Protein AF-A0A7S0XVQ6-F1 (afdb_monomer_lite)

InterPro domains:
  IPR033290 Coiled-coil domain-containing protein 39 [PF24161] (3-798)
  IPR033290 Coiled-coil domain-containing protein 39 [PTHR18962] (2-832)

Organism: Hemiselmis andersenii (NCBI:txid464988)

Secondary structure (DSSP, 8-state):
-HHHHHHHHHHHHHHHHHHHHHHHHHHHHHHHHHHHHHHHHHHHHHHHHHHHHHHHHHHHHHHHHHHHHHHHHHHHHHHHHHHHHHHHHHHHHHHHHHHHHHHHHHHHHHHHHHHHHHHHHHHHHHHHHHHHHHHHHHHHHHHHHHHHHHHHHHHHHHHHHHHHHHHHHHHHHHHHHHHHHHHHHHHHHHHHHHHHHHHHHHHHHHHHHHHHHHHHHHHHHHHHHHHHHHHHHHHHHHHHHHHHHHHHHHHHHHHHHHHHHHHHHHHHHHHHHHHHHHHHHGGGTTTTGGGSSTTSSSS---S-------------------------TTSGGGTTHHHHHHHHHHHHHHHHHHHHHHHHHHHHHHHHHHHHHHHHHHHHHHHHHHHHHHHHHHHHHHHHHHHHHHHHHHHHHHHHHTT---HHHHHHHHHHHHHHHHHHHHHHHHHHHHHHHHHHHHHHHHHHHHHHHHHHHHHHHHHHHHHHHHHHHHHHHHHHHHHHHHHHHHHHHHHHHHHHHHHHHHHHHHHHHHHHHHHHHHHHHHHHHHHHHHHHHHHHHHHHHHHHHHHHHHHHHHHHHHHHHHHHHHHHHHHHHHHHHHHHHH--S-----HHHHHHHHHHHHHHHHHHHHHHHHHHHHHHHHHHHHHHHHTTTHHHHTTGGG---------THHHHHHHHHHHHHHHHHHHHHHHHHHHHHHHHHHHHHHHHHHHHHHHHHHHHHHHHHHHHHHHHHHHHHHHHHHHHHHHHHHHHHHHHHHHHHT-SSPPHHHHHHHHHHHHHHHHHHHHHHHHHHHH-HHHHHHHHHHHHHTT-PPPSS---------------

Radius of gyration: 123.2 Å; chains: 1; bounding box: 241×108×412 Å

Foldseek 3Di:
DVVVVVVVVVVVVVVVVVVVVVVVVVVVVVVVVVVVVVVVVVVVVVVVVVVVVVVVVVVVVVVVVVVVVVVVVVVVVVVVVVVVVVVVVVVVVVVVVVVVVVVVVVVVVVVVVVVVVVVVVVVVVVVVVVVVVVVVVVVVVVVVVVVVVVVVVVVVVVVVVVVVVVVVVVVVVVVVVVVVVVVVVVVVVVVVVVVVVVVVVVVVVVVVVVVVVVVVVVVVVVVVVVVVVVVVVVVVVVVVVVVVVVVVVVVVVVVVVVVVVVVVVVVVVVVVVVVVVVVVCVVPPVVPVVPPPCPVPDDPPPPDDDDDDDDDDDDDDDDDDYDDDDDPPDDPVVVVVVVVVVVVVVVVVVVVVVVVVVVVVVVVVVVVVVVVVVVVVVVVVVVVVVVVVVVVVVVVVVVVVVVVVVVVVVVVVVCVVVPDDDPVVVVVVVVVVVVVVVVVVVVVVVVVVVVVVVVVVVVVVVVVVVVVVVVVVVVVVVVVVVVVVVVVVVVVVVVVVVVVVVVVVVVVVVVVVVVVVVVVVVVVVVVVVVVVVVVVVVVVVVVVVVVVVVVVVVVVVVVVVVVVVVVVVVVVVVVVVVVVVVVVVVVVVVVVVVQVVVDVVPDDDDDRDDPVVVVVVVVVVVVVVVVVVVVVVVVVVVVVVVVVVVCVVVCVVVPPPVVVVPPDDDDDDDDPVVVVVVVVVVVVVVVVVVVVVVVVVVVVVVVVVVVVVVVVVVVVVVVVVVVVVVVVVVVVVVVVVVVVVVVVVVVVVVVVVVVVVQVVVCVVVVHPDRDPVNVVVVVVVVVVVVLVVLLVLCVVCVVPVVCVVVSVVVCVVVVHDRDPDHDPDPDPDDDDDDDD

Sequence (836 aa):
MAVMVEHLSNVQQELVNTQQLTDAKSKEVETEDHLKQLGDREKGRVLQEIGKLERNAFDLQDRLNIAQNNIFRGNEKMDAFKLQMNWNQEEIEQWALAAKQKEEDNLALAKYSRADNVKIKEMNLNLEKLTRLAAAKQAELDNEITETQTAQIELDKTAEDFKQLHAERQELVMQWEQAIEAMKRRDVTINETGEALVEKKQDIAELKRVLEEKKSFLEEQEQENDSVEKQTTNAERVVQRVRQEMVQEQQAKTDLQDELDIVRNTLAKVVSQLALKRTQVQNARDALDAKKERLELARRKLADMKKRLENEYLATNDLEKSAQQIEELNREQEKALRATEKELAQLKQDMFRQSQELFALRKEEANLIAEISGAQTADRNLRDKIKNLDAESQKQQEHIYNADFALQQMERKVARAQGEYRADEKEALNAKVDQLEKLLGVTDQEERMLKKQLKKVNDDYRAAKRQVDELNHEKAALEDKIHELQLENDVVSRSLRNSVKVKEESIVQHDLLRLEVKKLRDRLNERADEVHGLTNRKYQLQKTMEERSLQIKAQKELLRADLKMAQEEVHSVTMELRDREMKASTLNKKYDLLSDKMNQEMGEGGERKSPAYYVVLRAQEREELQKEGDELDVKIQKAEREIRALENTLSKLVAKNNKLRAGFHNADSGGADVGTKHELEAKLERLLERRRSKKSEADTLAADVQEMKARLANLRNEEDGMRRHIRLVQGKAQQFDKERSELEGKRERALRGVERASMQLRALKGVEVDTEEELDFRLQAMKEDNKQMLYLLVGIGEEHTSLADTIHDALTAAGIAPPSRPASARSEVSSIQSDL

pLDDT: mean 78.27, std 16.6, range [27.91, 97.25]

Structure (mmCIF, N/CA/C/O backbone):
data_AF-A0A7S0XVQ6-F1
#
_entry.id   AF-A0A7S0XVQ6-F1
#
loop_
_atom_site.group_PDB
_atom_site.id
_atom_site.type_symbol
_atom_site.label_atom_id
_atom_site.label_alt_id
_atom_site.label_comp_id
_atom_site.label_asym_id
_atom_site.label_entity_id
_atom_site.label_seq_id
_atom_site.pdbx_PDB_ins_code
_atom_site.Cartn_x
_atom_site.Cartn_y
_atom_site.Cartn_z
_atom_site.occupancy
_atom_site.B_iso_or_equiv
_atom_site.auth_seq_id
_atom_site.auth_comp_id
_atom_site.auth_asym_id
_atom_site.auth_atom_id
_atom_site.pdbx_PDB_model_num
ATOM 1 N N . MET A 1 1 ? 52.696 32.887 -177.045 1.00 56.12 1 MET A N 1
ATOM 2 C CA . MET A 1 1 ? 53.503 32.825 -175.804 1.00 56.12 1 MET A CA 1
ATOM 3 C C . MET A 1 1 ? 52.988 33.737 -174.685 1.00 56.12 1 MET A C 1
ATOM 5 O O . MET A 1 1 ? 53.102 33.322 -173.547 1.00 56.12 1 MET A O 1
ATOM 9 N N . ALA A 1 2 ? 52.358 34.892 -174.952 1.00 62.56 2 ALA A N 1
ATOM 10 C CA . ALA A 1 2 ? 51.840 35.781 -173.894 1.00 62.56 2 ALA A CA 1
ATOM 11 C C . ALA A 1 2 ? 50.730 35.164 -173.002 1.00 62.56 2 ALA A C 1
ATOM 13 O O . ALA A 1 2 ? 50.814 35.253 -171.784 1.00 62.56 2 ALA A O 1
ATOM 14 N N . VAL A 1 3 ? 49.760 34.446 -173.585 1.00 72.38 3 VAL A N 1
ATOM 15 C CA . VAL A 1 3 ? 48.605 33.874 -172.850 1.00 72.38 3 VAL A CA 1
ATOM 16 C C . VAL A 1 3 ? 49.004 32.826 -171.796 1.00 72.38 3 VAL A C 1
ATOM 18 O O . VAL A 1 3 ? 48.380 32.731 -170.746 1.00 72.38 3 VAL A O 1
ATOM 21 N N . MET A 1 4 ? 50.065 32.044 -172.033 1.00 74.25 4 MET A N 1
ATOM 22 C CA . MET A 1 4 ? 50.516 31.031 -171.063 1.00 74.25 4 MET A CA 1
ATOM 23 C C . MET A 1 4 ? 51.276 31.634 -169.876 1.00 74.25 4 MET A C 1
ATOM 25 O O . MET A 1 4 ? 51.223 31.073 -168.787 1.00 74.25 4 MET A O 1
ATOM 29 N N . VAL A 1 5 ? 51.950 32.773 -170.064 1.00 77.94 5 VAL A N 1
ATOM 30 C CA . VAL A 1 5 ? 52.620 33.496 -168.970 1.00 77.94 5 VAL A CA 1
ATOM 31 C C . VAL A 1 5 ? 51.581 34.151 -168.060 1.00 77.94 5 VAL A C 1
ATOM 33 O O . VAL A 1 5 ? 51.691 34.063 -166.842 1.00 77.94 5 VAL A O 1
ATOM 36 N N . GLU A 1 6 ? 50.531 34.728 -168.645 1.00 78.25 6 GLU A N 1
ATOM 37 C CA . GLU A 1 6 ? 49.400 35.294 -167.903 1.00 78.25 6 GLU A CA 1
ATOM 38 C C . GLU A 1 6 ? 48.619 34.209 -167.141 1.00 78.25 6 GLU A C 1
ATOM 40 O O . GLU A 1 6 ? 48.328 34.367 -165.958 1.00 78.25 6 GLU A O 1
ATOM 45 N N . HIS A 1 7 ? 48.378 33.045 -167.758 1.00 80.12 7 HIS A N 1
ATOM 46 C CA . HIS A 1 7 ? 47.766 31.907 -167.068 1.00 80.12 7 HIS A CA 1
ATOM 47 C C . HIS A 1 7 ? 48.644 31.360 -165.931 1.00 80.12 7 HIS A C 1
ATOM 49 O O . HIS A 1 7 ? 48.126 31.050 -164.864 1.00 80.12 7 HIS A O 1
ATOM 55 N N . LEU A 1 8 ? 49.967 31.256 -166.116 1.00 83.44 8 LEU A N 1
ATOM 56 C CA . LEU A 1 8 ? 50.884 30.856 -165.041 1.00 83.44 8 LEU A CA 1
ATOM 57 C C . LEU A 1 8 ? 50.848 31.858 -163.877 1.00 83.44 8 LEU A C 1
ATOM 59 O O . LEU A 1 8 ? 50.817 31.435 -162.726 1.00 83.44 8 LEU A O 1
ATOM 63 N N . SER A 1 9 ? 50.798 33.161 -164.173 1.00 84.12 9 SER A N 1
ATOM 64 C CA . SER A 1 9 ? 50.637 34.210 -163.159 1.00 84.12 9 SER A CA 1
ATOM 65 C C . SER A 1 9 ? 49.325 34.044 -162.389 1.00 84.12 9 SER A C 1
ATOM 67 O O . SER A 1 9 ? 49.330 34.104 -161.163 1.00 84.12 9 SER A O 1
ATOM 69 N N . ASN A 1 10 ? 48.216 33.758 -163.080 1.00 85.62 10 ASN A N 1
ATOM 70 C CA . ASN A 1 10 ? 46.927 33.502 -162.434 1.00 85.62 10 ASN A CA 1
ATOM 71 C C . ASN A 1 10 ? 46.958 32.225 -161.580 1.00 85.62 10 ASN A C 1
ATOM 73 O O . ASN A 1 10 ? 46.468 32.237 -160.460 1.00 85.62 10 ASN A O 1
ATOM 77 N N . VAL A 1 11 ? 47.582 31.139 -162.051 1.00 85.06 11 VAL A N 1
ATOM 78 C CA . VAL A 1 11 ? 47.742 29.903 -161.262 1.00 85.06 11 VAL A CA 1
ATOM 79 C C . VAL A 1 11 ? 48.626 30.133 -160.036 1.00 85.06 11 VAL A C 1
ATOM 81 O O . VAL A 1 11 ? 48.322 29.619 -158.965 1.00 85.06 11 VAL A O 1
ATOM 84 N N . GLN A 1 12 ? 49.702 30.914 -160.158 1.00 85.25 12 GLN A N 1
ATOM 85 C CA . GLN A 1 12 ? 50.533 31.297 -159.015 1.00 85.25 12 GLN A CA 1
ATOM 86 C C . GLN A 1 12 ? 49.749 32.157 -158.020 1.00 85.25 12 GLN A C 1
ATOM 88 O O . GLN A 1 12 ? 49.866 31.944 -156.817 1.00 85.25 12 GLN A O 1
ATOM 93 N N . GLN A 1 13 ? 48.916 33.079 -158.504 1.00 87.69 13 GLN A N 1
ATOM 94 C CA . GLN A 1 13 ? 48.051 33.888 -157.654 1.00 87.69 13 GLN A CA 1
ATOM 95 C C . GLN A 1 13 ? 46.984 33.039 -156.946 1.00 87.69 13 GLN A C 1
ATOM 97 O O . GLN A 1 13 ? 46.791 33.196 -155.744 1.00 87.69 13 GLN A O 1
ATOM 102 N N . GLU A 1 14 ? 46.360 32.081 -157.635 1.00 86.44 14 GLU A N 1
ATOM 103 C CA . GLU A 1 14 ? 45.427 31.120 -157.029 1.00 86.44 14 GLU A CA 1
ATOM 104 C C . GLU A 1 14 ? 46.117 30.181 -156.029 1.00 86.44 14 GLU A C 1
ATOM 106 O O . GLU A 1 14 ? 45.556 29.867 -154.978 1.00 86.44 14 GLU A O 1
ATOM 111 N N . LEU A 1 15 ? 47.360 29.768 -156.291 1.00 87.50 15 LEU A N 1
ATOM 112 C CA . LEU A 1 15 ? 48.151 28.987 -155.340 1.00 87.50 15 LEU A CA 1
ATOM 113 C C . LEU A 1 15 ? 48.448 29.797 -154.069 1.00 87.50 15 LEU A C 1
ATOM 115 O O . LEU A 1 15 ? 48.304 29.283 -152.966 1.00 87.50 15 LEU A O 1
ATOM 119 N N . VAL A 1 16 ? 48.787 31.082 -154.203 1.00 89.12 16 VAL A N 1
ATOM 120 C CA . VAL A 1 16 ? 48.970 31.976 -153.050 1.00 89.12 16 VAL A CA 1
ATOM 121 C C . VAL A 1 16 ? 47.652 32.186 -152.299 1.00 89.12 16 VAL A C 1
ATOM 123 O O . VAL A 1 16 ? 47.643 32.099 -151.074 1.00 89.12 16 VAL A O 1
ATOM 126 N N . ASN A 1 17 ? 46.533 32.401 -152.998 1.00 88.69 17 ASN A N 1
ATOM 127 C CA . ASN A 1 17 ? 45.214 32.565 -152.376 1.00 88.69 17 ASN A CA 1
ATOM 128 C C . ASN A 1 17 ? 44.779 31.300 -151.613 1.00 88.69 17 ASN A C 1
ATOM 130 O O . ASN A 1 17 ? 44.304 31.384 -150.481 1.00 88.69 17 ASN A O 1
ATOM 134 N N . THR A 1 18 ? 44.966 30.116 -152.204 1.00 87.06 18 THR A N 1
ATOM 135 C CA . THR A 1 18 ? 44.651 28.833 -151.553 1.00 87.06 18 THR A CA 1
ATOM 136 C C . THR A 1 18 ? 45.586 28.543 -150.386 1.00 87.06 18 THR A C 1
ATOM 138 O O . THR A 1 18 ? 45.125 28.065 -149.349 1.00 87.06 18 THR A O 1
ATOM 141 N N . GLN A 1 19 ? 46.869 28.892 -150.491 1.00 88.62 19 GLN A N 1
ATOM 142 C CA . GLN A 1 19 ? 47.810 28.775 -149.381 1.00 88.62 19 GLN A CA 1
ATOM 143 C C . GLN A 1 19 ? 47.433 29.713 -148.225 1.00 88.62 19 GLN A C 1
ATOM 145 O O . GLN A 1 19 ? 47.351 29.256 -147.090 1.00 88.62 19 GLN A O 1
ATOM 150 N N . GLN A 1 20 ? 47.063 30.968 -148.504 1.00 90.38 20 GLN A N 1
ATOM 151 C CA . GLN A 1 20 ? 46.544 31.896 -147.489 1.00 90.38 20 GLN A CA 1
ATOM 152 C C . GLN A 1 20 ? 45.264 31.379 -146.818 1.00 90.38 20 GLN A C 1
ATOM 154 O O . GLN A 1 20 ? 45.118 31.502 -145.602 1.00 90.38 20 GLN A O 1
ATOM 159 N N . LEU A 1 21 ? 44.344 30.778 -147.582 1.00 90.25 21 LEU A N 1
ATOM 160 C CA . LEU A 1 21 ? 43.128 30.174 -147.032 1.00 90.25 21 LEU A CA 1
ATOM 161 C C . LEU A 1 21 ? 43.448 28.961 -146.147 1.00 90.25 21 LEU A C 1
ATOM 163 O O . LEU A 1 21 ? 42.834 28.784 -145.096 1.00 90.25 21 LEU A O 1
ATOM 167 N N . THR A 1 22 ? 44.420 28.143 -146.553 1.00 91.25 22 THR A N 1
ATOM 168 C CA . THR A 1 22 ? 44.861 26.966 -145.793 1.00 91.25 22 THR A CA 1
ATOM 169 C C . THR A 1 22 ? 45.544 27.387 -144.493 1.00 91.25 22 THR A C 1
ATOM 171 O O . THR A 1 22 ? 45.225 26.845 -143.440 1.00 91.25 22 THR A O 1
ATOM 174 N N . ASP A 1 23 ? 46.398 28.412 -144.534 1.00 90.25 23 ASP A N 1
ATOM 175 C CA . ASP A 1 23 ? 47.035 28.989 -143.347 1.00 90.25 23 ASP A CA 1
ATOM 176 C C . ASP A 1 23 ? 46.000 29.613 -142.399 1.00 90.25 23 ASP A C 1
ATOM 178 O O . ASP A 1 23 ? 46.094 29.455 -141.181 1.00 90.25 23 ASP A O 1
ATOM 182 N N . ALA A 1 24 ? 44.980 30.295 -142.936 1.00 91.12 24 ALA A N 1
ATOM 183 C CA . ALA A 1 24 ? 43.868 30.815 -142.143 1.00 91.12 24 ALA A CA 1
ATOM 184 C C . ALA A 1 24 ? 43.072 29.680 -141.479 1.00 91.12 24 ALA A C 1
ATOM 186 O O . ALA A 1 24 ? 42.793 29.758 -140.285 1.00 91.12 24 ALA A O 1
ATOM 187 N N . LYS A 1 25 ? 42.779 28.593 -142.207 1.00 91.38 25 LYS A N 1
ATOM 188 C CA . LYS A 1 25 ? 42.123 27.407 -141.639 1.00 91.38 25 LYS A CA 1
ATOM 189 C C . LYS A 1 25 ? 42.979 26.678 -140.610 1.00 91.38 25 LYS A C 1
ATOM 191 O O . LYS A 1 25 ? 42.433 26.248 -139.601 1.00 91.38 25 LYS A O 1
ATOM 196 N N . SER A 1 26 ? 44.293 26.586 -140.804 1.00 91.25 26 SER A N 1
ATOM 197 C CA . SER A 1 26 ? 45.202 26.028 -139.796 1.00 91.25 26 SER A CA 1
ATOM 198 C C . SER A 1 26 ? 45.166 26.855 -138.511 1.00 91.25 26 SER A C 1
ATOM 200 O O . SER A 1 26 ? 45.021 26.297 -137.428 1.00 91.25 26 SER A O 1
ATOM 202 N N . LYS A 1 27 ? 45.205 28.190 -138.626 1.00 92.38 27 LYS A N 1
ATOM 203 C CA . LYS A 1 27 ? 45.067 29.090 -137.472 1.00 92.38 27 LYS A CA 1
ATOM 204 C C . LYS A 1 27 ? 43.704 28.956 -136.794 1.00 92.38 27 LYS A C 1
ATOM 206 O O . LYS A 1 27 ? 43.647 28.961 -135.571 1.00 92.38 27 LYS A O 1
ATOM 211 N N . GLU A 1 28 ? 42.616 28.813 -137.551 1.00 92.00 28 GLU A N 1
ATOM 212 C CA . GLU A 1 28 ? 41.287 28.556 -136.978 1.00 92.00 28 GLU A CA 1
ATOM 213 C C . GLU A 1 28 ? 41.262 27.240 -136.186 1.00 92.00 28 GLU A C 1
ATOM 215 O O . GLU A 1 28 ? 40.821 27.240 -135.038 1.00 92.00 28 GLU A O 1
ATOM 220 N N . VAL A 1 29 ? 41.813 26.150 -136.730 1.00 91.94 29 VAL A N 1
ATOM 221 C CA . VAL A 1 29 ? 41.911 24.860 -136.022 1.00 91.94 29 VAL A CA 1
ATOM 222 C C . VAL A 1 29 ? 42.736 24.991 -134.739 1.00 91.94 29 VAL A C 1
ATOM 224 O O . VAL A 1 29 ? 42.299 24.532 -133.688 1.00 91.94 29 VAL A O 1
ATOM 227 N N . GLU A 1 30 ? 43.877 25.682 -134.779 1.00 92.88 30 GLU A N 1
ATOM 228 C CA . GLU A 1 30 ? 44.680 25.957 -133.578 1.00 92.88 30 GLU A CA 1
ATOM 229 C C . GLU A 1 30 ? 43.891 26.759 -132.529 1.00 92.88 30 GLU A C 1
ATOM 231 O O . GLU A 1 30 ? 43.986 26.483 -131.329 1.00 92.88 30 GLU A O 1
ATOM 236 N N . THR A 1 31 ? 43.078 27.734 -132.957 1.00 91.75 31 THR A N 1
ATOM 237 C CA . THR A 1 31 ? 42.216 28.489 -132.036 1.00 91.75 31 THR A CA 1
ATOM 238 C C . THR A 1 31 ? 41.091 27.638 -131.452 1.00 91.75 31 THR A C 1
ATOM 240 O O . THR A 1 31 ? 40.810 27.760 -130.258 1.00 91.75 31 THR A O 1
ATOM 243 N N . GLU A 1 32 ? 40.477 26.751 -132.237 1.00 92.88 32 GLU A N 1
ATOM 244 C CA . GLU A 1 32 ? 39.455 25.814 -131.760 1.00 92.88 32 GLU A CA 1
ATOM 245 C C . GLU A 1 32 ? 40.044 24.798 -130.777 1.00 92.88 32 GLU A C 1
ATOM 247 O O . GLU A 1 32 ? 39.456 24.560 -129.720 1.00 92.88 32 GLU A O 1
ATOM 252 N N . ASP A 1 33 ? 41.234 24.263 -131.056 1.00 92.38 33 ASP A N 1
ATOM 253 C CA . ASP A 1 33 ? 41.946 23.364 -130.147 1.00 92.38 33 ASP A CA 1
ATOM 254 C C . ASP A 1 33 ? 42.315 24.069 -128.838 1.00 92.38 33 ASP A C 1
ATOM 256 O O . ASP A 1 33 ? 42.132 23.505 -127.754 1.00 92.38 33 ASP A O 1
ATOM 260 N N . HIS A 1 34 ? 42.762 25.326 -128.898 1.00 93.00 34 HIS A N 1
ATOM 261 C CA . HIS A 1 34 ? 43.006 26.128 -127.701 1.00 93.00 34 HIS A CA 1
ATOM 262 C C . HIS A 1 34 ? 41.716 26.377 -126.896 1.00 93.00 34 HIS A C 1
ATOM 264 O O . HIS A 1 34 ? 41.712 26.214 -125.671 1.00 93.00 34 HIS A O 1
ATOM 270 N N . LEU A 1 35 ? 40.602 26.715 -127.559 1.00 92.81 35 LEU A N 1
ATOM 271 C CA . LEU A 1 35 ? 39.293 26.889 -126.913 1.00 92.81 35 LEU A CA 1
ATOM 272 C C . LEU A 1 35 ? 38.787 25.586 -126.285 1.00 92.81 35 LEU A C 1
ATOM 274 O O . LEU A 1 35 ? 38.268 25.602 -125.167 1.00 92.81 35 LEU A O 1
ATOM 278 N N . LYS A 1 36 ? 38.986 24.450 -126.955 1.00 93.69 36 LYS A N 1
ATOM 279 C CA . LYS A 1 36 ? 38.649 23.127 -126.431 1.00 93.69 36 LYS A CA 1
ATOM 280 C C . LYS A 1 36 ? 39.480 22.788 -125.196 1.00 93.69 36 LYS A C 1
ATOM 282 O O . LYS A 1 36 ? 38.916 22.370 -124.190 1.00 93.69 36 LYS A O 1
ATOM 287 N N . GLN A 1 37 ? 40.792 23.030 -125.224 1.00 92.69 37 GLN A N 1
ATOM 288 C CA . GLN A 1 37 ? 41.663 22.823 -124.061 1.00 92.69 37 GLN A CA 1
ATOM 289 C C . GLN A 1 37 ? 41.266 23.711 -122.873 1.00 92.69 37 GLN A C 1
ATOM 291 O O . GLN A 1 37 ? 41.285 23.249 -121.731 1.00 92.69 37 GLN A O 1
ATOM 296 N N . LEU A 1 38 ? 40.887 24.970 -123.118 1.00 92.88 38 LEU A N 1
ATOM 297 C CA . LEU A 1 38 ? 40.313 25.848 -122.092 1.00 92.88 38 LEU A CA 1
ATOM 298 C C . LEU A 1 38 ? 39.005 25.274 -121.532 1.00 92.88 38 LEU A C 1
ATOM 300 O O . LEU A 1 38 ? 38.845 25.215 -120.314 1.00 92.88 38 LEU A O 1
ATOM 304 N N . GLY A 1 39 ? 38.114 24.789 -122.400 1.00 93.00 39 GLY A N 1
ATOM 305 C CA . GLY A 1 39 ? 36.868 24.133 -122.007 1.00 93.00 39 GLY A CA 1
ATOM 306 C C . GLY A 1 39 ? 37.088 22.885 -121.147 1.00 93.00 39 GLY A C 1
ATOM 307 O O . GLY A 1 39 ? 36.444 22.734 -120.110 1.00 93.00 39 GLY A O 1
ATOM 308 N N . ASP A 1 40 ? 38.038 22.023 -121.513 1.00 93.12 40 ASP A N 1
ATOM 309 C CA . ASP A 1 40 ? 38.381 20.819 -120.748 1.00 93.12 40 ASP A CA 1
ATOM 310 C C . ASP A 1 40 ? 39.018 21.160 -119.391 1.00 93.12 40 ASP A C 1
ATOM 312 O O . ASP A 1 40 ? 38.725 20.504 -118.386 1.00 93.12 40 ASP A O 1
ATOM 316 N N . ARG A 1 41 ? 39.837 22.219 -119.321 1.00 93.06 41 ARG A N 1
ATOM 317 C CA . ARG A 1 41 ? 40.393 22.725 -118.053 1.00 93.06 41 ARG A CA 1
ATOM 318 C C . ARG A 1 41 ? 39.309 23.286 -117.138 1.00 93.06 41 ARG A C 1
ATOM 320 O O . ARG A 1 41 ? 39.290 22.936 -115.959 1.00 93.06 41 ARG A O 1
ATOM 327 N N . GLU A 1 42 ? 38.400 24.109 -117.659 1.00 91.88 42 GLU A N 1
ATOM 328 C CA . GLU A 1 42 ? 37.267 24.639 -116.888 1.00 91.88 42 GLU A CA 1
ATOM 329 C C . GLU A 1 42 ? 36.343 23.509 -116.420 1.00 91.88 42 GLU A C 1
ATOM 331 O O . GLU A 1 42 ? 36.000 23.442 -115.242 1.00 91.88 42 GLU A O 1
ATOM 336 N N . LYS A 1 43 ? 36.033 22.536 -117.286 1.00 92.62 43 LYS A N 1
ATOM 337 C CA . LYS A 1 43 ? 35.288 21.328 -116.906 1.00 92.62 43 LYS A CA 1
ATOM 338 C C . LYS A 1 43 ? 35.993 20.555 -115.789 1.00 92.62 43 LYS A C 1
ATOM 340 O O . LYS A 1 43 ? 35.346 20.146 -114.827 1.00 92.62 43 LYS A O 1
ATOM 345 N N . GLY A 1 44 ? 37.309 20.371 -115.891 1.00 93.38 44 GLY A N 1
ATOM 346 C CA . GLY A 1 44 ? 38.121 19.741 -114.851 1.00 93.38 44 GLY A CA 1
ATOM 347 C C . GLY A 1 44 ? 38.067 20.500 -113.522 1.00 93.38 44 GLY A C 1
ATOM 348 O O . GLY A 1 44 ? 37.895 19.878 -112.472 1.00 93.38 44 GLY A O 1
ATOM 349 N N . ARG A 1 45 ? 38.142 21.839 -113.555 1.00 94.81 45 ARG A N 1
ATOM 350 C CA . ARG A 1 45 ? 38.013 22.690 -112.362 1.00 94.81 45 ARG A CA 1
ATOM 351 C C . ARG A 1 45 ? 36.632 22.553 -111.725 1.00 94.81 45 ARG A C 1
ATOM 353 O O . ARG A 1 45 ? 36.549 22.305 -110.525 1.00 94.81 45 ARG A O 1
ATOM 360 N N . VAL A 1 46 ? 35.569 22.634 -112.524 1.00 93.00 46 VAL A N 1
ATOM 361 C CA . VAL A 1 46 ? 34.184 22.487 -112.053 1.00 93.00 46 VAL A CA 1
ATOM 362 C C . VAL A 1 46 ? 33.956 21.105 -111.439 1.00 93.00 46 VAL A C 1
ATOM 364 O O . VAL A 1 46 ? 33.367 21.012 -110.369 1.00 93.00 46 VAL A O 1
ATOM 367 N N . LEU A 1 47 ? 34.477 20.027 -112.034 1.00 94.25 47 LEU A N 1
ATOM 368 C CA . LEU A 1 47 ? 34.375 18.682 -111.449 1.00 94.25 47 LEU A CA 1
ATOM 369 C C . LEU A 1 47 ? 35.108 18.567 -110.104 1.00 94.25 47 LEU A C 1
ATOM 371 O O . LEU A 1 47 ? 34.599 17.935 -109.179 1.00 94.25 47 LEU A O 1
ATOM 375 N N . GLN A 1 48 ? 36.278 19.197 -109.959 1.00 93.81 48 GLN A N 1
ATOM 376 C CA . GLN A 1 48 ? 36.973 19.249 -108.670 1.00 93.81 48 GLN A CA 1
ATOM 377 C C . GLN A 1 48 ? 36.203 20.070 -107.628 1.00 93.81 48 GLN A C 1
ATOM 379 O O . GLN A 1 48 ? 36.174 19.692 -106.457 1.00 93.81 48 GLN A O 1
ATOM 384 N N . GLU A 1 49 ? 35.587 21.183 -108.028 1.00 93.44 49 GLU A N 1
ATOM 385 C CA . GLU A 1 49 ? 34.731 21.993 -107.157 1.00 93.44 49 GLU A CA 1
ATOM 386 C C . GLU A 1 49 ? 33.479 21.221 -106.724 1.00 93.44 49 GLU A C 1
ATOM 388 O O . GLU A 1 49 ? 33.180 21.197 -105.531 1.00 93.44 49 GLU A O 1
ATOM 393 N N . ILE A 1 50 ? 32.817 20.507 -107.640 1.00 93.56 50 ILE A N 1
ATOM 394 C CA . ILE A 1 50 ? 31.693 19.612 -107.326 1.00 93.56 50 ILE A CA 1
ATOM 395 C C . ILE A 1 50 ? 32.131 18.558 -106.309 1.00 93.56 50 ILE A C 1
ATOM 397 O O . ILE A 1 50 ? 31.506 18.438 -105.260 1.00 93.56 50 ILE A O 1
ATOM 401 N N . GLY A 1 51 ? 33.255 17.873 -106.539 1.00 93.81 51 GLY A N 1
ATOM 402 C CA . GLY A 1 51 ? 33.759 16.874 -105.593 1.00 93.81 51 GLY A CA 1
ATOM 403 C C . GLY A 1 51 ? 34.093 17.453 -104.209 1.00 93.81 51 GLY A C 1
ATOM 404 O O . GLY A 1 51 ? 33.911 16.782 -103.194 1.00 93.81 51 GLY A O 1
ATOM 405 N N . LYS A 1 52 ? 34.552 18.711 -104.127 1.00 94.44 52 LYS A N 1
ATOM 406 C CA . LYS A 1 52 ? 34.732 19.414 -102.842 1.00 94.44 52 LYS A CA 1
ATOM 407 C C . LYS A 1 52 ? 33.391 19.729 -102.178 1.00 94.44 52 LYS A C 1
ATOM 409 O O . LYS A 1 52 ? 33.261 19.538 -100.971 1.00 94.44 52 LYS A O 1
ATOM 414 N N . LEU A 1 53 ? 32.405 20.198 -102.941 1.00 93.38 53 LEU A N 1
ATOM 415 C CA . LEU A 1 53 ? 31.069 20.507 -102.429 1.00 93.38 53 LEU A CA 1
ATOM 416 C C . LEU A 1 53 ? 30.330 19.253 -101.955 1.00 93.38 53 LEU A C 1
ATOM 418 O O . LEU A 1 53 ? 29.689 19.306 -100.911 1.00 93.38 53 LEU A O 1
ATOM 422 N N . GLU A 1 54 ? 30.471 18.121 -102.644 1.00 94.62 54 GLU A N 1
ATOM 423 C CA . GLU A 1 54 ? 29.907 16.833 -102.224 1.00 94.62 54 GLU A CA 1
ATOM 424 C C . GLU A 1 54 ? 30.507 16.351 -100.899 1.00 94.62 54 GLU A C 1
ATOM 426 O O . GLU A 1 54 ? 29.771 15.939 -100.004 1.00 94.62 54 GLU A O 1
ATOM 431 N N . ARG A 1 55 ? 31.833 16.467 -100.726 1.00 94.50 55 ARG A N 1
ATOM 432 C CA . ARG A 1 55 ? 32.486 16.162 -99.440 1.00 94.50 55 ARG A CA 1
ATOM 433 C C . ARG A 1 55 ? 31.989 17.079 -98.328 1.00 94.50 55 ARG A C 1
ATOM 435 O O . ARG A 1 55 ? 31.630 16.597 -97.262 1.00 94.50 55 ARG A O 1
ATOM 442 N N . ASN A 1 56 ? 31.894 18.381 -98.592 1.00 94.62 56 ASN A N 1
ATOM 443 C CA . ASN A 1 56 ? 31.356 19.331 -97.619 1.00 94.62 56 ASN A CA 1
ATOM 444 C C . ASN A 1 56 ? 29.890 19.026 -97.272 1.00 94.62 56 ASN A C 1
ATOM 446 O O . ASN A 1 56 ? 29.501 19.152 -96.114 1.00 94.62 56 ASN A O 1
ATOM 450 N N . ALA A 1 57 ? 29.075 18.620 -98.249 1.00 93.62 57 ALA A N 1
ATOM 451 C CA . ALA A 1 57 ? 27.690 18.221 -98.020 1.00 93.62 57 ALA A CA 1
ATOM 452 C C . ALA A 1 57 ? 27.609 16.962 -97.145 1.00 93.62 57 ALA A C 1
ATOM 454 O O . ALA A 1 57 ? 26.798 16.919 -96.222 1.00 93.62 57 ALA A O 1
ATOM 455 N N . PHE A 1 58 ? 28.482 15.978 -97.378 1.00 95.44 58 PHE A N 1
ATOM 456 C CA . PHE A 1 58 ? 28.589 14.790 -96.532 1.00 95.44 58 PHE A CA 1
ATOM 457 C C . PHE A 1 58 ? 29.002 15.144 -95.096 1.00 95.44 58 PHE A C 1
ATOM 459 O O . PHE A 1 58 ? 28.335 14.729 -94.150 1.00 95.44 58 PHE A O 1
ATOM 466 N N . ASP A 1 59 ? 30.029 15.979 -94.920 1.00 94.38 59 ASP A N 1
ATOM 467 C CA . ASP A 1 59 ? 30.485 16.424 -93.598 1.00 94.38 59 ASP A CA 1
ATOM 468 C C . ASP A 1 59 ? 29.399 17.216 -92.851 1.00 94.38 59 ASP A C 1
ATOM 470 O O . ASP A 1 59 ? 29.223 17.069 -91.639 1.00 94.38 59 ASP A O 1
ATOM 474 N N . LEU A 1 60 ? 28.646 18.063 -93.561 1.00 93.88 60 LEU A N 1
ATOM 475 C CA . LEU A 1 60 ? 27.507 18.783 -92.991 1.00 93.88 60 LEU A CA 1
ATOM 476 C C . LEU A 1 60 ? 26.375 17.832 -92.599 1.00 93.88 60 LEU A C 1
ATOM 478 O O . LEU A 1 60 ? 25.776 18.026 -91.541 1.00 93.88 60 LEU A O 1
ATOM 482 N N . GLN A 1 61 ? 26.108 16.801 -93.400 1.00 94.25 61 GLN A N 1
ATOM 483 C CA . GLN A 1 61 ? 25.110 15.787 -93.077 1.00 94.25 61 GLN A CA 1
ATOM 484 C C . GLN A 1 61 ? 25.512 14.977 -91.839 1.00 94.25 61 GLN A C 1
ATOM 486 O O . GLN A 1 61 ? 24.673 14.736 -90.972 1.00 94.25 61 GLN A O 1
ATOM 491 N N . ASP A 1 62 ? 26.786 14.602 -91.704 1.00 94.25 62 ASP A N 1
ATOM 492 C CA . ASP A 1 62 ? 27.274 13.891 -90.519 1.00 94.25 62 ASP A CA 1
ATOM 493 C C . ASP A 1 62 ? 27.184 14.772 -89.262 1.00 94.25 62 ASP A C 1
ATOM 495 O O . ASP A 1 62 ? 26.646 14.363 -88.230 1.00 94.25 62 ASP A O 1
ATOM 499 N N . ARG A 1 63 ? 27.578 16.049 -89.368 1.00 94.94 63 ARG A N 1
ATOM 500 C CA . ARG A 1 63 ? 27.396 17.030 -88.283 1.00 94.94 63 ARG A CA 1
ATOM 501 C C . ARG A 1 63 ? 25.928 17.221 -87.909 1.00 94.94 63 ARG A C 1
ATOM 503 O O . ARG A 1 63 ? 25.623 17.323 -86.720 1.00 94.94 63 ARG A O 1
ATOM 510 N N . LEU A 1 64 ? 25.025 17.257 -88.890 1.00 94.12 64 LEU A N 1
ATOM 511 C CA . LEU A 1 64 ? 23.586 17.349 -88.653 1.00 94.12 64 LEU A CA 1
ATOM 512 C C . LEU A 1 64 ? 23.080 16.116 -87.899 1.00 94.12 64 LEU A C 1
ATOM 514 O O . LEU A 1 64 ? 22.377 16.269 -86.903 1.00 94.12 64 LEU A O 1
ATOM 518 N N . ASN A 1 65 ? 23.482 14.914 -88.314 1.00 95.31 65 ASN A N 1
ATOM 519 C CA . ASN A 1 65 ? 23.104 13.667 -87.651 1.00 95.31 65 ASN A CA 1
ATOM 520 C C . ASN A 1 65 ? 23.611 13.629 -86.199 1.00 95.31 65 ASN A C 1
ATOM 522 O O . ASN A 1 65 ? 22.871 13.264 -85.285 1.00 95.31 65 ASN A O 1
ATOM 526 N N . ILE A 1 66 ? 24.853 14.060 -85.952 1.00 95.19 66 ILE A N 1
ATOM 527 C CA . ILE A 1 66 ? 25.410 14.171 -84.596 1.00 95.19 66 ILE A CA 1
ATOM 528 C C . ILE A 1 66 ? 24.605 15.173 -83.759 1.00 95.19 66 ILE A C 1
ATOM 530 O O . ILE A 1 66 ? 24.250 14.878 -82.616 1.00 95.19 66 ILE A O 1
ATOM 534 N N . ALA A 1 67 ? 24.284 16.344 -84.315 1.00 93.06 67 ALA A N 1
ATOM 535 C CA . ALA A 1 67 ? 23.482 17.352 -83.629 1.00 93.06 67 ALA A CA 1
ATOM 536 C C . ALA A 1 67 ? 22.069 16.836 -83.310 1.00 93.06 67 ALA A C 1
ATOM 538 O O . ALA A 1 67 ? 21.616 16.985 -82.177 1.00 93.06 67 ALA A O 1
ATOM 539 N N . GLN A 1 68 ? 21.404 16.165 -84.253 1.00 93.50 68 GLN A N 1
ATOM 540 C CA . GLN A 1 68 ? 20.091 15.547 -84.047 1.00 93.50 68 GLN A CA 1
ATOM 541 C C . GLN A 1 68 ? 20.132 14.468 -82.962 1.00 93.50 68 GLN A C 1
ATOM 543 O O . GLN A 1 68 ? 19.285 14.468 -82.072 1.00 93.50 68 GLN A O 1
ATOM 548 N N . ASN A 1 69 ? 21.151 13.606 -82.965 1.00 94.62 69 ASN A N 1
ATOM 549 C CA . ASN A 1 69 ? 21.338 12.595 -81.923 1.00 94.62 69 ASN A CA 1
ATOM 550 C C . ASN A 1 69 ? 21.569 13.224 -80.541 1.00 94.62 69 ASN A C 1
ATOM 552 O O . ASN A 1 69 ? 21.044 12.737 -79.538 1.00 94.62 69 ASN A O 1
ATOM 556 N N . ASN A 1 70 ? 22.327 14.320 -80.471 1.00 94.56 70 ASN A N 1
ATOM 557 C CA . ASN A 1 70 ? 22.537 15.055 -79.226 1.00 94.56 70 ASN A CA 1
ATOM 558 C C . ASN A 1 70 ? 21.256 15.742 -78.739 1.00 94.56 70 ASN A C 1
ATOM 560 O O . ASN A 1 70 ? 20.973 15.690 -77.545 1.00 94.56 70 ASN A O 1
ATOM 564 N N . ILE A 1 71 ? 20.465 16.332 -79.641 1.00 93.75 71 ILE A N 1
ATOM 565 C CA . ILE A 1 71 ? 19.154 16.913 -79.319 1.00 93.75 71 ILE A CA 1
ATOM 566 C C . ILE A 1 71 ? 18.205 15.825 -78.811 1.00 93.75 71 ILE A C 1
ATOM 568 O O . ILE A 1 71 ? 17.558 16.020 -77.787 1.00 93.75 71 ILE A O 1
ATOM 572 N N . PHE A 1 72 ? 18.166 14.660 -79.461 1.00 95.06 72 PHE A N 1
ATOM 573 C CA . PHE A 1 72 ? 17.329 13.538 -79.038 1.00 95.06 72 PHE A CA 1
ATOM 574 C C . PHE A 1 72 ? 17.703 13.047 -77.633 1.00 95.06 72 PHE A C 1
ATOM 576 O O . PHE A 1 72 ? 16.848 12.992 -76.753 1.00 95.06 72 PHE A O 1
ATOM 583 N N . ARG A 1 73 ? 18.995 12.795 -77.378 1.00 93.94 73 ARG A N 1
ATOM 584 C CA . ARG A 1 73 ? 19.490 12.439 -76.034 1.00 93.94 73 ARG A CA 1
ATOM 585 C C . ARG A 1 73 ? 19.233 13.541 -75.006 1.00 93.94 73 ARG A C 1
ATOM 587 O O . ARG A 1 73 ? 19.012 13.253 -73.834 1.00 93.94 73 ARG A O 1
ATOM 594 N N . GLY A 1 74 ? 19.310 14.802 -75.423 1.00 94.06 74 GLY A N 1
ATOM 595 C CA . GLY A 1 74 ? 18.980 15.956 -74.593 1.00 94.06 74 GLY A CA 1
ATOM 596 C C . GLY A 1 74 ? 17.506 15.970 -74.190 1.00 94.06 74 GLY A C 1
ATOM 597 O O . GLY A 1 74 ? 17.207 16.152 -73.014 1.00 94.06 74 GLY A O 1
ATOM 598 N N . ASN A 1 75 ? 16.602 15.707 -75.135 1.00 93.75 75 ASN A N 1
ATOM 599 C CA . ASN A 1 75 ? 15.165 15.609 -74.881 1.00 93.75 75 ASN A CA 1
ATOM 600 C C . ASN A 1 75 ? 14.820 14.419 -73.981 1.00 93.75 75 ASN A C 1
ATOM 602 O O . ASN A 1 75 ? 14.076 14.595 -73.025 1.00 93.75 75 ASN A O 1
ATOM 606 N N . GLU A 1 76 ? 15.419 13.248 -74.199 1.00 94.00 76 GLU A N 1
ATOM 607 C CA . GLU A 1 76 ? 15.208 12.083 -73.329 1.00 94.00 76 GLU A CA 1
ATOM 608 C C . GLU A 1 76 ? 15.624 12.379 -71.876 1.00 94.00 76 GLU A C 1
ATOM 610 O O . GLU A 1 76 ? 14.901 12.073 -70.929 1.00 94.00 76 GLU A O 1
ATOM 615 N N . LYS A 1 77 ? 16.760 13.066 -71.686 1.00 93.69 77 LYS A N 1
ATOM 616 C CA . LYS A 1 77 ? 17.184 13.539 -70.359 1.00 93.69 77 LYS A CA 1
ATOM 617 C C . LYS A 1 77 ? 16.244 14.595 -69.784 1.00 93.69 77 LYS A C 1
ATOM 619 O O . LYS A 1 77 ? 15.986 14.577 -68.584 1.00 93.69 77 LYS A O 1
ATOM 624 N N . MET A 1 78 ? 15.747 15.515 -70.610 1.00 93.25 78 MET A N 1
ATOM 625 C CA . MET A 1 78 ? 14.769 16.520 -70.191 1.00 93.25 78 MET A CA 1
ATOM 626 C C . MET A 1 78 ? 13.491 15.848 -69.680 1.00 93.25 78 MET A C 1
ATOM 628 O O . MET A 1 78 ? 12.979 16.229 -68.630 1.00 93.25 78 MET A O 1
ATOM 632 N N . ASP A 1 79 ? 12.995 14.832 -70.381 1.00 93.31 79 ASP A N 1
ATOM 633 C CA . ASP A 1 79 ? 11.786 14.112 -69.988 1.00 93.31 79 ASP A CA 1
ATOM 634 C C . ASP A 1 79 ? 12.008 13.276 -68.722 1.00 93.31 79 ASP A C 1
ATOM 636 O O . ASP A 1 79 ? 11.158 13.283 -67.830 1.00 93.31 79 ASP A O 1
ATOM 640 N N . ALA A 1 80 ? 13.187 12.665 -68.564 1.00 93.06 80 ALA A N 1
ATOM 641 C CA . ALA A 1 80 ? 13.578 12.025 -67.309 1.00 93.06 80 ALA A CA 1
ATOM 642 C C . ALA A 1 80 ? 13.595 13.021 -66.132 1.00 93.06 80 ALA A C 1
ATOM 644 O O . ALA A 1 80 ? 13.072 12.717 -65.059 1.00 93.06 80 ALA A O 1
ATOM 645 N N . PHE A 1 81 ? 14.131 14.232 -66.330 1.00 93.56 81 PHE A N 1
ATOM 646 C CA . PHE A 1 81 ? 14.112 15.270 -65.297 1.00 93.56 81 PHE A CA 1
ATOM 647 C C . PHE A 1 81 ? 12.709 15.785 -64.992 1.00 93.56 81 PHE A C 1
ATOM 649 O O . PHE A 1 81 ? 12.418 16.043 -63.829 1.00 93.56 81 PHE A O 1
ATOM 656 N N . LYS A 1 82 ? 11.821 15.902 -65.985 1.00 94.06 82 LYS A N 1
ATOM 657 C CA . LYS A 1 82 ? 10.416 16.264 -65.744 1.00 94.06 82 LYS A CA 1
ATOM 658 C C . LYS A 1 82 ? 9.699 15.207 -64.910 1.00 94.06 82 LYS A C 1
ATOM 660 O O . LYS A 1 82 ? 8.991 15.563 -63.975 1.00 94.06 82 LYS A O 1
ATOM 665 N N . LEU A 1 83 ? 9.905 13.923 -65.210 1.00 94.00 83 LEU A N 1
ATOM 666 C CA . LEU A 1 83 ? 9.318 12.840 -64.420 1.00 94.00 83 LEU A CA 1
ATOM 667 C C . LEU A 1 83 ? 9.841 12.865 -62.980 1.00 94.00 83 LEU A C 1
ATOM 669 O O . LEU A 1 83 ? 9.057 12.798 -62.039 1.00 94.00 83 LEU A O 1
ATOM 673 N N . GLN A 1 84 ? 11.154 13.035 -62.807 1.00 94.06 84 GLN A N 1
ATOM 674 C CA . GLN A 1 84 ? 11.759 13.159 -61.484 1.00 94.06 84 GLN A CA 1
ATOM 675 C C . GLN A 1 84 ? 11.257 14.401 -60.735 1.00 94.06 84 GLN A C 1
ATOM 677 O O . GLN A 1 84 ? 11.011 14.333 -59.536 1.00 94.06 84 GLN A O 1
ATOM 682 N N . MET A 1 85 ? 11.083 15.529 -61.423 1.00 91.56 85 MET A N 1
ATOM 683 C CA . MET A 1 85 ? 10.530 16.748 -60.836 1.00 91.56 85 MET A CA 1
ATOM 684 C C . MET A 1 85 ? 9.089 16.532 -60.367 1.00 91.56 85 MET A C 1
ATOM 686 O O . MET A 1 85 ? 8.764 16.945 -59.259 1.00 91.56 85 MET A O 1
ATOM 690 N N . ASN A 1 86 ? 8.256 15.847 -61.155 1.00 94.69 86 ASN A N 1
ATOM 691 C CA . ASN A 1 86 ? 6.891 15.508 -60.753 1.00 94.69 86 ASN A CA 1
ATOM 692 C C . ASN A 1 86 ? 6.874 14.579 -59.533 1.00 94.69 86 ASN A C 1
ATOM 694 O O . ASN A 1 86 ? 6.142 14.850 -58.590 1.00 94.69 86 ASN A O 1
ATOM 698 N N . TRP A 1 87 ? 7.717 13.542 -59.500 1.00 94.06 87 TRP A N 1
ATOM 699 C CA . TRP A 1 87 ? 7.829 12.680 -58.319 1.00 94.06 87 TRP A CA 1
ATOM 700 C C . TRP A 1 87 ? 8.301 13.433 -57.081 1.00 94.06 87 TRP A C 1
ATOM 702 O O . TRP A 1 87 ? 7.714 13.276 -56.017 1.00 94.06 87 TRP A O 1
ATOM 712 N N . ASN A 1 88 ? 9.318 14.285 -57.213 1.00 92.94 88 ASN A N 1
ATOM 713 C CA . ASN A 1 88 ? 9.785 15.102 -56.098 1.00 92.94 88 ASN A CA 1
ATOM 714 C C . ASN A 1 88 ? 8.690 16.069 -55.617 1.00 92.94 88 ASN A C 1
ATOM 716 O O . ASN A 1 88 ? 8.579 16.317 -54.421 1.00 92.94 88 ASN A O 1
ATOM 720 N N . GLN A 1 89 ? 7.884 16.616 -56.531 1.00 93.75 89 GLN A N 1
ATOM 721 C CA . GLN A 1 89 ? 6.760 17.485 -56.189 1.00 93.75 89 GLN A CA 1
ATOM 722 C C . GLN A 1 89 ? 5.674 16.715 -55.422 1.00 93.75 89 GLN A C 1
ATOM 724 O O . GLN A 1 89 ? 5.253 17.168 -54.361 1.00 93.75 89 GLN A O 1
ATOM 729 N N . GLU A 1 90 ? 5.274 15.537 -55.908 1.00 94.00 90 GLU A N 1
ATOM 730 C CA . GLU A 1 90 ? 4.324 14.654 -55.217 1.00 94.00 90 GLU A CA 1
ATOM 731 C C . GLU A 1 90 ? 4.846 14.238 -53.835 1.00 94.00 90 GLU A C 1
ATOM 733 O O . GLU A 1 90 ? 4.099 14.242 -52.857 1.00 94.00 90 GLU A O 1
ATOM 738 N N . GLU A 1 91 ? 6.137 13.925 -53.724 1.00 93.25 91 GLU A N 1
ATOM 739 C CA . GLU A 1 91 ? 6.776 13.582 -52.456 1.00 93.25 91 GLU A CA 1
ATOM 740 C C . GLU A 1 91 ? 6.738 14.766 -51.476 1.00 93.25 91 GLU A C 1
ATOM 742 O O . GLU A 1 91 ? 6.329 14.601 -50.325 1.00 93.25 91 GLU A O 1
ATOM 747 N N . ILE A 1 92 ? 7.091 15.978 -51.919 1.00 93.25 92 ILE A N 1
ATOM 748 C CA . ILE A 1 92 ? 7.019 17.190 -51.088 1.00 93.25 92 ILE A CA 1
ATOM 749 C C . ILE A 1 92 ? 5.584 17.453 -50.621 1.00 93.25 92 ILE A C 1
ATOM 751 O O . ILE A 1 92 ? 5.375 17.778 -49.452 1.00 93.25 92 ILE A O 1
ATOM 755 N N . GLU A 1 93 ? 4.591 17.296 -51.495 1.00 93.62 93 GLU A N 1
ATOM 756 C CA . GLU A 1 93 ? 3.180 17.476 -51.142 1.00 93.62 93 GLU A CA 1
ATOM 757 C C . GLU A 1 93 ? 2.713 16.445 -50.106 1.00 93.62 93 GLU A C 1
ATOM 759 O O . GLU A 1 93 ? 2.031 16.806 -49.142 1.00 93.62 93 GLU A O 1
ATOM 764 N N . GLN A 1 94 ? 3.136 15.184 -50.237 1.00 93.88 94 GLN A N 1
ATOM 765 C CA . GLN A 1 94 ? 2.853 14.142 -49.248 1.00 93.88 94 GLN A CA 1
ATOM 766 C C . GLN A 1 94 ? 3.497 14.448 -47.893 1.00 93.88 94 GLN A C 1
ATOM 768 O O . GLN A 1 94 ? 2.831 14.343 -46.859 1.00 93.88 94 GLN A O 1
ATOM 773 N N . TRP A 1 95 ? 4.762 14.877 -47.875 1.00 94.31 95 TRP A N 1
ATOM 774 C CA . TRP A 1 95 ? 5.441 15.267 -46.637 1.00 94.31 95 TRP A CA 1
ATOM 775 C C . TRP A 1 95 ? 4.812 16.502 -45.996 1.00 94.31 95 TRP A C 1
ATOM 777 O O . TRP A 1 95 ? 4.651 16.534 -44.776 1.00 94.31 95 TRP A O 1
ATOM 787 N N . ALA A 1 96 ? 4.405 17.493 -46.790 1.00 93.19 96 ALA A N 1
ATOM 788 C CA . ALA A 1 96 ? 3.717 18.680 -46.294 1.00 93.19 96 ALA A CA 1
ATOM 789 C C . ALA A 1 96 ? 2.358 18.325 -45.668 1.00 93.19 96 ALA A C 1
ATOM 791 O O . ALA A 1 96 ? 2.030 18.813 -44.584 1.00 93.19 96 ALA A O 1
ATOM 792 N N . LEU A 1 97 ? 1.588 17.433 -46.303 1.00 94.50 97 LEU A N 1
ATOM 793 C CA . LEU A 1 97 ? 0.321 16.943 -45.759 1.00 94.50 97 LEU A CA 1
ATOM 794 C C . LEU A 1 97 ? 0.535 16.167 -44.452 1.00 94.50 97 LEU A C 1
ATOM 796 O O . LEU A 1 97 ? -0.163 16.419 -43.470 1.00 94.50 97 LEU A O 1
ATOM 800 N N . ALA A 1 98 ? 1.516 15.261 -44.416 1.00 92.31 98 ALA A N 1
ATOM 801 C CA . ALA A 1 98 ? 1.844 14.482 -43.225 1.00 92.31 98 ALA A CA 1
ATOM 802 C C . ALA A 1 98 ? 2.323 15.373 -42.067 1.00 92.31 98 ALA A C 1
ATOM 804 O O . ALA A 1 98 ? 1.915 15.173 -40.922 1.00 92.31 98 ALA A O 1
ATOM 805 N N . ALA A 1 99 ? 3.145 16.386 -42.357 1.00 93.12 99 ALA A N 1
ATOM 806 C CA . ALA A 1 99 ? 3.589 17.366 -41.371 1.00 93.12 99 ALA A CA 1
ATOM 807 C C . ALA A 1 99 ? 2.405 18.153 -40.794 1.00 93.12 99 ALA A C 1
ATOM 809 O O . ALA A 1 99 ? 2.280 18.259 -39.574 1.00 93.12 99 ALA A O 1
ATOM 810 N N . LYS A 1 100 ? 1.492 18.625 -41.652 1.00 94.38 100 LYS A N 1
ATOM 811 C CA . LYS A 1 100 ? 0.284 19.341 -41.225 1.00 94.38 100 LYS A CA 1
ATOM 812 C C . LYS A 1 100 ? -0.635 18.467 -40.367 1.00 94.38 100 LYS A C 1
ATOM 814 O O . LYS A 1 100 ? -1.087 18.911 -39.318 1.00 94.38 100 LYS A O 1
ATOM 819 N N . GLN A 1 101 ? -0.865 17.213 -40.762 1.00 92.56 101 GLN A N 1
ATOM 820 C CA . GLN A 1 101 ? -1.637 16.259 -39.955 1.00 92.56 101 GLN A CA 1
ATOM 821 C C . GLN A 1 101 ? -0.996 16.039 -38.581 1.00 92.56 101 GLN A C 1
ATOM 823 O O . GLN A 1 101 ? -1.692 16.014 -37.571 1.00 92.56 101 GLN A O 1
ATOM 828 N N . LYS A 1 102 ? 0.337 15.932 -38.512 1.00 93.62 102 LYS A N 1
ATOM 829 C CA . LYS A 1 102 ? 1.041 15.784 -37.231 1.00 93.62 102 LYS A CA 1
ATOM 830 C C . LYS A 1 102 ? 0.970 17.030 -36.358 1.00 93.62 102 LYS A C 1
ATOM 832 O O . LYS A 1 102 ? 0.891 16.908 -35.138 1.00 93.62 102 LYS A O 1
ATOM 837 N N . GLU A 1 103 ? 0.987 18.213 -36.955 1.00 94.06 103 GLU A N 1
ATOM 838 C CA . GLU A 1 103 ? 0.773 19.464 -36.230 1.00 94.06 103 GLU A CA 1
ATOM 839 C C . GLU A 1 103 ? -0.650 19.535 -35.649 1.00 94.06 103 GLU A C 1
ATOM 841 O O . GLU A 1 103 ? -0.818 19.850 -34.470 1.00 94.06 103 GLU A O 1
ATOM 846 N N . GLU A 1 104 ? -1.665 19.156 -36.431 1.00 93.75 104 GLU A N 1
ATOM 847 C CA . GLU A 1 104 ? -3.060 19.068 -35.982 1.00 93.75 104 GLU A CA 1
ATOM 848 C C . GLU A 1 104 ? -3.244 18.031 -34.856 1.00 93.75 104 GLU A C 1
ATOM 850 O O . GLU A 1 104 ? -3.860 18.347 -33.832 1.00 93.75 104 GLU A O 1
ATOM 855 N N . ASP A 1 105 ? -2.644 16.840 -34.986 1.00 93.69 105 ASP A N 1
ATOM 856 C CA . ASP A 1 105 ? -2.612 15.803 -33.943 1.00 93.69 105 ASP A CA 1
ATOM 857 C C . ASP A 1 105 ? -1.996 16.350 -32.642 1.00 93.69 105 ASP A C 1
ATOM 859 O O . ASP A 1 105 ? -2.562 16.203 -31.555 1.00 93.69 105 ASP A O 1
ATOM 863 N N . ASN A 1 106 ? -0.845 17.023 -32.736 1.00 94.31 106 ASN A N 1
ATOM 864 C CA . ASN A 1 106 ? -0.155 17.595 -31.579 1.00 94.31 106 ASN A CA 1
ATOM 865 C C . ASN A 1 106 ? -0.985 18.690 -30.898 1.00 94.31 106 ASN A C 1
ATOM 867 O O . ASN A 1 106 ? -1.045 18.750 -29.667 1.00 94.31 106 ASN A O 1
ATOM 871 N N . LEU A 1 107 ? -1.664 19.537 -31.675 1.00 94.94 107 LEU A N 1
ATOM 872 C CA . LEU A 1 107 ? -2.582 20.542 -31.140 1.00 94.94 107 LEU A CA 1
ATOM 873 C C . LEU A 1 107 ? -3.781 19.897 -30.430 1.00 94.94 107 LEU A C 1
ATOM 875 O O . LEU A 1 107 ? -4.212 20.397 -29.387 1.00 94.94 107 LEU A O 1
ATOM 879 N N . ALA A 1 108 ? -4.315 18.790 -30.952 1.00 93.75 108 ALA A N 1
ATOM 880 C CA . ALA A 1 108 ? -5.379 18.035 -30.294 1.00 93.75 108 ALA A CA 1
ATOM 881 C C . ALA A 1 108 ? -4.898 17.415 -28.971 1.00 93.75 108 ALA A C 1
ATOM 883 O O . ALA A 1 108 ? -5.558 17.580 -27.943 1.00 93.75 108 ALA A O 1
ATOM 884 N N . LEU A 1 109 ? -3.713 16.796 -28.960 1.00 92.81 109 LEU A N 1
ATOM 885 C CA . LEU A 1 109 ? -3.095 16.260 -27.743 1.00 92.81 109 LEU A CA 1
ATOM 886 C C . LEU A 1 109 ? -2.854 17.348 -26.690 1.00 92.81 109 LEU A C 1
ATOM 888 O O . LEU A 1 109 ? -3.152 17.143 -25.514 1.00 92.81 109 LEU A O 1
ATOM 892 N N . ALA A 1 110 ? -2.387 18.530 -27.096 1.00 93.00 110 ALA A N 1
ATOM 893 C CA . ALA A 1 110 ? -2.205 19.659 -26.187 1.00 93.00 110 ALA A CA 1
ATOM 894 C C . ALA A 1 110 ? -3.539 20.144 -25.589 1.00 93.00 110 ALA A C 1
ATOM 896 O O . ALA A 1 110 ? -3.605 20.471 -24.400 1.00 93.00 110 ALA A O 1
ATOM 897 N N . LYS A 1 111 ? -4.622 20.158 -26.380 1.00 94.44 111 LYS A N 1
ATOM 898 C CA . LYS A 1 111 ? -5.973 20.478 -25.888 1.00 94.44 111 LYS A CA 1
ATOM 8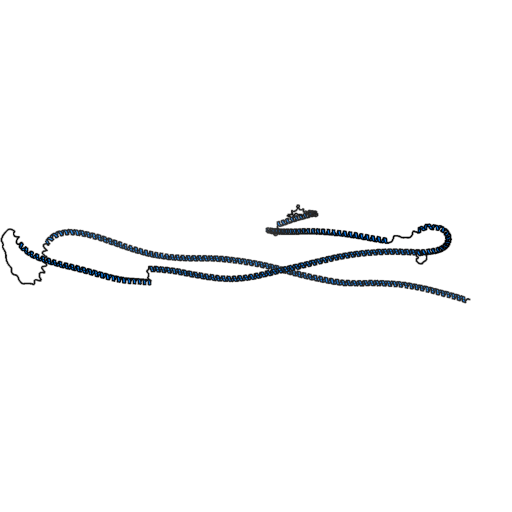99 C C . LYS A 1 111 ? -6.466 19.444 -24.876 1.00 94.44 111 LYS A C 1
ATOM 901 O O . LYS A 1 111 ? -6.949 19.851 -23.820 1.00 94.44 111 LYS A O 1
ATOM 906 N N . TYR A 1 112 ? -6.307 18.148 -25.157 1.00 94.25 112 TYR A N 1
ATOM 907 C CA . TYR A 1 112 ? -6.678 17.086 -24.216 1.00 94.25 112 TYR A CA 1
ATOM 908 C C . TYR A 1 112 ? -5.859 17.160 -22.930 1.00 94.25 112 TYR A C 1
ATOM 910 O O . TYR A 1 112 ? -6.437 17.224 -21.853 1.00 94.25 112 TYR A O 1
ATOM 918 N N . SER A 1 113 ? -4.539 17.322 -23.031 1.00 93.19 113 SER A N 1
ATOM 919 C CA . SER A 1 113 ? -3.675 17.509 -21.863 1.00 93.19 113 SER A CA 1
ATOM 920 C C . SER A 1 113 ? -4.106 18.708 -21.012 1.00 93.19 113 SER A C 1
ATOM 922 O O . SER A 1 113 ? -4.125 18.640 -19.782 1.00 93.19 113 SER A O 1
ATOM 924 N N . ARG A 1 114 ? -4.499 19.826 -21.636 1.00 94.19 114 ARG A N 1
ATOM 925 C CA . ARG A 1 114 ? -5.006 20.992 -20.902 1.00 94.19 114 ARG A CA 1
ATOM 926 C C . ARG A 1 114 ? -6.346 20.705 -20.219 1.00 94.19 114 ARG A C 1
ATOM 928 O O . ARG A 1 114 ? -6.522 21.128 -19.078 1.00 94.19 114 ARG A O 1
ATOM 935 N N . ALA A 1 115 ? -7.264 20.008 -20.886 1.00 94.44 115 ALA A N 1
ATOM 936 C CA . ALA A 1 115 ? -8.544 19.604 -20.305 1.00 94.44 115 ALA A CA 1
ATOM 937 C C . ALA A 1 115 ? -8.345 18.651 -19.113 1.00 94.44 115 ALA A C 1
ATOM 939 O O . ALA A 1 115 ? -8.918 18.878 -18.047 1.00 94.44 115 ALA A O 1
ATOM 940 N N . ASP A 1 116 ? -7.452 17.671 -19.250 1.00 94.19 116 ASP A N 1
ATOM 941 C CA . ASP A 1 116 ? -7.096 16.734 -18.184 1.00 94.19 116 ASP A CA 1
ATOM 942 C C . ASP A 1 116 ? -6.480 17.462 -16.989 1.00 94.19 116 ASP A C 1
ATOM 944 O O . ASP A 1 116 ? -6.884 17.244 -15.850 1.00 94.19 116 ASP A O 1
ATOM 948 N N . ASN A 1 117 ? -5.572 18.412 -17.226 1.00 94.31 117 ASN A N 1
ATOM 949 C CA . ASN A 1 117 ? -4.998 19.238 -16.162 1.00 94.31 117 ASN A CA 1
ATOM 950 C C . ASN A 1 117 ? -6.058 20.058 -15.409 1.00 94.31 117 ASN A C 1
ATOM 952 O O . ASN A 1 117 ? -5.957 20.231 -14.193 1.00 94.31 117 ASN A O 1
ATOM 956 N N . VAL A 1 118 ? -7.079 20.570 -16.104 1.00 95.50 118 VAL A N 1
ATOM 957 C CA . VAL A 1 118 ? -8.212 21.245 -15.452 1.00 95.50 118 VAL A CA 1
ATOM 958 C C . VAL A 1 118 ? -9.013 20.249 -14.613 1.00 95.50 118 VAL A C 1
ATOM 960 O O . VAL A 1 118 ? -9.322 20.553 -13.460 1.00 95.50 118 VAL A O 1
ATOM 963 N N . LYS A 1 119 ? -9.282 19.044 -15.132 1.00 94.94 119 LYS A N 1
ATOM 964 C CA . LYS A 1 119 ? -10.017 18.010 -14.394 1.00 94.94 119 LYS A CA 1
ATOM 965 C C . LYS A 1 119 ? -9.262 17.524 -13.158 1.00 94.94 119 LYS A C 1
ATOM 967 O O . LYS A 1 119 ? -9.869 17.378 -12.101 1.00 94.94 119 LYS A O 1
ATOM 972 N N . ILE A 1 120 ? -7.944 17.352 -13.254 1.00 94.12 120 ILE A N 1
ATOM 973 C CA . ILE A 1 120 ? -7.074 17.007 -12.121 1.00 94.12 120 ILE A CA 1
ATOM 974 C C . ILE A 1 120 ? -7.153 18.091 -11.042 1.00 94.12 120 ILE A C 1
ATOM 976 O O . ILE A 1 120 ? -7.318 17.773 -9.866 1.00 94.12 120 ILE A O 1
ATOM 980 N N . LYS A 1 121 ? -7.091 19.375 -11.419 1.00 95.00 121 LYS A N 1
ATOM 981 C CA . LYS A 1 121 ? -7.232 20.485 -10.460 1.00 95.00 121 LYS A CA 1
ATOM 982 C C . LYS A 1 121 ? -8.597 20.484 -9.770 1.00 95.00 121 LYS A C 1
ATOM 984 O O . LYS A 1 121 ? -8.659 20.679 -8.560 1.00 95.00 121 LYS A O 1
ATOM 989 N N . GLU A 1 122 ? -9.672 20.239 -10.515 1.00 95.50 122 GLU A N 1
ATOM 990 C CA . GLU A 1 122 ? -11.028 20.127 -9.966 1.00 95.50 122 GLU A CA 1
ATOM 991 C C . GLU A 1 122 ? -11.151 18.945 -8.989 1.00 95.50 122 GLU A C 1
ATOM 993 O O . GLU A 1 122 ? -11.670 19.103 -7.885 1.00 95.50 122 GLU A O 1
ATOM 998 N N . MET A 1 123 ? -10.627 17.772 -9.361 1.00 92.56 123 MET A N 1
ATOM 999 C CA . MET A 1 123 ? -10.618 16.585 -8.501 1.00 92.56 123 MET A CA 1
ATOM 1000 C C . MET A 1 123 ? -9.798 16.808 -7.230 1.00 92.56 123 MET A C 1
ATOM 1002 O O . MET A 1 123 ? -10.267 16.458 -6.152 1.00 92.56 123 MET A O 1
ATOM 1006 N N . ASN A 1 124 ? -8.629 17.442 -7.328 1.00 94.00 124 ASN A N 1
ATOM 1007 C CA . ASN A 1 124 ? -7.806 17.774 -6.164 1.00 94.00 124 ASN A CA 1
ATOM 1008 C C . ASN A 1 124 ? -8.518 18.749 -5.220 1.00 94.00 124 ASN A C 1
ATOM 1010 O O . ASN A 1 124 ? -8.500 18.541 -4.010 1.00 94.00 124 ASN A O 1
ATOM 1014 N N . LEU A 1 125 ? -9.202 19.766 -5.756 1.00 95.38 125 LEU A N 1
ATOM 1015 C CA . LEU A 1 125 ? -9.998 20.689 -4.944 1.00 95.38 125 LEU A CA 1
ATOM 1016 C C . LEU A 1 125 ? -11.157 19.967 -4.237 1.00 95.38 125 LEU A C 1
ATOM 1018 O O . LEU A 1 125 ? -11.451 20.247 -3.076 1.00 95.38 125 LEU A O 1
ATOM 1022 N N . ASN A 1 126 ? -11.820 19.033 -4.922 1.00 95.19 126 ASN A N 1
ATOM 1023 C CA . ASN A 1 126 ? -12.884 18.226 -4.323 1.00 95.19 126 ASN A CA 1
ATOM 1024 C C . ASN A 1 126 ? -12.345 17.274 -3.253 1.00 95.19 126 ASN A C 1
ATOM 1026 O O . ASN A 1 126 ? -12.972 17.129 -2.206 1.00 95.19 126 ASN A O 1
ATOM 1030 N N . LEU A 1 127 ? -11.175 16.676 -3.480 1.00 92.94 127 LEU A N 1
ATOM 1031 C CA . LEU A 1 127 ? -10.491 15.846 -2.494 1.00 92.94 127 LEU A CA 1
ATOM 1032 C C . LEU A 1 127 ? -10.157 16.675 -1.252 1.00 92.94 127 LEU A C 1
ATOM 1034 O O . LEU A 1 127 ? -10.503 16.271 -0.151 1.00 92.94 127 LEU A O 1
ATOM 1038 N N . GLU A 1 128 ? -9.587 17.869 -1.411 1.00 94.50 128 GLU A N 1
ATOM 1039 C CA . GLU A 1 128 ? -9.282 18.759 -0.286 1.00 94.50 128 GLU A CA 1
ATOM 1040 C C . GLU A 1 128 ? -10.542 19.148 0.507 1.00 94.50 128 GLU A C 1
ATOM 1042 O O . GLU A 1 128 ? -10.537 19.116 1.740 1.00 94.50 128 GLU A O 1
ATOM 1047 N N . LYS A 1 129 ? -11.651 19.454 -0.182 1.00 94.25 129 LYS A N 1
ATOM 1048 C CA . LYS A 1 129 ? -12.950 19.723 0.458 1.00 94.25 129 LYS A CA 1
ATOM 1049 C C . LYS A 1 129 ? -13.462 18.522 1.250 1.00 94.25 129 LYS A C 1
ATOM 1051 O O . LYS A 1 129 ? -13.870 18.691 2.396 1.00 94.25 129 LYS A O 1
ATOM 1056 N N . LEU A 1 130 ? -13.441 17.328 0.659 1.00 92.69 130 LEU A N 1
ATOM 1057 C CA . LEU A 1 130 ? -13.892 16.104 1.324 1.00 92.69 130 LEU A CA 1
ATOM 1058 C C . LEU A 1 130 ? -13.001 15.748 2.515 1.00 92.69 130 LEU A C 1
ATOM 1060 O O . LEU A 1 130 ? -13.522 15.389 3.564 1.00 92.69 130 LEU A O 1
ATOM 1064 N N . THR A 1 131 ? -11.686 15.926 2.401 1.00 93.50 131 THR A N 1
ATOM 1065 C CA . THR A 1 131 ? -10.746 15.720 3.509 1.00 93.50 131 THR A CA 1
ATOM 1066 C C . THR A 1 131 ? -11.015 16.690 4.657 1.00 93.50 131 THR A C 1
ATOM 1068 O O . THR A 1 131 ? -11.039 16.272 5.812 1.00 93.50 131 THR A O 1
ATOM 1071 N N . ARG A 1 132 ? -11.282 17.972 4.367 1.00 95.88 132 ARG A N 1
ATOM 1072 C CA . ARG A 1 132 ? -11.683 18.942 5.401 1.00 95.88 132 ARG A CA 1
ATOM 1073 C C . ARG A 1 132 ? -13.010 18.572 6.056 1.00 95.88 132 ARG A C 1
ATOM 1075 O O . ARG A 1 132 ? -13.115 18.665 7.273 1.00 95.88 132 ARG A O 1
ATOM 1082 N N . LEU A 1 133 ? -14.003 18.139 5.278 1.00 94.94 133 LEU A N 1
ATOM 1083 C CA . LEU A 1 133 ? -15.290 17.689 5.814 1.00 94.94 133 LEU A CA 1
ATOM 1084 C C . LEU A 1 133 ? -15.139 16.443 6.691 1.00 94.94 133 LEU A C 1
ATOM 1086 O O . LEU A 1 133 ? -15.741 16.384 7.756 1.00 94.94 133 LEU A O 1
ATOM 1090 N N . ALA A 1 134 ? -14.314 15.480 6.281 1.00 94.50 134 ALA A N 1
ATOM 1091 C CA . ALA A 1 134 ? -14.021 14.293 7.075 1.00 94.50 134 ALA A CA 1
ATOM 1092 C C . ALA A 1 134 ? -13.337 14.661 8.398 1.00 94.50 134 ALA A C 1
ATOM 1094 O O . ALA A 1 134 ? -13.753 14.183 9.447 1.00 94.50 134 ALA A O 1
ATOM 1095 N N . ALA A 1 135 ? -12.348 15.560 8.370 1.00 94.38 135 ALA A N 1
ATOM 1096 C CA . ALA A 1 135 ? -11.692 16.050 9.581 1.00 94.38 135 ALA A CA 1
ATOM 1097 C C . ALA A 1 135 ? -12.661 16.806 10.507 1.00 94.38 135 ALA A C 1
ATOM 1099 O O . ALA A 1 135 ? -12.638 16.595 11.715 1.00 94.38 135 ALA A O 1
ATOM 1100 N N . ALA A 1 136 ? -13.545 17.642 9.951 1.00 94.81 136 ALA A N 1
ATOM 1101 C CA . ALA A 1 136 ? -14.574 18.334 10.725 1.00 94.81 136 ALA A CA 1
ATOM 1102 C C . ALA A 1 136 ? -15.558 17.347 11.372 1.00 94.81 136 ALA A C 1
ATOM 1104 O O . ALA A 1 136 ? -15.865 17.478 12.551 1.00 94.81 136 ALA A O 1
ATOM 1105 N N . LYS A 1 137 ? -15.999 16.320 10.632 1.00 93.62 137 LYS A N 1
ATOM 1106 C CA . LYS A 1 137 ? -16.877 15.271 11.168 1.00 93.62 137 LYS A CA 1
ATOM 1107 C C . LYS A 1 137 ? -16.200 14.393 12.210 1.00 93.62 137 LYS A C 1
ATOM 1109 O O . LYS A 1 137 ? -16.861 13.993 13.159 1.00 93.62 137 LYS A O 1
ATOM 1114 N N . GLN A 1 138 ? -14.904 14.135 12.068 1.00 93.81 138 GLN A N 1
ATOM 1115 C CA . GLN A 1 138 ? -14.132 13.456 13.102 1.00 93.81 138 GLN A CA 1
ATOM 1116 C C . GLN A 1 138 ? -14.070 14.298 14.381 1.00 93.81 138 GLN A C 1
ATOM 1118 O O . GLN A 1 138 ? -14.321 13.770 15.453 1.00 93.81 138 GLN A O 1
ATOM 1123 N N . ALA A 1 139 ? -13.814 15.605 14.270 1.00 94.75 139 ALA A N 1
ATOM 1124 C CA . ALA A 1 139 ? -13.792 16.498 15.427 1.00 94.75 139 ALA A CA 1
ATOM 1125 C C . ALA A 1 139 ? -15.170 16.621 16.107 1.00 94.75 139 ALA A C 1
ATOM 1127 O O . ALA A 1 139 ? -15.245 16.611 17.330 1.00 94.75 139 ALA A O 1
ATOM 1128 N N . GLU A 1 140 ? -16.260 16.700 15.333 1.00 94.12 140 GLU A N 1
ATOM 1129 C CA . GLU A 1 140 ? -17.627 16.650 15.877 1.00 94.12 140 GLU A CA 1
ATOM 1130 C C . GLU A 1 140 ? -17.883 15.331 16.619 1.00 94.12 140 GLU A C 1
ATOM 1132 O O . GLU A 1 140 ? -18.397 15.352 17.731 1.00 94.12 140 GLU A O 1
ATOM 1137 N N . LEU A 1 141 ? -17.484 14.193 16.043 1.00 93.31 141 LEU A N 1
ATOM 1138 C CA . LEU A 1 141 ? -17.625 12.888 16.689 1.00 93.31 141 LEU A CA 1
ATOM 1139 C C . LEU A 1 141 ? -16.817 12.802 17.989 1.00 93.31 141 LEU A C 1
ATOM 1141 O O . LEU A 1 141 ? -17.334 12.316 18.989 1.00 93.31 141 LEU A O 1
ATOM 1145 N N . ASP A 1 142 ? -15.569 13.267 17.986 1.00 94.19 142 ASP A N 1
ATOM 1146 C CA . ASP A 1 142 ? -14.720 13.259 19.177 1.00 94.19 142 ASP A CA 1
ATOM 1147 C C . ASP A 1 142 ? -15.334 14.136 20.283 1.00 94.19 142 ASP A C 1
ATOM 1149 O O . ASP A 1 142 ? -15.370 13.719 21.441 1.00 94.19 142 ASP A O 1
ATOM 1153 N N . ASN A 1 143 ? -15.899 15.297 19.929 1.00 94.88 143 ASN A N 1
ATOM 1154 C CA . ASN A 1 143 ? -16.628 16.149 20.871 1.00 94.88 143 ASN A CA 1
ATOM 1155 C C . ASN A 1 143 ? -17.860 15.432 21.451 1.00 94.88 143 ASN A C 1
ATOM 1157 O O . ASN A 1 143 ? -17.995 15.361 22.669 1.00 94.88 143 ASN A O 1
ATOM 1161 N N . GLU A 1 144 ? -18.708 14.827 20.617 1.00 92.94 144 GLU A N 1
ATOM 1162 C CA . GLU A 1 144 ? -19.890 14.066 21.065 1.00 92.94 144 GLU A CA 1
ATOM 1163 C C . GLU A 1 144 ? -19.510 12.874 21.961 1.00 92.94 144 GLU A C 1
ATOM 1165 O O . GLU A 1 144 ? -20.185 12.583 22.951 1.00 92.94 144 GLU A O 1
ATOM 1170 N N . ILE A 1 145 ? -18.393 12.197 21.667 1.00 94.44 145 ILE A N 1
ATOM 1171 C CA . ILE A 1 145 ? -17.844 11.142 22.529 1.00 94.44 145 ILE A CA 1
ATOM 1172 C C . ILE A 1 145 ? -17.454 11.725 23.887 1.00 94.44 145 ILE A C 1
ATOM 1174 O O . ILE A 1 145 ? -17.807 11.142 24.912 1.00 94.44 145 ILE A O 1
ATOM 1178 N N . THR A 1 146 ? -16.748 12.860 23.915 1.00 93.38 146 THR A N 1
ATOM 1179 C CA . THR A 1 146 ? -16.372 13.497 25.184 1.00 93.38 146 THR A CA 1
ATOM 1180 C C . THR A 1 146 ? -17.591 13.955 25.979 1.00 93.38 146 THR A C 1
ATOM 1182 O O . THR A 1 146 ? -17.644 13.681 27.174 1.00 93.38 146 THR A O 1
ATOM 1185 N N . GLU A 1 147 ? -18.598 14.551 25.333 1.00 93.56 147 GLU A N 1
ATOM 1186 C CA . GLU A 1 147 ? -19.846 14.973 25.979 1.00 93.56 147 GLU A CA 1
ATOM 1187 C C . GLU A 1 147 ? -20.616 13.775 26.553 1.00 93.56 147 GLU A C 1
ATOM 1189 O O . GLU A 1 147 ? -21.035 13.790 27.714 1.00 93.56 147 GLU A O 1
ATOM 1194 N N . THR A 1 148 ? -20.720 12.686 25.786 1.00 92.94 148 THR A N 1
ATOM 1195 C CA . THR A 1 148 ? -21.362 11.444 26.239 1.00 92.94 148 THR A CA 1
ATOM 1196 C C . THR A 1 148 ? -20.615 10.832 27.424 1.00 92.94 148 THR A C 1
ATOM 1198 O O . THR A 1 148 ? -21.241 10.410 28.394 1.00 92.94 148 THR A O 1
ATOM 1201 N N . GLN A 1 149 ? -19.279 10.811 27.388 1.00 93.19 149 GLN A N 1
ATOM 1202 C CA . GLN A 1 149 ? -18.462 10.335 28.506 1.00 93.19 149 GLN A CA 1
ATOM 1203 C C . GLN A 1 149 ? -18.634 11.214 29.747 1.00 93.19 149 GLN A C 1
ATOM 1205 O O . GLN A 1 149 ? -18.769 10.679 30.846 1.00 93.19 149 GLN A O 1
ATOM 1210 N N . THR A 1 150 ? -18.677 12.542 29.599 1.00 93.44 150 THR A N 1
ATOM 1211 C CA . THR A 1 150 ? -18.938 13.441 30.731 1.00 93.44 150 THR A CA 1
ATOM 1212 C C . THR A 1 150 ? -20.327 13.221 31.321 1.00 93.44 150 THR A C 1
ATOM 1214 O O . THR A 1 150 ? -20.439 13.069 32.534 1.00 93.44 150 THR A O 1
ATOM 1217 N N . ALA A 1 151 ? -21.363 13.090 30.488 1.00 92.12 151 ALA A N 1
ATOM 1218 C CA . ALA A 1 151 ? -22.717 12.796 30.948 1.00 92.12 151 ALA A CA 1
ATOM 1219 C C . ALA A 1 151 ? -22.800 11.426 31.641 1.00 92.12 151 ALA A C 1
ATOM 1221 O O . ALA A 1 151 ? -23.493 11.280 32.644 1.00 92.12 151 ALA A O 1
ATOM 1222 N N . GLN A 1 152 ? -22.064 10.424 31.152 1.00 91.75 152 GLN A N 1
ATOM 1223 C CA . GLN A 1 152 ? -21.986 9.116 31.799 1.00 91.75 152 GLN A CA 1
ATOM 1224 C C . GLN A 1 152 ? -21.315 9.201 33.175 1.00 91.75 152 GLN A C 1
ATOM 1226 O O . GLN A 1 152 ? -21.837 8.639 34.131 1.00 91.75 152 GLN A O 1
ATOM 1231 N N . ILE A 1 153 ? -20.216 9.951 33.304 1.00 93.06 153 ILE A N 1
ATOM 1232 C CA . ILE A 1 153 ? -19.557 10.190 34.597 1.00 93.06 153 ILE A CA 1
ATOM 1233 C C . ILE A 1 153 ? -20.502 10.916 35.564 1.00 93.06 153 ILE A C 1
ATOM 1235 O O . ILE A 1 153 ? -20.569 10.559 36.739 1.00 93.06 153 ILE A O 1
ATOM 1239 N N . GLU A 1 154 ? -21.253 11.913 35.092 1.00 92.06 154 GLU A N 1
ATOM 1240 C CA . GLU A 1 154 ? -22.264 12.605 35.901 1.00 92.06 154 GLU A CA 1
ATOM 1241 C C . GLU A 1 154 ? -23.394 11.660 36.338 1.00 92.06 154 GLU A C 1
ATOM 1243 O O . GLU A 1 154 ? -23.813 11.684 37.497 1.00 92.06 154 GLU A O 1
ATOM 1248 N N . LEU A 1 155 ? -23.868 10.782 35.451 1.00 93.50 155 LEU A N 1
ATOM 1249 C CA . LEU A 1 155 ? -24.870 9.765 35.781 1.00 93.50 155 LEU A CA 1
ATOM 1250 C C . LEU A 1 155 ? -24.349 8.748 36.802 1.00 93.50 155 LEU A C 1
ATOM 1252 O O . LEU A 1 155 ? -25.045 8.442 37.769 1.00 93.50 155 LEU A O 1
ATOM 1256 N N . ASP A 1 156 ? -23.120 8.266 36.643 1.00 93.12 156 ASP A N 1
ATOM 1257 C CA . ASP A 1 156 ? -22.502 7.351 37.602 1.00 93.12 156 ASP A CA 1
ATOM 1258 C C . ASP A 1 156 ? -22.327 8.034 38.961 1.00 93.12 156 ASP A C 1
ATOM 1260 O O . ASP A 1 156 ? -22.671 7.462 40.000 1.00 93.12 156 ASP A O 1
ATOM 1264 N N . LYS A 1 157 ? -21.891 9.299 38.963 1.00 94.69 157 LYS A N 1
ATOM 1265 C CA . LYS A 1 157 ? -21.730 10.073 40.192 1.00 94.69 157 LYS A CA 1
ATOM 1266 C C . LYS A 1 157 ? -23.063 10.320 40.895 1.00 94.69 157 LYS A C 1
ATOM 1268 O O . LYS A 1 157 ? -23.165 10.129 42.103 1.00 94.69 157 LYS A O 1
ATOM 1273 N N . THR A 1 158 ? -24.104 10.687 40.151 1.00 93.25 158 THR A N 1
ATOM 1274 C CA . THR A 1 158 ? -25.453 10.856 40.714 1.00 93.25 158 THR A CA 1
ATOM 1275 C C . THR A 1 158 ? -26.041 9.533 41.205 1.00 93.25 158 THR A C 1
ATOM 1277 O O . THR A 1 158 ? -26.748 9.524 42.211 1.00 93.25 158 THR A O 1
ATOM 1280 N N . ALA A 1 159 ? -25.725 8.401 40.568 1.00 90.75 159 ALA A N 1
ATOM 1281 C CA . ALA A 1 159 ? -26.117 7.079 41.049 1.00 90.75 159 ALA A CA 1
ATOM 1282 C C . ALA A 1 159 ? -25.391 6.692 42.350 1.00 90.75 159 ALA A C 1
ATOM 1284 O O . ALA A 1 159 ? -26.011 6.111 43.245 1.00 90.75 159 ALA A O 1
ATOM 1285 N N . GLU A 1 160 ? -24.102 7.013 42.483 1.00 93.31 160 GLU A N 1
ATOM 1286 C CA . GLU A 1 160 ? -23.359 6.875 43.743 1.00 93.31 160 GLU A CA 1
ATOM 1287 C C . GLU A 1 160 ? -23.964 7.741 44.849 1.00 93.31 160 GLU A C 1
ATOM 1289 O O . GLU A 1 160 ? -24.266 7.230 45.929 1.00 93.31 160 GLU A O 1
ATOM 1294 N N . ASP A 1 161 ? -24.215 9.019 44.562 1.00 94.00 161 ASP A N 1
ATOM 1295 C CA . ASP A 1 161 ? -24.814 9.952 45.516 1.00 94.00 161 ASP A CA 1
ATOM 1296 C C . ASP A 1 161 ? -26.228 9.492 45.915 1.00 94.00 161 ASP A C 1
ATOM 1298 O O . ASP A 1 161 ? -26.595 9.546 47.088 1.00 94.00 161 ASP A O 1
ATOM 1302 N N . PHE A 1 162 ? -27.015 8.945 44.982 1.00 92.88 162 PHE A N 1
ATOM 1303 C CA . PHE A 1 162 ? -28.324 8.363 45.287 1.00 92.88 162 PHE A CA 1
ATOM 1304 C C . PHE A 1 162 ? -28.215 7.149 46.214 1.00 92.88 162 PHE A C 1
ATOM 1306 O O . PHE A 1 162 ? -28.997 7.030 47.157 1.00 92.88 162 PHE A O 1
ATOM 1313 N N . LYS A 1 163 ? -27.246 6.250 45.988 1.00 93.56 163 LYS A N 1
ATOM 1314 C CA . LYS A 1 163 ? -26.992 5.113 46.891 1.00 93.56 163 LYS A CA 1
ATOM 1315 C C . LYS A 1 163 ? -26.585 5.593 48.281 1.00 93.56 163 LYS A C 1
ATOM 1317 O O . LYS A 1 163 ? -27.076 5.044 49.266 1.00 93.56 163 LYS A O 1
ATOM 1322 N N . GLN A 1 164 ? -25.739 6.619 48.360 1.00 93.88 164 GLN A N 1
ATOM 1323 C CA . GLN A 1 164 ? -25.327 7.214 49.627 1.00 93.88 164 GLN A CA 1
ATOM 1324 C C . GLN A 1 164 ? -26.524 7.828 50.365 1.00 93.88 164 GLN A C 1
ATOM 1326 O O . GLN A 1 164 ? -26.791 7.456 51.504 1.00 93.88 164 GLN A O 1
ATOM 1331 N N . LEU A 1 165 ? -27.311 8.677 49.699 1.00 92.81 165 LEU A N 1
ATOM 1332 C CA . LEU A 1 165 ? -28.524 9.270 50.270 1.00 92.81 165 LEU A CA 1
ATOM 1333 C C . LEU A 1 165 ? -29.556 8.210 50.672 1.00 92.81 165 LEU A C 1
ATOM 1335 O O . LEU A 1 165 ? -30.267 8.376 51.662 1.00 92.81 165 LEU A O 1
ATOM 1339 N N . HIS A 1 166 ? -29.659 7.109 49.925 1.00 93.69 166 HIS A N 1
ATOM 1340 C CA . HIS A 1 166 ? -30.537 6.000 50.282 1.00 93.69 166 HIS A CA 1
ATOM 1341 C C . HIS A 1 166 ? -30.070 5.292 51.559 1.00 93.69 166 HIS A C 1
ATOM 1343 O O . HIS A 1 166 ? -30.896 5.012 52.428 1.00 93.69 166 HIS A O 1
ATOM 1349 N N . ALA A 1 167 ? -28.764 5.049 51.697 1.00 93.06 167 ALA A N 1
ATOM 1350 C CA . ALA A 1 167 ? -28.178 4.474 52.904 1.00 93.06 167 ALA A CA 1
ATOM 1351 C C . ALA A 1 167 ? -28.366 5.399 54.118 1.00 93.06 167 ALA A C 1
ATOM 1353 O O . ALA A 1 167 ? -28.852 4.948 55.153 1.00 93.06 167 ALA A O 1
ATOM 1354 N N . GLU A 1 168 ? -28.088 6.697 53.967 1.00 93.75 168 GLU A N 1
ATOM 1355 C CA . GLU A 1 168 ? -28.310 7.712 55.006 1.00 93.75 168 GLU A CA 1
ATOM 1356 C C . GLU A 1 168 ? -29.790 7.796 55.404 1.00 93.75 168 GLU A C 1
ATOM 1358 O O . GLU A 1 168 ? -30.129 7.832 56.587 1.00 93.75 168 GLU A O 1
ATOM 1363 N N . ARG A 1 169 ? -30.707 7.753 54.428 1.00 94.25 169 ARG A N 1
ATOM 1364 C CA . ARG A 1 169 ? -32.150 7.698 54.694 1.00 94.25 169 ARG A CA 1
ATOM 1365 C C . ARG A 1 169 ? -32.525 6.441 55.474 1.00 94.25 169 ARG A C 1
ATOM 1367 O O . ARG A 1 169 ? -33.337 6.529 56.390 1.00 94.25 169 ARG A O 1
ATOM 1374 N N . GLN A 1 170 ? -31.992 5.280 55.105 1.00 92.44 170 GLN A N 1
ATOM 1375 C CA . GLN A 1 170 ? -32.287 4.022 55.785 1.00 92.44 170 GLN A CA 1
ATOM 1376 C C . GLN A 1 170 ? -31.750 4.023 57.220 1.00 92.44 170 GLN A C 1
ATOM 1378 O O . GLN A 1 170 ? -32.448 3.577 58.131 1.00 92.44 170 GLN A O 1
ATOM 1383 N N . GLU A 1 171 ? -30.565 4.593 57.441 1.00 93.19 171 GLU A N 1
ATOM 1384 C CA . GLU A 1 171 ? -30.013 4.805 58.776 1.00 93.19 171 GLU A CA 1
ATOM 1385 C C . GLU A 1 171 ? -30.894 5.753 59.599 1.00 93.19 171 GLU A C 1
ATOM 1387 O O . GLU A 1 171 ? -31.242 5.431 60.734 1.00 93.19 171 GLU A O 1
ATOM 1392 N N . LEU A 1 172 ? -31.337 6.872 59.021 1.00 94.12 172 LEU A N 1
ATOM 1393 C CA . LEU A 1 172 ? -32.229 7.817 59.693 1.00 94.12 172 LEU A CA 1
ATOM 1394 C C . LEU A 1 172 ? -33.579 7.177 60.046 1.00 94.12 172 LEU A C 1
ATOM 1396 O O . LEU A 1 172 ? -34.099 7.399 61.138 1.00 94.12 172 LEU A O 1
ATOM 1400 N N . VAL A 1 173 ? -34.142 6.360 59.151 1.00 93.75 173 VAL A N 1
ATOM 1401 C CA . VAL A 1 173 ? -35.368 5.594 59.422 1.00 93.75 173 VAL A CA 1
ATOM 1402 C C . VAL A 1 173 ? -35.137 4.605 60.559 1.00 93.75 173 VAL A C 1
ATOM 1404 O O . VAL A 1 173 ? -35.950 4.562 61.475 1.00 93.75 173 VAL A O 1
ATOM 1407 N N . MET A 1 174 ? -34.021 3.874 60.562 1.00 92.88 174 MET A N 1
ATOM 1408 C CA . MET A 1 174 ? -33.681 2.956 61.650 1.00 92.88 174 MET A CA 1
ATOM 1409 C C . MET A 1 174 ? -33.527 3.701 62.984 1.00 92.88 174 MET A C 1
ATOM 1411 O O . MET A 1 174 ? -34.074 3.267 63.996 1.00 92.88 174 MET A O 1
ATOM 1415 N N . GLN A 1 175 ? -32.829 4.839 62.999 1.00 92.31 175 GLN A N 1
ATOM 1416 C CA . GLN A 1 175 ? -32.697 5.687 64.187 1.00 92.31 175 GLN A CA 1
ATOM 1417 C C . GLN A 1 175 ? -34.064 6.201 64.665 1.00 92.31 175 GLN A C 1
ATOM 1419 O O . GLN A 1 175 ? -34.341 6.215 65.865 1.00 92.31 175 GLN A O 1
ATOM 1424 N N . TRP A 1 176 ? -34.947 6.585 63.742 1.00 93.81 176 TRP A N 1
ATOM 1425 C CA . TRP A 1 176 ? -36.303 7.035 64.052 1.00 93.81 176 TRP A CA 1
ATOM 1426 C C . TRP A 1 176 ? -37.188 5.905 64.598 1.00 93.81 176 TRP A C 1
ATOM 1428 O O . TRP A 1 176 ? -37.878 6.098 65.599 1.00 93.81 176 TRP A O 1
ATOM 1438 N N . GLU A 1 177 ? -37.129 4.710 64.009 1.00 91.62 177 GLU A N 1
ATOM 1439 C CA . GLU A 1 177 ? -37.814 3.513 64.509 1.00 91.62 177 GLU A CA 1
ATOM 1440 C C . GLU A 1 177 ? -37.325 3.142 65.913 1.00 91.62 177 GLU A C 1
ATOM 1442 O O . GLU A 1 177 ? -38.142 2.928 66.809 1.00 91.62 177 GLU A O 1
ATOM 1447 N N . GLN A 1 178 ? -36.009 3.160 66.142 1.00 92.50 178 GLN A N 1
ATOM 1448 C CA . GLN A 1 178 ? -35.417 2.943 67.465 1.00 92.50 178 GLN A CA 1
ATOM 1449 C C . GLN A 1 178 ? -35.870 4.004 68.475 1.00 92.50 178 GLN A C 1
ATOM 1451 O O . GLN A 1 178 ? -36.184 3.668 69.618 1.00 92.50 178 GLN A O 1
ATOM 1456 N N . ALA A 1 179 ? -35.955 5.275 68.072 1.00 90.69 179 ALA A N 1
ATOM 1457 C CA . ALA A 1 179 ? -36.457 6.348 68.925 1.00 90.69 179 ALA A CA 1
ATOM 1458 C C . ALA A 1 179 ? -37.940 6.152 69.281 1.00 90.69 179 ALA A C 1
ATOM 1460 O O . ALA A 1 179 ? -38.321 6.344 70.436 1.00 90.69 179 ALA A O 1
ATOM 1461 N N . ILE A 1 180 ? -38.771 5.712 68.329 1.00 91.12 180 ILE A N 1
ATOM 1462 C CA . ILE A 1 180 ? -40.178 5.370 68.581 1.00 91.12 180 ILE A CA 1
ATOM 1463 C C . ILE A 1 180 ? -40.293 4.161 69.501 1.00 91.12 180 ILE A C 1
ATOM 1465 O O . ILE A 1 180 ? -41.123 4.169 70.405 1.00 91.12 180 ILE A O 1
ATOM 1469 N N . GLU A 1 181 ? -39.495 3.114 69.300 1.00 90.56 181 GLU A N 1
ATOM 1470 C CA . GLU A 1 181 ? -39.498 1.957 70.194 1.00 90.56 181 GLU A CA 1
ATOM 1471 C C . GLU A 1 181 ? -39.064 2.338 71.607 1.00 90.56 181 GLU A C 1
ATOM 1473 O O . GLU A 1 181 ? -39.701 1.922 72.574 1.00 90.56 181 GLU A O 1
ATOM 1478 N N . ALA A 1 182 ? -38.027 3.164 71.743 1.00 90.12 182 ALA A N 1
ATOM 1479 C CA . ALA A 1 182 ? -37.599 3.696 73.029 1.00 90.12 182 ALA A CA 1
ATOM 1480 C C . ALA A 1 182 ? -38.700 4.547 73.680 1.00 90.12 182 ALA A C 1
ATOM 1482 O O . ALA A 1 182 ? -38.926 4.426 74.884 1.00 90.12 182 ALA A O 1
ATOM 1483 N N . MET A 1 183 ? -39.416 5.362 72.898 1.00 84.94 183 MET A N 1
ATOM 1484 C CA . MET A 1 183 ? -40.554 6.152 73.373 1.00 84.94 183 MET A CA 1
ATOM 1485 C C . MET A 1 183 ? -41.711 5.253 73.817 1.00 84.94 183 MET A C 1
ATOM 1487 O O . MET A 1 183 ? -42.180 5.406 74.934 1.00 84.94 183 MET A O 1
ATOM 1491 N N . LYS A 1 184 ? -42.087 4.233 73.036 1.00 87.94 184 LYS A N 1
ATOM 1492 C CA . LYS A 1 184 ? -43.111 3.246 73.422 1.00 87.94 184 LYS A CA 1
ATOM 1493 C C . LYS A 1 184 ? -42.732 2.477 74.684 1.00 87.94 184 LYS A C 1
ATOM 1495 O O . LYS A 1 184 ? -43.579 2.278 75.545 1.00 87.94 184 LYS A O 1
ATOM 1500 N N . ARG A 1 185 ? -41.472 2.046 74.815 1.00 88.25 185 ARG A N 1
ATOM 1501 C CA . ARG A 1 185 ? -40.976 1.405 76.045 1.00 88.25 185 ARG A CA 1
ATOM 1502 C C . ARG A 1 185 ? -41.071 2.365 77.225 1.00 88.25 185 ARG A C 1
ATOM 1504 O O . ARG A 1 185 ? -41.514 1.953 78.289 1.00 88.25 185 ARG A O 1
ATOM 1511 N N . ARG A 1 186 ? -40.714 3.640 77.032 1.00 88.44 186 ARG A N 1
ATOM 1512 C CA . ARG A 1 186 ? -40.893 4.676 78.055 1.00 88.44 186 ARG A CA 1
ATOM 1513 C C . ARG A 1 186 ? -42.361 4.871 78.416 1.00 88.44 186 ARG A C 1
ATOM 1515 O O . ARG A 1 186 ? -42.656 4.881 79.600 1.00 88.44 186 ARG A O 1
ATOM 1522 N N . ASP A 1 187 ? -43.269 4.948 77.452 1.00 89.75 187 ASP A N 1
ATOM 1523 C CA . ASP A 1 187 ? -44.706 5.092 77.705 1.00 89.75 187 ASP A CA 1
ATOM 1524 C C . ASP A 1 187 ? -45.268 3.896 78.480 1.00 89.75 187 ASP A C 1
ATOM 1526 O O . ASP A 1 187 ? -46.028 4.085 79.424 1.00 89.75 187 ASP A O 1
ATOM 1530 N N . VAL A 1 188 ? -44.842 2.670 78.150 1.00 88.50 188 VAL A N 1
ATOM 1531 C CA . VAL A 1 188 ? -45.186 1.471 78.931 1.00 88.50 188 VAL A CA 1
ATOM 1532 C C . VAL A 1 188 ? -44.655 1.596 80.358 1.00 88.50 188 VAL A C 1
ATOM 1534 O O . VAL A 1 188 ? -45.432 1.450 81.291 1.00 88.50 188 VAL A O 1
ATOM 1537 N N . THR A 1 189 ? -43.385 1.970 80.554 1.00 87.50 189 THR A N 1
ATOM 1538 C CA . THR A 1 189 ? -42.841 2.166 81.911 1.00 87.50 189 THR A CA 1
ATOM 1539 C C . THR A 1 189 ? -43.505 3.323 82.665 1.00 87.50 189 THR A C 1
ATOM 1541 O O . THR A 1 189 ? -43.654 3.258 83.880 1.00 87.50 189 THR A O 1
ATOM 1544 N N . ILE A 1 190 ? -43.928 4.388 81.979 1.00 84.69 190 ILE A N 1
ATOM 1545 C CA . ILE A 1 190 ? -44.687 5.500 82.567 1.00 84.69 190 ILE A CA 1
ATOM 1546 C C . ILE A 1 190 ? -46.081 5.020 82.977 1.00 84.69 190 ILE A C 1
ATOM 1548 O O . ILE A 1 190 ? -46.549 5.391 84.047 1.00 84.69 190 ILE A O 1
ATOM 1552 N N . ASN A 1 191 ? -46.728 4.175 82.176 1.00 86.12 191 ASN A N 1
ATOM 1553 C CA . ASN A 1 191 ? -48.013 3.584 82.533 1.00 86.12 191 ASN A CA 1
ATOM 1554 C C . ASN A 1 191 ? -47.873 2.607 83.700 1.00 86.12 191 ASN A C 1
ATOM 1556 O O . ASN A 1 191 ? -48.614 2.743 84.660 1.00 86.12 191 ASN A O 1
ATOM 1560 N N . GLU A 1 192 ? -46.892 1.704 83.685 1.00 85.81 192 GLU A N 1
ATOM 1561 C CA . GLU A 1 192 ? -46.617 0.777 84.793 1.00 85.81 192 GLU A CA 1
ATOM 1562 C C . GLU A 1 192 ? -46.294 1.533 86.090 1.00 85.81 192 GLU A C 1
ATOM 1564 O O . GLU A 1 192 ? -46.834 1.234 87.154 1.00 85.81 192 GLU A O 1
ATOM 1569 N N . THR A 1 193 ? -45.449 2.567 86.022 1.00 82.12 193 THR A N 1
ATOM 1570 C CA . THR A 1 193 ? -45.170 3.420 87.190 1.00 82.12 193 THR A CA 1
ATOM 1571 C C . THR A 1 193 ? -46.374 4.273 87.585 1.00 82.12 193 THR A C 1
ATOM 1573 O O . THR A 1 193 ? -46.556 4.549 88.769 1.00 82.12 193 THR A O 1
ATOM 1576 N N . GLY A 1 194 ? -47.218 4.670 86.632 1.00 82.75 194 GLY A N 1
ATOM 1577 C CA . GLY A 1 194 ? -48.475 5.369 86.871 1.00 82.75 194 GLY A CA 1
ATOM 1578 C C . GLY A 1 194 ? -49.503 4.485 87.575 1.00 82.75 194 GLY A C 1
ATOM 1579 O O . GLY A 1 194 ? -50.110 4.928 88.546 1.00 82.75 194 GLY A O 1
ATOM 1580 N N . GLU A 1 195 ? -49.645 3.231 87.155 1.00 83.88 195 GLU A N 1
ATOM 1581 C CA . GLU A 1 195 ? -50.471 2.202 87.791 1.00 83.88 195 GLU A CA 1
ATOM 1582 C C . GLU A 1 195 ? -49.965 1.904 89.201 1.00 83.88 195 GLU A C 1
ATOM 1584 O O . GLU A 1 195 ? -50.741 1.992 90.149 1.00 83.88 195 GLU A O 1
ATOM 1589 N N . ALA A 1 196 ? -48.656 1.701 89.375 1.00 82.25 196 ALA A N 1
ATOM 1590 C CA . ALA A 1 196 ? -48.046 1.543 90.694 1.00 82.25 196 ALA A CA 1
ATOM 1591 C C . ALA A 1 196 ? -48.247 2.785 91.583 1.00 82.25 196 ALA A C 1
ATOM 1593 O O . ALA A 1 196 ? -48.452 2.665 92.787 1.00 82.25 196 ALA A O 1
ATOM 1594 N N . LEU A 1 197 ? -48.222 4.001 91.024 1.00 82.94 197 LEU A N 1
ATOM 1595 C CA . LEU A 1 197 ? -48.521 5.230 91.765 1.00 82.94 197 LEU A CA 1
ATOM 1596 C C . LEU A 1 197 ? -50.006 5.309 92.151 1.00 82.94 197 LEU A C 1
ATOM 1598 O O . LEU A 1 197 ? -50.322 5.803 93.232 1.00 82.94 197 LEU A O 1
ATOM 1602 N N . VAL A 1 198 ? -50.919 4.859 91.288 1.00 84.38 198 VAL A N 1
ATOM 1603 C CA . VAL A 1 198 ? -52.356 4.777 91.590 1.00 84.38 198 VAL A CA 1
ATOM 1604 C C . VAL A 1 198 ? -52.610 3.743 92.682 1.00 84.38 198 VAL A C 1
ATOM 1606 O O . VAL A 1 198 ? -53.294 4.074 93.645 1.00 84.38 198 VAL A O 1
ATOM 1609 N N . GLU A 1 199 ? -52.003 2.561 92.593 1.00 82.50 199 GLU A N 1
ATOM 1610 C CA . GLU A 1 199 ? -52.050 1.518 93.621 1.00 82.50 199 GLU A CA 1
ATOM 1611 C C . GLU A 1 199 ? -51.489 2.048 94.946 1.00 82.50 199 GLU A C 1
ATOM 1613 O O . GLU A 1 199 ? -52.167 2.022 95.964 1.00 82.50 199 GLU A O 1
ATOM 1618 N N . LYS A 1 200 ? -50.317 2.697 94.937 1.00 81.44 200 LYS A N 1
ATOM 1619 C CA . LYS A 1 200 ? -49.755 3.331 96.142 1.00 81.44 200 LYS A CA 1
ATOM 1620 C C . LYS A 1 200 ? -50.625 4.468 96.676 1.00 81.44 200 LYS A C 1
ATOM 1622 O O . LYS A 1 200 ? -50.668 4.687 97.884 1.00 81.44 200 LYS A O 1
ATOM 1627 N N . LYS A 1 201 ? -51.329 5.214 95.820 1.00 80.69 201 LYS A N 1
ATOM 1628 C CA . LYS A 1 201 ? -52.307 6.224 96.254 1.00 80.69 201 LYS A CA 1
ATOM 1629 C C . LYS A 1 201 ? -53.553 5.584 96.863 1.00 80.69 201 LYS A C 1
ATOM 1631 O O . LYS A 1 201 ? -54.078 6.157 97.815 1.00 80.69 201 LYS A O 1
ATOM 1636 N N . GLN A 1 202 ? -54.006 4.443 96.348 1.00 79.12 202 GLN A N 1
ATOM 1637 C CA . GLN A 1 202 ? -55.084 3.645 96.934 1.00 79.12 202 GLN A CA 1
ATOM 1638 C C . GLN A 1 202 ? -54.650 3.073 98.287 1.00 79.12 202 GLN A C 1
ATOM 1640 O O . GLN A 1 202 ? -55.349 3.316 99.264 1.00 79.12 202 GLN A O 1
ATOM 1645 N N . ASP A 1 203 ? -53.452 2.488 98.388 1.00 80.31 203 ASP A N 1
ATOM 1646 C CA . ASP A 1 203 ? -52.849 2.044 99.652 1.00 80.31 203 ASP A CA 1
ATOM 1647 C C . ASP A 1 203 ? -52.789 3.191 100.671 1.00 80.31 203 ASP A C 1
ATOM 1649 O O . ASP A 1 203 ? -53.151 3.028 101.831 1.00 80.31 203 ASP A O 1
ATOM 1653 N N . ILE A 1 204 ? -52.353 4.387 100.253 1.00 80.31 204 ILE A N 1
ATOM 1654 C CA . ILE A 1 204 ? -52.307 5.574 101.120 1.00 80.31 204 ILE A CA 1
ATOM 1655 C C . ILE A 1 204 ? -53.715 6.034 101.508 1.00 80.31 204 ILE A C 1
ATOM 1657 O O . ILE A 1 204 ? -53.910 6.483 102.636 1.00 80.31 204 ILE A O 1
ATOM 1661 N N . ALA A 1 205 ? -54.693 5.975 100.603 1.00 77.75 205 ALA A N 1
ATOM 1662 C CA . ALA A 1 205 ? -56.076 6.331 100.904 1.00 77.75 205 ALA A CA 1
ATOM 1663 C C . ALA A 1 205 ? -56.702 5.339 101.893 1.00 77.75 205 ALA A C 1
ATOM 1665 O O . ALA A 1 205 ? -57.385 5.759 102.823 1.00 77.75 205 ALA A O 1
ATOM 1666 N N . GLU A 1 206 ? -56.411 4.051 101.745 1.00 79.12 206 GLU A N 1
ATOM 1667 C CA . GLU A 1 206 ? -56.863 2.995 102.641 1.00 79.12 206 GLU A CA 1
ATOM 1668 C C . GLU A 1 206 ? -56.157 3.068 103.996 1.00 79.12 206 GLU A C 1
ATOM 1670 O O . GLU A 1 206 ? -56.822 3.047 105.026 1.00 79.12 206 GLU A O 1
ATOM 1675 N N . LEU A 1 207 ? -54.844 3.309 104.025 1.00 79.12 207 LEU A N 1
ATOM 1676 C CA . LEU A 1 207 ? -54.105 3.603 105.255 1.00 79.12 207 LEU A CA 1
ATOM 1677 C C . LEU A 1 207 ? -54.625 4.866 105.943 1.00 79.12 207 LEU A C 1
ATOM 1679 O O . LEU A 1 207 ? -54.733 4.877 107.162 1.00 79.12 207 LEU A O 1
ATOM 1683 N N . LYS A 1 208 ? -54.981 5.921 105.199 1.00 78.44 208 LYS A N 1
ATOM 1684 C CA . LYS A 1 208 ? -55.622 7.118 105.766 1.00 78.44 208 LYS A CA 1
ATOM 1685 C C . LYS A 1 208 ? -57.015 6.815 106.307 1.00 78.44 208 LYS A C 1
ATOM 1687 O O . LYS A 1 208 ? -57.337 7.312 107.376 1.00 78.44 208 LYS A O 1
ATOM 1692 N N . ARG A 1 209 ? -57.811 5.992 105.617 1.00 80.69 209 ARG A N 1
ATOM 1693 C CA . ARG A 1 209 ? -59.130 5.536 106.082 1.00 80.69 209 ARG A CA 1
ATOM 1694 C C . ARG A 1 209 ? -59.000 4.747 107.381 1.00 80.69 209 ARG A C 1
ATOM 1696 O O . ARG A 1 209 ? -59.665 5.080 108.349 1.00 80.69 209 ARG A O 1
ATOM 1703 N N . VAL A 1 210 ? -58.085 3.780 107.426 1.00 79.62 210 VAL A N 1
ATOM 1704 C CA . VAL A 1 210 ? -57.781 2.993 108.627 1.00 79.62 210 VAL A CA 1
ATOM 1705 C C . VAL A 1 210 ? -57.236 3.887 109.739 1.00 79.62 210 VAL A C 1
ATOM 1707 O O . VAL A 1 210 ? -57.600 3.714 110.892 1.00 79.62 210 VAL A O 1
ATOM 1710 N N . LEU A 1 211 ? -56.389 4.869 109.431 1.00 76.25 211 LEU A N 1
ATOM 1711 C CA . LEU A 1 211 ? -55.856 5.798 110.427 1.00 76.25 211 LEU A CA 1
ATOM 1712 C C . LEU A 1 211 ? -56.949 6.718 110.988 1.00 76.25 211 LEU A C 1
ATOM 1714 O O . LEU A 1 211 ? -56.937 6.992 112.182 1.00 76.25 211 LEU A O 1
ATOM 1718 N N . GLU A 1 212 ? -57.913 7.139 110.171 1.00 80.31 212 GLU A N 1
ATOM 1719 C CA . GLU A 1 212 ? -59.079 7.910 110.615 1.00 80.31 212 GLU A CA 1
ATOM 1720 C C . GLU A 1 212 ? -60.065 7.048 111.423 1.00 80.31 212 GLU A C 1
ATOM 1722 O O . GLU A 1 212 ? -60.559 7.480 112.462 1.00 80.31 212 GLU A O 1
ATOM 1727 N N . GLU A 1 213 ? -60.283 5.791 111.027 1.00 77.88 213 GLU A N 1
ATOM 1728 C CA . GLU A 1 213 ? -61.023 4.795 111.819 1.00 77.88 213 GLU A CA 1
ATOM 1729 C C . GLU A 1 213 ? -60.333 4.526 113.165 1.00 77.88 213 GLU A C 1
ATOM 1731 O O . GLU A 1 213 ? -60.987 4.420 114.196 1.00 77.88 213 GLU A O 1
ATOM 1736 N N . LYS A 1 214 ? -58.997 4.454 113.196 1.00 75.62 214 LYS A N 1
ATOM 1737 C CA . LYS A 1 214 ? -58.237 4.275 114.440 1.00 75.62 214 LYS A CA 1
ATOM 1738 C C . LYS A 1 214 ? -58.209 5.533 115.300 1.00 75.62 214 LYS A C 1
ATOM 1740 O O . LYS A 1 214 ? -58.206 5.393 116.516 1.00 75.62 214 LYS A O 1
ATOM 1745 N N . LYS A 1 215 ? -58.210 6.730 114.708 1.00 74.81 215 LYS A N 1
ATOM 1746 C CA . LYS A 1 215 ? -58.347 7.997 115.440 1.00 74.81 215 LYS A CA 1
ATOM 1747 C C . LYS A 1 215 ? -59.731 8.153 116.048 1.00 74.81 215 LYS A C 1
ATOM 1749 O O . LYS A 1 215 ? -59.813 8.427 117.232 1.00 74.81 215 LYS A O 1
ATOM 1754 N N . SER A 1 216 ? -60.789 7.926 115.274 1.00 76.50 216 SER A N 1
ATOM 1755 C CA . SER A 1 216 ? -62.164 7.959 115.788 1.00 76.50 216 SER A CA 1
ATOM 1756 C C . SER A 1 216 ? -62.383 6.905 116.871 1.00 76.50 216 SER A C 1
ATOM 1758 O O . SER A 1 216 ? -62.946 7.220 117.911 1.00 76.50 216 SER A O 1
ATOM 1760 N N . PHE A 1 217 ? -61.840 5.695 116.701 1.00 76.75 217 PHE A N 1
ATOM 1761 C CA . PHE A 1 217 ? -61.835 4.683 117.758 1.00 76.75 217 PHE A CA 1
ATOM 1762 C C . PHE A 1 217 ? -61.048 5.128 119.003 1.00 76.75 217 PHE A C 1
ATOM 1764 O O . PHE A 1 217 ? -61.487 4.879 120.119 1.00 76.75 217 PHE A O 1
ATOM 1771 N N . LEU A 1 218 ? -59.895 5.788 118.838 1.00 75.81 218 LEU A N 1
ATOM 1772 C CA . LEU A 1 218 ? -59.123 6.326 119.961 1.00 75.81 218 LEU A CA 1
ATOM 1773 C C . LEU A 1 218 ? -59.896 7.437 120.686 1.00 75.81 218 LEU A C 1
ATOM 1775 O O . LEU A 1 218 ? -59.957 7.408 121.905 1.00 75.81 218 LEU A O 1
ATOM 1779 N N . GLU A 1 219 ? -60.519 8.365 119.959 1.00 79.12 219 GLU A N 1
ATOM 1780 C CA . GLU A 1 219 ? -61.355 9.433 120.525 1.00 79.12 219 GLU A CA 1
ATOM 1781 C C . GLU A 1 219 ? -62.579 8.867 121.258 1.00 79.12 219 GLU A C 1
ATOM 1783 O O . GLU A 1 219 ? -62.936 9.348 122.331 1.00 79.12 219 GLU A O 1
ATOM 1788 N N . GLU A 1 220 ? -63.207 7.821 120.717 1.00 78.06 220 GLU A N 1
ATOM 1789 C CA . GLU A 1 220 ? -64.329 7.128 121.354 1.00 78.06 220 GLU A CA 1
ATOM 1790 C C . GLU A 1 220 ? -63.877 6.409 122.637 1.00 78.06 220 GLU A C 1
ATOM 1792 O O . GLU A 1 220 ? -64.536 6.521 123.669 1.00 78.06 220 GLU A O 1
ATOM 1797 N N . GLN A 1 221 ? -62.704 5.766 122.621 1.00 72.00 221 GLN A N 1
ATOM 1798 C CA . GLN A 1 221 ? -62.099 5.153 123.809 1.00 72.00 221 GLN A CA 1
ATOM 1799 C C . GLN A 1 221 ? -61.620 6.186 124.843 1.00 72.00 221 GLN A C 1
ATOM 1801 O O . GLN A 1 221 ? -61.738 5.942 126.042 1.00 72.00 221 GLN A O 1
ATOM 1806 N N . GLU A 1 222 ? -61.112 7.346 124.421 1.00 75.88 222 GLU A N 1
ATOM 1807 C CA . GLU A 1 222 ? -60.762 8.457 125.314 1.00 75.88 222 GLU A CA 1
ATOM 1808 C C . GLU A 1 222 ? -62.014 9.041 125.976 1.00 75.88 222 GLU A C 1
ATOM 1810 O O . GLU A 1 222 ? -62.013 9.250 127.186 1.00 75.88 222 GLU A O 1
ATOM 1815 N N . GLN A 1 223 ? -63.112 9.224 125.233 1.00 78.62 223 GLN A N 1
ATOM 1816 C CA . GLN A 1 223 ? -64.400 9.650 125.792 1.00 78.62 223 GLN A CA 1
ATOM 1817 C C . GLN A 1 223 ? -64.997 8.610 126.745 1.00 78.62 223 GLN A C 1
ATOM 1819 O O . GLN A 1 223 ? -65.563 8.972 127.782 1.00 78.62 223 GLN A O 1
ATOM 1824 N N . GLU A 1 224 ? -64.870 7.324 126.417 1.00 77.88 224 GLU A N 1
ATOM 1825 C CA . GLU A 1 224 ? -65.306 6.229 127.277 1.00 77.88 224 GLU A CA 1
ATOM 1826 C C . GLU A 1 224 ? -64.486 6.206 128.574 1.00 77.88 224 GLU A C 1
ATOM 1828 O O . GLU A 1 224 ? -65.079 6.199 129.655 1.00 77.88 224 GLU A O 1
ATOM 1833 N N . ASN A 1 225 ? -63.158 6.339 128.501 1.00 73.56 225 ASN A N 1
ATOM 1834 C CA . ASN A 1 225 ? -62.296 6.480 129.678 1.00 73.56 225 ASN A CA 1
ATOM 1835 C C . ASN A 1 225 ? -62.639 7.720 130.513 1.00 73.56 225 ASN A C 1
ATOM 1837 O O . ASN A 1 225 ? -62.787 7.602 131.725 1.00 73.56 225 ASN A O 1
ATOM 1841 N N . ASP A 1 226 ? -62.858 8.880 129.894 1.00 77.25 226 ASP A N 1
ATOM 1842 C CA . ASP A 1 226 ? -63.299 10.103 130.578 1.00 77.25 226 ASP A CA 1
ATOM 1843 C C . ASP A 1 226 ? -64.636 9.896 131.311 1.00 77.25 226 ASP A C 1
ATOM 1845 O O . ASP A 1 226 ? -64.876 10.426 132.403 1.00 77.25 226 ASP A O 1
ATOM 1849 N N . SER A 1 227 ? -65.546 9.128 130.706 1.00 77.19 227 SER A N 1
ATOM 1850 C CA . SER A 1 227 ? -66.830 8.781 131.312 1.00 77.19 227 SER A CA 1
ATOM 1851 C C . SER A 1 227 ? -66.652 7.838 132.506 1.00 77.19 227 SER A C 1
ATOM 1853 O O . SER A 1 227 ? -67.292 8.037 133.544 1.00 77.19 227 SER A O 1
ATOM 1855 N N . VAL A 1 228 ? -65.737 6.872 132.401 1.00 73.44 228 VAL A N 1
ATOM 1856 C CA . VAL A 1 228 ? -65.396 5.921 133.463 1.00 73.44 228 VAL A CA 1
ATOM 1857 C C . VAL A 1 228 ? -64.657 6.623 134.604 1.00 73.44 228 VAL A C 1
ATOM 1859 O O . VAL A 1 228 ? -64.974 6.375 135.766 1.00 73.44 228 VAL A O 1
ATOM 1862 N N . GLU A 1 229 ? -63.763 7.574 134.334 1.00 72.56 229 GLU A N 1
ATOM 1863 C CA . GLU A 1 229 ? -63.127 8.408 135.362 1.00 72.56 229 GLU A CA 1
ATOM 1864 C C . GLU A 1 229 ? -64.154 9.286 136.097 1.00 72.56 229 GLU A C 1
ATOM 1866 O O . GLU A 1 229 ? -64.144 9.375 137.330 1.00 72.56 229 GLU A O 1
ATOM 1871 N N . LYS A 1 230 ? -65.124 9.874 135.385 1.00 79.19 230 LYS A N 1
ATOM 1872 C CA . LYS A 1 230 ? -66.241 10.614 136.009 1.00 79.19 230 LYS A CA 1
ATOM 1873 C C . LYS A 1 230 ? -67.136 9.708 136.860 1.00 79.19 230 LYS A C 1
ATOM 1875 O O . LYS A 1 230 ? -67.612 10.125 137.918 1.00 79.19 230 LYS A O 1
ATOM 1880 N N . GLN A 1 231 ? -67.365 8.465 136.440 1.00 76.56 231 GLN A N 1
ATOM 1881 C CA . GLN A 1 231 ? -68.089 7.479 137.250 1.00 76.56 231 GLN A CA 1
ATOM 1882 C C . GLN A 1 231 ? -67.279 7.047 138.477 1.00 76.56 231 GLN A C 1
ATOM 1884 O O . GLN A 1 231 ? -67.839 6.957 139.570 1.00 76.56 231 GLN A O 1
ATOM 1889 N N . THR A 1 232 ? -65.968 6.864 138.329 1.00 69.88 232 THR A N 1
ATOM 1890 C CA . THR A 1 232 ? -65.056 6.466 139.410 1.00 69.88 232 THR A CA 1
ATOM 1891 C C . THR A 1 232 ? -64.952 7.563 140.467 1.00 69.88 232 THR A C 1
ATOM 1893 O O . THR A 1 232 ? -65.155 7.295 141.646 1.00 69.88 232 THR A O 1
ATOM 1896 N N . THR A 1 233 ? -64.784 8.824 140.064 1.00 75.44 233 THR A N 1
ATOM 1897 C CA . THR A 1 233 ? -64.779 9.973 140.990 1.00 75.44 233 THR A CA 1
ATOM 1898 C C . THR A 1 233 ? -66.124 10.168 141.702 1.00 75.44 233 THR A C 1
ATOM 1900 O O . THR A 1 233 ? -66.166 10.518 142.885 1.00 75.44 233 THR A O 1
ATOM 1903 N N . ASN A 1 234 ? -67.250 9.904 141.032 1.00 77.69 234 ASN A N 1
ATOM 1904 C CA . ASN A 1 234 ? -68.562 9.895 141.684 1.00 77.69 234 ASN A CA 1
ATOM 1905 C C . ASN A 1 234 ? -68.705 8.734 142.680 1.00 77.69 234 ASN A C 1
ATOM 1907 O O . ASN A 1 234 ? -69.215 8.945 143.782 1.00 77.69 234 ASN A O 1
ATOM 1911 N N . ALA A 1 235 ? -68.226 7.538 142.335 1.00 73.56 235 ALA A N 1
ATOM 1912 C CA . ALA A 1 235 ? -68.211 6.388 143.234 1.00 73.56 235 ALA A CA 1
ATOM 1913 C C . ALA A 1 235 ? -67.317 6.641 144.462 1.00 73.56 235 ALA A C 1
ATOM 1915 O O . ALA A 1 235 ? -67.732 6.357 145.585 1.00 73.56 235 ALA A O 1
ATOM 1916 N N . GLU A 1 236 ? -66.152 7.270 144.292 1.00 73.69 236 GLU A N 1
ATOM 1917 C CA . GLU A 1 236 ? -65.271 7.685 145.391 1.00 73.69 236 GLU A CA 1
ATOM 1918 C C . GLU A 1 236 ? -65.958 8.678 146.337 1.00 73.69 236 GLU A C 1
ATOM 1920 O O . GLU A 1 236 ? -65.906 8.506 147.557 1.00 73.69 236 GLU A O 1
ATOM 1925 N N . ARG A 1 237 ? -66.692 9.666 145.803 1.00 76.56 237 ARG A N 1
ATOM 1926 C CA . ARG A 1 237 ? -67.486 10.603 146.622 1.00 76.56 237 ARG A CA 1
ATOM 1927 C C . ARG A 1 237 ? -68.600 9.905 147.405 1.00 76.56 237 ARG A C 1
ATOM 1929 O O . ARG A 1 237 ? -68.882 10.301 148.537 1.00 76.56 237 ARG A O 1
ATOM 1936 N N . VAL A 1 238 ? -69.234 8.879 146.834 1.00 76.88 238 VAL A N 1
ATOM 1937 C CA . VAL A 1 238 ? -70.249 8.066 147.530 1.00 76.88 238 VAL A CA 1
ATOM 1938 C C . VAL A 1 238 ? -69.605 7.238 148.643 1.00 76.88 238 VAL A C 1
ATOM 1940 O O . VAL A 1 238 ? -70.092 7.258 149.771 1.00 76.88 238 VAL A O 1
ATOM 1943 N N . VAL A 1 239 ? -68.470 6.587 148.379 1.00 76.31 239 VAL A N 1
ATOM 1944 C CA . VAL A 1 239 ? -67.721 5.820 149.389 1.00 76.31 239 VAL A CA 1
ATOM 1945 C C . VAL A 1 239 ? -67.253 6.715 150.540 1.00 76.31 239 VAL A C 1
ATOM 1947 O O . VAL A 1 239 ? -67.314 6.314 151.703 1.00 76.31 239 VAL A O 1
ATOM 1950 N N . GLN A 1 240 ? -66.827 7.945 150.252 1.00 76.06 240 GLN A N 1
ATOM 1951 C CA . GLN A 1 240 ? -66.389 8.897 151.273 1.00 76.06 240 GLN A CA 1
ATOM 1952 C C . GLN A 1 240 ? -67.549 9.389 152.154 1.00 76.06 240 GLN A C 1
ATOM 1954 O O . GLN A 1 240 ? -67.366 9.551 153.361 1.00 76.06 240 GLN A O 1
ATOM 1959 N N . ARG A 1 241 ? -68.753 9.536 151.583 1.00 78.88 241 ARG A N 1
ATOM 1960 C CA . ARG A 1 241 ? -69.986 9.845 152.327 1.00 78.88 241 ARG A CA 1
ATOM 1961 C C . ARG A 1 241 ? -70.394 8.694 153.252 1.00 78.88 241 ARG A C 1
ATOM 1963 O O . ARG A 1 241 ? -70.583 8.915 154.442 1.00 78.88 241 ARG A O 1
ATOM 1970 N N . VAL A 1 242 ? -70.399 7.460 152.742 1.00 74.00 242 VAL A N 1
ATOM 1971 C CA . VAL A 1 242 ? -70.716 6.252 153.531 1.00 74.00 242 VAL A CA 1
ATOM 1972 C C . VAL A 1 242 ? -69.692 6.024 154.653 1.00 74.00 242 VAL A C 1
ATOM 1974 O O . VAL A 1 242 ? -70.050 5.591 155.745 1.00 74.00 242 VAL A O 1
ATOM 1977 N N . ARG A 1 243 ? -68.412 6.368 154.442 1.00 77.06 243 ARG A N 1
ATOM 1978 C CA . ARG A 1 243 ? -67.399 6.337 155.513 1.00 77.06 243 ARG A CA 1
ATOM 1979 C C . ARG A 1 243 ? -67.665 7.364 156.617 1.00 77.06 243 ARG A C 1
ATOM 1981 O O . ARG A 1 243 ? -67.430 7.045 157.777 1.00 77.06 243 ARG A O 1
ATOM 1988 N N . GLN A 1 244 ? -68.146 8.564 156.289 1.00 76.56 244 GLN A N 1
ATOM 1989 C CA . GLN A 1 244 ? -68.530 9.558 157.302 1.00 76.56 244 GLN A CA 1
ATOM 1990 C C . GLN A 1 244 ? -69.774 9.125 158.088 1.00 76.56 244 GLN A C 1
ATOM 1992 O O . GLN A 1 244 ? -69.785 9.259 159.310 1.00 76.56 244 GLN A O 1
ATOM 1997 N N . GLU A 1 245 ? -70.772 8.549 157.415 1.00 77.00 245 GLU A N 1
ATOM 1998 C CA . GLU A 1 245 ? -71.976 7.994 158.052 1.00 77.00 245 GLU A CA 1
ATOM 1999 C C . GLU A 1 245 ? -71.631 6.826 158.992 1.00 77.00 245 GLU A C 1
ATOM 2001 O O . GLU A 1 245 ? -72.109 6.780 160.123 1.00 77.00 245 GLU A O 1
ATOM 2006 N N . MET A 1 246 ? -70.712 5.936 158.592 1.00 75.25 246 MET A N 1
ATOM 2007 C CA . MET A 1 246 ? -70.255 4.835 159.450 1.00 75.25 246 MET A CA 1
ATOM 2008 C C . MET A 1 246 ? -69.557 5.332 160.727 1.00 75.25 246 MET A C 1
ATOM 2010 O O . MET A 1 246 ? -69.767 4.766 161.795 1.00 75.25 246 MET A O 1
ATOM 2014 N N . VAL A 1 247 ? -68.749 6.395 160.647 1.00 80.38 247 VAL A N 1
ATOM 2015 C CA . VAL A 1 247 ? -68.084 6.971 161.830 1.00 80.38 247 VAL A CA 1
ATOM 2016 C C . VAL A 1 247 ? -69.100 7.594 162.795 1.00 80.38 247 VAL A C 1
ATOM 2018 O O . VAL A 1 247 ? -68.965 7.418 164.003 1.00 80.38 247 VAL A O 1
ATOM 2021 N N . GLN A 1 248 ? -70.136 8.269 162.285 1.00 78.12 248 GLN A N 1
ATOM 2022 C CA . GLN A 1 248 ? -71.191 8.861 163.119 1.00 78.12 248 GLN A CA 1
ATOM 2023 C C . GLN A 1 248 ? -72.034 7.796 163.836 1.00 78.12 248 GLN A C 1
ATOM 2025 O O . GLN A 1 248 ? -72.253 7.903 165.042 1.00 78.12 248 GLN A O 1
ATOM 2030 N N . GLU A 1 249 ? -72.435 6.735 163.132 1.00 73.25 249 GLU A N 1
ATOM 2031 C CA . GLU A 1 249 ? -73.169 5.605 163.722 1.00 73.25 249 GLU A CA 1
ATOM 2032 C C . GLU A 1 249 ? -72.325 4.835 164.750 1.00 73.25 249 GLU A C 1
ATOM 2034 O O . GLU A 1 249 ? -72.828 4.389 165.784 1.00 73.25 249 GLU A O 1
ATOM 2039 N N . GLN A 1 250 ? -71.013 4.720 164.523 1.00 76.00 250 GLN A N 1
ATOM 2040 C CA . GLN A 1 250 ? -70.117 4.079 165.482 1.00 76.00 250 GLN A CA 1
ATOM 2041 C C . GLN A 1 250 ? -69.978 4.895 166.779 1.00 76.00 250 GLN A C 1
ATOM 2043 O O . GLN A 1 250 ? -69.905 4.300 167.854 1.00 76.00 250 GLN A O 1
ATOM 2048 N N . GLN A 1 251 ? -69.992 6.230 166.685 1.00 76.75 251 GLN A N 1
ATOM 2049 C CA . GLN A 1 251 ? -69.976 7.136 167.838 1.00 76.75 251 GLN A CA 1
ATOM 2050 C C . GLN A 1 251 ? -71.298 7.061 168.632 1.00 76.75 251 GLN A C 1
ATOM 2052 O O . GLN A 1 251 ? -71.284 6.940 169.856 1.00 76.75 251 GLN A O 1
ATOM 2057 N N . ALA A 1 252 ? -72.443 7.022 167.939 1.00 75.06 252 ALA A N 1
ATOM 2058 C CA . ALA A 1 252 ? -73.758 6.853 168.565 1.00 75.06 252 ALA A CA 1
ATOM 2059 C C . ALA A 1 252 ? -73.896 5.496 169.283 1.00 75.06 252 ALA A C 1
ATOM 2061 O O . ALA A 1 252 ? -74.517 5.390 170.342 1.00 75.06 252 ALA A O 1
ATOM 2062 N N . LYS A 1 253 ? -73.273 4.445 168.737 1.00 77.06 253 LYS A N 1
ATOM 2063 C CA . LYS A 1 253 ? -73.218 3.119 169.362 1.00 77.06 253 LYS A CA 1
ATOM 2064 C C . LYS A 1 253 ? -72.406 3.108 170.660 1.00 77.06 253 LYS A C 1
ATOM 2066 O O . LYS A 1 253 ? -72.804 2.415 171.595 1.00 77.06 253 LYS A O 1
ATOM 2071 N N . THR A 1 254 ? -71.287 3.831 170.726 1.00 75.44 254 THR A N 1
ATOM 2072 C CA . THR A 1 254 ? -70.494 3.935 171.963 1.00 75.44 254 THR A CA 1
ATOM 2073 C C . THR A 1 254 ? -71.241 4.697 173.053 1.00 75.44 254 THR A C 1
ATOM 2075 O O . THR A 1 254 ? -71.293 4.216 174.181 1.00 75.44 254 THR A O 1
ATOM 2078 N N . ASP A 1 255 ? -71.934 5.783 172.706 1.00 75.38 255 ASP A N 1
ATOM 2079 C CA . ASP A 1 255 ? -72.718 6.562 173.674 1.00 75.38 255 ASP A CA 1
ATOM 2080 C C . ASP A 1 255 ? -73.885 5.730 174.255 1.00 75.38 255 ASP A C 1
ATOM 2082 O O . ASP A 1 255 ? -74.130 5.730 175.462 1.00 75.38 255 ASP A O 1
ATOM 2086 N N . LEU A 1 256 ? -74.543 4.912 173.420 1.00 72.31 256 LEU A N 1
ATOM 2087 C CA . LEU A 1 256 ? -75.575 3.962 173.861 1.00 72.31 256 LEU A CA 1
ATOM 2088 C C . LEU A 1 256 ? -75.026 2.811 174.723 1.00 72.31 256 LEU A C 1
ATOM 2090 O O . LEU A 1 256 ? -75.757 2.270 175.555 1.00 72.31 256 LEU A O 1
ATOM 2094 N N . GLN A 1 257 ? -73.764 2.406 174.540 1.00 74.25 257 GLN A N 1
ATOM 2095 C CA . GLN A 1 257 ? -73.125 1.404 175.404 1.00 74.25 257 GLN A CA 1
ATOM 2096 C C . GLN A 1 257 ? -72.827 1.964 176.798 1.00 74.25 257 GLN A C 1
ATOM 2098 O O . GLN A 1 257 ? -73.060 1.262 177.784 1.00 74.25 257 GLN A O 1
ATOM 2103 N N . ASP A 1 258 ? -72.416 3.227 176.891 1.00 70.38 258 ASP A N 1
ATOM 2104 C CA . ASP A 1 258 ? -72.170 3.890 178.172 1.00 70.38 258 ASP A CA 1
ATOM 2105 C C . ASP A 1 258 ? -73.482 4.126 178.951 1.00 70.38 258 ASP A C 1
ATOM 2107 O O . ASP A 1 258 ? -73.538 3.923 180.170 1.00 70.38 258 ASP A O 1
ATOM 2111 N N . GLU A 1 259 ? -74.590 4.428 178.261 1.00 72.00 259 GLU A N 1
ATOM 2112 C CA . GLU A 1 259 ? -75.930 4.465 178.869 1.00 72.00 259 GLU A CA 1
ATOM 2113 C C . GLU A 1 259 ? -76.391 3.079 179.363 1.00 72.00 259 GLU A C 1
ATOM 2115 O O . GLU A 1 259 ? -76.993 2.955 180.439 1.00 72.00 259 GLU A O 1
ATOM 2120 N N . LEU A 1 260 ? -76.057 2.007 178.633 1.00 66.62 260 LEU A N 1
ATOM 2121 C CA . LEU A 1 260 ? -76.384 0.630 179.014 1.00 66.62 260 LEU A CA 1
ATOM 2122 C C . LEU A 1 260 ? -75.649 0.184 180.292 1.00 66.62 260 LEU A C 1
ATOM 2124 O O . LEU A 1 260 ? -76.214 -0.557 181.105 1.00 66.62 260 LEU A O 1
ATOM 2128 N N . ASP A 1 261 ? -74.417 0.648 180.507 1.00 67.81 261 ASP A N 1
ATOM 2129 C CA . ASP A 1 261 ? -73.618 0.297 181.685 1.00 67.81 261 ASP A CA 1
ATOM 2130 C C . ASP A 1 261 ? -74.048 1.069 182.954 1.00 67.81 261 ASP A C 1
ATOM 2132 O O . ASP A 1 261 ? -73.992 0.528 184.068 1.00 67.81 261 ASP A O 1
ATOM 2136 N N . ILE A 1 262 ? -74.638 2.262 182.808 1.00 68.31 262 ILE A N 1
ATOM 2137 C CA . ILE A 1 262 ? -75.328 2.978 183.901 1.00 68.31 262 ILE A CA 1
ATOM 2138 C C . ILE A 1 262 ? -76.642 2.260 184.282 1.00 68.31 262 ILE A C 1
ATOM 2140 O O . ILE A 1 262 ? -76.961 2.100 185.470 1.00 68.31 262 ILE A O 1
ATOM 2144 N N . VAL A 1 263 ? -77.382 1.739 183.295 1.00 61.66 263 VAL A N 1
ATOM 2145 C CA . VAL A 1 263 ? -78.598 0.933 183.521 1.00 61.66 263 VAL A CA 1
ATOM 2146 C C . VAL A 1 263 ? -78.263 -0.436 184.132 1.00 61.66 263 VAL A C 1
ATOM 2148 O O . VAL A 1 263 ? -78.976 -0.910 185.017 1.00 61.66 263 VAL A O 1
ATOM 2151 N N . ARG A 1 264 ? -77.129 -1.054 183.778 1.00 64.06 264 ARG A N 1
ATOM 2152 C CA . ARG A 1 264 ? -76.650 -2.292 184.425 1.00 64.06 264 ARG A CA 1
ATOM 2153 C C . ARG A 1 264 ? -76.322 -2.111 185.905 1.00 64.06 264 ARG A C 1
ATOM 2155 O O . ARG A 1 264 ? -76.692 -2.967 186.710 1.00 64.06 264 ARG A O 1
ATOM 2162 N N . ASN A 1 265 ? -75.691 -1.003 186.292 1.00 61.69 265 ASN A N 1
ATOM 2163 C CA . ASN A 1 265 ? -75.355 -0.742 187.696 1.00 61.69 265 ASN A CA 1
ATOM 2164 C C . ASN A 1 265 ? -76.580 -0.390 188.561 1.00 61.69 265 ASN A C 1
ATOM 2166 O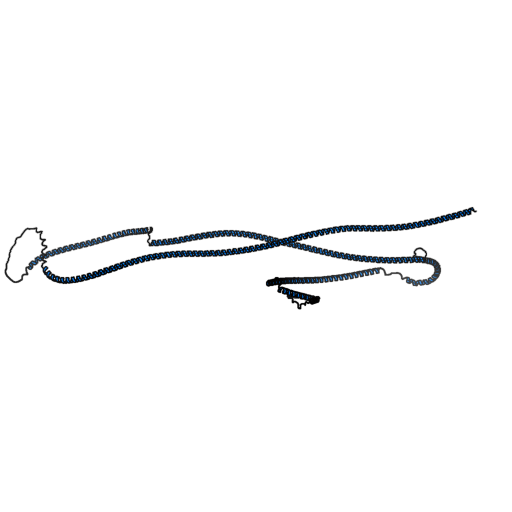 O . ASN A 1 265 ? -76.618 -0.719 189.750 1.00 61.69 265 ASN A O 1
ATOM 2170 N N . THR A 1 266 ? -77.629 0.193 187.977 1.00 64.25 266 THR A N 1
ATOM 2171 C CA . THR A 1 266 ? -78.916 0.389 188.671 1.00 64.25 266 THR A CA 1
ATOM 2172 C C . THR A 1 266 ? -79.734 -0.908 188.748 1.00 64.25 266 THR A C 1
ATOM 2174 O O . THR A 1 266 ? -80.341 -1.186 189.786 1.00 64.25 266 THR A O 1
ATOM 2177 N N . LEU A 1 267 ? -79.655 -1.775 187.732 1.00 55.09 267 LEU A N 1
ATOM 2178 C CA . LEU A 1 267 ? -80.280 -3.103 187.725 1.00 55.09 267 LEU A CA 1
ATOM 2179 C C . LEU A 1 267 ? -79.631 -4.066 188.741 1.00 55.09 267 LEU A C 1
ATOM 2181 O O . LEU A 1 267 ? -80.345 -4.811 189.411 1.00 55.09 267 LEU A O 1
ATOM 2185 N N . ALA A 1 268 ? -78.312 -3.997 188.959 1.00 59.56 268 ALA A N 1
ATOM 2186 C CA . ALA A 1 268 ? -77.613 -4.779 189.988 1.00 59.56 268 ALA A CA 1
ATOM 2187 C C . ALA A 1 268 ? -78.107 -4.473 191.423 1.00 59.56 268 ALA A C 1
ATOM 2189 O O . ALA A 1 268 ? -78.192 -5.371 192.266 1.00 59.56 268 ALA A O 1
ATOM 2190 N N . LYS A 1 269 ? -78.534 -3.229 191.691 1.00 60.16 269 LYS A N 1
ATOM 2191 C CA . LYS A 1 269 ? -79.124 -2.807 192.976 1.00 60.16 269 LYS A CA 1
ATOM 2192 C C . LYS A 1 269 ? -80.562 -3.323 193.163 1.00 60.16 269 LYS A C 1
ATOM 2194 O O . LYS A 1 269 ? -80.957 -3.654 194.280 1.00 60.16 269 LYS A O 1
ATOM 2199 N N . VAL A 1 270 ? -81.320 -3.467 192.070 1.00 59.72 270 VAL A N 1
ATOM 2200 C CA . VAL A 1 270 ? -82.687 -4.031 192.058 1.00 59.72 270 VAL A CA 1
ATOM 2201 C C . VAL A 1 270 ? -82.671 -5.563 192.157 1.00 59.72 270 VAL A C 1
ATOM 2203 O O . VAL A 1 270 ? -83.511 -6.143 192.845 1.00 59.72 270 VAL A O 1
ATOM 2206 N N . VAL A 1 271 ? -81.675 -6.235 191.569 1.00 60.47 271 VAL A N 1
ATOM 2207 C CA . VAL A 1 271 ? -81.485 -7.697 191.673 1.00 60.47 271 VAL A CA 1
ATOM 2208 C C . VAL A 1 271 ? -81.205 -8.135 193.120 1.00 60.47 271 VAL A C 1
ATOM 2210 O O . VAL A 1 271 ? -81.739 -9.151 193.568 1.00 60.47 271 VAL A O 1
ATOM 2213 N N . SER A 1 272 ? -80.465 -7.329 193.890 1.00 62.75 272 SER A N 1
ATOM 2214 C CA . SER A 1 272 ? -80.231 -7.555 195.326 1.00 62.75 272 SER A CA 1
ATOM 2215 C C . SER A 1 272 ? -81.514 -7.438 196.172 1.00 62.75 272 SER A C 1
ATOM 2217 O O . SER A 1 272 ? -81.736 -8.247 197.073 1.00 62.75 272 SER A O 1
ATOM 2219 N N . GLN A 1 273 ? -82.420 -6.508 195.843 1.00 56.75 273 GLN A N 1
ATOM 2220 C CA . GLN A 1 273 ? -83.710 -6.358 196.537 1.00 56.75 273 GLN A CA 1
ATOM 2221 C C . GLN A 1 273 ? -84.748 -7.419 196.118 1.00 56.75 273 GLN A C 1
ATOM 2223 O O . GLN A 1 273 ? -85.595 -7.813 196.924 1.00 56.75 273 GLN A O 1
ATOM 2228 N N . LEU A 1 274 ? -84.660 -7.946 194.890 1.00 56.38 274 LEU A N 1
ATOM 2229 C CA . LEU A 1 274 ? -85.546 -8.998 194.375 1.00 56.38 274 LEU A CA 1
ATOM 2230 C C . LEU A 1 274 ? -85.239 -10.386 194.978 1.00 56.38 274 LEU A C 1
ATOM 2232 O O . LEU A 1 274 ? -86.151 -11.195 195.165 1.00 56.38 274 LEU A O 1
ATOM 2236 N N . ALA A 1 275 ? -83.979 -10.658 195.337 1.00 60.41 275 ALA A N 1
ATOM 2237 C CA . ALA A 1 275 ? -83.579 -11.888 196.029 1.00 60.41 275 ALA A CA 1
ATOM 2238 C C . ALA A 1 275 ? -84.195 -11.997 197.441 1.00 60.41 275 ALA A C 1
ATOM 2240 O O . ALA A 1 275 ? -84.586 -13.087 197.854 1.00 60.41 275 ALA A O 1
ATOM 2241 N N . LEU A 1 276 ? -84.389 -10.866 198.133 1.00 59.03 276 LEU A N 1
ATOM 2242 C CA . LEU A 1 276 ? -85.024 -10.807 199.458 1.00 59.03 276 LEU A CA 1
ATOM 2243 C C . LEU A 1 276 ? -86.549 -11.056 199.416 1.00 59.03 276 LEU A C 1
ATOM 2245 O O . LEU A 1 276 ? -87.144 -11.462 200.412 1.00 59.03 276 LEU A O 1
ATOM 2249 N N . LYS A 1 277 ? -87.194 -10.819 198.263 1.00 55.94 277 LYS A N 1
ATOM 2250 C CA . LYS A 1 277 ? -88.642 -11.016 198.039 1.00 55.94 277 LYS A CA 1
ATOM 2251 C C . LYS A 1 277 ? -88.997 -12.399 197.474 1.00 55.94 277 LYS A C 1
ATOM 2253 O O . LYS A 1 277 ? -90.129 -12.844 197.652 1.00 55.94 277 LYS A O 1
ATOM 2258 N N . ARG A 1 278 ? -88.054 -13.110 196.839 1.00 54.88 278 ARG A N 1
ATOM 2259 C CA . ARG A 1 278 ? -88.272 -14.468 196.289 1.00 54.88 278 ARG A CA 1
ATOM 2260 C C . ARG A 1 278 ? -88.385 -15.555 197.364 1.00 54.88 278 ARG A C 1
ATOM 2262 O O . ARG A 1 278 ? -89.189 -16.468 197.206 1.00 54.88 278 ARG A O 1
ATOM 2269 N N . THR A 1 279 ? -87.695 -15.417 198.494 1.00 60.69 279 THR A N 1
ATOM 2270 C CA . THR A 1 279 ? -87.816 -16.335 199.644 1.00 60.69 279 THR A CA 1
ATOM 2271 C C . THR A 1 279 ? -89.157 -16.232 200.380 1.00 60.69 279 THR A C 1
ATOM 2273 O O . THR A 1 279 ? -89.566 -17.188 201.027 1.00 60.69 279 THR A O 1
ATOM 2276 N N . GLN A 1 280 ? -89.895 -15.123 200.243 1.00 56.25 280 GLN A N 1
ATOM 2277 C CA . GLN A 1 280 ? -91.216 -14.953 200.869 1.00 56.25 280 GLN A CA 1
ATOM 2278 C C . GLN A 1 280 ? -92.383 -15.502 200.025 1.00 56.25 280 GLN A C 1
ATOM 2280 O O . GLN A 1 280 ? -93.454 -15.747 200.571 1.00 56.25 280 GLN A O 1
ATOM 2285 N N . VAL A 1 281 ? -92.200 -15.719 198.714 1.00 54.72 281 VAL A N 1
ATOM 2286 C CA . VAL A 1 281 ? -93.285 -16.139 197.797 1.00 54.72 281 VAL A CA 1
ATOM 2287 C C . VAL A 1 281 ? -93.249 -17.642 197.469 1.00 54.72 281 VAL A C 1
ATOM 2289 O O . VAL A 1 281 ? -94.299 -18.211 197.171 1.00 54.72 281 VAL A O 1
ATOM 2292 N N . GLN A 1 282 ? -92.102 -18.321 197.622 1.00 58.50 282 GLN A N 1
ATOM 2293 C CA . GLN A 1 282 ? -92.003 -19.783 197.457 1.00 58.50 282 GLN A CA 1
ATOM 2294 C C . GLN A 1 282 ? -92.867 -20.556 198.476 1.00 58.50 282 GLN A C 1
ATOM 2296 O O . GLN A 1 282 ? -93.451 -21.579 198.137 1.00 58.50 282 GLN A O 1
ATOM 2301 N N . ASN A 1 283 ? -93.065 -20.024 199.686 1.00 55.62 283 ASN A N 1
ATOM 2302 C CA . ASN A 1 283 ? -93.880 -20.672 200.724 1.00 55.62 283 ASN A CA 1
ATOM 2303 C C . ASN A 1 283 ? -95.404 -20.595 200.476 1.00 55.62 283 ASN A C 1
ATOM 2305 O O . ASN A 1 283 ? -96.166 -21.203 201.223 1.00 55.62 283 ASN A O 1
ATOM 2309 N N . ALA A 1 284 ? -95.869 -19.859 199.455 1.00 55.59 284 ALA A N 1
ATOM 2310 C CA . ALA A 1 284 ? -97.296 -19.602 199.220 1.00 55.59 284 ALA A CA 1
ATOM 2311 C C . ALA A 1 284 ? -97.879 -20.225 197.932 1.00 55.59 284 ALA A C 1
ATOM 2313 O O . ALA A 1 284 ? -99.092 -20.136 197.738 1.00 55.59 284 ALA A O 1
ATOM 2314 N N . ARG A 1 285 ? -97.080 -20.844 197.042 1.00 49.59 285 ARG A N 1
ATOM 2315 C CA . ARG A 1 285 ? -97.569 -21.319 195.725 1.00 49.59 285 ARG A CA 1
ATOM 2316 C C . ARG A 1 285 ? -97.654 -22.834 195.511 1.00 49.59 285 ARG A C 1
ATOM 2318 O O . ARG A 1 285 ? -98.581 -23.237 194.817 1.00 49.59 285 ARG A O 1
ATOM 2325 N N . ASP A 1 286 ? -96.879 -23.672 196.197 1.00 54.78 286 ASP A N 1
ATOM 2326 C CA . ASP A 1 286 ? -97.018 -25.140 196.040 1.00 54.78 286 ASP A CA 1
ATOM 2327 C C . ASP A 1 286 ? -98.290 -25.700 196.726 1.00 54.78 286 ASP A C 1
ATOM 2329 O O . ASP A 1 286 ? -98.685 -26.845 196.529 1.00 54.78 286 ASP A O 1
ATOM 2333 N N . ALA A 1 287 ? -99.017 -24.851 197.464 1.00 51.78 287 ALA A N 1
ATOM 2334 C CA . ALA A 1 287 ? -100.360 -25.125 197.974 1.00 51.78 287 ALA A CA 1
ATOM 2335 C C . ALA A 1 287 ? -101.500 -24.884 196.951 1.00 51.78 287 ALA A C 1
ATOM 2337 O O . ALA A 1 287 ? -102.648 -25.222 197.248 1.00 51.78 287 ALA A O 1
ATOM 2338 N N . LEU A 1 288 ? -101.251 -24.304 195.764 1.00 47.88 288 LEU A N 1
ATOM 2339 C CA . LEU A 1 288 ? -102.330 -23.950 194.819 1.00 47.88 288 LEU A CA 1
ATOM 2340 C C . LEU A 1 288 ? -102.532 -24.963 193.674 1.00 47.88 288 LEU A C 1
ATOM 2342 O O . LEU A 1 288 ? -103.656 -25.084 193.177 1.00 47.88 288 LEU A O 1
ATOM 2346 N N . ASP A 1 289 ? -101.521 -25.767 193.333 1.00 54.19 289 ASP A N 1
ATOM 2347 C CA . ASP A 1 289 ? -101.650 -26.856 192.344 1.00 54.19 289 ASP A CA 1
ATOM 2348 C C . ASP A 1 289 ? -102.561 -28.003 192.837 1.00 54.19 289 ASP A C 1
ATOM 2350 O O . ASP A 1 289 ? -103.092 -28.787 192.054 1.00 54.19 289 ASP A O 1
ATOM 2354 N N . ALA A 1 290 ? -102.910 -28.001 194.127 1.00 47.84 290 ALA A N 1
ATOM 2355 C CA . ALA A 1 290 ? -103.922 -28.866 194.731 1.00 47.84 290 ALA A CA 1
ATOM 2356 C C . ALA A 1 290 ? -105.390 -28.536 194.358 1.00 47.84 290 ALA A C 1
ATOM 2358 O O . ALA A 1 290 ? -106.299 -29.238 194.815 1.00 47.84 290 ALA A O 1
ATOM 2359 N N . LYS A 1 291 ? -105.688 -27.475 193.585 1.00 48.09 291 LYS A N 1
ATOM 2360 C CA . LYS A 1 291 ? -107.082 -26.990 193.443 1.00 48.09 291 LYS A CA 1
ATOM 2361 C C . LYS A 1 291 ? -107.690 -26.890 192.041 1.00 48.09 291 LYS A C 1
ATOM 2363 O O . LYS A 1 291 ? -108.873 -26.556 191.984 1.00 48.09 291 LYS A O 1
ATOM 2368 N N . LYS A 1 292 ? -107.004 -27.220 190.937 1.00 48.00 292 LYS A N 1
ATOM 2369 C CA . LYS A 1 292 ? -107.606 -27.062 189.589 1.00 48.00 292 LYS A CA 1
ATOM 2370 C C . LYS A 1 292 ? -107.996 -28.316 188.797 1.00 48.00 292 LYS A C 1
ATOM 2372 O O . LYS A 1 292 ? -108.910 -28.181 187.997 1.00 48.00 292 LYS A O 1
ATOM 2377 N N . GLU A 1 293 ? -107.502 -29.524 189.071 1.00 42.31 293 GLU A N 1
ATOM 2378 C CA . GLU A 1 293 ? -108.025 -30.725 188.363 1.00 42.31 293 GLU A CA 1
ATOM 2379 C C . GLU A 1 293 ? -109.108 -31.504 189.132 1.00 42.31 293 GLU A C 1
ATOM 2381 O O . GLU A 1 293 ? -109.710 -32.452 188.636 1.00 42.31 293 GLU A O 1
ATOM 2386 N N . ARG A 1 294 ? -109.510 -30.992 190.301 1.00 45.28 294 ARG A N 1
ATOM 2387 C CA . ARG A 1 294 ? -110.664 -31.464 191.087 1.00 45.28 294 ARG A CA 1
ATOM 2388 C C . ARG A 1 294 ? -112.050 -31.033 190.548 1.00 45.28 294 ARG A C 1
ATOM 2390 O O . ARG A 1 294 ? -113.022 -31.167 191.284 1.00 45.28 294 ARG A O 1
ATOM 2397 N N . LEU A 1 295 ? -112.177 -30.555 189.300 1.00 42.06 295 LEU A N 1
ATOM 2398 C CA . LEU A 1 295 ? -113.471 -30.185 188.675 1.00 42.06 295 LEU A CA 1
ATOM 2399 C C . LEU A 1 295 ? -113.951 -31.166 187.575 1.00 42.06 295 LEU A C 1
ATOM 2401 O O . LEU A 1 295 ? -115.098 -31.076 187.148 1.00 42.06 295 LEU A O 1
ATOM 2405 N N . GLU A 1 296 ? -113.147 -32.162 187.178 1.00 42.75 296 GLU A N 1
ATOM 2406 C CA . GLU A 1 296 ? -113.645 -33.332 186.413 1.00 42.75 296 GLU A CA 1
ATOM 2407 C C . GLU A 1 296 ? -114.351 -34.367 187.314 1.00 42.75 296 GLU A C 1
ATOM 2409 O O . GLU A 1 296 ? -115.127 -35.215 186.864 1.00 42.75 296 GLU A O 1
ATOM 2414 N N . LEU A 1 297 ? -114.216 -34.220 188.633 1.00 48.75 297 LEU A N 1
ATOM 2415 C CA . LEU A 1 297 ? -115.184 -34.757 189.577 1.00 48.75 297 LEU A CA 1
ATOM 2416 C C . LEU A 1 297 ? -116.501 -33.973 189.420 1.00 48.75 297 LEU A C 1
ATOM 2418 O O . LEU A 1 297 ? -116.649 -32.967 190.097 1.00 48.75 297 LEU A O 1
ATOM 2422 N N . ALA A 1 298 ? -117.431 -34.401 188.543 1.00 33.91 298 ALA A N 1
ATOM 2423 C CA . ALA A 1 298 ? -118.903 -34.301 188.737 1.00 33.91 298 ALA A CA 1
ATOM 2424 C C . ALA A 1 298 ? -119.792 -34.411 187.468 1.00 33.91 298 ALA A C 1
ATOM 2426 O O . ALA A 1 298 ? -120.727 -33.625 187.308 1.00 33.91 298 ALA A O 1
ATOM 2427 N N . ARG A 1 299 ? -119.637 -35.439 186.616 1.00 34.88 299 ARG A N 1
ATOM 2428 C CA . ARG A 1 299 ? -120.766 -35.881 185.752 1.00 34.88 299 ARG A CA 1
ATOM 2429 C C . ARG A 1 299 ? -121.111 -37.377 185.755 1.00 34.88 299 ARG A C 1
ATOM 2431 O O . ARG A 1 299 ? -122.061 -37.760 185.085 1.00 34.88 299 ARG A O 1
ATOM 2438 N N . ARG A 1 300 ? -120.469 -38.224 186.575 1.00 43.44 300 ARG A N 1
ATOM 2439 C CA . ARG A 1 300 ? -120.938 -39.618 186.810 1.00 43.44 300 ARG A CA 1
ATOM 2440 C C . ARG A 1 300 ? -121.229 -39.997 188.266 1.00 43.44 300 ARG A C 1
ATOM 2442 O O . ARG A 1 300 ? -121.270 -41.167 188.626 1.00 43.44 300 ARG A O 1
ATOM 2449 N N . LYS A 1 301 ? -121.607 -39.002 189.067 1.00 37.50 301 LYS A N 1
ATOM 2450 C CA . LYS A 1 301 ? -122.590 -39.200 190.142 1.00 37.50 301 LYS A CA 1
ATOM 2451 C C . LYS A 1 301 ? -123.974 -39.527 189.537 1.00 37.50 301 LYS A C 1
ATOM 2453 O O . LYS A 1 301 ? -124.778 -38.615 189.404 1.00 37.50 301 LYS A O 1
ATOM 2458 N N . LEU A 1 302 ? -124.242 -40.776 189.138 1.00 27.91 302 LEU A N 1
ATOM 2459 C CA . LEU A 1 302 ? -125.625 -41.263 188.906 1.00 27.91 302 LEU A CA 1
ATOM 2460 C C . LEU A 1 302 ? -125.776 -42.802 188.926 1.00 27.91 302 LEU A C 1
ATOM 2462 O O . LEU A 1 302 ? -126.696 -43.372 188.352 1.00 27.91 302 LEU A O 1
ATOM 2466 N N . ALA A 1 303 ? -124.872 -43.464 189.644 1.00 36.56 303 ALA A N 1
ATOM 2467 C CA . ALA A 1 303 ? -125.173 -44.662 190.426 1.00 36.56 303 ALA A CA 1
ATOM 2468 C C . ALA A 1 303 ? -124.698 -44.319 191.849 1.00 36.56 303 ALA A C 1
ATOM 2470 O O . ALA A 1 303 ? -123.639 -44.724 192.309 1.00 36.56 303 ALA A O 1
ATOM 2471 N N . ASP A 1 304 ? -125.299 -43.324 192.492 1.00 38.84 304 ASP A N 1
ATOM 2472 C CA . ASP A 1 304 ? -126.664 -43.476 192.977 1.00 38.84 304 ASP A CA 1
ATOM 2473 C C . ASP A 1 304 ? -126.758 -44.797 193.733 1.00 38.84 304 ASP A C 1
ATOM 2475 O O . ASP A 1 304 ? -126.841 -45.901 193.201 1.00 38.84 304 ASP A O 1
ATOM 2479 N N . MET A 1 305 ? -126.640 -44.648 195.040 1.00 38.34 305 MET A N 1
ATOM 2480 C CA . MET A 1 305 ? -127.861 -44.765 195.819 1.00 38.34 305 MET A CA 1
ATOM 2481 C C . MET A 1 305 ? -128.307 -46.211 195.855 1.00 38.34 305 MET A C 1
ATOM 2483 O O . MET A 1 305 ? -129.302 -46.616 195.260 1.00 38.34 305 MET A O 1
ATOM 2487 N N . LYS A 1 306 ? -127.604 -46.965 196.691 1.00 28.62 306 LYS A N 1
ATOM 2488 C CA . LYS A 1 306 ? -128.291 -47.779 197.680 1.00 28.62 306 LYS A CA 1
ATOM 2489 C C . LYS A 1 306 ? -127.322 -48.150 198.784 1.00 28.62 306 LYS A C 1
ATOM 2491 O O . LYS A 1 306 ? -126.419 -48.944 198.583 1.00 28.62 306 LYS A O 1
ATOM 2496 N N . LYS A 1 307 ? -127.675 -47.656 199.967 1.00 39.16 307 LYS A N 1
ATOM 2497 C CA . LYS A 1 307 ? -127.352 -48.218 201.278 1.00 39.16 307 LYS A CA 1
ATOM 2498 C C . LYS A 1 307 ? -126.028 -47.724 201.855 1.00 39.16 307 LYS A C 1
ATOM 2500 O O . LYS A 1 307 ? -124.986 -48.307 201.619 1.00 39.16 307 LYS A O 1
ATOM 2505 N N . ARG A 1 308 ? -126.057 -46.526 202.442 1.00 33.03 308 ARG A N 1
ATOM 2506 C CA . ARG A 1 308 ? -126.548 -46.235 203.816 1.00 33.03 308 ARG A CA 1
ATOM 2507 C C . ARG A 1 308 ? -125.370 -46.402 204.781 1.00 33.03 308 ARG A C 1
ATOM 2509 O O . ARG A 1 308 ? -124.757 -47.458 204.778 1.00 33.03 308 ARG A O 1
ATOM 2516 N N . LEU A 1 309 ? -124.904 -45.327 205.422 1.00 36.78 309 LEU A N 1
ATOM 2517 C CA . LEU A 1 309 ? -125.599 -44.565 206.480 1.00 36.78 309 LEU A CA 1
ATOM 2518 C C . LEU A 1 309 ? -125.822 -45.463 207.702 1.00 36.78 309 LEU A C 1
ATOM 2520 O O . LEU A 1 309 ? -126.295 -46.580 207.522 1.00 36.78 309 LEU A O 1
ATOM 2524 N N . GLU A 1 310 ? -125.547 -44.902 208.884 1.00 36.34 310 GLU A N 1
ATOM 2525 C CA . GLU A 1 310 ? -125.806 -45.465 210.220 1.00 36.34 310 GLU A CA 1
ATOM 2526 C C . GLU A 1 310 ? -124.840 -46.609 210.583 1.00 36.34 310 GLU A C 1
ATOM 2528 O O . GLU A 1 310 ? -124.849 -47.671 209.980 1.00 36.34 310 GLU A O 1
ATOM 2533 N N . ASN A 1 311 ? -123.928 -46.488 211.542 1.00 29.97 311 ASN A N 1
ATOM 2534 C CA . ASN A 1 311 ? -123.903 -45.671 212.753 1.00 29.97 311 ASN A CA 1
ATOM 2535 C C . ASN A 1 311 ? -122.428 -45.437 213.126 1.00 29.97 311 ASN A C 1
ATOM 2537 O O . ASN A 1 311 ? -121.609 -46.337 212.969 1.00 29.97 311 ASN A O 1
ATOM 2541 N N . GLU A 1 312 ? -121.979 -44.217 213.409 1.00 35.06 312 GLU A N 1
ATOM 2542 C CA . GLU A 1 312 ? -122.278 -43.406 214.601 1.00 35.06 312 GLU A CA 1
ATOM 2543 C C . GLU A 1 312 ? -121.757 -43.993 215.925 1.00 35.06 312 GLU A C 1
ATOM 2545 O O . GLU A 1 312 ? -122.114 -45.098 216.326 1.00 35.06 312 GLU A O 1
ATOM 2550 N N . TYR A 1 313 ? -121.030 -43.100 216.611 1.00 30.06 313 TYR A N 1
ATOM 2551 C CA . TYR A 1 313 ? -121.082 -42.770 218.040 1.00 30.06 313 TYR A CA 1
ATOM 2552 C C . TYR A 1 313 ? -120.072 -43.331 219.063 1.00 30.06 313 TYR A C 1
ATOM 2554 O O . TYR A 1 313 ? -119.952 -44.533 219.268 1.00 30.06 313 TYR A O 1
ATOM 2562 N N . LEU A 1 314 ? -119.546 -42.346 219.826 1.00 35.06 314 LEU A N 1
ATOM 2563 C CA . LEU A 1 314 ? -119.079 -42.341 221.233 1.00 35.06 314 LEU A CA 1
ATOM 2564 C C . LEU A 1 314 ? -117.745 -43.069 221.498 1.00 35.06 314 LEU A C 1
ATOM 2566 O O . LEU A 1 314 ? -117.457 -44.082 220.887 1.00 35.06 314 LEU A O 1
ATOM 2570 N N . ALA A 1 315 ? -116.845 -42.645 222.389 1.00 32.47 315 ALA A N 1
ATOM 2571 C CA . ALA A 1 315 ? -116.870 -41.713 223.521 1.00 32.47 315 ALA A CA 1
ATOM 2572 C C . ALA A 1 315 ? -115.380 -41.401 223.872 1.00 32.47 315 ALA A C 1
ATOM 2574 O O . ALA A 1 315 ? -114.525 -42.258 223.672 1.00 32.47 315 ALA A O 1
ATOM 2575 N N . THR A 1 316 ? -114.969 -40.150 224.108 1.00 28.56 316 THR A N 1
ATOM 2576 C CA . THR A 1 316 ? -114.735 -39.502 225.428 1.00 28.56 316 THR A CA 1
ATOM 2577 C C . THR A 1 316 ? -113.775 -40.193 226.410 1.00 28.56 316 THR A C 1
ATOM 2579 O O . THR A 1 316 ? -114.072 -41.302 226.833 1.00 28.56 316 THR A O 1
ATOM 2582 N N . ASN A 1 317 ? -112.774 -39.402 226.855 1.00 30.31 317 ASN A N 1
ATOM 2583 C CA . ASN A 1 317 ? -112.195 -39.256 228.213 1.00 30.31 317 ASN A CA 1
ATOM 2584 C C . ASN A 1 317 ? -111.613 -40.506 228.934 1.00 30.31 317 ASN A C 1
ATOM 2586 O O . ASN A 1 317 ? -112.021 -41.625 228.688 1.00 30.31 317 ASN A O 1
ATOM 2590 N N . ASP A 1 318 ? -110.620 -40.425 229.828 1.00 29.97 318 ASP A N 1
ATOM 2591 C CA . ASP A 1 318 ? -110.347 -39.389 230.831 1.00 29.97 318 ASP A CA 1
ATOM 2592 C C . ASP A 1 318 ? -108.876 -39.355 231.313 1.00 29.97 318 ASP A C 1
ATOM 2594 O O . ASP A 1 318 ? -108.077 -40.255 231.051 1.00 29.97 318 ASP A O 1
ATOM 2598 N N . LEU A 1 319 ? -108.569 -38.281 232.049 1.00 39.28 319 LEU A N 1
ATOM 2599 C CA . LEU A 1 319 ? -107.350 -37.990 232.812 1.00 39.28 319 LEU A CA 1
ATOM 2600 C C . LEU A 1 319 ? -107.051 -39.011 233.935 1.00 39.28 319 LEU A C 1
ATOM 2602 O O . LEU A 1 319 ? -107.952 -39.355 234.686 1.00 39.28 319 LEU A O 1
ATOM 2606 N N . GLU A 1 320 ? -105.770 -39.310 234.204 1.00 28.77 320 GLU A N 1
ATOM 2607 C CA . GLU A 1 320 ? -105.035 -38.688 235.328 1.00 28.77 320 GLU A CA 1
ATOM 2608 C C . GLU A 1 320 ? -103.535 -39.057 235.386 1.00 28.77 320 GLU A C 1
ATOM 2610 O O . GLU A 1 320 ? -103.142 -40.213 235.325 1.00 28.77 320 GLU A O 1
ATOM 2615 N N . LYS A 1 321 ? -102.729 -38.000 235.564 1.00 37.59 321 LYS A N 1
ATOM 2616 C CA . LYS A 1 321 ? -101.416 -37.893 236.226 1.00 37.59 321 LYS A CA 1
ATOM 2617 C C . LYS A 1 321 ? -100.340 -38.961 235.992 1.00 37.59 321 LYS A C 1
ATOM 2619 O O . LYS A 1 321 ? -100.328 -39.988 236.651 1.00 37.59 321 LYS A O 1
ATOM 2624 N N . SER A 1 322 ? -99.262 -38.435 235.395 1.00 38.44 322 SER A N 1
ATOM 2625 C CA . SER A 1 322 ? -97.889 -38.558 235.909 1.00 38.44 322 SER A CA 1
ATOM 2626 C C . SER A 1 322 ? -97.274 -39.945 235.716 1.00 38.44 322 SER A C 1
ATOM 2628 O O . SER A 1 322 ? -97.897 -40.975 235.864 1.00 38.44 322 SER A O 1
ATOM 2630 N N . ALA A 1 323 ? -96.007 -40.094 235.430 1.00 43.50 323 ALA A N 1
ATOM 2631 C CA . ALA A 1 323 ? -94.923 -39.179 235.221 1.00 43.50 323 ALA A CA 1
ATOM 2632 C C . ALA A 1 323 ? -93.847 -40.058 234.603 1.00 43.50 323 ALA A C 1
ATOM 2634 O O . ALA A 1 323 ? -93.814 -41.263 234.830 1.00 43.50 323 ALA A O 1
ATOM 2635 N N . GLN A 1 324 ? -92.914 -39.374 233.961 1.00 35.66 324 GLN A N 1
ATOM 2636 C CA . GLN A 1 324 ? -91.538 -39.820 233.849 1.00 35.66 324 GLN A CA 1
ATOM 2637 C C . GLN A 1 324 ? -91.311 -40.983 232.888 1.00 35.66 324 GLN A C 1
ATOM 2639 O O . GLN A 1 324 ? -91.437 -42.151 233.220 1.00 35.66 324 GLN A O 1
ATOM 2644 N N . GLN A 1 325 ? -90.808 -40.541 231.730 1.00 45.91 325 GLN A N 1
ATOM 2645 C CA . GLN A 1 325 ? -89.722 -41.176 230.990 1.00 45.91 325 GLN A CA 1
ATOM 2646 C C . GLN A 1 325 ? -90.166 -42.434 230.240 1.00 45.91 325 GLN A C 1
ATOM 2648 O O . GLN A 1 325 ? -90.525 -43.453 230.804 1.00 45.91 325 GLN A O 1
ATOM 2653 N N . ILE A 1 326 ? -90.331 -42.304 228.918 1.00 55.47 326 ILE A N 1
ATOM 2654 C CA . ILE A 1 326 ? -89.311 -42.794 227.973 1.00 55.47 326 ILE A CA 1
ATOM 2655 C C . ILE A 1 326 ? -88.914 -44.208 228.385 1.00 55.47 326 ILE A C 1
ATOM 2657 O O . ILE A 1 326 ? -88.051 -44.313 229.239 1.00 55.47 326 ILE A O 1
ATOM 2661 N N . GLU A 1 327 ? -89.489 -45.250 227.773 1.00 40.50 327 GLU A N 1
ATOM 2662 C CA . GLU A 1 327 ? -88.677 -46.445 227.477 1.00 40.50 327 GLU A CA 1
ATOM 2663 C C . GLU A 1 327 ? -89.297 -47.522 226.588 1.00 40.50 327 GLU A C 1
ATOM 2665 O O . GLU A 1 327 ? -88.537 -48.322 226.059 1.00 40.50 327 GLU A O 1
ATOM 2670 N N . GLU A 1 328 ? -90.594 -47.525 226.265 1.00 45.19 328 GLU A N 1
ATOM 2671 C CA . GLU A 1 328 ? -91.107 -48.526 225.301 1.00 45.19 328 GLU A CA 1
ATOM 2672 C C . GLU A 1 328 ? -91.711 -47.937 224.030 1.00 45.19 328 GLU A C 1
ATOM 2674 O O . GLU A 1 328 ? -92.643 -48.448 223.419 1.00 45.19 328 GLU A O 1
ATOM 2679 N N . LEU A 1 329 ? -90.979 -46.946 223.530 1.00 55.50 329 LEU A N 1
ATOM 2680 C CA . LEU A 1 329 ? -90.869 -46.576 222.123 1.00 55.50 329 LEU A CA 1
ATOM 2681 C C . LEU A 1 329 ? -90.318 -47.720 221.222 1.00 55.50 329 LEU A C 1
ATOM 2683 O O . LEU A 1 329 ? -89.830 -47.424 220.141 1.00 55.50 329 LEU A O 1
ATOM 2687 N N . ASN A 1 330 ? -90.349 -49.008 221.609 1.00 52.72 330 ASN A N 1
ATOM 2688 C CA . ASN A 1 330 ? -89.527 -50.037 220.940 1.00 52.72 330 ASN A CA 1
ATOM 2689 C C . ASN A 1 330 ? -90.159 -51.407 220.631 1.00 52.72 330 ASN A C 1
ATOM 2691 O O . ASN A 1 330 ? -89.453 -52.262 220.106 1.00 52.72 330 ASN A O 1
ATOM 2695 N N . ARG A 1 331 ? -91.451 -51.661 220.892 1.00 51.00 331 ARG A N 1
ATOM 2696 C CA . ARG A 1 331 ? -92.008 -53.019 220.665 1.00 51.00 331 ARG A CA 1
ATOM 2697 C C . ARG A 1 331 ? -93.160 -53.150 219.684 1.00 51.00 331 ARG A C 1
ATOM 2699 O O . ARG A 1 331 ? -93.335 -54.217 219.107 1.00 51.00 331 ARG A O 1
ATOM 2706 N N . GLU A 1 332 ? -93.904 -52.086 219.405 1.00 50.94 332 GLU A N 1
ATOM 2707 C CA . GLU A 1 332 ? -95.023 -52.192 218.456 1.00 50.94 332 GLU A CA 1
ATOM 2708 C C . GLU A 1 332 ? -94.648 -51.830 217.010 1.00 50.94 332 GLU A C 1
ATOM 2710 O O . GLU A 1 332 ? -95.368 -52.209 216.082 1.00 50.94 332 GLU A O 1
ATOM 2715 N N . GLN A 1 333 ? -93.455 -51.256 216.784 1.00 53.28 333 GLN A N 1
ATOM 2716 C CA . GLN A 1 333 ? -92.880 -51.087 215.440 1.00 53.28 333 GLN A CA 1
ATOM 2717 C C . GLN A 1 333 ? -92.580 -52.420 214.709 1.00 53.28 333 GLN A C 1
ATOM 2719 O O . GLN A 1 333 ? -92.405 -52.412 213.494 1.00 53.28 333 GLN A O 1
ATOM 2724 N N . GLU A 1 334 ? -92.621 -53.585 215.372 1.00 50.31 334 GLU A N 1
ATOM 2725 C CA . GLU A 1 334 ? -92.345 -54.886 214.728 1.00 50.31 334 GLU A CA 1
ATOM 2726 C C . GLU A 1 334 ? -93.551 -55.535 214.019 1.00 50.31 334 GLU A C 1
ATOM 2728 O O . GLU A 1 334 ? -93.364 -56.347 213.110 1.00 50.31 334 GLU A O 1
ATOM 2733 N N . LYS A 1 335 ? -94.803 -55.179 214.350 1.00 54.50 335 LYS A N 1
ATOM 2734 C CA . LYS A 1 335 ? -95.985 -55.750 213.658 1.00 54.50 335 LYS A CA 1
ATOM 2735 C C . LYS A 1 335 ? -96.314 -55.037 212.343 1.00 54.50 335 LYS A C 1
ATOM 2737 O O . LYS A 1 335 ? -96.849 -55.667 211.432 1.00 54.50 335 LYS A O 1
ATOM 2742 N N . ALA A 1 336 ? -95.931 -53.765 212.215 1.00 55.56 336 ALA A N 1
ATOM 2743 C CA . ALA A 1 336 ? -96.075 -52.980 210.988 1.00 55.56 336 ALA A CA 1
ATOM 2744 C C . ALA A 1 336 ? -95.082 -53.400 209.878 1.00 55.56 336 ALA A C 1
ATOM 2746 O O . ALA A 1 336 ? -95.368 -53.195 208.700 1.00 55.56 336 ALA A O 1
ATOM 2747 N N . LEU A 1 337 ? -93.968 -54.062 210.235 1.00 52.69 337 LEU A N 1
ATOM 2748 C CA . LEU A 1 337 ? -92.914 -54.508 209.309 1.00 52.69 337 LEU A CA 1
ATOM 2749 C C . LEU A 1 337 ? -93.331 -55.690 208.400 1.00 52.69 337 LEU A C 1
ATOM 2751 O O . LEU A 1 337 ? -92.767 -55.864 207.329 1.00 52.69 337 LEU A O 1
ATOM 2755 N N . ARG A 1 338 ? -94.340 -56.495 208.777 1.00 56.53 338 ARG A N 1
ATOM 2756 C CA . ARG A 1 338 ? -94.751 -57.702 208.014 1.00 56.53 338 ARG A CA 1
ATOM 2757 C C . ARG A 1 338 ? -95.844 -57.469 206.962 1.00 56.53 338 ARG A C 1
ATOM 2759 O O . ARG A 1 338 ? -96.104 -58.353 206.149 1.00 56.53 338 ARG A O 1
ATOM 2766 N N . ALA A 1 339 ? -96.510 -56.315 206.969 1.00 59.41 339 ALA A N 1
ATOM 2767 C CA . ALA A 1 339 ? -97.540 -55.990 205.975 1.00 59.41 339 ALA A CA 1
ATOM 2768 C C . ALA A 1 339 ? -96.942 -55.309 204.729 1.00 59.41 339 ALA A C 1
ATOM 2770 O O . ALA A 1 339 ? -97.326 -55.645 203.610 1.00 59.41 339 ALA A O 1
ATOM 2771 N N . THR A 1 340 ? -95.941 -54.439 204.914 1.00 58.00 340 THR A N 1
ATOM 2772 C CA . THR A 1 340 ? -95.214 -53.746 203.833 1.00 58.00 340 THR A CA 1
ATOM 2773 C C . THR A 1 340 ? -94.354 -54.694 202.983 1.00 58.00 340 THR A C 1
ATOM 2775 O O . THR A 1 340 ? -94.172 -54.463 201.789 1.00 58.00 340 THR A O 1
ATOM 2778 N N . GLU A 1 341 ? -93.913 -55.831 203.534 1.00 57.41 341 GLU A N 1
ATOM 2779 C CA . GLU A 1 341 ? -93.249 -56.901 202.768 1.00 57.41 341 GLU A CA 1
ATOM 2780 C C . GLU A 1 341 ? -94.178 -57.588 201.743 1.00 57.41 341 GLU A C 1
ATOM 2782 O O . GLU A 1 341 ? -93.702 -58.117 200.737 1.00 57.41 341 GLU A O 1
ATOM 2787 N N . LYS A 1 342 ? -95.505 -57.544 201.941 1.00 59.62 342 LYS A N 1
ATOM 2788 C CA . LYS A 1 342 ? -96.491 -58.148 201.025 1.00 59.62 342 LYS A CA 1
ATOM 2789 C C . LYS A 1 342 ? -96.734 -57.299 199.771 1.00 59.62 342 LYS A C 1
ATOM 2791 O O . LYS A 1 342 ? -96.954 -57.851 198.696 1.00 59.62 342 LYS A O 1
ATOM 2796 N N . GLU A 1 343 ? -96.626 -55.978 199.890 1.00 60.88 343 GLU A N 1
ATOM 2797 C CA . GLU A 1 343 ? -96.763 -55.035 198.769 1.00 60.88 343 GLU A CA 1
ATOM 2798 C C . GLU A 1 343 ? -95.484 -54.979 197.904 1.00 60.88 343 GLU A C 1
ATOM 2800 O O . GLU A 1 343 ? -95.560 -54.845 196.681 1.00 60.88 343 GLU A O 1
ATOM 2805 N N . LEU A 1 344 ? -94.303 -55.215 198.497 1.00 59.75 344 LEU A N 1
ATOM 2806 C CA . LEU A 1 344 ? -93.014 -55.268 197.785 1.00 59.75 344 LEU A CA 1
ATOM 2807 C C . LEU A 1 344 ? -92.861 -56.513 196.878 1.00 59.75 344 LEU A C 1
ATOM 2809 O O . LEU A 1 344 ? -92.059 -56.511 195.940 1.00 59.75 344 LEU A O 1
ATOM 2813 N N . ALA A 1 345 ? -93.647 -57.569 197.121 1.00 67.19 345 ALA A N 1
ATOM 2814 C CA . ALA A 1 345 ? -93.685 -58.774 196.289 1.00 67.19 345 ALA A CA 1
ATOM 2815 C C . ALA A 1 345 ? -94.524 -58.603 195.004 1.00 67.19 345 ALA A C 1
ATOM 2817 O O . ALA A 1 345 ? -94.127 -59.120 193.959 1.00 67.19 345 ALA A O 1
ATOM 2818 N N . GLN A 1 346 ? -95.629 -57.844 195.040 1.00 69.50 346 GLN A N 1
ATOM 2819 C CA . GLN A 1 346 ? -96.451 -57.562 193.850 1.00 69.50 346 GLN A CA 1
ATOM 2820 C C . GLN A 1 346 ? -95.738 -56.623 192.865 1.00 69.50 346 GLN A C 1
ATOM 2822 O O . GLN A 1 346 ? -95.719 -56.902 191.667 1.00 69.50 346 GLN A O 1
ATOM 2827 N N . LEU A 1 347 ? -95.028 -55.597 193.355 1.00 62.00 347 LEU A N 1
ATOM 2828 C CA . LEU A 1 347 ? -94.260 -54.690 192.487 1.00 62.00 347 LEU A CA 1
ATOM 2829 C C . LEU A 1 347 ? -93.109 -55.386 191.729 1.00 62.00 347 LEU A C 1
ATOM 2831 O O . LEU A 1 347 ? -92.777 -55.001 190.608 1.00 62.00 347 LEU A O 1
ATOM 2835 N N . LYS A 1 348 ? -92.503 -56.440 192.301 1.00 67.00 348 LYS A N 1
ATOM 2836 C CA . LYS A 1 348 ? -91.484 -57.255 191.609 1.00 67.00 348 LYS A CA 1
ATOM 2837 C C . LYS A 1 348 ? -92.069 -58.096 190.467 1.00 67.00 348 LYS A C 1
ATOM 2839 O O . LYS A 1 348 ? -91.348 -58.395 189.516 1.00 67.00 348 LYS A O 1
ATOM 2844 N N . GLN A 1 349 ? -93.352 -58.455 190.534 1.00 70.50 349 GLN A N 1
ATOM 2845 C CA . GLN A 1 349 ? -94.039 -59.218 189.489 1.00 70.50 349 GLN A CA 1
ATOM 2846 C C . GLN A 1 349 ? -94.357 -58.340 188.265 1.00 70.50 349 GLN A C 1
ATOM 2848 O O . GLN A 1 349 ? -94.143 -58.768 187.129 1.00 70.50 349 GLN A O 1
ATOM 2853 N N . ASP A 1 350 ? -94.754 -57.084 188.489 1.00 68.00 350 ASP A N 1
ATOM 2854 C CA . ASP A 1 350 ? -95.012 -56.113 187.416 1.00 68.00 350 ASP A CA 1
ATOM 2855 C C . ASP A 1 350 ? -93.729 -55.720 186.655 1.00 68.00 350 ASP A C 1
ATOM 2857 O O . ASP A 1 350 ? -93.742 -55.595 185.427 1.00 68.00 350 ASP A O 1
ATOM 2861 N N . MET A 1 351 ? -92.588 -55.625 187.350 1.00 68.12 351 MET A N 1
ATOM 2862 C CA . MET A 1 351 ? -91.285 -55.298 186.744 1.00 68.12 351 MET A CA 1
ATOM 2863 C C . MET A 1 351 ? -90.741 -56.434 185.849 1.00 68.12 351 MET A C 1
ATOM 2865 O O . MET A 1 351 ? -90.127 -56.187 184.806 1.00 68.12 351 MET A O 1
ATOM 2869 N N . PHE A 1 352 ? -91.033 -57.694 186.197 1.00 71.75 352 PHE A N 1
ATOM 2870 C CA . PHE A 1 352 ? -90.717 -58.853 185.354 1.00 71.75 352 PHE A CA 1
ATOM 2871 C C . PHE A 1 352 ? -91.573 -58.892 184.074 1.00 71.75 352 PHE A C 1
ATOM 2873 O O . PHE A 1 352 ? -91.053 -59.204 183.002 1.00 71.75 352 PHE A O 1
ATOM 2880 N N . ARG A 1 353 ? -92.858 -58.504 184.150 1.00 74.62 353 ARG A N 1
ATOM 2881 C CA . ARG A 1 353 ? -93.758 -58.443 182.981 1.00 74.62 353 ARG A CA 1
ATOM 2882 C C . ARG A 1 353 ? -93.319 -57.380 181.969 1.00 74.62 353 ARG A C 1
ATOM 2884 O O . ARG A 1 353 ? -93.223 -57.677 180.781 1.00 74.62 353 ARG A O 1
ATOM 2891 N N . GLN A 1 354 ? -92.963 -56.183 182.444 1.00 71.12 354 GLN A N 1
ATOM 2892 C CA . GLN A 1 354 ? -92.438 -55.108 181.587 1.00 71.12 354 GLN A CA 1
ATOM 2893 C C . GLN A 1 354 ? -91.083 -55.471 180.945 1.00 71.12 354 GLN A C 1
ATOM 2895 O O . GLN A 1 354 ? -90.811 -55.100 179.805 1.00 71.12 354 GLN A O 1
ATOM 2900 N N . SER A 1 355 ? -90.250 -56.266 181.627 1.00 69.50 355 SER A N 1
ATOM 2901 C CA . SER A 1 355 ? -88.983 -56.769 181.069 1.00 69.50 355 SER A CA 1
ATOM 2902 C C . SER A 1 355 ? -89.186 -57.820 179.962 1.00 69.50 355 SER A C 1
ATOM 2904 O O . SER A 1 355 ? -88.385 -57.891 179.028 1.00 69.50 355 SER A O 1
ATOM 2906 N N . GLN A 1 356 ? -90.264 -58.613 180.025 1.00 72.19 356 GLN A N 1
ATOM 2907 C CA . GLN A 1 356 ? -90.644 -59.561 178.967 1.00 72.19 356 GLN A CA 1
ATOM 2908 C C . GLN A 1 356 ? -91.172 -58.849 177.709 1.00 72.19 356 GLN A C 1
ATOM 2910 O O . GLN A 1 356 ? -90.804 -59.235 176.598 1.00 72.19 356 GLN A O 1
ATOM 2915 N N . GLU A 1 357 ? -91.963 -57.782 177.870 1.00 72.06 357 GLU A N 1
ATOM 2916 C CA . GLU A 1 357 ? -92.442 -56.938 176.758 1.00 72.06 357 GLU A CA 1
ATOM 2917 C C . GLU A 1 357 ? -91.280 -56.240 176.025 1.00 72.06 357 GLU A C 1
ATOM 2919 O O . GLU A 1 357 ? -91.251 -56.208 174.794 1.00 72.06 357 GLU A O 1
ATOM 2924 N N . LEU A 1 358 ? -90.254 -55.782 176.754 1.00 74.62 358 LEU A N 1
ATOM 2925 C CA . LEU A 1 358 ? -89.045 -55.195 176.160 1.00 74.62 358 LEU A CA 1
ATOM 2926 C C . LEU A 1 358 ? -88.254 -56.206 175.301 1.00 74.62 358 LEU A C 1
ATOM 2928 O O . LEU A 1 358 ? -87.680 -55.850 174.270 1.00 74.62 358 LEU A O 1
ATOM 2932 N N . PHE A 1 359 ? -88.219 -57.478 175.710 1.00 77.88 359 PHE A N 1
ATOM 2933 C CA . PHE A 1 359 ? -87.536 -58.535 174.958 1.00 77.88 359 PHE A CA 1
ATOM 2934 C C . PHE A 1 359 ? -88.297 -58.918 173.677 1.00 77.88 359 PHE A C 1
ATOM 2936 O O . PHE A 1 359 ? -87.670 -59.218 172.661 1.00 77.88 359 PHE A O 1
ATOM 2943 N N . ALA A 1 360 ? -89.635 -58.862 173.697 1.00 75.81 360 ALA A N 1
ATOM 2944 C CA . ALA A 1 360 ? -90.464 -59.066 172.509 1.00 75.81 360 ALA A CA 1
ATOM 2945 C C . ALA A 1 360 ? -90.222 -57.972 171.452 1.00 75.81 360 ALA A C 1
ATOM 2947 O O . ALA A 1 360 ? -89.965 -58.298 170.293 1.00 75.81 360 ALA A O 1
ATOM 2948 N N . LEU A 1 361 ? -90.176 -56.701 171.871 1.00 74.06 361 LEU A N 1
ATOM 2949 C CA . LEU A 1 361 ? -89.899 -55.562 170.984 1.00 74.06 361 LEU A CA 1
ATOM 2950 C C . LEU A 1 361 ? -88.495 -55.626 170.345 1.00 74.06 361 LEU A C 1
ATOM 2952 O O . LEU A 1 361 ? -88.344 -55.338 169.161 1.00 74.06 361 LEU A O 1
ATOM 2956 N N . ARG A 1 362 ? -87.466 -56.095 171.071 1.00 75.00 362 ARG A N 1
ATOM 2957 C CA . ARG A 1 362 ? -86.120 -56.323 170.492 1.00 75.00 362 ARG A CA 1
ATOM 2958 C C . ARG A 1 362 ? -86.073 -57.454 169.464 1.00 75.00 362 ARG A C 1
ATOM 2960 O O . ARG A 1 362 ? -85.236 -57.441 168.563 1.00 75.00 362 ARG A O 1
ATOM 2967 N N . LYS A 1 363 ? -86.946 -58.456 169.594 1.00 78.94 363 LYS A N 1
ATOM 2968 C CA . LYS A 1 363 ? -87.046 -59.549 168.619 1.00 78.94 363 LYS A CA 1
ATOM 2969 C C . LYS A 1 363 ? -87.709 -59.075 167.320 1.00 78.94 363 LYS A C 1
ATOM 2971 O O . LYS A 1 363 ? -87.291 -59.501 166.247 1.00 78.94 363 LYS A O 1
ATOM 2976 N N . GLU A 1 364 ? -88.693 -58.180 167.408 1.00 77.50 364 GLU A N 1
ATOM 2977 C CA . GLU A 1 364 ? -89.297 -57.526 166.236 1.00 77.50 364 GLU A CA 1
ATOM 2978 C C . GLU A 1 364 ? -88.301 -56.618 165.504 1.00 77.50 364 GLU A C 1
ATOM 2980 O O . GLU A 1 364 ? -88.219 -56.669 164.278 1.00 77.50 364 GLU A O 1
ATOM 2985 N N . GLU A 1 365 ? -87.470 -55.873 166.236 1.00 77.00 365 GLU A N 1
ATOM 2986 C CA . GLU A 1 365 ? -86.390 -55.064 165.656 1.00 77.00 365 GLU A CA 1
ATOM 2987 C C . GLU A 1 365 ? -85.400 -55.919 164.840 1.00 77.00 365 GLU A C 1
ATOM 2989 O O . GLU A 1 365 ? -85.058 -55.578 163.707 1.00 77.00 365 GLU A O 1
ATOM 2994 N N . ALA A 1 366 ? -84.997 -57.083 165.362 1.00 79.69 366 ALA A N 1
ATOM 2995 C CA . ALA A 1 366 ? -84.108 -58.004 164.650 1.00 79.69 366 ALA A CA 1
ATOM 2996 C C . ALA A 1 366 ? -84.735 -58.575 163.361 1.00 79.69 366 ALA A C 1
ATOM 2998 O O . ALA A 1 366 ? -84.035 -58.738 162.358 1.00 79.69 366 ALA A O 1
ATOM 2999 N N . ASN A 1 367 ? -86.046 -58.846 163.359 1.00 79.62 367 ASN A N 1
ATOM 3000 C CA . ASN A 1 367 ? -86.760 -59.301 162.163 1.00 79.62 367 ASN A CA 1
ATOM 3001 C C . ASN A 1 367 ? -86.826 -58.204 161.086 1.00 79.62 367 ASN A C 1
ATOM 3003 O O . ASN A 1 367 ? -86.569 -58.485 159.916 1.00 79.62 367 ASN A O 1
ATOM 3007 N N . LEU A 1 368 ? -87.085 -56.950 161.474 1.00 76.50 368 LEU A N 1
ATOM 3008 C CA . LEU A 1 368 ? -87.104 -55.807 160.551 1.00 76.50 368 LEU A CA 1
ATOM 3009 C C . LEU A 1 368 ? -85.727 -55.553 159.917 1.00 76.50 368 LEU A C 1
ATOM 3011 O O . LEU A 1 368 ? -85.633 -55.252 158.729 1.00 76.50 368 LEU A O 1
ATOM 3015 N N . ILE A 1 369 ? -84.638 -55.740 160.670 1.00 79.38 369 ILE A N 1
ATOM 3016 C CA . ILE A 1 369 ? -83.269 -55.642 160.133 1.00 79.38 369 ILE A CA 1
ATOM 3017 C C . ILE A 1 369 ? -83.011 -56.727 159.072 1.00 79.38 369 ILE A C 1
ATOM 3019 O O . ILE A 1 369 ? -82.391 -56.449 158.039 1.00 79.38 369 ILE A O 1
ATOM 3023 N N . ALA A 1 370 ? -83.512 -57.949 159.283 1.00 78.38 370 ALA A N 1
ATOM 3024 C CA . ALA A 1 370 ? -83.391 -59.026 158.303 1.00 78.38 370 ALA A CA 1
ATOM 3025 C C . ALA A 1 370 ? -84.171 -58.713 157.009 1.00 78.38 370 ALA A C 1
ATOM 3027 O O . ALA A 1 370 ? -83.625 -58.893 155.916 1.00 78.38 370 ALA A O 1
ATOM 3028 N N . GLU A 1 371 ? -85.386 -58.162 157.108 1.00 77.69 371 GLU A N 1
ATOM 3029 C CA . GLU A 1 371 ? -86.181 -57.718 155.950 1.00 77.69 371 GLU A CA 1
ATOM 3030 C C . GLU A 1 371 ? -85.497 -56.591 155.162 1.00 77.69 371 GLU A C 1
ATOM 3032 O O . GLU A 1 371 ? -85.438 -56.643 153.931 1.00 77.69 371 GLU A O 1
ATOM 3037 N N . ILE A 1 372 ? -84.893 -55.619 155.855 1.00 74.81 372 ILE A N 1
ATOM 3038 C CA . ILE A 1 372 ? -84.120 -54.535 155.228 1.00 74.81 372 ILE A CA 1
ATOM 3039 C C . ILE A 1 372 ? -82.937 -55.100 154.426 1.00 74.81 372 ILE A C 1
ATOM 3041 O O . ILE A 1 372 ? -82.688 -54.660 153.302 1.00 74.81 372 ILE A O 1
ATOM 3045 N N . SER A 1 373 ? -82.237 -56.112 154.949 1.00 80.12 373 SER A N 1
ATOM 3046 C CA . SER A 1 373 ? -81.113 -56.743 154.239 1.00 80.12 373 SER A CA 1
ATOM 3047 C C . SER A 1 373 ? -81.557 -57.516 152.981 1.00 80.12 373 SER A C 1
ATOM 3049 O O . SER A 1 373 ? -80.889 -57.476 151.941 1.00 80.12 373 SER A O 1
ATOM 3051 N N . GLY A 1 374 ? -82.735 -58.152 153.029 1.00 80.00 374 GLY A N 1
ATOM 3052 C CA . GLY A 1 374 ? -83.359 -58.794 151.870 1.00 80.00 374 GLY A CA 1
ATOM 3053 C C . GLY A 1 374 ? -83.762 -57.781 150.793 1.00 80.00 374 GLY A C 1
ATOM 3054 O O . GLY A 1 374 ? -83.442 -57.970 149.616 1.00 80.00 374 GLY A O 1
ATOM 3055 N N . ALA A 1 375 ? -84.373 -56.661 151.194 1.00 74.38 375 ALA A N 1
ATOM 3056 C CA . ALA A 1 375 ? -84.756 -55.574 150.292 1.00 74.38 375 ALA A CA 1
ATOM 3057 C C . ALA A 1 375 ? -83.540 -54.905 149.623 1.00 74.38 375 ALA A C 1
ATOM 3059 O O . ALA A 1 375 ? -83.572 -54.627 148.425 1.00 74.38 375 ALA A O 1
ATOM 3060 N N . GLN A 1 376 ? -82.433 -54.722 150.350 1.00 78.56 376 GLN A N 1
ATOM 3061 C CA . GLN A 1 376 ? -81.180 -54.191 149.792 1.00 78.56 376 GLN A CA 1
ATOM 3062 C C . GLN A 1 376 ? -80.572 -55.103 148.718 1.00 78.56 376 GLN A C 1
ATOM 3064 O O . GLN A 1 376 ? -79.995 -54.625 147.740 1.00 78.56 376 GLN A O 1
ATOM 3069 N N . THR A 1 377 ? -80.714 -56.420 148.871 1.00 78.12 377 THR A N 1
ATOM 3070 C CA . THR A 1 377 ? -80.216 -57.384 147.880 1.00 78.12 377 THR A CA 1
ATOM 3071 C C . THR A 1 377 ? -81.080 -57.368 146.612 1.00 78.12 377 THR A C 1
ATOM 3073 O O . THR A 1 377 ? -80.550 -57.414 145.500 1.00 78.12 377 THR A O 1
ATOM 3076 N N . ALA A 1 378 ? -82.401 -57.213 146.757 1.00 77.00 378 ALA A N 1
ATOM 3077 C CA . ALA A 1 378 ? -83.320 -57.034 145.631 1.00 77.00 378 ALA A CA 1
ATOM 3078 C C . ALA A 1 378 ? -83.081 -55.709 144.877 1.00 77.00 378 ALA A C 1
ATOM 3080 O O . ALA A 1 378 ? -83.062 -55.703 143.646 1.00 77.00 378 ALA A O 1
ATOM 3081 N N . ASP A 1 379 ? -82.819 -54.612 145.597 1.00 77.62 379 ASP A N 1
ATOM 3082 C CA . ASP A 1 379 ? -82.453 -53.309 145.022 1.00 77.62 379 ASP A CA 1
ATOM 3083 C C . ASP A 1 379 ? -81.163 -53.395 144.188 1.00 77.62 379 ASP A C 1
ATOM 3085 O O . ASP A 1 379 ? -81.081 -52.849 143.089 1.00 77.62 379 ASP A O 1
ATOM 3089 N N . ARG A 1 380 ? -80.171 -54.168 144.647 1.00 81.81 380 ARG A N 1
ATOM 3090 C CA . ARG A 1 380 ? -78.935 -54.416 143.887 1.00 81.81 380 ARG A CA 1
ATOM 3091 C C . ARG A 1 380 ? -79.202 -55.130 142.559 1.00 81.81 380 ARG A C 1
ATOM 3093 O O . ARG A 1 380 ? -78.720 -54.681 141.522 1.00 81.81 380 ARG A O 1
ATOM 3100 N N . ASN A 1 381 ? -80.030 -56.175 142.576 1.00 81.12 381 ASN A N 1
ATOM 3101 C CA . ASN A 1 381 ? -80.395 -56.921 141.368 1.00 81.12 381 ASN A CA 1
ATOM 3102 C C . ASN A 1 381 ? -81.192 -56.060 140.369 1.00 81.12 381 ASN A C 1
ATOM 3104 O O . ASN A 1 381 ? -81.004 -56.178 139.157 1.00 81.12 381 ASN A O 1
ATOM 3108 N N . LEU A 1 382 ? -82.059 -55.167 140.860 1.00 77.69 382 LEU A N 1
ATOM 3109 C CA . LEU A 1 382 ? -82.783 -54.209 140.020 1.00 77.69 382 LEU A CA 1
ATOM 3110 C C . LEU A 1 382 ? -81.846 -53.150 139.421 1.00 77.69 382 LEU A C 1
ATOM 3112 O O . LEU A 1 382 ? -81.971 -52.840 138.238 1.00 77.69 382 LEU A O 1
ATOM 3116 N N . ARG A 1 383 ? -80.857 -52.656 140.177 1.00 80.44 383 ARG A N 1
ATOM 3117 C CA . ARG A 1 383 ? -79.822 -51.740 139.659 1.00 80.44 383 ARG A CA 1
ATOM 3118 C C . ARG A 1 383 ? -78.982 -52.369 138.549 1.00 80.44 383 ARG A C 1
ATOM 3120 O O . ARG A 1 383 ? -78.665 -51.689 137.578 1.00 80.44 383 ARG A O 1
ATOM 3127 N N . ASP A 1 384 ? -78.656 -53.654 138.650 1.00 81.19 384 ASP A N 1
ATOM 3128 C CA . ASP A 1 384 ? -77.923 -54.351 137.587 1.00 81.19 384 ASP A CA 1
ATOM 3129 C C . ASP A 1 384 ? -78.795 -54.571 136.336 1.00 81.19 384 ASP A C 1
ATOM 3131 O O . ASP A 1 384 ? -78.306 -54.475 135.209 1.00 81.19 384 ASP A O 1
ATOM 3135 N N . LYS A 1 385 ? -80.112 -54.767 136.501 1.00 81.06 385 LYS A N 1
ATOM 3136 C CA . LYS A 1 385 ? -81.061 -54.787 135.374 1.00 81.06 385 LYS A CA 1
ATOM 3137 C C . LYS A 1 385 ? -81.169 -53.416 134.691 1.00 81.06 385 LYS A C 1
ATOM 3139 O O . LYS A 1 385 ? -81.203 -53.369 133.464 1.00 81.06 385 LYS A O 1
ATOM 3144 N N . ILE A 1 386 ? -81.169 -52.326 135.464 1.00 76.38 386 ILE A N 1
ATOM 3145 C CA . ILE A 1 386 ? -81.147 -50.946 134.951 1.00 76.38 386 ILE A CA 1
ATOM 3146 C C . ILE A 1 386 ? -79.863 -50.691 134.161 1.00 76.38 386 ILE A C 1
ATOM 3148 O O . ILE A 1 386 ? -79.945 -50.235 133.030 1.00 76.38 386 ILE A O 1
ATOM 3152 N N . LYS A 1 387 ? -78.694 -51.096 134.673 1.00 80.62 387 LYS A N 1
ATOM 3153 C CA . LYS A 1 387 ? -77.426 -50.972 133.933 1.00 80.62 387 LYS A CA 1
ATOM 3154 C C . LYS A 1 387 ? -77.436 -51.693 132.585 1.00 80.62 387 LYS A C 1
ATOM 3156 O O . LYS A 1 387 ? -76.873 -51.183 131.622 1.00 80.62 387 LYS A O 1
ATOM 3161 N N . ASN A 1 388 ? -78.064 -52.866 132.503 1.00 81.44 388 ASN A N 1
ATOM 3162 C CA . ASN A 1 388 ? -78.178 -53.589 131.236 1.00 81.44 388 ASN A CA 1
ATOM 3163 C C . ASN A 1 388 ? -79.113 -52.878 130.244 1.00 81.44 388 ASN A C 1
ATOM 3165 O O . ASN A 1 388 ? -78.796 -52.820 129.059 1.00 81.44 388 ASN A O 1
ATOM 3169 N N . LEU A 1 389 ? -80.221 -52.300 130.719 1.00 76.88 389 LEU A N 1
ATOM 3170 C CA . LEU A 1 389 ? -81.117 -51.490 129.885 1.00 76.88 389 LEU A CA 1
ATOM 3171 C C . LEU A 1 389 ? -80.471 -50.158 129.464 1.00 76.88 389 LEU A C 1
ATOM 3173 O O . LEU A 1 389 ? -80.628 -49.746 128.319 1.00 76.88 389 LEU A O 1
ATOM 3177 N N . ASP A 1 390 ? -79.677 -49.529 130.332 1.00 77.38 390 ASP A N 1
ATOM 3178 C CA . ASP A 1 390 ? -78.887 -48.336 130.002 1.00 77.38 390 ASP A CA 1
ATOM 3179 C C . ASP A 1 390 ? -77.817 -48.642 128.946 1.00 77.38 390 ASP A C 1
ATOM 3181 O O . ASP A 1 390 ? -77.597 -47.841 128.039 1.00 77.38 390 ASP A O 1
ATOM 3185 N N . ALA A 1 391 ? -77.190 -49.822 129.001 1.00 78.88 391 ALA A N 1
ATOM 3186 C CA . ALA A 1 391 ? -76.241 -50.267 127.980 1.00 78.88 391 ALA A CA 1
ATOM 3187 C C . ALA A 1 391 ? -76.920 -50.526 126.619 1.00 78.88 391 ALA A C 1
ATOM 3189 O O . ALA A 1 391 ? -76.340 -50.240 125.570 1.00 78.88 391 ALA A O 1
ATOM 3190 N N . GLU A 1 392 ? -78.155 -51.037 126.606 1.00 77.62 392 GLU A N 1
ATOM 3191 C CA . GLU A 1 392 ? -78.957 -51.158 125.379 1.00 77.62 392 GLU A CA 1
ATOM 3192 C C . GLU A 1 392 ? -79.411 -49.790 124.848 1.00 77.62 392 GLU A C 1
ATOM 3194 O O . GLU A 1 392 ? -79.339 -49.552 123.640 1.00 77.62 392 GLU A O 1
ATOM 3199 N N . SER A 1 393 ? -79.785 -48.859 125.730 1.00 75.62 393 SER A N 1
ATOM 3200 C CA . SER A 1 393 ? -80.094 -47.468 125.373 1.00 75.62 393 SER A CA 1
ATOM 3201 C C . SER A 1 393 ? -78.874 -46.742 124.795 1.00 75.62 393 SER A C 1
ATOM 3203 O O . SER A 1 393 ? -78.995 -46.046 123.789 1.00 75.62 393 SER A O 1
ATOM 3205 N N . GLN A 1 394 ? -77.679 -46.940 125.363 1.00 74.62 394 GLN A N 1
ATOM 3206 C CA . GLN A 1 394 ? -76.431 -46.401 124.814 1.00 74.62 394 GLN A CA 1
ATOM 3207 C C . GLN A 1 394 ? -76.122 -46.969 123.427 1.00 74.62 394 GLN A C 1
ATOM 3209 O O . GLN A 1 394 ? -75.755 -46.208 122.540 1.00 74.62 394 GLN A O 1
ATOM 3214 N N . LYS A 1 395 ? -76.350 -48.265 123.185 1.00 77.88 395 LYS A N 1
ATOM 3215 C CA . LYS A 1 395 ? -76.213 -48.846 121.837 1.00 77.88 395 LYS A CA 1
ATOM 3216 C C . LYS A 1 395 ? -77.220 -48.268 120.843 1.00 77.88 395 LYS A C 1
ATOM 3218 O O . LYS A 1 395 ? -76.873 -48.020 119.692 1.00 77.88 395 LYS A O 1
ATOM 3223 N N . GLN A 1 396 ? -78.462 -48.025 121.262 1.00 70.38 396 GLN A N 1
ATOM 3224 C CA . GLN A 1 396 ? -79.445 -47.348 120.410 1.00 70.38 396 GLN A CA 1
ATOM 3225 C C . GLN A 1 396 ? -79.056 -45.886 120.140 1.00 70.38 396 GLN A C 1
ATOM 3227 O O . GLN A 1 396 ? -79.200 -45.428 119.008 1.00 70.38 396 GLN A O 1
ATOM 3232 N N . GLN A 1 397 ? -78.482 -45.179 121.118 1.00 71.38 397 GLN A N 1
ATOM 3233 C CA . GLN A 1 397 ? -77.893 -43.853 120.912 1.00 71.38 397 GLN A CA 1
ATOM 3234 C C . GLN A 1 397 ? -76.672 -43.894 119.988 1.00 71.38 397 GLN A C 1
ATOM 3236 O O . GLN A 1 397 ? -76.561 -43.020 119.142 1.00 71.38 397 GLN A O 1
ATOM 3241 N N . GLU A 1 398 ? -75.805 -44.908 120.058 1.00 75.25 398 GLU A N 1
ATOM 3242 C CA . GLU A 1 398 ? -74.710 -45.104 119.095 1.00 75.25 398 GLU A CA 1
ATOM 3243 C C . GLU A 1 398 ? -75.240 -45.359 117.681 1.00 75.25 398 GLU A C 1
ATOM 3245 O O . GLU A 1 398 ? -74.686 -44.840 116.716 1.00 75.25 398 GLU A O 1
ATOM 3250 N N . HIS A 1 399 ? -76.330 -46.116 117.522 1.00 77.88 399 HIS A N 1
ATOM 3251 C CA . HIS A 1 399 ? -76.966 -46.306 116.217 1.00 77.88 399 HIS A CA 1
ATOM 3252 C C . HIS A 1 399 ? -77.574 -45.011 115.666 1.00 77.88 399 HIS A C 1
ATOM 3254 O O . HIS A 1 399 ? -77.402 -44.737 114.479 1.00 77.88 399 HIS A O 1
ATOM 3260 N N . ILE A 1 400 ? -78.220 -44.198 116.508 1.00 76.81 400 ILE A N 1
ATOM 3261 C CA . ILE A 1 400 ? -78.732 -42.875 116.118 1.00 76.81 400 ILE A CA 1
ATOM 3262 C C . ILE A 1 400 ? -77.570 -41.934 115.791 1.00 76.81 400 ILE A C 1
ATOM 3264 O O . ILE A 1 400 ? -77.578 -41.311 114.740 1.00 76.81 400 ILE A O 1
ATOM 3268 N N . TYR A 1 401 ? -76.519 -41.907 116.608 1.00 77.75 401 TYR A N 1
ATOM 3269 C CA . TYR A 1 401 ? -75.339 -41.075 116.382 1.00 77.75 401 TYR A CA 1
ATOM 3270 C C . TYR A 1 401 ? -74.583 -41.484 115.112 1.00 77.75 401 TYR A C 1
ATOM 3272 O O . TYR A 1 401 ? -74.109 -40.631 114.371 1.00 77.75 401 TYR A O 1
ATOM 3280 N N . ASN A 1 402 ? -74.505 -42.782 114.809 1.00 79.44 402 ASN A N 1
ATOM 3281 C CA . ASN A 1 402 ? -73.936 -43.282 113.558 1.00 79.44 402 ASN A CA 1
ATOM 3282 C C . ASN A 1 402 ? -74.815 -42.931 112.349 1.00 79.44 402 ASN A C 1
ATOM 3284 O O . ASN A 1 402 ? -74.282 -42.604 111.288 1.00 79.44 402 ASN A O 1
ATOM 3288 N N . ALA A 1 403 ? -76.142 -42.973 112.500 1.00 71.75 403 ALA A N 1
ATOM 3289 C CA . ALA A 1 403 ? -77.073 -42.529 111.470 1.00 71.75 403 ALA A CA 1
ATOM 3290 C C . ALA A 1 403 ? -76.968 -41.012 111.235 1.00 71.75 403 ALA A C 1
ATOM 3292 O O . ALA A 1 403 ? -76.824 -40.606 110.087 1.00 71.75 403 ALA A O 1
ATOM 3293 N N . ASP A 1 404 ? -76.922 -40.194 112.289 1.00 75.56 404 ASP A N 1
ATOM 3294 C CA . ASP A 1 404 ? -76.739 -38.738 112.229 1.00 75.56 404 ASP A CA 1
ATOM 3295 C C . ASP A 1 404 ? -75.361 -38.357 111.680 1.00 75.56 404 ASP A C 1
ATOM 3297 O O . ASP A 1 404 ? -75.235 -37.427 110.889 1.00 75.56 404 ASP A O 1
ATOM 3301 N N . PHE A 1 405 ? -74.313 -39.107 112.022 1.00 77.50 405 PHE A N 1
ATOM 3302 C CA . PHE A 1 405 ? -72.979 -38.921 111.456 1.00 77.50 405 PHE A CA 1
ATOM 3303 C C . PHE A 1 405 ? -72.941 -39.260 109.960 1.00 77.50 405 PHE A C 1
ATOM 3305 O O . PHE A 1 405 ? -72.301 -38.552 109.176 1.00 77.50 405 PHE A O 1
ATOM 3312 N N . ALA A 1 406 ? -73.649 -40.310 109.534 1.00 74.12 406 ALA A N 1
ATOM 3313 C CA . ALA A 1 406 ? -73.810 -40.632 108.119 1.00 74.12 406 ALA A CA 1
ATOM 3314 C C . ALA A 1 406 ? -74.643 -39.564 107.386 1.00 74.12 406 ALA A C 1
ATOM 3316 O O . ALA A 1 406 ? -74.293 -39.189 106.265 1.00 74.12 406 ALA A O 1
ATOM 3317 N N . LEU A 1 407 ? -75.683 -39.028 108.030 1.00 71.56 407 LEU A N 1
ATOM 3318 C CA . LEU A 1 407 ? -76.516 -37.938 107.517 1.00 71.56 407 LEU A CA 1
ATOM 3319 C C . LEU A 1 407 ? -75.703 -36.645 107.370 1.00 71.56 407 LEU A C 1
ATOM 3321 O O . LEU A 1 407 ? -75.666 -36.091 106.279 1.00 71.56 407 LEU A O 1
ATOM 3325 N N . GLN A 1 408 ? -74.917 -36.254 108.375 1.00 71.50 408 GLN A N 1
ATOM 3326 C CA . GLN A 1 408 ? -73.997 -35.111 108.305 1.00 71.50 408 GLN A CA 1
ATOM 3327 C C . GLN A 1 408 ? -72.886 -35.298 107.264 1.00 71.50 408 GLN A C 1
ATOM 3329 O O . GLN A 1 408 ? -72.460 -34.334 106.626 1.00 71.50 408 GLN A O 1
ATOM 3334 N N . GLN A 1 409 ? -72.387 -36.522 107.056 1.00 72.81 409 GLN A N 1
ATOM 3335 C CA . GLN A 1 409 ? -71.459 -36.791 105.954 1.00 72.81 409 GLN A CA 1
ATOM 3336 C C . GLN A 1 409 ? -72.130 -36.631 104.590 1.00 72.81 409 GLN A C 1
ATOM 3338 O O . GLN A 1 409 ? -71.491 -36.128 103.665 1.00 72.81 409 GLN A O 1
ATOM 3343 N N . MET A 1 410 ? -73.387 -37.052 104.449 1.00 69.12 410 MET A N 1
ATOM 3344 C CA . MET A 1 410 ? -74.144 -36.872 103.212 1.00 69.12 410 MET A CA 1
ATOM 3345 C C . MET A 1 410 ? -74.521 -35.407 102.991 1.00 69.12 410 MET A C 1
ATOM 3347 O O . MET A 1 410 ? -74.322 -34.916 101.889 1.00 69.12 410 MET A O 1
ATOM 3351 N N . GLU A 1 411 ? -74.916 -34.668 104.024 1.00 66.06 411 GLU A N 1
ATOM 3352 C CA . GLU A 1 411 ? -75.146 -33.220 103.968 1.00 66.06 411 GLU A CA 1
ATOM 3353 C C . GLU A 1 411 ? -73.865 -32.458 103.612 1.00 66.06 411 GLU A C 1
ATOM 3355 O O . GLU A 1 411 ? -73.896 -31.582 102.756 1.00 66.06 411 GLU A O 1
ATOM 3360 N N . ARG A 1 412 ? -72.700 -32.844 104.152 1.00 63.31 412 ARG A N 1
ATOM 3361 C CA . ARG A 1 412 ? -71.402 -32.273 103.741 1.00 63.31 412 ARG A CA 1
ATOM 3362 C C . ARG A 1 412 ? -71.014 -32.632 102.308 1.00 63.31 412 ARG A C 1
ATOM 3364 O O . ARG A 1 412 ? -70.377 -31.823 101.637 1.00 63.31 412 ARG A O 1
ATOM 3371 N N . LYS A 1 413 ? -71.366 -33.827 101.823 1.00 67.94 413 LYS A N 1
ATOM 3372 C CA . LYS A 1 413 ? -71.155 -34.221 100.418 1.00 67.94 413 LYS A CA 1
ATOM 3373 C C . LYS A 1 413 ? -72.098 -33.468 99.478 1.00 67.94 413 LYS A C 1
ATOM 3375 O O . LYS A 1 413 ? -71.658 -33.069 98.406 1.00 67.94 413 LYS A O 1
ATOM 3380 N N . VAL A 1 414 ? -73.341 -33.226 99.892 1.00 66.94 414 VAL A N 1
ATOM 3381 C CA . VAL A 1 414 ? -74.330 -32.429 99.154 1.00 66.94 414 VAL A CA 1
ATOM 3382 C C . VAL A 1 414 ? -73.939 -30.949 99.147 1.00 66.94 414 VAL A C 1
ATOM 3384 O O . VAL A 1 414 ? -73.917 -30.365 98.073 1.00 66.94 414 VAL A O 1
ATOM 3387 N N . ALA A 1 415 ? -73.506 -30.370 100.270 1.00 58.94 415 ALA A N 1
ATOM 3388 C CA . ALA A 1 415 ? -72.985 -29.000 100.339 1.00 58.94 415 ALA A CA 1
ATOM 3389 C C . ALA A 1 415 ? -71.714 -28.810 99.484 1.00 58.94 415 ALA A C 1
ATOM 3391 O O . ALA A 1 415 ? -71.591 -27.819 98.765 1.00 58.94 415 ALA A O 1
ATOM 3392 N N . ARG A 1 416 ? -70.810 -29.807 99.452 1.00 61.97 416 ARG A N 1
ATOM 3393 C CA . ARG A 1 416 ? -69.675 -29.835 98.505 1.00 61.97 416 ARG A CA 1
ATOM 3394 C C . ARG A 1 416 ? -70.116 -29.937 97.047 1.00 61.97 416 ARG A C 1
ATOM 3396 O O . ARG A 1 416 ? -69.534 -29.272 96.199 1.00 61.97 416 ARG A O 1
ATOM 3403 N N . ALA A 1 417 ? -71.120 -30.756 96.743 1.00 61.12 417 ALA A N 1
ATOM 3404 C CA . ALA A 1 417 ? -71.655 -30.889 95.388 1.00 61.12 417 ALA A CA 1
ATOM 3405 C C . ALA A 1 417 ? -72.458 -29.650 94.938 1.00 61.12 417 ALA A C 1
ATOM 3407 O O . ALA A 1 417 ? -72.537 -29.386 93.743 1.00 61.12 417 ALA A O 1
ATOM 3408 N N . GLN A 1 418 ? -73.019 -28.885 95.882 1.00 53.78 418 GLN A N 1
ATOM 3409 C CA . GLN A 1 418 ? -73.753 -27.632 95.655 1.00 53.78 418 GLN A CA 1
ATOM 3410 C C . GLN A 1 418 ? -72.858 -26.377 95.666 1.00 53.78 418 GLN A C 1
ATOM 3412 O O . GLN A 1 418 ? -73.345 -25.293 95.359 1.00 53.78 418 GLN A O 1
ATOM 3417 N N . GLY A 1 419 ? -71.554 -26.510 95.940 1.00 59.62 419 GLY A N 1
ATOM 3418 C CA . GLY A 1 419 ? -70.569 -25.437 95.755 1.00 59.62 419 GLY A CA 1
ATOM 3419 C C . GLY A 1 419 ? -70.217 -24.607 96.995 1.00 59.62 419 GLY A C 1
ATOM 3420 O O . GLY A 1 419 ? -69.530 -23.593 96.860 1.00 59.62 419 GLY A O 1
ATOM 3421 N N . GLU A 1 420 ? -70.615 -25.019 98.201 1.00 56.12 420 GLU A N 1
ATOM 3422 C CA . GLU A 1 420 ? -70.188 -24.364 99.445 1.00 56.12 420 GLU A CA 1
ATOM 3423 C C . GLU A 1 420 ? -68.955 -25.060 100.041 1.00 56.12 420 GLU A C 1
ATOM 3425 O O . GLU A 1 420 ? -69.035 -26.040 100.785 1.00 56.12 420 GLU A O 1
ATOM 3430 N N . TYR A 1 421 ? -67.780 -24.540 99.681 1.00 58.47 421 TYR A N 1
ATOM 3431 C CA . TYR A 1 421 ? -66.492 -24.896 100.283 1.00 58.47 421 TYR A CA 1
ATOM 3432 C C . TYR A 1 421 ? -66.243 -24.077 101.560 1.00 58.47 421 TYR A C 1
ATOM 3434 O O . TYR A 1 421 ? -66.799 -22.989 101.728 1.00 58.47 421 TYR A O 1
ATOM 3442 N N . ARG A 1 422 ? -65.372 -24.561 102.460 1.00 58.34 422 ARG A N 1
ATOM 3443 C CA . ARG A 1 422 ? -64.878 -23.740 103.586 1.00 58.34 422 ARG A CA 1
ATOM 3444 C C . ARG A 1 422 ? -64.176 -22.489 103.040 1.00 58.34 422 ARG A C 1
ATOM 3446 O O . ARG A 1 422 ? -63.563 -22.577 101.980 1.00 58.34 422 ARG A O 1
ATOM 3453 N N . ALA A 1 423 ? -64.248 -21.361 103.756 1.00 63.84 423 ALA A N 1
ATOM 3454 C CA . ALA A 1 423 ? -63.700 -20.073 103.308 1.00 63.84 423 ALA A CA 1
ATOM 3455 C C . ALA A 1 423 ? -62.259 -20.199 102.777 1.00 63.84 423 ALA A C 1
ATOM 3457 O O . ALA A 1 423 ? -62.004 -19.791 101.651 1.00 63.84 423 ALA A O 1
ATOM 3458 N N . ASP A 1 424 ? -61.392 -20.913 103.497 1.00 65.56 424 ASP A N 1
ATOM 3459 C CA . ASP A 1 424 ? -59.996 -21.155 103.110 1.00 65.56 424 ASP A CA 1
ATOM 3460 C C . ASP A 1 424 ? -59.846 -21.994 101.819 1.00 65.56 424 ASP A C 1
ATOM 3462 O O . ASP A 1 424 ? -58.969 -21.734 100.997 1.00 65.56 424 ASP A O 1
ATOM 3466 N N . GLU A 1 425 ? -60.710 -22.996 101.595 1.00 60.66 425 GLU A N 1
ATOM 3467 C CA . GLU A 1 425 ? -60.714 -23.793 100.353 1.00 60.66 425 GLU A CA 1
ATOM 3468 C C . GLU A 1 425 ? -61.264 -22.978 99.173 1.00 60.66 425 GLU A C 1
ATOM 3470 O O . GLU A 1 425 ? -60.773 -23.119 98.055 1.00 60.66 425 GLU A O 1
ATOM 3475 N N . LYS A 1 426 ? -62.250 -22.102 99.412 1.00 66.50 426 LYS A N 1
ATOM 3476 C CA . LYS A 1 426 ? -62.811 -21.195 98.401 1.00 66.50 426 LYS A CA 1
ATOM 3477 C C . LYS A 1 426 ? -61.808 -20.113 98.006 1.00 66.50 426 LYS A C 1
ATOM 3479 O O . LYS A 1 426 ? -61.688 -19.812 96.827 1.00 66.50 426 LYS A O 1
ATOM 3484 N N . GLU A 1 427 ? -61.066 -19.572 98.965 1.00 72.12 427 GLU A N 1
ATOM 3485 C CA . GLU A 1 427 ? -60.014 -18.584 98.727 1.00 72.12 427 GLU A CA 1
ATOM 3486 C C . GLU A 1 427 ? -58.822 -19.213 97.992 1.00 72.12 427 GLU A C 1
ATOM 3488 O O . GLU A 1 427 ? -58.338 -18.650 97.017 1.00 72.12 427 GLU A O 1
ATOM 3493 N N . ALA A 1 428 ? -58.419 -20.437 98.358 1.00 75.69 428 ALA A N 1
ATOM 3494 C CA . ALA A 1 428 ? -57.376 -21.175 97.648 1.00 75.69 428 ALA A CA 1
ATOM 3495 C C . ALA A 1 428 ? -57.792 -21.592 96.225 1.00 75.69 428 ALA A C 1
ATOM 3497 O O . ALA A 1 428 ? -56.978 -21.509 95.304 1.00 75.69 428 ALA A O 1
ATOM 3498 N N . LEU A 1 429 ? -59.041 -22.032 96.020 1.00 72.31 429 LEU A N 1
ATOM 3499 C CA . LEU A 1 429 ? -59.572 -22.355 94.691 1.00 72.31 429 LEU A CA 1
ATOM 3500 C C . LEU A 1 429 ? -59.749 -21.099 93.837 1.00 72.31 429 LEU A C 1
ATOM 3502 O O . LEU A 1 429 ? -59.345 -21.130 92.682 1.00 72.31 429 LEU A O 1
ATOM 3506 N N . ASN A 1 430 ? -60.258 -19.996 94.390 1.00 77.44 430 ASN A N 1
ATOM 3507 C CA . ASN A 1 430 ? -60.351 -18.720 93.677 1.00 77.44 430 ASN A CA 1
ATOM 3508 C C . ASN A 1 430 ? -58.967 -18.161 93.344 1.00 77.44 430 ASN A C 1
ATOM 3510 O O . ASN A 1 430 ? -58.748 -17.763 92.213 1.00 77.44 430 ASN A O 1
ATOM 3514 N N . ALA A 1 431 ? -57.991 -18.237 94.252 1.00 79.31 431 ALA A N 1
ATOM 3515 C CA . ALA A 1 431 ? -56.611 -17.862 93.948 1.00 79.31 431 ALA A CA 1
ATOM 3516 C C . ALA A 1 431 ? -56.001 -18.752 92.851 1.00 79.31 431 ALA A C 1
ATOM 3518 O O . ALA A 1 431 ? -55.222 -18.279 92.023 1.00 79.31 431 ALA A O 1
ATOM 3519 N N . LYS A 1 432 ? -56.359 -20.044 92.813 1.00 80.69 432 LYS A N 1
ATOM 3520 C CA . LYS A 1 432 ? -55.946 -20.962 91.743 1.00 80.69 432 LYS A CA 1
ATOM 3521 C C . LYS A 1 432 ? -56.632 -20.633 90.417 1.00 80.69 432 LYS A C 1
ATOM 3523 O O . LYS A 1 432 ? -55.984 -20.723 89.381 1.00 80.69 432 LYS A O 1
ATOM 3528 N N . VAL A 1 433 ? -57.909 -20.256 90.446 1.00 79.44 433 VAL A N 1
ATOM 3529 C CA . VAL A 1 433 ? -58.671 -19.795 89.278 1.00 79.44 433 VAL A CA 1
ATOM 3530 C C . VAL A 1 433 ? -58.088 -18.484 88.766 1.00 79.44 433 VAL A C 1
ATOM 3532 O O . VAL A 1 433 ? -57.740 -18.436 87.600 1.00 79.44 433 VAL A O 1
ATOM 3535 N N . ASP A 1 434 ? -57.824 -17.500 89.622 1.00 82.62 434 ASP A N 1
ATOM 3536 C CA . ASP A 1 434 ? -57.177 -16.238 89.248 1.00 82.62 434 ASP A CA 1
ATOM 3537 C C . ASP A 1 434 ? -55.775 -16.463 88.666 1.00 82.62 434 ASP A C 1
ATOM 3539 O O . ASP A 1 434 ? -55.379 -15.815 87.698 1.00 82.62 434 ASP A O 1
ATOM 3543 N N . GLN A 1 435 ? -54.998 -17.397 89.226 1.00 82.62 435 GLN A N 1
ATOM 3544 C CA . GLN A 1 435 ? -53.708 -17.789 88.653 1.00 82.62 435 GLN A CA 1
ATOM 3545 C C . GLN A 1 435 ? -53.869 -18.439 87.279 1.00 82.62 435 GLN A C 1
ATOM 3547 O O . GLN A 1 435 ? -53.104 -18.124 86.368 1.00 82.62 435 GLN A O 1
ATOM 3552 N N . LEU A 1 436 ? -54.842 -19.336 87.117 1.00 80.94 436 LEU A N 1
ATOM 3553 C CA . LEU A 1 436 ? -55.119 -19.992 85.843 1.00 80.94 436 LEU A CA 1
ATOM 3554 C C . LEU A 1 436 ? -55.700 -19.021 84.812 1.00 80.94 436 LEU A C 1
ATOM 3556 O O . LEU A 1 436 ? -55.342 -19.129 83.650 1.00 80.94 436 LEU A O 1
ATOM 3560 N N . GLU A 1 437 ? -56.512 -18.044 85.209 1.00 83.56 437 GLU A N 1
ATOM 3561 C CA . GLU A 1 437 ? -57.039 -16.986 84.344 1.00 83.56 437 GLU A CA 1
ATOM 3562 C C . GLU A 1 437 ? -55.946 -15.996 83.942 1.00 83.56 437 GLU A C 1
ATOM 3564 O O . GLU A 1 437 ? -55.880 -15.601 82.779 1.00 83.56 437 GLU A O 1
ATOM 3569 N N . LYS A 1 438 ? -55.021 -15.654 84.849 1.00 84.94 438 LYS A N 1
ATOM 3570 C CA . LYS A 1 438 ? -53.818 -14.884 84.503 1.00 84.94 438 LYS A CA 1
ATOM 3571 C C . LYS A 1 438 ? -52.928 -15.653 83.531 1.00 84.94 438 LYS A C 1
ATOM 3573 O O . LYS A 1 438 ? -52.494 -15.081 82.537 1.00 84.94 438 LYS A O 1
ATOM 3578 N N . LEU A 1 439 ? -52.685 -16.943 83.773 1.00 83.69 439 LEU A N 1
ATOM 3579 C CA . LEU A 1 439 ? -51.916 -17.795 82.858 1.00 83.69 439 LEU A CA 1
ATOM 3580 C C . LEU A 1 439 ? -52.619 -17.956 81.506 1.00 83.69 439 LEU A C 1
ATOM 3582 O O . LEU A 1 439 ? -51.962 -17.886 80.471 1.00 83.69 439 LEU A O 1
ATOM 3586 N N . LEU A 1 440 ? -53.943 -18.114 81.495 1.00 86.44 440 LEU A N 1
ATOM 3587 C CA . LEU A 1 440 ? -54.743 -18.165 80.275 1.00 86.44 440 LEU A CA 1
ATOM 3588 C C . LEU A 1 440 ? -54.650 -16.837 79.520 1.00 86.44 440 LEU A C 1
ATOM 3590 O O . LEU A 1 440 ? -54.399 -16.840 78.328 1.00 86.44 440 LEU A O 1
ATOM 3594 N N . GLY A 1 441 ? -54.763 -15.699 80.207 1.00 86.44 441 GLY A N 1
ATOM 3595 C CA . GLY A 1 441 ? -54.627 -14.374 79.604 1.00 86.44 441 GLY A CA 1
ATOM 3596 C C . GLY A 1 441 ? -53.238 -14.122 79.013 1.00 86.44 441 GLY A C 1
ATOM 3597 O O . GLY A 1 441 ? -53.136 -13.595 77.906 1.00 86.44 441 GLY A O 1
ATOM 3598 N N . VAL A 1 442 ? -52.174 -14.531 79.712 1.00 87.44 442 VAL A N 1
ATOM 3599 C CA . VAL A 1 442 ? -50.791 -14.445 79.210 1.00 87.44 442 VAL A CA 1
ATOM 3600 C C . VAL A 1 442 ? -50.609 -15.346 77.990 1.00 87.44 442 VAL A C 1
ATOM 3602 O O . VAL A 1 442 ? -50.130 -14.880 76.960 1.00 87.44 442 VAL A O 1
ATOM 3605 N N . THR A 1 443 ? -51.060 -16.599 78.054 1.00 83.31 443 THR A N 1
ATOM 3606 C CA . THR A 1 443 ? -50.948 -17.540 76.926 1.00 83.31 443 THR A CA 1
ATOM 3607 C C . THR A 1 443 ? -51.800 -17.123 75.722 1.00 83.31 443 THR A C 1
ATOM 3609 O O . THR A 1 443 ? -51.334 -17.237 74.592 1.00 83.31 443 THR A O 1
ATOM 3612 N N . ASP A 1 444 ? -52.982 -16.533 75.920 1.00 88.06 444 ASP A N 1
ATOM 3613 C CA . ASP A 1 444 ? -53.803 -15.948 74.848 1.00 88.06 444 ASP A CA 1
ATOM 3614 C C . ASP A 1 444 ? -53.103 -14.750 74.187 1.00 88.06 444 ASP A C 1
ATOM 3616 O O . ASP A 1 444 ? -53.174 -14.554 72.968 1.00 88.06 444 ASP A O 1
ATOM 3620 N N . GLN A 1 445 ? -52.429 -13.911 74.980 1.00 88.56 445 GLN A N 1
ATOM 3621 C CA . GLN A 1 445 ? -51.646 -12.788 74.466 1.00 88.56 445 GLN A CA 1
ATOM 3622 C C . GLN A 1 445 ? -50.420 -13.274 73.687 1.00 88.56 445 GLN A C 1
ATOM 3624 O O . GLN A 1 445 ? -50.163 -12.761 72.593 1.00 88.56 445 GLN A O 1
ATOM 3629 N N . GLU A 1 446 ? -49.713 -14.285 74.195 1.00 86.62 446 GLU A N 1
ATOM 3630 C CA . GLU A 1 446 ? -48.609 -14.956 73.505 1.00 86.62 446 GLU A CA 1
ATOM 3631 C C . GLU A 1 446 ? -49.084 -15.601 72.196 1.00 86.62 446 GLU A C 1
ATOM 3633 O O . GLU A 1 446 ? -48.476 -15.383 71.149 1.00 86.62 446 GLU A O 1
ATOM 3638 N N . GLU A 1 447 ? -50.219 -16.305 72.192 1.00 89.56 447 GLU A N 1
ATOM 3639 C CA . GLU A 1 447 ? -50.793 -16.908 70.986 1.00 89.56 447 GLU A CA 1
ATOM 3640 C C . GLU A 1 447 ? -51.180 -15.837 69.955 1.00 89.56 447 GLU A C 1
ATOM 3642 O O . GLU A 1 447 ? -50.900 -15.976 68.760 1.00 89.56 447 GLU A O 1
ATOM 3647 N N . ARG A 1 448 ? -51.783 -14.723 70.389 1.00 91.00 448 ARG A N 1
ATOM 3648 C CA . ARG A 1 448 ? -52.102 -13.588 69.504 1.00 91.00 448 ARG A CA 1
ATOM 3649 C C . ARG A 1 448 ? -50.844 -12.927 68.950 1.00 91.00 448 ARG A C 1
ATOM 3651 O O . ARG A 1 448 ? -50.835 -12.541 67.776 1.00 91.00 448 ARG A O 1
ATOM 3658 N N . MET A 1 449 ? -49.797 -12.783 69.761 1.00 91.38 449 MET A N 1
ATOM 3659 C CA . MET A 1 449 ? -48.501 -12.258 69.332 1.00 91.38 449 MET A CA 1
ATOM 3660 C C . MET A 1 449 ? -47.868 -13.184 68.289 1.00 91.38 449 MET A C 1
ATOM 3662 O O . MET A 1 449 ? -47.520 -12.721 67.202 1.00 91.38 449 MET A O 1
ATOM 3666 N N . LEU A 1 450 ? -47.814 -14.488 68.566 1.00 88.25 450 LEU A N 1
ATOM 3667 C CA . LEU A 1 450 ? -47.284 -15.510 67.665 1.00 88.25 450 LEU A CA 1
ATOM 3668 C C . LEU A 1 450 ? -48.087 -15.589 66.365 1.00 88.25 450 LEU A C 1
ATOM 3670 O O . LEU A 1 450 ? -47.496 -15.649 65.293 1.00 88.25 450 LEU A O 1
ATOM 3674 N N . LYS A 1 451 ? -49.421 -15.492 66.406 1.00 92.06 451 LYS A N 1
ATOM 3675 C CA . LYS A 1 451 ? -50.263 -15.415 65.197 1.00 92.06 451 LYS A CA 1
ATOM 3676 C C . LYS A 1 451 ? -49.962 -14.171 64.360 1.00 92.06 451 LYS A C 1
ATOM 3678 O O . LYS A 1 451 ? -49.912 -14.263 63.133 1.00 92.06 451 LYS A O 1
ATOM 3683 N N . LYS A 1 452 ? -49.741 -13.009 64.990 1.00 92.25 452 LYS A N 1
ATOM 3684 C CA . LYS A 1 452 ? -49.326 -11.785 64.279 1.00 92.25 452 LYS A CA 1
ATOM 3685 C C . LYS A 1 452 ? -47.933 -11.932 63.668 1.00 92.25 452 LYS A C 1
ATOM 3687 O O . LYS A 1 452 ? -47.749 -11.552 62.515 1.00 92.25 452 LYS A O 1
ATOM 3692 N N . GLN A 1 453 ? -46.982 -12.500 64.406 1.00 88.88 453 GLN A N 1
ATOM 3693 C CA . GLN A 1 453 ? -45.631 -12.770 63.912 1.00 88.88 453 GLN A CA 1
ATOM 3694 C C . GLN A 1 453 ? -45.646 -13.777 62.761 1.00 88.88 453 GLN A C 1
ATOM 3696 O O . GLN A 1 453 ? -45.041 -13.517 61.730 1.00 88.88 453 GLN A O 1
ATOM 3701 N N . LEU A 1 454 ? -46.406 -14.866 62.877 1.00 91.38 454 LEU A N 1
ATOM 3702 C CA . LEU A 1 454 ? -46.583 -15.860 61.821 1.00 91.38 454 LEU A CA 1
ATOM 3703 C C . LEU A 1 454 ? -47.188 -15.230 60.566 1.00 91.38 454 LEU A C 1
ATOM 3705 O O . LEU A 1 454 ? -46.726 -15.502 59.463 1.00 91.38 454 LEU A O 1
ATOM 3709 N N . LYS A 1 455 ? -48.196 -14.361 60.718 1.00 94.25 455 LYS A N 1
ATOM 3710 C CA . LYS A 1 455 ? -48.774 -13.627 59.589 1.00 94.25 455 LYS A CA 1
ATOM 3711 C C . LYS A 1 455 ? -47.734 -12.724 58.924 1.00 94.25 455 LYS A C 1
ATOM 3713 O O . LYS A 1 455 ? -47.605 -12.781 57.708 1.00 94.25 455 LYS A O 1
ATOM 3718 N N . LYS A 1 456 ? -46.962 -11.966 59.712 1.00 93.69 456 LYS A N 1
ATOM 3719 C CA . LYS A 1 456 ? -45.884 -11.105 59.204 1.00 93.69 456 LYS A CA 1
ATOM 3720 C C . LYS A 1 456 ? -44.831 -11.918 58.444 1.00 93.69 456 LYS A C 1
ATOM 3722 O O . LYS A 1 456 ? -44.567 -11.619 57.293 1.00 93.69 456 LYS A O 1
ATOM 3727 N N . VAL A 1 457 ? -44.340 -13.010 59.028 1.00 92.31 457 VAL A N 1
ATOM 3728 C CA . VAL A 1 457 ? -43.372 -13.916 58.386 1.00 92.31 457 VAL A CA 1
ATOM 3729 C C . VAL A 1 457 ? -43.936 -14.540 57.108 1.00 92.31 457 VAL A C 1
ATOM 3731 O O . VAL A 1 457 ? -43.207 -14.715 56.139 1.00 92.31 457 VAL A O 1
ATOM 3734 N N . ASN A 1 458 ? -45.226 -14.873 57.067 1.00 94.19 458 ASN A N 1
ATOM 3735 C CA . ASN A 1 458 ? -45.851 -15.444 55.875 1.00 94.19 458 ASN A CA 1
ATOM 3736 C C . ASN A 1 458 ? -46.043 -14.393 54.764 1.00 94.19 458 ASN A C 1
ATOM 3738 O O . ASN A 1 458 ? -45.879 -14.700 53.584 1.00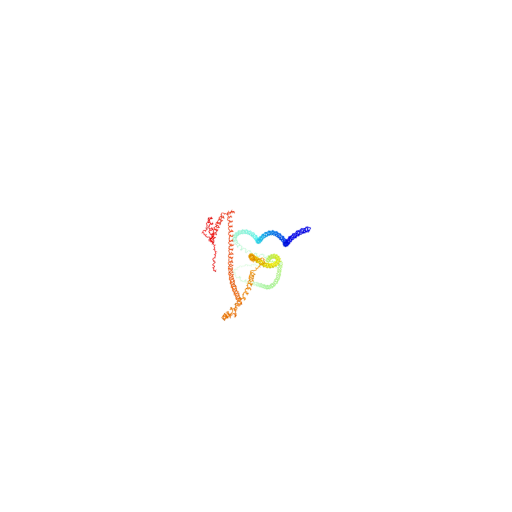 94.19 458 ASN A O 1
ATOM 3742 N N . ASP A 1 459 ? -46.358 -13.150 55.131 1.00 93.69 459 ASP A N 1
ATOM 3743 C CA . ASP A 1 459 ? -46.425 -12.027 54.194 1.00 93.69 459 ASP A CA 1
ATOM 3744 C C . ASP A 1 459 ? -45.021 -11.674 53.662 1.00 93.69 459 ASP A C 1
ATOM 3746 O O . ASP A 1 459 ? -44.855 -11.545 52.446 1.00 93.69 459 ASP A O 1
ATOM 3750 N N . ASP A 1 460 ? -44.002 -11.654 54.528 1.00 93.00 460 ASP A N 1
ATOM 3751 C CA . ASP A 1 460 ? -42.590 -11.475 54.165 1.00 93.00 460 ASP A CA 1
ATOM 3752 C C . ASP A 1 460 ? -42.103 -12.619 53.257 1.00 93.00 460 ASP A C 1
ATOM 3754 O O . ASP A 1 460 ? -41.480 -12.378 52.225 1.00 93.00 460 ASP A O 1
ATOM 3758 N N . TYR A 1 461 ? -42.463 -13.871 53.564 1.00 93.88 461 TYR A N 1
ATOM 3759 C CA . TYR A 1 461 ? -42.177 -15.033 52.718 1.00 93.88 461 TYR A CA 1
ATOM 3760 C C . TYR A 1 461 ? -42.817 -14.901 51.332 1.00 93.88 461 TYR A C 1
ATOM 3762 O O . TYR A 1 461 ? -42.182 -15.194 50.321 1.00 93.88 461 TYR A O 1
ATOM 3770 N N . ARG A 1 462 ? -44.070 -14.437 51.252 1.00 95.19 462 ARG A N 1
ATOM 3771 C CA . ARG A 1 462 ? -44.761 -14.212 49.972 1.00 95.19 462 ARG A CA 1
ATOM 3772 C C . ARG A 1 462 ? -44.162 -13.058 49.177 1.00 95.19 462 ARG A C 1
ATOM 3774 O O . ARG A 1 462 ? -44.197 -13.114 47.949 1.00 95.19 462 ARG A O 1
ATOM 3781 N N . ALA A 1 463 ? -43.675 -12.014 49.842 1.00 94.12 463 ALA A N 1
ATOM 3782 C CA . ALA A 1 463 ? -42.967 -10.914 49.197 1.00 94.12 463 ALA A CA 1
ATOM 3783 C C . ALA A 1 463 ? -41.618 -11.395 48.647 1.00 94.12 463 ALA A C 1
ATOM 3785 O O . ALA A 1 463 ? -41.368 -11.252 47.454 1.00 94.12 463 ALA A O 1
ATOM 3786 N N . ALA A 1 464 ? -40.820 -12.080 49.471 1.00 92.81 464 ALA A N 1
ATOM 3787 C CA . ALA A 1 464 ? -39.547 -12.668 49.062 1.00 92.81 464 ALA A CA 1
ATOM 3788 C C . ALA A 1 464 ? -39.721 -13.679 47.920 1.00 92.81 464 ALA A C 1
ATOM 3790 O O . ALA A 1 464 ? -38.942 -13.685 46.975 1.00 92.81 464 ALA A O 1
ATOM 3791 N N . LYS A 1 465 ? -40.774 -14.505 47.956 1.00 95.56 465 LYS A N 1
ATOM 3792 C CA . LYS A 1 465 ? -41.066 -15.456 46.880 1.00 95.56 465 LYS A CA 1
ATOM 3793 C C . LYS A 1 465 ? -41.406 -14.762 45.560 1.00 95.56 465 LYS A C 1
ATOM 3795 O O . LYS A 1 465 ? -40.858 -15.150 44.538 1.00 95.56 465 LYS A O 1
ATOM 3800 N N . ARG A 1 466 ? -42.235 -13.712 45.586 1.00 95.38 466 ARG A N 1
ATOM 3801 C CA . ARG A 1 466 ? -42.508 -12.895 44.391 1.00 95.38 466 ARG A CA 1
ATOM 3802 C C . ARG A 1 466 ? -41.234 -12.271 43.830 1.00 95.38 466 ARG A C 1
ATOM 3804 O O . ARG A 1 466 ? -41.015 -12.332 42.631 1.00 95.38 466 ARG A O 1
ATOM 3811 N N . GLN A 1 467 ? -40.375 -11.760 44.705 1.00 95.31 467 GLN A N 1
ATOM 3812 C CA . GLN A 1 467 ? -39.099 -11.170 44.315 1.00 95.31 467 GLN A CA 1
ATOM 3813 C C . GLN A 1 467 ? -38.148 -12.209 43.696 1.00 95.31 467 GLN A C 1
ATOM 3815 O O . GLN A 1 467 ? -37.465 -11.924 42.721 1.00 95.31 467 GLN A O 1
ATOM 3820 N N . VAL A 1 468 ? -38.133 -13.441 44.215 1.00 94.81 468 VAL A N 1
ATOM 3821 C CA . VAL A 1 468 ? -37.390 -14.562 43.615 1.00 94.81 468 VAL A CA 1
ATOM 3822 C C . VAL A 1 468 ? -37.950 -14.930 42.241 1.00 94.81 468 VAL A C 1
ATOM 3824 O O . VAL A 1 468 ? -37.174 -15.184 41.324 1.00 94.81 468 VAL A O 1
ATOM 3827 N N . ASP A 1 469 ? -39.272 -14.958 42.079 1.00 95.62 469 ASP A N 1
ATOM 3828 C CA . ASP A 1 469 ? -39.905 -15.254 40.791 1.00 95.62 469 ASP A CA 1
ATOM 3829 C C . ASP A 1 469 ? -39.608 -14.151 39.752 1.00 95.62 469 ASP A C 1
ATOM 3831 O O . ASP A 1 469 ? -39.281 -14.468 38.609 1.00 95.62 469 ASP A O 1
ATOM 3835 N N . GLU A 1 470 ? -39.623 -12.875 40.157 1.00 95.94 470 GLU A N 1
ATOM 3836 C CA . GLU A 1 470 ? -39.202 -11.731 39.331 1.00 95.94 470 GLU A CA 1
ATOM 3837 C C . GLU A 1 470 ? -37.727 -11.843 38.920 1.00 95.94 470 GLU A C 1
ATOM 3839 O O . GLU A 1 470 ? -37.421 -11.802 37.729 1.00 95.94 470 GLU A O 1
ATOM 3844 N N . LEU A 1 471 ? -36.822 -12.091 39.873 1.00 94.88 471 LEU A N 1
ATOM 3845 C CA . LEU A 1 471 ? -35.392 -12.274 39.594 1.00 94.88 471 LEU A CA 1
ATOM 3846 C C . LEU A 1 471 ? -35.122 -13.477 38.682 1.00 94.88 471 LEU A C 1
ATOM 3848 O O . LEU A 1 471 ? -34.227 -13.427 37.843 1.00 94.88 471 LEU A O 1
ATOM 3852 N N . ASN A 1 472 ? -35.884 -14.565 38.815 1.00 95.25 472 ASN A N 1
ATOM 3853 C CA . ASN A 1 472 ? -35.775 -15.709 37.909 1.00 95.25 472 ASN A CA 1
ATOM 3854 C C . ASN A 1 472 ? -36.246 -15.360 36.493 1.00 95.25 472 ASN A C 1
ATOM 3856 O O . ASN A 1 472 ? -35.669 -15.853 35.524 1.00 95.25 472 ASN A O 1
ATOM 3860 N N . HIS A 1 473 ? -37.269 -14.514 36.362 1.00 95.81 473 HIS A N 1
ATOM 3861 C CA . HIS A 1 473 ? -37.735 -14.047 35.062 1.00 95.81 473 HIS A CA 1
ATOM 3862 C C . HIS A 1 473 ? -36.717 -13.108 34.402 1.00 95.81 473 HIS A C 1
ATOM 3864 O O . HIS A 1 473 ? -36.385 -13.292 33.232 1.00 95.81 473 HIS A O 1
ATOM 3870 N N . GLU A 1 474 ? -36.148 -12.170 35.163 1.00 95.31 474 GLU A N 1
ATOM 3871 C CA . GLU A 1 474 ? -35.049 -11.313 34.704 1.00 95.31 474 GLU A CA 1
ATOM 3872 C C . GLU A 1 474 ? -33.819 -12.133 34.316 1.00 95.31 474 GLU A C 1
ATOM 3874 O O . GLU A 1 474 ? -33.223 -11.898 33.267 1.00 95.31 474 GLU A O 1
ATOM 3879 N N . LYS A 1 475 ? -33.466 -13.145 35.115 1.00 96.19 475 LYS A N 1
ATOM 3880 C CA . LYS A 1 475 ? -32.374 -14.065 34.802 1.00 96.19 475 LYS A CA 1
ATOM 3881 C C . LYS A 1 475 ? -32.614 -14.788 33.477 1.00 96.19 475 LYS A C 1
ATOM 3883 O O . LYS A 1 475 ? -31.698 -14.837 32.666 1.00 96.19 475 LYS A O 1
ATOM 3888 N N . ALA A 1 476 ? -33.815 -15.318 33.246 1.00 96.31 476 ALA A N 1
ATOM 3889 C CA . ALA A 1 476 ? -34.151 -15.981 31.986 1.00 96.31 476 ALA A CA 1
ATOM 3890 C C . ALA A 1 476 ? -34.057 -15.011 30.793 1.00 96.31 476 ALA A C 1
ATOM 3892 O O . ALA A 1 476 ? -33.451 -15.343 29.780 1.00 96.31 476 ALA A O 1
ATOM 3893 N N . ALA A 1 477 ? -34.561 -13.781 30.939 1.00 96.12 477 ALA A N 1
ATOM 3894 C CA . ALA A 1 477 ? -34.455 -12.756 29.900 1.00 96.12 477 ALA A CA 1
ATOM 3895 C C . ALA A 1 477 ? -32.995 -12.356 29.608 1.00 96.12 477 ALA A C 1
ATOM 3897 O O . ALA A 1 477 ? -32.614 -12.159 28.453 1.00 96.12 477 ALA A O 1
ATOM 3898 N N . LEU A 1 478 ? -32.158 -12.254 30.645 1.00 95.62 478 LEU A N 1
ATOM 3899 C CA . LEU A 1 478 ? -30.724 -12.005 30.497 1.00 95.62 478 LEU A CA 1
ATOM 3900 C C . LEU A 1 478 ? -30.004 -13.194 29.858 1.00 95.62 478 LEU A C 1
ATOM 3902 O O . LEU A 1 478 ? -29.130 -12.982 29.022 1.00 95.62 478 LEU A O 1
ATOM 3906 N N . GLU A 1 479 ? -30.363 -14.429 30.211 1.00 96.62 479 GLU A N 1
ATOM 3907 C CA . GLU A 1 479 ? -29.837 -15.635 29.567 1.00 96.62 479 GLU A CA 1
ATOM 3908 C C . GLU A 1 479 ? -30.184 -15.645 28.076 1.00 96.62 479 GLU A C 1
ATOM 3910 O O . GLU A 1 479 ? -29.281 -15.829 27.260 1.00 96.62 479 GLU A O 1
ATOM 3915 N N . ASP A 1 480 ? -31.429 -15.358 27.694 1.00 96.44 480 ASP A N 1
ATOM 3916 C CA . ASP A 1 480 ? -31.830 -15.238 26.287 1.00 96.44 480 ASP A CA 1
ATOM 3917 C C . ASP A 1 480 ? -31.024 -14.145 25.569 1.00 96.44 480 ASP A C 1
ATOM 3919 O O . ASP A 1 480 ? -30.489 -14.372 24.480 1.00 96.44 480 ASP A O 1
ATOM 3923 N N . LYS A 1 481 ? -30.828 -12.984 26.211 1.00 96.19 481 LYS A N 1
ATOM 3924 C CA . LYS A 1 481 ? -30.014 -11.900 25.645 1.00 96.19 481 LYS A CA 1
ATOM 3925 C C . LYS A 1 481 ? -28.546 -12.291 25.480 1.00 96.19 481 LYS A C 1
ATOM 3927 O O . LYS A 1 481 ? -27.921 -11.922 24.486 1.00 96.19 481 LYS A O 1
ATOM 3932 N N . ILE A 1 482 ? -27.987 -13.051 26.420 1.00 96.31 482 ILE A N 1
ATOM 3933 C CA . ILE A 1 482 ? -26.629 -13.593 26.311 1.00 96.31 482 ILE A CA 1
ATOM 3934 C C . ILE A 1 482 ? -26.538 -14.550 25.120 1.00 96.31 482 ILE A C 1
ATOM 3936 O O . ILE A 1 482 ? -25.578 -14.454 24.357 1.00 96.31 482 ILE A O 1
ATOM 3940 N N . HIS A 1 483 ? -27.523 -15.430 24.922 1.00 95.94 483 HIS A N 1
ATOM 3941 C CA . HIS A 1 483 ? -27.539 -16.343 23.777 1.00 95.94 483 HIS A CA 1
ATOM 3942 C C . HIS A 1 483 ? -27.639 -15.586 22.446 1.00 95.94 483 HIS A C 1
ATOM 3944 O O . HIS A 1 483 ? -26.906 -15.916 21.515 1.00 95.94 483 HIS A O 1
ATOM 3950 N N . GLU A 1 484 ? -28.475 -14.545 22.357 1.00 95.50 484 GLU A N 1
ATOM 3951 C CA . GLU A 1 484 ? -28.536 -13.664 21.180 1.00 95.50 484 GLU A CA 1
ATOM 3952 C C . GLU A 1 484 ? -27.177 -13.016 20.888 1.00 95.50 484 GLU A C 1
ATOM 3954 O O . GLU A 1 484 ? -26.670 -13.120 19.771 1.00 95.50 484 GLU A O 1
ATOM 3959 N N . LEU A 1 485 ? -26.551 -12.406 21.900 1.00 95.19 485 LEU A N 1
ATOM 3960 C CA . LEU A 1 485 ? -25.249 -11.750 21.757 1.00 95.19 485 LEU A CA 1
ATOM 3961 C C . LEU A 1 485 ? -24.139 -12.738 21.382 1.00 95.19 485 LEU A C 1
ATOM 3963 O O . LEU A 1 485 ? -23.248 -12.398 20.605 1.00 95.19 485 LEU A O 1
ATOM 3967 N N . GLN A 1 486 ? -24.175 -13.966 21.901 1.00 96.00 486 GLN A N 1
ATOM 3968 C CA . GLN A 1 486 ? -23.243 -15.025 21.506 1.00 96.00 486 GLN A CA 1
ATOM 3969 C C . GLN A 1 486 ? -23.422 -15.407 20.034 1.00 96.00 486 GLN A C 1
ATOM 3971 O O . GLN A 1 486 ? -22.433 -15.534 19.312 1.00 96.00 486 GLN A O 1
ATOM 3976 N N . LEU A 1 487 ? -24.667 -15.530 19.570 1.00 96.19 487 LEU A N 1
ATOM 3977 C CA . LEU A 1 487 ? -24.986 -15.811 18.171 1.00 96.19 487 LEU A CA 1
ATOM 3978 C C . LEU A 1 487 ? -24.518 -14.681 17.247 1.00 96.19 487 LEU A C 1
ATOM 3980 O O . LEU A 1 487 ? -23.895 -14.945 16.218 1.00 96.19 487 LEU A O 1
ATOM 3984 N N . GLU A 1 488 ? -24.757 -13.426 17.629 1.00 95.31 488 GLU A N 1
ATOM 3985 C CA . GLU A 1 488 ? -24.246 -12.257 16.910 1.00 95.31 488 GLU A CA 1
ATOM 3986 C C . GLU A 1 488 ? -22.715 -12.263 16.853 1.00 95.31 488 GLU A C 1
ATOM 3988 O O . GLU A 1 488 ? -22.134 -12.077 15.782 1.00 95.31 488 GLU A O 1
ATOM 3993 N N . ASN A 1 489 ? -22.047 -12.549 17.973 1.00 95.25 489 ASN A N 1
ATOM 3994 C CA . ASN A 1 489 ? -20.589 -12.611 18.037 1.00 95.25 489 ASN A CA 1
ATOM 3995 C C . ASN A 1 489 ? -20.025 -13.730 17.147 1.00 95.25 489 ASN A C 1
ATOM 3997 O O . ASN A 1 489 ? -19.051 -13.516 16.423 1.00 95.25 489 ASN A O 1
ATOM 4001 N N . ASP A 1 490 ? -20.672 -14.894 17.110 1.00 97.12 490 ASP A N 1
ATOM 4002 C CA . ASP A 1 490 ? -20.303 -15.997 16.222 1.00 97.12 490 ASP A CA 1
ATOM 4003 C C . ASP A 1 490 ? -20.472 -15.630 14.741 1.00 97.12 490 ASP A C 1
ATOM 4005 O O . ASP A 1 490 ? -19.609 -15.949 13.911 1.00 97.12 490 ASP A O 1
ATOM 4009 N N . VAL A 1 491 ? -21.556 -14.936 14.387 1.00 96.50 491 VAL A N 1
ATOM 4010 C CA . VAL A 1 491 ? -21.800 -14.452 13.020 1.00 96.50 491 VAL A CA 1
ATOM 4011 C C . VAL A 1 491 ? -20.750 -13.417 12.618 1.00 96.50 491 VAL A C 1
ATOM 4013 O O . VAL A 1 491 ? -20.146 -13.542 11.547 1.00 96.50 491 VAL A O 1
ATOM 4016 N N . VAL A 1 492 ? -20.470 -12.440 13.483 1.00 95.12 492 VAL A N 1
ATOM 4017 C CA . VAL A 1 492 ? -19.435 -11.421 13.259 1.00 95.12 492 VAL A CA 1
ATOM 4018 C C . VAL A 1 492 ? -18.058 -12.073 13.148 1.00 95.12 492 VAL A C 1
ATOM 4020 O O . VAL A 1 492 ? -17.317 -11.775 12.215 1.00 95.12 492 VAL A O 1
ATOM 4023 N N . SER A 1 493 ? -17.736 -13.034 14.012 1.00 96.25 493 SER A N 1
ATOM 4024 C CA . SER A 1 493 ? -16.477 -13.784 13.981 1.00 96.25 493 SER A CA 1
ATOM 4025 C C . SER A 1 493 ? -16.303 -14.578 12.683 1.00 96.25 493 SER A C 1
ATOM 4027 O O . SER A 1 493 ? -15.211 -14.605 12.106 1.00 96.25 493 SER A O 1
ATOM 4029 N N . ARG A 1 494 ? -17.369 -15.206 12.168 1.00 96.81 494 ARG A N 1
ATOM 4030 C CA . ARG A 1 494 ? -17.347 -15.880 10.856 1.00 96.81 494 ARG A CA 1
ATOM 4031 C C . ARG A 1 494 ? -17.177 -14.885 9.711 1.00 96.81 494 ARG A C 1
ATOM 4033 O O . ARG A 1 494 ? -16.366 -15.132 8.819 1.00 96.81 494 ARG A O 1
ATOM 4040 N N . SER A 1 495 ? -17.895 -13.764 9.747 1.00 95.56 495 SER A N 1
ATOM 4041 C CA . SER A 1 495 ? -17.775 -12.692 8.752 1.00 95.56 495 SER A CA 1
ATOM 4042 C C . SER A 1 495 ? -16.359 -12.105 8.721 1.00 95.56 495 SER A C 1
ATOM 4044 O O . SER A 1 495 ? -15.762 -11.951 7.652 1.00 95.56 495 SER A O 1
ATOM 4046 N N . LEU A 1 496 ? -15.765 -11.883 9.895 1.00 95.38 496 LEU A N 1
ATOM 4047 C CA . LEU A 1 496 ? -14.389 -11.425 10.045 1.00 95.38 496 LEU A CA 1
ATOM 4048 C C . LEU A 1 496 ? -13.402 -12.432 9.448 1.00 95.38 496 LEU A C 1
ATOM 4050 O O . LEU A 1 496 ? -12.559 -12.048 8.642 1.00 95.38 496 LEU A O 1
ATOM 4054 N N . ARG A 1 497 ? -13.530 -13.727 9.771 1.00 96.94 497 ARG A N 1
ATOM 4055 C CA . ARG A 1 497 ? -12.682 -14.779 9.179 1.00 96.94 497 ARG A CA 1
ATOM 4056 C C . ARG A 1 497 ? -12.797 -14.826 7.656 1.00 96.94 497 ARG A C 1
ATOM 4058 O O . ARG A 1 497 ? -11.783 -14.978 6.984 1.00 96.94 497 ARG A O 1
ATOM 4065 N N . ASN A 1 498 ? -14.000 -14.673 7.106 1.00 97.12 498 ASN A N 1
ATOM 4066 C CA . ASN A 1 498 ? -14.194 -14.613 5.657 1.00 97.12 498 ASN A CA 1
ATOM 4067 C C . ASN A 1 498 ? -13.539 -13.365 5.052 1.00 97.12 498 ASN A C 1
ATOM 4069 O O . ASN A 1 498 ? -12.867 -13.465 4.032 1.00 97.12 498 ASN A O 1
ATOM 4073 N N . SER A 1 499 ? -13.662 -12.214 5.710 1.00 94.44 499 SER A N 1
ATOM 4074 C CA . SER A 1 499 ? -13.037 -10.962 5.268 1.00 94.44 499 SER A CA 1
ATOM 4075 C C . SER A 1 499 ? -11.507 -11.050 5.290 1.00 94.44 499 SER A C 1
ATOM 4077 O O . SER A 1 499 ? -10.846 -10.567 4.374 1.00 94.44 499 SER A O 1
ATOM 4079 N N . VAL A 1 500 ? -10.936 -11.723 6.296 1.00 96.56 500 VAL A N 1
ATOM 4080 C CA . VAL A 1 500 ? -9.496 -12.018 6.369 1.00 96.56 500 VAL A CA 1
ATOM 4081 C C . VAL A 1 500 ? -9.063 -12.919 5.212 1.00 96.56 500 VAL A C 1
ATOM 4083 O O . VAL A 1 500 ? -8.096 -12.581 4.539 1.00 96.56 500 VAL A O 1
ATOM 4086 N N . LYS A 1 501 ? -9.805 -13.992 4.908 1.00 97.25 501 LYS A N 1
ATOM 4087 C CA . LYS A 1 501 ? -9.503 -14.856 3.752 1.00 97.25 501 LYS A CA 1
ATOM 4088 C C . LYS A 1 501 ? -9.535 -14.092 2.429 1.00 97.25 501 LYS A C 1
ATOM 4090 O O . LYS A 1 501 ? -8.597 -14.192 1.651 1.00 97.25 501 LYS A O 1
ATOM 4095 N N . VAL A 1 502 ? -10.566 -13.274 2.201 1.00 97.06 502 VAL A N 1
ATOM 4096 C CA . VAL A 1 502 ? -10.671 -12.444 0.986 1.00 97.06 502 VAL A CA 1
ATOM 4097 C C . VAL A 1 502 ? -9.506 -11.455 0.894 1.00 97.06 502 VAL A C 1
ATOM 4099 O O . VAL A 1 502 ? -8.950 -11.240 -0.183 1.00 97.06 502 VAL A O 1
ATOM 4102 N N . LYS A 1 503 ? -9.090 -10.867 2.022 1.00 96.12 503 LYS A N 1
ATOM 4103 C CA . LYS A 1 503 ? -7.906 -10.003 2.076 1.00 96.12 503 LYS A CA 1
ATOM 4104 C C . LYS A 1 503 ? -6.636 -10.775 1.709 1.00 96.12 503 LYS A C 1
ATOM 4106 O O . LYS A 1 503 ? -5.847 -10.273 0.916 1.00 96.12 503 LYS A O 1
ATOM 4111 N N . GLU A 1 504 ? -6.428 -11.963 2.270 1.00 94.00 504 GLU A N 1
ATOM 4112 C CA . GLU A 1 504 ? -5.271 -12.815 1.968 1.00 94.00 504 GLU A CA 1
ATOM 4113 C C . GLU A 1 504 ? -5.240 -13.224 0.489 1.00 94.00 504 GLU A C 1
ATOM 4115 O O . GLU A 1 504 ? -4.210 -13.075 -0.165 1.00 94.00 504 GLU A O 1
ATOM 4120 N N . GLU A 1 505 ? -6.376 -13.641 -0.074 1.00 96.19 505 GLU A N 1
ATOM 4121 C CA . GLU A 1 505 ? -6.517 -13.949 -1.502 1.00 96.19 505 GLU A CA 1
ATOM 4122 C C . GLU A 1 505 ? -6.195 -12.734 -2.383 1.00 96.19 505 GLU A C 1
ATOM 4124 O O . GLU A 1 505 ? -5.468 -12.858 -3.369 1.00 96.19 505 GLU A O 1
ATOM 4129 N N . SER A 1 506 ? -6.675 -11.546 -2.007 1.00 94.69 506 SER A N 1
ATOM 4130 C CA . SER A 1 506 ? -6.386 -10.294 -2.715 1.00 94.69 506 SER A CA 1
ATOM 4131 C C . SER A 1 506 ? -4.903 -9.911 -2.649 1.00 94.69 506 SER A C 1
ATOM 4133 O O . SER A 1 506 ? -4.332 -9.489 -3.654 1.00 94.69 506 SER A O 1
ATOM 4135 N N . ILE A 1 507 ? -4.235 -10.125 -1.509 1.00 94.94 507 ILE A N 1
ATOM 4136 C CA . ILE A 1 507 ? -2.782 -9.920 -1.378 1.00 94.94 507 ILE A CA 1
ATOM 4137 C C . ILE A 1 507 ? -2.024 -10.867 -2.314 1.00 94.94 507 ILE A C 1
ATOM 4139 O O . ILE A 1 507 ? -1.135 -10.425 -3.040 1.00 94.94 507 ILE A O 1
ATOM 4143 N N . VAL A 1 508 ? -2.410 -12.146 -2.365 1.00 97.00 508 VAL A N 1
ATOM 4144 C CA . VAL A 1 508 ? -1.798 -13.117 -3.285 1.00 97.00 508 VAL A CA 1
ATOM 4145 C C . VAL A 1 508 ? -2.017 -12.705 -4.743 1.00 97.00 508 VAL A C 1
ATOM 4147 O O . VAL A 1 508 ? -1.075 -12.732 -5.533 1.00 97.00 508 VAL A O 1
ATOM 4150 N N . GLN A 1 509 ? -3.226 -12.273 -5.112 1.00 95.00 509 GLN A N 1
ATOM 4151 C CA . GLN A 1 509 ? -3.511 -11.763 -6.459 1.00 95.00 509 GLN A CA 1
ATOM 4152 C C . GLN A 1 509 ? -2.682 -10.518 -6.791 1.00 95.00 509 GLN A C 1
ATOM 4154 O O . GLN A 1 509 ? -2.122 -10.423 -7.883 1.00 95.00 509 GLN A O 1
ATOM 4159 N N . HIS A 1 510 ? -2.552 -9.583 -5.850 1.00 95.38 510 HIS A N 1
ATOM 4160 C CA . HIS A 1 510 ? -1.709 -8.404 -6.005 1.00 95.38 510 HIS A CA 1
ATOM 4161 C C . HIS A 1 510 ? -0.241 -8.790 -6.233 1.00 95.38 510 HIS A C 1
ATOM 4163 O O . HIS A 1 510 ? 0.406 -8.250 -7.131 1.00 95.38 510 HIS A O 1
ATOM 4169 N N . ASP A 1 511 ? 0.290 -9.748 -5.474 1.00 95.25 511 ASP A N 1
ATOM 4170 C CA . ASP A 1 511 ? 1.672 -10.204 -5.629 1.00 95.25 511 ASP A CA 1
ATOM 4171 C C . ASP A 1 511 ? 1.895 -10.956 -6.949 1.00 95.25 511 ASP A C 1
ATOM 4173 O O . ASP A 1 511 ? 2.934 -10.773 -7.593 1.00 95.25 511 ASP A O 1
ATOM 4177 N N . LEU A 1 512 ? 0.906 -11.725 -7.416 1.00 94.88 512 LEU A N 1
ATOM 4178 C CA . LEU A 1 512 ? 0.915 -12.327 -8.753 1.00 94.88 512 LEU A CA 1
ATOM 4179 C C . LEU A 1 512 ? 0.955 -11.256 -9.851 1.00 94.88 512 LEU A C 1
ATOM 4181 O O . LEU A 1 512 ? 1.811 -11.327 -10.735 1.00 94.88 512 LEU A O 1
ATOM 4185 N N . LEU A 1 513 ? 0.108 -10.226 -9.766 1.00 95.31 513 LEU A N 1
ATOM 4186 C CA . LEU A 1 513 ? 0.123 -9.104 -10.710 1.00 95.31 513 LEU A CA 1
ATOM 4187 C C . LEU A 1 513 ? 1.448 -8.338 -10.650 1.00 95.31 513 LEU A C 1
ATOM 4189 O O . LEU A 1 513 ? 2.007 -7.969 -11.681 1.00 95.31 513 LEU A O 1
ATOM 4193 N N . ARG A 1 514 ? 2.011 -8.139 -9.456 1.00 95.31 514 ARG A N 1
ATOM 4194 C CA . ARG A 1 514 ? 3.320 -7.500 -9.283 1.00 95.31 514 ARG A CA 1
ATOM 4195 C C . ARG A 1 514 ? 4.436 -8.314 -9.942 1.00 95.31 514 ARG A C 1
ATOM 4197 O O . ARG A 1 514 ? 5.334 -7.732 -10.555 1.00 95.31 514 ARG A O 1
ATOM 4204 N N . LEU A 1 515 ? 4.377 -9.644 -9.855 1.00 95.38 515 LEU A N 1
ATOM 4205 C CA . LEU A 1 515 ? 5.287 -10.545 -10.564 1.00 95.38 515 LEU A CA 1
ATOM 4206 C C . LEU A 1 515 ? 5.098 -10.474 -12.083 1.00 95.38 515 LEU A C 1
ATOM 4208 O O . LEU A 1 515 ? 6.093 -10.456 -12.806 1.00 95.38 515 LEU A O 1
ATOM 4212 N N . GLU A 1 516 ? 3.865 -10.402 -12.583 1.00 93.94 516 GLU A N 1
ATOM 4213 C CA . GLU A 1 516 ? 3.597 -10.214 -14.014 1.00 93.94 516 GLU A CA 1
ATOM 4214 C C . GLU A 1 516 ? 4.125 -8.876 -14.527 1.00 93.94 516 GLU A C 1
ATOM 4216 O O . GLU A 1 516 ? 4.821 -8.845 -15.542 1.00 93.94 516 GLU A O 1
ATOM 4221 N N . VAL A 1 517 ? 3.893 -7.783 -13.796 1.00 95.25 517 VAL A N 1
ATOM 4222 C CA . VAL A 1 517 ? 4.445 -6.461 -14.121 1.00 95.25 517 VAL A CA 1
ATOM 4223 C C . VAL A 1 517 ? 5.968 -6.512 -14.163 1.00 95.25 517 VAL A C 1
ATOM 4225 O O . VAL A 1 517 ? 6.570 -5.959 -15.084 1.00 95.25 517 VAL A O 1
ATOM 4228 N N . LYS A 1 518 ? 6.607 -7.202 -13.210 1.00 96.12 518 LYS A N 1
ATOM 4229 C CA . LYS A 1 518 ? 8.061 -7.391 -13.226 1.00 96.12 518 LYS A CA 1
ATOM 4230 C C . LYS A 1 518 ? 8.507 -8.166 -14.470 1.00 96.12 518 LYS A C 1
ATOM 4232 O O . LYS A 1 518 ? 9.381 -7.687 -15.178 1.00 96.12 518 LYS A O 1
ATOM 4237 N N . LYS A 1 519 ? 7.862 -9.292 -14.797 1.00 95.94 519 LYS A N 1
ATOM 4238 C CA . LYS A 1 519 ? 8.171 -10.078 -16.009 1.00 95.94 519 LYS A CA 1
ATOM 4239 C C . LYS A 1 519 ? 8.006 -9.262 -17.293 1.00 95.94 519 LYS A C 1
ATOM 4241 O O . LYS A 1 519 ? 8.827 -9.376 -18.197 1.00 95.94 519 LYS A O 1
ATOM 4246 N N . LEU A 1 520 ? 6.949 -8.456 -17.393 1.00 95.62 520 LEU A N 1
ATOM 4247 C CA . LEU A 1 520 ? 6.717 -7.585 -18.547 1.00 95.62 520 LEU A CA 1
ATOM 4248 C C . LEU A 1 520 ? 7.765 -6.475 -18.635 1.00 95.62 520 LEU A C 1
ATOM 4250 O O . LEU A 1 520 ? 8.236 -6.177 -19.728 1.00 95.62 520 LEU A O 1
ATOM 4254 N N . ARG A 1 521 ? 8.163 -5.900 -17.496 1.00 95.94 521 ARG A N 1
ATOM 4255 C CA . ARG A 1 521 ? 9.235 -4.904 -17.429 1.00 95.94 521 ARG A CA 1
ATOM 4256 C C . ARG A 1 521 ? 10.582 -5.495 -17.837 1.00 95.94 521 ARG A C 1
ATOM 4258 O O . ARG A 1 521 ? 11.279 -4.872 -18.626 1.00 95.94 521 ARG A O 1
ATOM 4265 N N . ASP A 1 522 ? 10.915 -6.687 -17.357 1.00 96.50 522 ASP A N 1
ATOM 4266 C CA . ASP A 1 522 ? 12.160 -7.371 -17.713 1.00 96.50 522 ASP A CA 1
ATOM 4267 C C . ASP A 1 522 ? 12.190 -7.680 -19.220 1.00 96.50 522 ASP A C 1
ATOM 4269 O O . ASP A 1 522 ? 13.153 -7.330 -19.894 1.00 96.50 522 ASP A O 1
ATOM 4273 N N . ARG A 1 523 ? 11.086 -8.187 -19.793 1.00 95.94 523 ARG A N 1
ATOM 4274 C CA . ARG A 1 523 ? 10.952 -8.372 -21.253 1.00 95.94 523 ARG A CA 1
ATOM 4275 C C . ARG A 1 523 ? 11.063 -7.065 -22.036 1.00 95.94 523 ARG A C 1
ATOM 4277 O O . ARG A 1 523 ? 11.627 -7.051 -23.126 1.00 95.94 523 ARG A O 1
ATOM 4284 N N . LEU A 1 524 ? 10.490 -5.975 -21.526 1.00 95.69 524 LEU A N 1
ATOM 4285 C CA . LEU A 1 524 ? 10.596 -4.667 -22.168 1.00 95.69 524 LEU A CA 1
ATOM 4286 C C . LEU A 1 524 ? 12.046 -4.175 -22.162 1.00 95.69 524 LEU A C 1
ATOM 4288 O O . LEU A 1 524 ? 12.506 -3.670 -23.180 1.00 95.69 524 LEU A O 1
ATOM 4292 N N . ASN A 1 525 ? 12.760 -4.361 -21.051 1.00 95.31 525 ASN A N 1
ATOM 4293 C CA . ASN A 1 525 ? 14.175 -4.019 -20.938 1.00 95.31 525 ASN A CA 1
ATOM 4294 C C . ASN A 1 525 ? 15.030 -4.868 -21.887 1.00 95.31 525 ASN A C 1
ATOM 4296 O O . ASN A 1 525 ? 15.821 -4.304 -22.630 1.00 95.31 525 ASN A O 1
ATOM 4300 N N . GLU A 1 526 ? 14.802 -6.184 -21.960 1.00 96.69 526 GLU A N 1
ATOM 4301 C CA . GLU A 1 526 ? 15.473 -7.060 -22.934 1.00 96.69 526 GLU A CA 1
ATOM 4302 C C . GLU A 1 526 ? 15.259 -6.568 -24.374 1.00 96.69 526 GLU A C 1
ATOM 4304 O O . GLU A 1 526 ? 16.208 -6.450 -25.147 1.00 96.69 526 GLU A O 1
ATOM 4309 N N . ARG A 1 527 ? 14.020 -6.206 -24.739 1.00 94.75 527 ARG A N 1
ATOM 4310 C CA . ARG A 1 527 ? 13.725 -5.639 -26.065 1.00 94.75 527 ARG A CA 1
ATOM 4311 C C . ARG A 1 527 ? 14.364 -4.270 -26.278 1.00 94.75 527 ARG A C 1
ATOM 4313 O O . ARG A 1 527 ? 14.801 -3.983 -27.389 1.00 94.75 527 ARG A O 1
ATOM 4320 N N . ALA A 1 528 ? 14.423 -3.427 -25.251 1.00 93.81 528 ALA A N 1
ATOM 4321 C CA . ALA A 1 528 ? 15.091 -2.133 -25.326 1.00 93.81 528 ALA A CA 1
ATOM 4322 C C . ALA A 1 528 ? 16.602 -2.300 -25.551 1.00 93.81 528 ALA A C 1
ATOM 4324 O O . ALA A 1 528 ? 17.159 -1.619 -26.412 1.00 93.81 528 ALA A O 1
ATOM 4325 N N . ASP A 1 529 ? 17.236 -3.249 -24.861 1.00 95.19 529 ASP A N 1
ATOM 4326 C CA . ASP A 1 529 ? 18.650 -3.589 -25.027 1.00 95.19 529 ASP A CA 1
ATOM 4327 C C . ASP A 1 529 ? 18.929 -4.181 -26.415 1.00 95.19 529 ASP A C 1
ATOM 4329 O O . ASP A 1 529 ? 19.898 -3.790 -27.068 1.00 95.19 529 ASP A O 1
ATOM 4333 N N . GLU A 1 530 ? 18.060 -5.063 -26.922 1.00 95.44 530 GLU A N 1
ATOM 4334 C CA . GLU A 1 530 ? 18.143 -5.578 -28.295 1.00 95.44 530 GLU A CA 1
ATOM 4335 C C . GLU A 1 530 ? 18.053 -4.448 -29.326 1.00 95.44 530 GLU A C 1
ATOM 4337 O O . GLU A 1 530 ? 18.880 -4.368 -30.238 1.00 95.44 530 GLU A O 1
ATOM 4342 N N . VAL A 1 531 ? 17.073 -3.550 -29.183 1.00 95.62 531 VAL A N 1
ATOM 4343 C CA . VAL A 1 531 ? 16.912 -2.397 -30.075 1.00 95.62 531 VAL A CA 1
ATOM 4344 C C . VAL A 1 531 ? 18.135 -1.491 -29.991 1.00 95.62 531 VAL A C 1
ATOM 4346 O O . VAL A 1 531 ? 18.650 -1.095 -31.032 1.00 95.62 531 VAL A O 1
ATOM 4349 N N . HIS A 1 532 ? 18.645 -1.208 -28.792 1.00 93.69 532 HIS A N 1
ATOM 4350 C CA . HIS A 1 532 ? 19.855 -0.411 -28.608 1.00 93.69 532 HIS A CA 1
ATOM 4351 C C . HIS A 1 532 ? 21.091 -1.080 -29.236 1.00 93.69 532 HIS A C 1
ATOM 4353 O O . HIS A 1 532 ? 21.899 -0.430 -29.902 1.00 93.69 532 HIS A O 1
ATOM 4359 N N . GLY A 1 533 ? 21.224 -2.400 -29.102 1.00 94.75 533 GLY A N 1
ATOM 4360 C CA . GLY A 1 533 ? 22.269 -3.177 -29.763 1.00 94.75 533 GLY A CA 1
ATOM 4361 C C . GLY A 1 533 ? 22.169 -3.110 -31.289 1.00 94.75 533 GLY A C 1
ATOM 4362 O O . GLY A 1 533 ? 23.174 -2.902 -31.975 1.00 94.75 533 GLY A O 1
ATOM 4363 N N . LEU A 1 534 ? 20.957 -3.225 -31.838 1.00 95.00 534 LEU A N 1
ATOM 4364 C CA . LEU A 1 534 ? 20.702 -3.126 -33.276 1.00 95.00 534 LEU A CA 1
ATOM 4365 C C . LEU A 1 534 ? 20.930 -1.710 -33.815 1.00 95.00 534 LEU A C 1
ATOM 4367 O O . LEU A 1 534 ? 21.509 -1.568 -34.893 1.00 95.00 534 LEU A O 1
ATOM 4371 N N . THR A 1 535 ? 20.529 -0.663 -33.091 1.00 92.12 535 THR A N 1
ATOM 4372 C CA . THR A 1 535 ? 20.777 0.728 -33.500 1.00 92.12 535 THR A CA 1
ATOM 4373 C C . THR A 1 535 ? 22.264 1.054 -33.468 1.00 92.12 535 THR A C 1
ATOM 4375 O O . THR A 1 535 ? 22.768 1.624 -34.436 1.00 92.12 535 THR A O 1
ATOM 4378 N N . ASN A 1 536 ? 22.994 0.608 -32.443 1.00 94.62 536 ASN A N 1
ATOM 4379 C CA . ASN A 1 536 ? 24.450 0.738 -32.393 1.00 94.62 536 ASN A CA 1
ATOM 4380 C C . ASN A 1 536 ? 25.122 -0.007 -33.551 1.00 94.62 536 ASN A C 1
ATOM 4382 O O . ASN A 1 536 ? 25.996 0.549 -34.217 1.00 94.62 536 ASN A O 1
ATOM 4386 N N . ARG A 1 537 ? 24.689 -1.236 -33.858 1.00 93.88 537 ARG A N 1
ATOM 4387 C CA . ARG A 1 537 ? 25.234 -2.001 -34.989 1.00 93.88 537 ARG A CA 1
ATOM 4388 C C . ARG A 1 537 ? 24.922 -1.345 -36.332 1.00 93.88 537 ARG A C 1
ATOM 4390 O O . ARG A 1 537 ? 25.800 -1.276 -37.188 1.00 93.88 537 ARG A O 1
ATOM 4397 N N . LYS A 1 538 ? 23.707 -0.819 -36.518 1.00 94.69 538 LYS A N 1
ATOM 4398 C CA . LYS A 1 538 ? 23.332 -0.029 -37.699 1.00 94.69 538 LYS A CA 1
ATOM 4399 C C . LYS A 1 538 ? 24.223 1.205 -37.833 1.00 94.69 538 LYS A C 1
ATOM 4401 O O . LYS A 1 538 ? 24.729 1.458 -38.920 1.00 94.69 538 LYS A O 1
ATOM 4406 N N . TYR A 1 539 ? 24.447 1.935 -36.742 1.00 94.62 539 TYR A N 1
ATOM 4407 C CA . TYR A 1 539 ? 25.308 3.115 -36.729 1.00 94.62 539 TYR A CA 1
ATOM 4408 C C . TYR A 1 539 ? 26.763 2.771 -37.084 1.00 94.62 539 TYR A C 1
ATOM 4410 O O . TYR A 1 539 ? 27.355 3.421 -37.942 1.00 94.62 539 TYR A O 1
ATOM 4418 N N . GLN A 1 540 ? 27.322 1.703 -36.506 1.00 92.62 540 GLN A N 1
ATOM 4419 C CA . GLN A 1 540 ? 28.662 1.210 -36.848 1.00 92.62 540 GLN A CA 1
ATOM 4420 C C . GLN A 1 540 ? 28.767 0.796 -38.323 1.00 92.62 540 GLN A C 1
ATOM 4422 O O . GLN A 1 540 ? 29.731 1.149 -39.002 1.00 92.62 540 GLN A O 1
ATOM 4427 N N . LEU A 1 541 ? 27.768 0.079 -38.850 1.00 94.38 541 LEU A N 1
ATOM 4428 C CA . LEU A 1 541 ? 27.718 -0.290 -40.267 1.00 94.38 541 LEU A CA 1
ATOM 4429 C C . LEU A 1 541 ? 27.619 0.942 -41.170 1.00 94.38 541 LEU A C 1
ATOM 4431 O O . LEU A 1 541 ? 28.302 1.019 -42.185 1.00 94.38 541 LEU A O 1
ATOM 4435 N N . GLN A 1 542 ? 26.819 1.936 -40.792 1.00 95.06 542 GLN A N 1
ATOM 4436 C CA . GLN A 1 542 ? 26.716 3.180 -41.542 1.00 95.06 542 GLN A CA 1
ATOM 4437 C C . GLN A 1 542 ? 28.049 3.938 -41.552 1.00 95.06 542 GLN A C 1
ATOM 4439 O O . GLN A 1 542 ? 28.500 4.352 -42.617 1.00 95.06 542 GLN A O 1
ATOM 4444 N N . LYS A 1 543 ? 28.726 4.052 -40.403 1.00 93.38 543 LYS A N 1
ATOM 4445 C CA . LYS A 1 543 ? 30.039 4.705 -40.309 1.00 93.38 543 LYS A CA 1
ATOM 4446 C C . LYS A 1 543 ? 31.113 3.982 -41.114 1.00 93.38 543 LYS A C 1
ATOM 4448 O O . LYS A 1 543 ? 31.814 4.618 -41.892 1.00 93.38 543 LYS A O 1
ATOM 4453 N N . THR A 1 544 ? 31.186 2.658 -41.010 1.00 93.81 544 THR A N 1
ATOM 4454 C CA . THR A 1 544 ? 32.129 1.861 -41.814 1.00 93.81 544 THR A CA 1
ATOM 4455 C C . THR A 1 544 ? 31.836 1.959 -43.314 1.00 93.81 544 THR A C 1
ATOM 4457 O O . THR A 1 544 ? 32.768 2.015 -44.114 1.00 93.81 544 THR A O 1
ATOM 4460 N N . MET A 1 545 ? 30.566 2.048 -43.724 1.00 92.56 545 MET A N 1
ATOM 4461 C CA . MET A 1 545 ? 30.189 2.297 -45.121 1.00 92.56 545 MET A CA 1
ATOM 4462 C C . MET A 1 545 ? 30.561 3.709 -45.593 1.00 92.56 545 MET A C 1
ATOM 4464 O O . MET A 1 545 ? 31.052 3.861 -46.713 1.00 92.56 545 MET A O 1
ATOM 4468 N N . GLU A 1 546 ? 30.370 4.735 -44.760 1.00 92.81 546 GLU A N 1
ATOM 4469 C CA . GLU A 1 546 ? 30.806 6.112 -45.036 1.00 92.81 546 GLU A CA 1
ATOM 4470 C C . GLU A 1 546 ? 32.332 6.182 -45.204 1.00 92.81 546 GLU A C 1
ATOM 4472 O O . GLU A 1 546 ? 32.821 6.712 -46.204 1.00 92.81 546 GLU A O 1
ATOM 4477 N N . GLU A 1 547 ? 33.090 5.570 -44.291 1.00 91.81 547 GLU A N 1
ATOM 4478 C CA . GLU A 1 547 ? 34.550 5.465 -44.371 1.00 91.81 547 GLU A CA 1
ATOM 4479 C C . GLU A 1 547 ? 34.996 4.724 -45.632 1.00 91.81 547 GLU A C 1
ATOM 4481 O O . GLU A 1 547 ? 35.855 5.212 -46.368 1.00 91.81 547 GLU A O 1
ATOM 4486 N N . ARG A 1 548 ? 34.374 3.578 -45.945 1.00 92.88 548 ARG A N 1
ATOM 4487 C CA . ARG A 1 548 ? 34.655 2.821 -47.172 1.00 92.88 548 ARG A CA 1
ATOM 4488 C C . ARG A 1 548 ? 34.354 3.658 -48.415 1.00 92.88 548 ARG A C 1
ATOM 4490 O O . ARG A 1 548 ? 35.130 3.637 -49.367 1.00 92.88 548 ARG A O 1
ATOM 4497 N N . SER A 1 549 ? 33.258 4.419 -48.419 1.00 93.81 549 SER A N 1
ATOM 4498 C CA . SER A 1 549 ? 32.918 5.311 -49.529 1.00 93.81 549 SER A CA 1
ATOM 4499 C C . SER A 1 549 ? 33.945 6.428 -49.697 1.00 93.81 549 SER A C 1
ATOM 4501 O O . SER A 1 549 ? 34.284 6.744 -50.838 1.00 93.81 549 SER A O 1
ATOM 4503 N N . LEU A 1 550 ? 34.434 7.022 -48.607 1.00 93.31 550 LEU A N 1
ATOM 4504 C CA . LEU A 1 550 ? 35.482 8.043 -48.650 1.00 93.31 550 LEU A CA 1
ATOM 4505 C C . LEU A 1 550 ? 36.811 7.456 -49.133 1.00 93.31 550 LEU A C 1
ATOM 4507 O O . LEU A 1 550 ? 37.446 8.047 -50.002 1.00 93.31 550 LEU A O 1
ATOM 4511 N N . GLN A 1 551 ? 37.182 6.261 -48.666 1.00 92.38 551 GLN A N 1
ATOM 4512 C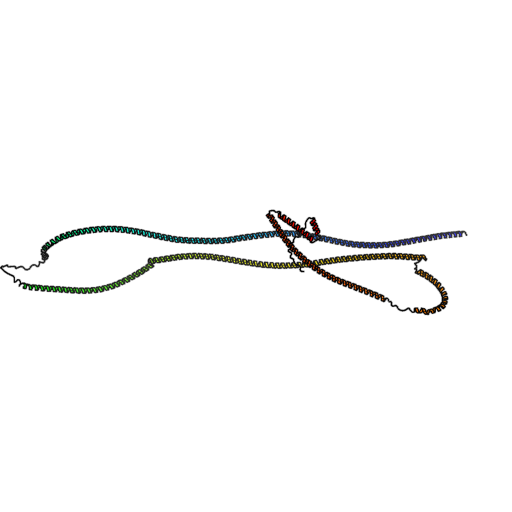 CA . GLN A 1 551 ? 38.360 5.537 -49.154 1.00 92.38 551 GLN A CA 1
ATOM 4513 C C . GLN A 1 551 ? 38.271 5.261 -50.660 1.00 92.38 551 GLN A C 1
ATOM 4515 O O . GLN A 1 551 ? 39.219 5.537 -51.390 1.00 92.38 551 GLN A O 1
ATOM 4520 N N . ILE A 1 552 ? 37.123 4.778 -51.151 1.00 93.25 552 ILE A N 1
ATOM 4521 C CA . ILE A 1 552 ? 36.903 4.539 -52.586 1.00 93.25 552 ILE A CA 1
ATOM 4522 C C . ILE A 1 552 ? 36.961 5.853 -53.376 1.00 93.25 552 ILE A C 1
ATOM 4524 O O . ILE A 1 552 ? 37.530 5.882 -54.466 1.00 93.25 552 ILE A O 1
ATOM 4528 N N . LYS A 1 553 ? 36.398 6.950 -52.850 1.00 94.94 553 LYS A N 1
ATOM 4529 C CA . LYS A 1 553 ? 36.490 8.275 -53.485 1.00 94.94 553 LYS A CA 1
ATOM 4530 C C . LYS A 1 553 ? 37.942 8.741 -53.590 1.00 94.94 553 LYS A C 1
ATOM 4532 O O . LYS A 1 553 ? 38.358 9.091 -54.688 1.00 94.94 553 LYS A O 1
ATOM 4537 N N . ALA A 1 554 ? 38.714 8.653 -52.508 1.00 94.12 554 ALA A N 1
ATOM 4538 C CA . ALA A 1 554 ? 40.130 9.012 -52.498 1.00 94.12 554 ALA A CA 1
ATOM 4539 C C . ALA A 1 554 ? 40.949 8.149 -53.475 1.00 94.12 554 ALA A C 1
ATOM 4541 O O . ALA A 1 554 ? 41.726 8.677 -54.265 1.00 94.12 554 ALA A O 1
ATOM 4542 N N . GLN A 1 555 ? 40.719 6.829 -53.505 1.00 93.25 555 GLN A N 1
ATOM 4543 C CA . GLN A 1 555 ? 41.351 5.935 -54.485 1.00 93.25 555 GLN A CA 1
ATOM 4544 C C . GLN A 1 555 ? 40.978 6.306 -55.925 1.00 93.25 555 GLN A C 1
ATOM 4546 O O . GLN A 1 555 ? 41.830 6.305 -56.808 1.00 93.25 555 GLN A O 1
ATOM 4551 N N . LYS A 1 556 ? 39.714 6.656 -56.180 1.00 94.44 556 LYS A N 1
ATOM 4552 C CA . LYS A 1 556 ? 39.253 7.084 -57.505 1.00 94.44 556 LYS A CA 1
ATOM 4553 C C . LYS A 1 556 ? 39.864 8.421 -57.927 1.00 94.44 556 LYS A C 1
ATOM 4555 O O . LYS A 1 556 ? 40.125 8.609 -59.111 1.00 94.44 556 LYS A O 1
ATOM 4560 N N . GLU A 1 557 ? 40.066 9.349 -56.998 1.00 93.38 557 GLU A N 1
ATOM 4561 C CA . GLU A 1 557 ? 40.758 10.616 -57.256 1.00 93.38 557 GLU A CA 1
ATOM 4562 C C . GLU A 1 557 ? 42.238 10.399 -57.555 1.00 93.38 557 GLU A C 1
ATOM 4564 O O . GLU A 1 557 ? 42.733 10.962 -58.528 1.00 93.38 557 GLU A O 1
ATOM 4569 N N . LEU A 1 558 ? 42.903 9.513 -56.811 1.00 93.81 558 LEU A N 1
ATOM 4570 C CA . LEU A 1 558 ? 44.283 9.118 -57.084 1.00 93.81 558 LEU A CA 1
ATOM 4571 C C . LEU A 1 558 ? 44.409 8.480 -58.475 1.00 93.81 558 LEU A C 1
ATOM 4573 O O . LEU A 1 558 ? 45.204 8.940 -59.283 1.00 93.81 558 LEU A O 1
ATOM 4577 N N . LEU A 1 559 ? 43.534 7.530 -58.821 1.00 93.94 559 LEU A N 1
ATOM 4578 C CA . LEU A 1 559 ? 43.511 6.930 -60.162 1.00 93.94 559 LEU A CA 1
ATOM 4579 C C . LEU A 1 559 ? 43.215 7.948 -61.274 1.00 93.94 559 LEU A C 1
ATOM 4581 O O . LEU A 1 559 ? 43.708 7.808 -62.390 1.00 93.94 559 LEU A O 1
ATOM 4585 N N . ARG A 1 560 ? 42.401 8.976 -61.004 1.00 94.81 560 ARG A N 1
ATOM 4586 C CA . ARG A 1 560 ? 42.172 10.075 -61.956 1.00 94.81 560 ARG A CA 1
ATOM 4587 C C . ARG A 1 560 ? 43.410 10.952 -62.116 1.00 94.81 560 ARG A C 1
ATOM 4589 O O . ARG A 1 560 ? 43.670 11.393 -63.232 1.00 94.81 560 ARG A O 1
ATOM 4596 N N . ALA A 1 561 ? 44.140 11.211 -61.034 1.00 93.19 561 ALA A N 1
ATOM 4597 C CA . ALA A 1 561 ? 45.403 11.935 -61.083 1.00 93.19 561 ALA A CA 1
ATOM 4598 C C . ALA A 1 561 ? 46.453 11.140 -61.873 1.00 93.19 561 ALA A C 1
ATOM 4600 O O . ALA A 1 561 ? 47.045 11.697 -62.793 1.00 93.19 561 ALA A O 1
ATOM 4601 N N . ASP A 1 562 ? 46.586 9.837 -61.615 1.00 91.69 562 ASP A N 1
ATOM 4602 C CA . ASP A 1 562 ? 47.470 8.939 -62.368 1.00 91.69 562 ASP A CA 1
ATOM 4603 C C . ASP A 1 562 ? 47.102 8.897 -63.854 1.00 91.69 562 ASP A C 1
ATOM 4605 O O . ASP A 1 562 ? 47.970 9.024 -64.715 1.00 91.69 562 ASP A O 1
ATOM 4609 N N . LEU A 1 563 ? 45.807 8.793 -64.177 1.00 93.44 563 LEU A N 1
ATOM 4610 C CA . LEU A 1 563 ? 45.337 8.842 -65.562 1.00 93.44 563 LEU A CA 1
ATOM 4611 C C . LEU A 1 563 ? 45.697 10.173 -66.232 1.00 93.44 563 LEU A C 1
ATOM 4613 O O . LEU A 1 563 ? 46.091 10.176 -67.396 1.00 93.44 563 LEU A O 1
ATOM 4617 N N . LYS A 1 564 ? 45.569 11.295 -65.517 1.00 94.94 564 LYS A N 1
ATOM 4618 C CA . LYS A 1 564 ? 45.930 12.616 -66.036 1.00 94.94 564 LYS A CA 1
ATOM 4619 C C . LYS A 1 564 ? 47.438 12.727 -66.275 1.00 94.94 564 LYS A C 1
ATOM 4621 O O . LYS A 1 564 ? 47.827 13.170 -67.348 1.00 94.94 564 LYS A O 1
ATOM 4626 N N . MET A 1 565 ? 48.266 12.275 -65.331 1.00 93.19 565 MET A N 1
ATOM 4627 C CA . MET A 1 565 ? 49.724 12.239 -65.498 1.00 93.19 565 MET A CA 1
ATOM 4628 C C . MET A 1 565 ? 50.118 11.372 -66.698 1.00 93.19 565 MET A C 1
ATOM 4630 O O . MET A 1 565 ? 50.869 11.822 -67.555 1.00 93.19 565 MET A O 1
ATOM 4634 N N . ALA A 1 566 ? 49.531 10.180 -66.840 1.00 92.19 566 ALA A N 1
ATOM 4635 C CA . ALA A 1 566 ? 49.771 9.318 -67.996 1.00 92.19 566 ALA A CA 1
ATOM 4636 C C . ALA A 1 566 ? 49.318 9.967 -69.318 1.00 92.19 566 ALA A C 1
ATOM 4638 O O . ALA A 1 566 ? 49.981 9.827 -70.342 1.00 92.19 566 ALA A O 1
ATOM 4639 N N . GLN A 1 567 ? 48.200 10.701 -69.325 1.00 93.62 567 GLN A N 1
ATOM 4640 C CA . GLN A 1 567 ? 47.757 11.462 -70.499 1.00 93.62 567 GLN A CA 1
ATOM 4641 C C . GLN A 1 567 ? 48.717 12.608 -70.844 1.00 93.62 567 GLN A C 1
ATOM 4643 O O . GLN A 1 567 ? 48.979 12.838 -72.025 1.00 93.62 567 GLN A O 1
ATOM 4648 N N . GLU A 1 568 ? 49.252 13.308 -69.842 1.00 93.50 568 GLU A N 1
ATOM 4649 C CA . GLU A 1 568 ? 50.272 14.348 -70.014 1.00 93.50 568 GLU A CA 1
ATOM 4650 C C . GLU A 1 568 ? 51.586 13.754 -70.553 1.00 93.50 568 GLU A C 1
ATOM 4652 O O . GLU A 1 568 ? 52.156 14.303 -71.495 1.00 93.50 568 GLU A O 1
ATOM 4657 N N . GLU A 1 569 ? 52.018 12.590 -70.057 1.00 92.25 569 GLU A N 1
ATOM 4658 C CA . GLU A 1 569 ? 53.171 11.847 -70.586 1.00 92.25 569 GLU A CA 1
ATOM 4659 C C . GLU A 1 569 ? 52.953 11.411 -72.038 1.00 92.25 569 GLU A C 1
ATOM 4661 O O . GLU A 1 569 ? 53.805 11.661 -72.891 1.00 92.25 569 GLU A O 1
ATOM 4666 N N . VAL A 1 570 ? 51.795 10.821 -72.359 1.00 93.75 570 VAL A N 1
ATOM 4667 C CA . VAL A 1 570 ? 51.440 10.450 -73.739 1.00 93.75 570 VAL A CA 1
ATOM 4668 C C . VAL A 1 570 ? 51.450 11.679 -74.640 1.00 93.75 570 VAL A C 1
ATOM 4670 O O . VAL A 1 570 ? 51.973 11.619 -75.754 1.00 93.75 570 VAL A O 1
ATOM 4673 N N . HIS A 1 571 ? 50.908 12.807 -74.179 1.00 92.81 571 HIS A N 1
ATOM 4674 C CA . HIS A 1 571 ? 50.938 14.055 -74.933 1.00 92.81 571 HIS A CA 1
ATOM 4675 C C . HIS A 1 571 ? 52.371 14.552 -75.159 1.00 92.81 571 HIS A C 1
ATOM 4677 O O . HIS A 1 571 ? 52.712 14.900 -76.289 1.00 92.81 571 HIS A O 1
ATOM 4683 N N . SER A 1 572 ? 53.215 14.521 -74.124 1.00 94.94 572 SER A N 1
ATOM 4684 C CA . SER A 1 572 ? 54.633 14.883 -74.203 1.00 94.94 572 SER A CA 1
ATOM 4685 C C . SER A 1 572 ? 55.374 14.020 -75.227 1.00 94.94 572 SER A C 1
ATOM 4687 O O . SER A 1 572 ? 55.965 14.547 -76.166 1.00 94.94 572 SER A O 1
ATOM 4689 N N . VAL A 1 573 ? 55.240 12.692 -75.139 1.00 92.56 573 VAL A N 1
ATOM 4690 C CA . VAL A 1 573 ? 55.838 11.746 -76.096 1.00 92.56 573 VAL A CA 1
ATOM 4691 C C . VAL A 1 573 ? 55.298 11.966 -77.509 1.00 92.56 573 VAL A C 1
ATOM 4693 O O . VAL A 1 573 ? 56.046 11.883 -78.478 1.00 92.56 573 VAL A O 1
ATOM 4696 N N . THR A 1 574 ? 54.014 12.295 -77.656 1.00 93.25 574 THR A N 1
ATOM 4697 C CA . THR A 1 574 ? 53.424 12.615 -78.965 1.00 93.25 574 THR A CA 1
ATOM 4698 C C . THR A 1 574 ? 54.016 13.902 -79.548 1.00 93.25 574 THR A C 1
ATOM 4700 O O . THR A 1 574 ? 54.236 13.981 -80.757 1.00 93.25 574 THR A O 1
ATOM 4703 N N . MET A 1 575 ? 54.295 14.912 -78.719 1.00 93.12 575 MET A N 1
ATOM 4704 C CA . MET A 1 575 ? 54.973 16.136 -79.155 1.00 93.12 575 MET A CA 1
ATOM 4705 C C . MET A 1 575 ? 56.431 15.870 -79.522 1.00 93.12 575 MET A C 1
ATOM 4707 O O . MET A 1 575 ? 56.867 16.298 -80.589 1.00 93.12 575 MET A O 1
ATOM 4711 N N . GLU A 1 576 ? 57.154 15.083 -78.723 1.00 92.94 576 GLU A N 1
ATOM 4712 C CA . GLU A 1 576 ? 58.504 14.638 -79.074 1.00 92.94 576 GLU A CA 1
ATOM 4713 C C . GLU A 1 576 ? 58.517 13.850 -80.390 1.00 92.94 576 GLU A C 1
ATOM 4715 O O . GLU A 1 576 ? 59.388 14.075 -81.232 1.00 92.94 576 GLU A O 1
ATOM 4720 N N . LEU A 1 577 ? 57.540 12.963 -80.609 1.00 91.69 577 LEU A N 1
ATOM 4721 C CA . LEU A 1 577 ? 57.384 12.225 -81.861 1.00 91.69 577 LEU A CA 1
ATOM 4722 C C . LEU A 1 577 ? 57.171 13.182 -83.037 1.00 91.69 577 LEU A C 1
ATOM 4724 O O . LEU A 1 577 ? 57.881 13.066 -84.031 1.00 91.69 577 LEU A O 1
ATOM 4728 N N . ARG A 1 578 ? 56.270 14.165 -82.915 1.00 91.94 578 ARG A N 1
ATOM 4729 C CA . ARG A 1 578 ? 56.050 15.183 -83.958 1.00 91.94 578 ARG A CA 1
ATOM 4730 C C . ARG A 1 578 ? 57.301 16.002 -84.244 1.00 91.94 578 ARG A C 1
ATOM 4732 O O . ARG A 1 578 ? 57.615 16.244 -85.406 1.00 91.94 578 ARG A O 1
ATOM 4739 N N . ASP A 1 579 ? 58.054 16.389 -83.220 1.00 91.94 579 ASP A N 1
ATOM 4740 C CA . ASP A 1 579 ? 59.329 17.085 -83.396 1.00 91.94 579 ASP A CA 1
ATOM 4741 C C . ASP A 1 579 ? 60.355 16.211 -84.128 1.00 91.94 579 ASP A C 1
ATOM 4743 O O . ASP A 1 579 ? 61.106 16.698 -84.980 1.00 91.94 579 ASP A O 1
ATOM 4747 N N . ARG A 1 580 ? 60.393 14.906 -83.831 1.00 90.81 580 ARG A N 1
ATOM 4748 C CA . ARG A 1 580 ? 61.241 13.935 -84.537 1.00 90.81 580 ARG A CA 1
ATOM 4749 C C . ARG A 1 580 ? 60.783 13.725 -85.975 1.00 90.81 580 ARG A C 1
ATOM 4751 O O . ARG A 1 580 ? 61.639 13.703 -86.852 1.00 90.81 580 ARG A O 1
ATOM 4758 N N . GLU A 1 581 ? 59.483 13.641 -86.236 1.00 91.19 581 GLU A N 1
ATOM 4759 C CA . GLU A 1 581 ? 58.904 13.565 -87.581 1.00 91.19 581 GLU A CA 1
ATOM 4760 C C . GLU A 1 581 ? 59.210 14.829 -88.392 1.00 91.19 581 GLU A C 1
ATOM 4762 O O . GLU A 1 581 ? 59.628 14.730 -89.544 1.00 91.19 581 GLU A O 1
ATOM 4767 N N . MET A 1 582 ? 59.099 16.023 -87.799 1.00 90.75 582 MET A N 1
ATOM 4768 C CA . MET A 1 582 ? 59.495 17.279 -88.444 1.00 90.75 582 MET A CA 1
ATOM 4769 C C . MET A 1 582 ? 61.002 17.323 -88.729 1.00 90.75 582 MET A C 1
ATOM 4771 O O . MET A 1 582 ? 61.417 17.722 -89.821 1.00 90.75 582 MET A O 1
ATOM 4775 N N . LYS A 1 583 ? 61.846 16.873 -87.792 1.00 92.31 583 LYS A N 1
ATOM 4776 C CA . LYS A 1 583 ? 63.299 16.740 -88.011 1.00 92.31 583 LYS A CA 1
ATOM 4777 C C . LYS A 1 583 ? 63.621 15.719 -89.105 1.00 92.31 583 LYS A C 1
ATOM 4779 O O . LYS A 1 583 ? 64.476 15.978 -89.946 1.00 92.31 583 LYS A O 1
ATOM 4784 N N . ALA A 1 584 ? 62.922 14.589 -89.141 1.00 88.56 584 ALA A N 1
ATOM 4785 C CA . ALA A 1 584 ? 63.071 13.584 -90.187 1.00 88.56 584 ALA A CA 1
ATOM 4786 C C . ALA A 1 584 ? 62.610 14.129 -91.544 1.00 88.56 584 ALA A C 1
ATOM 4788 O O . ALA A 1 584 ? 63.317 13.969 -92.528 1.00 88.56 584 ALA A O 1
ATOM 4789 N N . SER A 1 585 ? 61.486 14.849 -91.597 1.00 91.00 585 SER A N 1
ATOM 4790 C CA . SER A 1 585 ? 60.982 15.513 -92.804 1.00 91.00 585 SER A CA 1
ATOM 4791 C C . SER A 1 585 ? 61.955 16.573 -93.320 1.00 91.00 585 SER A C 1
ATOM 4793 O O . SER A 1 585 ? 62.220 16.631 -94.517 1.00 91.00 585 SER A O 1
ATOM 4795 N N . THR A 1 586 ? 62.543 17.390 -92.441 1.00 89.88 586 THR A N 1
ATOM 4796 C CA . THR A 1 586 ? 63.561 18.377 -92.841 1.00 89.88 586 THR A CA 1
ATOM 4797 C C . THR A 1 586 ? 64.850 17.711 -93.319 1.00 89.88 586 THR A C 1
ATOM 4799 O O . THR A 1 586 ? 65.401 18.140 -94.331 1.00 89.88 586 THR A O 1
ATOM 4802 N N . LEU A 1 587 ? 65.304 16.633 -92.669 1.00 88.75 587 LEU A N 1
ATOM 4803 C CA . LEU A 1 587 ? 66.415 15.805 -93.152 1.00 88.75 587 LEU A CA 1
ATOM 4804 C C . LEU A 1 587 ? 66.104 15.154 -94.501 1.00 88.75 587 LEU A C 1
ATOM 4806 O O . LEU A 1 587 ? 66.968 15.161 -95.370 1.00 88.75 587 LEU A O 1
ATOM 4810 N N . ASN A 1 588 ? 64.885 14.653 -94.699 1.00 87.06 588 ASN A N 1
ATOM 4811 C CA . ASN A 1 588 ? 64.462 14.040 -95.952 1.00 87.06 588 ASN A CA 1
ATOM 4812 C C . ASN A 1 588 ? 64.411 15.082 -97.075 1.00 87.06 588 ASN A C 1
ATOM 4814 O O . ASN A 1 588 ? 65.000 14.865 -98.120 1.00 87.06 588 ASN A O 1
ATOM 4818 N N . LYS A 1 589 ? 63.854 16.275 -96.820 1.00 87.31 589 LYS A N 1
ATOM 4819 C CA . LYS A 1 589 ? 63.919 17.415 -97.752 1.00 87.31 589 LYS A CA 1
ATOM 4820 C C . LYS A 1 589 ? 65.358 17.841 -98.049 1.00 87.31 589 LYS A C 1
ATOM 4822 O O . LYS A 1 589 ? 65.664 18.213 -99.174 1.00 87.31 589 LYS A O 1
ATOM 4827 N N . LYS A 1 590 ? 66.256 17.800 -97.058 1.00 85.12 590 LYS A N 1
ATOM 4828 C CA . LYS A 1 590 ? 67.685 18.093 -97.252 1.00 85.12 590 LYS A CA 1
ATOM 4829 C C . LYS A 1 590 ? 68.372 17.014 -98.092 1.00 85.12 590 LYS A C 1
ATOM 4831 O O . LYS A 1 590 ? 69.207 17.353 -98.923 1.00 85.12 590 LYS A O 1
ATOM 4836 N N . TYR A 1 591 ? 68.032 15.744 -97.880 1.00 81.19 591 TYR A N 1
ATOM 4837 C CA . TYR A 1 591 ? 68.486 14.624 -98.699 1.00 81.19 591 TYR A CA 1
ATOM 4838 C C . TYR A 1 591 ? 67.960 14.742 -100.131 1.00 81.19 591 TYR A C 1
ATOM 4840 O O . TYR A 1 591 ? 68.751 14.627 -101.057 1.00 81.19 591 TYR A O 1
ATOM 4848 N N . ASP A 1 592 ? 66.676 15.055 -100.310 1.00 80.94 592 ASP A N 1
ATOM 4849 C CA . ASP A 1 592 ? 66.063 15.318 -101.611 1.00 80.94 592 ASP A CA 1
ATOM 4850 C C . ASP A 1 592 ? 66.780 16.473 -102.321 1.00 80.94 592 ASP A C 1
ATOM 4852 O O . ASP A 1 592 ? 67.229 16.296 -103.442 1.00 80.94 592 ASP A O 1
ATOM 4856 N N . LEU A 1 593 ? 67.012 17.607 -101.646 1.00 80.25 593 LEU A N 1
ATOM 4857 C CA . LEU A 1 593 ? 67.780 18.733 -102.197 1.00 80.25 593 LEU A CA 1
ATOM 4858 C C . LEU A 1 593 ? 69.227 18.360 -102.551 1.00 80.25 593 LEU A C 1
ATOM 4860 O O . LEU A 1 593 ? 69.743 18.822 -103.564 1.00 80.25 593 LEU A O 1
ATOM 4864 N N . LEU A 1 594 ? 69.904 17.551 -101.730 1.00 76.38 594 LEU A N 1
ATOM 4865 C CA . LEU A 1 594 ? 71.252 17.050 -102.031 1.00 76.38 594 LEU A CA 1
ATOM 4866 C C . LEU A 1 594 ? 71.242 16.090 -103.226 1.00 76.38 594 LEU A C 1
ATOM 4868 O O . LEU A 1 594 ? 72.124 16.181 -104.074 1.00 76.38 594 LEU A O 1
ATOM 4872 N N . SER A 1 595 ? 70.250 15.205 -103.307 1.00 70.31 595 SER A N 1
ATOM 4873 C CA . SER A 1 595 ? 70.050 14.291 -104.431 1.00 70.31 595 SER A CA 1
ATOM 4874 C C . SER A 1 595 ? 69.728 15.058 -105.712 1.00 70.31 595 SER A C 1
ATOM 4876 O O . SER A 1 595 ? 70.272 14.737 -106.763 1.00 70.31 595 SER A O 1
ATOM 4878 N N . ASP A 1 596 ? 68.885 16.086 -105.634 1.00 71.25 596 ASP A N 1
ATOM 4879 C CA . ASP A 1 596 ? 68.521 16.940 -106.761 1.00 71.25 596 ASP A CA 1
ATOM 4880 C C . ASP A 1 596 ? 69.717 17.792 -107.208 1.00 71.25 596 ASP A C 1
ATOM 4882 O O . ASP A 1 596 ? 69.952 17.930 -108.406 1.00 71.25 596 ASP A O 1
ATOM 4886 N N . LYS A 1 597 ? 70.536 18.290 -106.269 1.00 70.81 597 LYS A N 1
ATOM 4887 C CA . LYS A 1 597 ? 71.797 18.981 -106.577 1.00 70.81 597 LYS A CA 1
ATOM 4888 C C . LYS A 1 597 ? 72.810 18.048 -107.251 1.00 70.81 597 LYS A C 1
ATOM 4890 O O . LYS A 1 597 ? 73.423 18.435 -108.240 1.00 70.81 597 LYS A O 1
ATOM 4895 N N . MET A 1 598 ? 72.953 16.815 -106.759 1.00 60.34 598 MET A N 1
ATOM 4896 C CA . MET A 1 598 ? 73.821 15.798 -107.365 1.00 60.34 598 MET A CA 1
ATOM 4897 C C . MET A 1 598 ? 73.343 15.408 -108.774 1.00 60.34 598 MET A C 1
ATOM 4899 O O . MET A 1 598 ? 74.167 15.203 -109.661 1.00 60.34 598 MET A O 1
ATOM 4903 N N . ASN A 1 599 ? 72.026 15.382 -109.004 1.00 60.56 599 ASN A N 1
ATOM 4904 C CA . ASN A 1 599 ? 71.443 15.196 -110.335 1.00 60.56 599 ASN A CA 1
ATOM 4905 C C . ASN A 1 599 ? 71.658 16.421 -111.250 1.00 60.56 599 ASN A C 1
ATOM 4907 O O . ASN A 1 599 ? 71.904 16.247 -112.441 1.00 60.56 599 ASN A O 1
ATOM 4911 N N . GLN A 1 600 ? 71.599 17.652 -110.723 1.00 64.19 600 GLN A N 1
ATOM 4912 C CA . GLN A 1 600 ? 71.851 18.883 -111.491 1.00 64.19 600 GLN A CA 1
ATOM 4913 C C . GLN A 1 600 ? 73.313 19.039 -111.932 1.00 64.19 600 GLN A C 1
ATOM 4915 O O . GLN A 1 600 ? 73.555 19.513 -113.038 1.00 64.19 600 GLN A O 1
ATOM 4920 N N . GLU A 1 601 ? 74.284 18.655 -111.097 1.00 58.34 601 GLU A N 1
ATOM 4921 C CA . GLU A 1 601 ? 75.715 18.802 -111.410 1.00 58.34 601 GLU A CA 1
ATOM 4922 C C . GLU A 1 601 ? 76.223 17.793 -112.464 1.00 58.34 601 GLU A C 1
ATOM 4924 O O . GLU A 1 601 ? 77.252 18.051 -113.083 1.00 58.34 601 GLU A O 1
ATOM 4929 N N . MET A 1 602 ? 75.527 16.667 -112.696 1.00 55.34 602 MET A N 1
ATOM 4930 C CA . MET A 1 602 ? 76.087 15.508 -113.424 1.00 55.34 602 MET A CA 1
ATOM 4931 C C . MET A 1 602 ? 75.249 14.963 -114.601 1.00 55.34 602 MET A C 1
ATOM 4933 O O . MET A 1 602 ? 75.629 13.942 -115.173 1.00 55.34 602 MET A O 1
ATOM 4937 N N . GLY A 1 603 ? 74.173 15.641 -115.023 1.00 48.47 603 GLY A N 1
ATOM 4938 C CA . GLY A 1 603 ? 73.627 15.491 -116.383 1.00 48.47 603 GLY A CA 1
ATOM 4939 C C . GLY A 1 603 ? 72.160 15.057 -116.521 1.00 48.47 603 GLY A C 1
ATOM 4940 O O . GLY A 1 603 ? 71.696 14.125 -115.872 1.00 48.47 603 GLY A O 1
ATOM 4941 N N . GLU A 1 604 ? 71.484 15.784 -117.421 1.00 47.66 604 GLU A N 1
ATOM 4942 C CA . GLU A 1 604 ? 70.201 15.573 -118.117 1.00 47.66 604 GLU A CA 1
ATOM 4943 C C . GLU A 1 604 ? 69.126 14.684 -117.464 1.00 47.66 604 GLU A C 1
ATOM 4945 O O . GLU A 1 604 ? 69.058 13.474 -117.647 1.00 47.66 604 GLU A O 1
ATOM 4950 N N . GLY A 1 605 ? 68.189 15.363 -116.793 1.00 56.00 605 GLY A N 1
ATOM 4951 C CA . GLY A 1 605 ? 66.746 15.169 -116.970 1.00 56.00 605 GLY A CA 1
ATOM 4952 C C . GLY A 1 605 ? 66.217 13.738 -117.088 1.00 56.00 605 GLY A C 1
ATOM 4953 O O . GLY A 1 605 ? 65.698 13.374 -118.137 1.00 56.00 605 GLY A O 1
ATOM 4954 N N . GLY A 1 606 ? 66.223 12.973 -115.993 1.00 49.34 606 GLY A N 1
ATOM 4955 C CA . GLY A 1 606 ? 65.358 11.795 -115.870 1.00 49.34 606 GLY A CA 1
ATOM 4956 C C . GLY A 1 606 ? 65.798 10.769 -114.824 1.00 49.34 606 GLY A C 1
ATOM 4957 O O . GLY A 1 606 ? 66.790 10.076 -115.015 1.00 49.34 606 GLY A O 1
ATOM 4958 N N . GLU A 1 607 ? 64.977 10.638 -113.774 1.00 58.53 607 GLU A N 1
ATOM 4959 C CA . GLU A 1 607 ? 65.000 9.646 -112.679 1.00 58.53 607 GLU A CA 1
ATOM 4960 C C . GLU A 1 607 ? 66.153 9.704 -111.657 1.00 58.53 607 GLU A C 1
ATOM 4962 O O . GLU A 1 607 ? 67.329 9.842 -111.975 1.00 58.53 607 GLU A O 1
ATOM 4967 N N . ARG A 1 608 ? 65.788 9.569 -110.370 1.00 54.00 608 ARG A N 1
ATOM 4968 C CA . ARG A 1 608 ? 66.716 9.525 -109.228 1.00 54.00 608 ARG A CA 1
ATOM 4969 C C . ARG A 1 608 ? 67.573 8.261 -109.310 1.00 54.00 608 ARG A C 1
ATOM 4971 O O . ARG A 1 608 ? 67.103 7.176 -108.973 1.00 54.00 608 ARG A O 1
ATOM 4978 N N . LYS A 1 609 ? 68.837 8.390 -109.715 1.00 61.94 609 LYS A N 1
ATOM 4979 C CA . LYS A 1 609 ? 69.768 7.256 -109.769 1.00 61.94 609 LYS A CA 1
ATOM 4980 C C . LYS A 1 609 ? 70.576 7.172 -108.470 1.00 61.94 609 LYS A C 1
ATOM 4982 O O . LYS A 1 609 ? 71.177 8.143 -108.025 1.00 61.94 609 LYS A O 1
ATOM 4987 N N . SER A 1 610 ? 70.558 6.001 -107.829 1.00 57.28 610 SER A N 1
ATOM 4988 C CA . SER A 1 610 ? 71.299 5.727 -106.585 1.00 57.28 610 SER A CA 1
ATOM 4989 C C . SER A 1 610 ? 72.814 5.924 -106.788 1.00 57.28 610 SER A C 1
ATOM 4991 O O . SER A 1 610 ? 73.305 5.612 -107.872 1.00 57.28 610 SER A O 1
ATOM 4993 N N . PRO A 1 611 ? 73.603 6.345 -105.777 1.00 58.84 611 PRO A N 1
ATOM 4994 C CA . PRO A 1 611 ? 75.070 6.374 -105.863 1.00 58.84 611 PRO A CA 1
ATOM 4995 C C . PRO A 1 611 ? 75.680 5.055 -106.369 1.00 58.84 611 PRO A C 1
ATOM 4997 O O . PRO A 1 611 ? 76.686 5.065 -107.073 1.00 58.84 611 PRO A O 1
ATOM 5000 N N . ALA A 1 612 ? 75.025 3.921 -106.091 1.00 58.59 612 ALA A N 1
ATOM 5001 C CA . ALA A 1 612 ? 75.402 2.613 -106.620 1.00 58.59 612 ALA A CA 1
ATOM 5002 C C . ALA A 1 612 ? 75.268 2.510 -108.151 1.00 58.59 612 ALA A C 1
ATOM 5004 O O . ALA A 1 612 ? 76.087 1.849 -108.769 1.00 58.59 612 ALA A O 1
ATOM 5005 N N . TYR A 1 613 ? 74.302 3.186 -108.781 1.00 68.25 613 TYR A N 1
ATOM 5006 C CA . TYR A 1 613 ? 74.189 3.246 -110.243 1.00 68.25 613 TYR A CA 1
ATOM 5007 C C . TYR A 1 613 ? 75.382 3.974 -110.861 1.00 68.25 613 TYR A C 1
ATOM 5009 O O . TYR A 1 613 ? 75.933 3.495 -111.839 1.00 68.25 613 TYR A O 1
ATOM 5017 N N . TYR A 1 614 ? 75.831 5.088 -110.274 1.00 64.88 614 TYR A N 1
ATOM 5018 C CA . TYR A 1 614 ? 77.020 5.792 -110.763 1.00 64.88 614 TYR A CA 1
ATOM 5019 C C . TYR A 1 614 ? 78.301 4.989 -110.523 1.00 64.88 614 TYR A C 1
ATOM 5021 O O . TYR A 1 614 ? 79.194 5.014 -111.362 1.00 64.88 614 TYR A O 1
ATOM 5029 N N . VAL A 1 615 ? 78.378 4.225 -109.427 1.00 67.75 615 VAL A N 1
ATOM 5030 C CA . VAL A 1 615 ? 79.460 3.251 -109.207 1.00 67.75 615 VAL A CA 1
ATOM 5031 C C . VAL A 1 615 ? 79.395 2.114 -110.228 1.00 67.75 615 VAL A C 1
ATOM 5033 O O . VAL A 1 615 ? 80.440 1.709 -110.715 1.00 67.75 615 VAL A O 1
ATOM 5036 N N . VAL A 1 616 ? 78.206 1.627 -110.589 1.00 65.88 616 VAL A N 1
ATOM 5037 C CA . VAL A 1 616 ? 78.015 0.571 -111.597 1.00 65.88 616 VAL A CA 1
ATOM 5038 C C . VAL A 1 616 ? 78.283 1.085 -113.007 1.00 65.88 616 VAL A C 1
ATOM 5040 O O . VAL A 1 616 ? 78.912 0.369 -113.765 1.00 65.88 616 VAL A O 1
ATOM 5043 N N . LEU A 1 617 ? 77.897 2.313 -113.357 1.00 71.12 617 LEU A N 1
ATOM 5044 C CA . LEU A 1 617 ? 78.224 2.930 -114.644 1.00 71.12 617 LEU A CA 1
ATOM 5045 C C . LEU A 1 617 ? 79.731 3.176 -114.748 1.00 71.12 617 LEU A C 1
ATOM 5047 O O . LEU A 1 617 ? 80.349 2.774 -115.722 1.00 71.12 617 LEU A O 1
ATOM 5051 N N . ARG A 1 618 ? 80.351 3.719 -113.692 1.00 67.88 618 ARG A N 1
ATOM 5052 C CA . ARG A 1 618 ? 81.815 3.809 -113.590 1.00 67.88 618 ARG A CA 1
ATOM 5053 C C . ARG A 1 618 ? 82.474 2.431 -113.622 1.00 67.88 618 ARG A C 1
ATOM 5055 O O . ARG A 1 618 ? 83.572 2.321 -114.142 1.00 67.88 618 ARG A O 1
ATOM 5062 N N . ALA A 1 619 ? 81.848 1.390 -113.068 1.00 70.31 619 ALA A N 1
ATOM 5063 C CA . ALA A 1 619 ? 82.341 0.017 -113.137 1.00 70.31 619 ALA A CA 1
ATOM 5064 C C . ALA A 1 619 ? 82.124 -0.613 -114.519 1.00 70.31 619 ALA A C 1
ATOM 5066 O O . ALA A 1 619 ? 82.962 -1.401 -114.917 1.00 70.31 619 ALA A O 1
ATOM 5067 N N . GLN A 1 620 ? 81.074 -0.247 -115.260 1.00 72.44 620 GLN A N 1
ATOM 5068 C CA . GLN A 1 620 ? 80.837 -0.646 -116.650 1.00 72.44 620 GLN A CA 1
ATOM 5069 C C . GLN A 1 620 ? 81.841 0.029 -117.581 1.00 72.44 620 GLN A C 1
ATOM 5071 O O . GLN A 1 620 ? 82.482 -0.669 -118.350 1.00 72.44 620 GLN A O 1
ATOM 5076 N N . GLU A 1 621 ? 82.074 1.337 -117.432 1.00 72.06 621 GLU A N 1
ATOM 5077 C CA . GLU A 1 621 ? 83.180 2.045 -118.093 1.00 72.06 621 GLU A CA 1
ATOM 5078 C C . GLU A 1 621 ? 84.530 1.412 -117.716 1.00 72.06 621 GLU A C 1
ATOM 5080 O O . GLU A 1 621 ? 85.403 1.238 -118.562 1.00 72.06 621 GLU A O 1
ATOM 5085 N N . ARG A 1 622 ? 84.703 1.004 -116.447 1.00 72.00 622 ARG A N 1
ATOM 5086 C CA . ARG A 1 622 ? 85.897 0.273 -116.000 1.00 72.00 622 ARG A CA 1
ATOM 5087 C C . ARG A 1 622 ? 85.984 -1.127 -116.606 1.00 72.00 622 ARG A C 1
ATOM 5089 O O . ARG A 1 622 ? 87.092 -1.556 -116.872 1.00 72.00 622 ARG A O 1
ATOM 5096 N N . GLU A 1 623 ? 84.874 -1.828 -116.818 1.00 74.06 623 GLU A N 1
ATOM 5097 C CA . GLU A 1 623 ? 84.818 -3.164 -117.425 1.00 74.06 623 GLU A CA 1
ATOM 5098 C C . GLU A 1 623 ? 85.030 -3.104 -118.944 1.00 74.06 623 GLU A C 1
ATOM 5100 O O . GLU A 1 623 ? 85.665 -3.982 -119.511 1.00 74.06 623 GLU A O 1
ATOM 5105 N N . GLU A 1 624 ? 84.562 -2.049 -119.612 1.00 75.56 624 GLU A N 1
ATOM 5106 C CA . GLU A 1 624 ? 84.879 -1.756 -121.013 1.00 75.56 624 GLU A CA 1
ATOM 5107 C C . GLU A 1 624 ? 86.375 -1.458 -121.177 1.00 75.56 624 GLU A C 1
ATOM 5109 O O . GLU A 1 624 ? 87.038 -2.102 -121.989 1.00 75.56 624 GLU A O 1
ATOM 5114 N N . LEU A 1 625 ? 86.942 -0.607 -120.312 1.00 72.50 625 LEU A N 1
ATOM 5115 C CA . LEU A 1 625 ? 88.392 -0.392 -120.220 1.00 72.50 625 LEU A CA 1
ATOM 5116 C C . LEU A 1 625 ? 89.154 -1.656 -119.793 1.00 72.50 625 LEU A C 1
ATOM 5118 O O . LEU A 1 625 ? 90.311 -1.829 -120.165 1.00 72.50 625 LEU A O 1
ATOM 5122 N N . GLN A 1 626 ? 88.535 -2.553 -119.023 1.00 70.12 626 GLN A N 1
ATOM 5123 C CA . GLN A 1 626 ? 89.127 -3.828 -118.621 1.00 70.12 626 GLN A CA 1
ATOM 5124 C C . GLN A 1 626 ? 89.040 -4.877 -119.730 1.00 70.12 626 GLN A C 1
ATOM 5126 O O . GLN A 1 626 ? 89.940 -5.691 -119.805 1.00 70.12 626 GLN A O 1
ATOM 5131 N N . LYS A 1 627 ? 88.067 -4.829 -120.647 1.00 74.94 627 LYS A N 1
ATOM 5132 C CA . LYS A 1 627 ? 88.068 -5.638 -121.881 1.00 74.94 627 LYS A CA 1
ATOM 5133 C C . LYS A 1 627 ? 89.142 -5.168 -122.860 1.00 74.94 627 LYS A C 1
ATOM 5135 O O . LYS A 1 627 ? 89.842 -5.995 -123.437 1.00 74.94 627 LYS A O 1
ATOM 5140 N N . GLU A 1 628 ? 89.319 -3.853 -123.000 1.00 75.19 628 GLU A N 1
ATOM 5141 C CA . GLU A 1 628 ? 90.479 -3.282 -123.704 1.00 75.19 628 GLU A CA 1
ATOM 5142 C C . GLU A 1 628 ? 91.797 -3.656 -122.993 1.00 75.19 628 GLU A C 1
ATOM 5144 O O . GLU A 1 628 ? 92.802 -3.964 -123.638 1.00 75.19 628 GLU A O 1
ATOM 5149 N N . GLY A 1 629 ? 91.770 -3.711 -121.657 1.00 71.69 629 GLY A N 1
ATOM 5150 C CA . GLY A 1 629 ? 92.829 -4.244 -120.803 1.00 71.69 629 GLY A CA 1
ATOM 5151 C C . GLY A 1 629 ? 93.095 -5.736 -121.014 1.00 71.69 629 GLY A C 1
ATOM 5152 O O . GLY A 1 629 ? 94.250 -6.109 -121.139 1.00 71.69 629 GLY A O 1
ATOM 5153 N N . ASP A 1 630 ? 92.072 -6.577 -121.155 1.00 74.56 630 ASP A N 1
ATOM 5154 C CA . ASP A 1 630 ? 92.175 -8.026 -121.352 1.00 74.56 630 ASP A CA 1
ATOM 5155 C C . ASP A 1 630 ? 92.795 -8.355 -122.723 1.00 74.56 630 ASP A C 1
ATOM 5157 O O . ASP A 1 630 ? 93.585 -9.290 -122.858 1.00 74.56 630 ASP A O 1
ATOM 5161 N N . GLU A 1 631 ? 92.507 -7.559 -123.758 1.00 76.25 631 GLU A N 1
ATOM 5162 C CA . GLU A 1 631 ? 93.175 -7.666 -125.064 1.00 76.25 631 GLU A CA 1
ATOM 5163 C C . GLU A 1 631 ? 94.666 -7.290 -125.000 1.00 76.25 631 GLU A C 1
ATOM 5165 O O . GLU A 1 631 ? 95.502 -7.877 -125.703 1.00 76.25 631 GLU A O 1
ATOM 5170 N N . LEU A 1 632 ? 95.020 -6.325 -124.146 1.00 72.25 632 LEU A N 1
ATOM 5171 C CA . LEU A 1 632 ? 96.407 -6.004 -123.813 1.00 72.25 632 LEU A CA 1
ATOM 5172 C C . LEU A 1 632 ? 97.025 -7.084 -122.908 1.00 72.25 632 LEU A C 1
ATOM 5174 O O . LEU A 1 632 ? 98.183 -7.446 -123.120 1.00 72.25 632 LEU A O 1
ATOM 5178 N N . ASP A 1 633 ? 96.254 -7.699 -122.013 1.00 68.31 633 ASP A N 1
ATOM 5179 C CA . ASP A 1 633 ? 96.684 -8.796 -121.151 1.00 68.31 633 ASP A CA 1
ATOM 5180 C C . ASP A 1 633 ? 96.900 -10.089 -121.933 1.00 68.31 633 ASP A C 1
ATOM 5182 O O . ASP A 1 633 ? 97.805 -10.840 -121.608 1.00 68.31 633 ASP A O 1
ATOM 5186 N N . VAL A 1 634 ? 96.193 -10.355 -123.033 1.00 79.00 634 VAL A N 1
ATOM 5187 C CA . VAL A 1 634 ? 96.539 -11.468 -123.941 1.00 79.00 634 VAL A CA 1
ATOM 5188 C C . VAL A 1 634 ? 97.916 -11.243 -124.584 1.00 79.00 634 VAL A C 1
ATOM 5190 O O . VAL A 1 634 ? 98.685 -12.195 -124.776 1.00 79.00 634 VAL A O 1
ATOM 5193 N N . LYS A 1 635 ? 98.270 -9.986 -124.887 1.00 71.88 635 LYS A N 1
ATOM 5194 C CA . LYS A 1 635 ? 99.617 -9.621 -125.359 1.00 71.88 635 LYS A CA 1
ATOM 5195 C C . LYS A 1 635 ? 100.650 -9.743 -124.229 1.00 71.88 635 LYS A C 1
ATOM 5197 O O . LYS A 1 635 ? 101.750 -10.229 -124.492 1.00 71.88 635 LYS A O 1
ATOM 5202 N N . ILE A 1 636 ? 100.284 -9.416 -122.986 1.00 66.25 636 ILE A N 1
ATOM 5203 C CA . ILE A 1 636 ? 101.118 -9.606 -121.786 1.00 66.25 636 ILE A CA 1
ATOM 5204 C C . ILE A 1 636 ? 101.280 -11.090 -121.441 1.00 66.25 636 ILE A C 1
ATOM 5206 O O . ILE A 1 636 ? 102.398 -11.519 -121.223 1.00 66.25 636 ILE A O 1
ATOM 5210 N N . GLN A 1 637 ? 100.253 -11.933 -121.527 1.00 67.62 637 GLN A N 1
ATOM 5211 C CA . GLN A 1 637 ? 100.304 -13.378 -121.262 1.00 67.62 637 GLN A CA 1
ATOM 5212 C C . GLN A 1 637 ? 101.275 -14.120 -122.187 1.00 67.62 637 GLN A C 1
ATOM 5214 O O . GLN A 1 637 ? 101.797 -15.184 -121.844 1.00 67.62 637 GLN A O 1
ATOM 5219 N N . LYS A 1 638 ? 101.530 -13.578 -123.382 1.00 71.62 638 LYS A N 1
ATOM 5220 C CA . LYS A 1 638 ? 102.571 -14.083 -124.281 1.00 71.62 638 LYS A CA 1
ATOM 5221 C C . LYS A 1 638 ? 103.971 -13.784 -123.727 1.00 71.62 638 LYS A C 1
ATOM 5223 O O . LYS A 1 638 ? 104.806 -14.683 -123.738 1.00 71.62 638 LYS A O 1
ATOM 5228 N N . ALA A 1 639 ? 104.176 -12.592 -123.163 1.00 64.75 639 ALA A N 1
ATOM 5229 C CA . ALA A 1 639 ? 105.377 -12.217 -122.414 1.00 64.75 639 ALA A CA 1
ATOM 5230 C C . ALA A 1 639 ? 105.462 -12.918 -121.036 1.00 64.75 639 ALA A C 1
ATOM 5232 O O . ALA A 1 639 ? 106.538 -13.294 -120.584 1.00 64.75 639 ALA A O 1
ATOM 5233 N N . GLU A 1 640 ? 104.337 -13.219 -120.384 1.00 62.09 640 GLU A N 1
ATOM 5234 C CA . GLU A 1 640 ? 104.299 -13.958 -119.120 1.00 62.09 640 GLU A CA 1
ATOM 5235 C C . GLU A 1 640 ? 104.633 -15.438 -119.288 1.00 62.09 640 GLU A C 1
ATOM 5237 O O . GLU A 1 640 ? 105.118 -16.052 -118.349 1.00 62.09 640 GLU A O 1
ATOM 5242 N N . ARG A 1 641 ? 104.427 -16.054 -120.459 1.00 70.69 641 ARG A N 1
ATOM 5243 C CA . ARG A 1 641 ? 104.941 -17.417 -120.705 1.00 70.69 641 ARG A CA 1
ATOM 5244 C C . ARG A 1 641 ? 106.470 -17.457 -120.672 1.00 70.69 641 ARG A C 1
ATOM 5246 O O . ARG A 1 641 ? 107.032 -18.450 -120.214 1.00 70.69 641 ARG A O 1
ATOM 5253 N N . GLU A 1 642 ? 107.124 -16.378 -121.091 1.00 62.19 642 GLU A N 1
ATOM 5254 C CA . GLU A 1 642 ? 108.576 -16.200 -120.985 1.00 62.19 642 GLU A CA 1
ATOM 5255 C C . GLU A 1 642 ? 108.991 -15.950 -119.520 1.00 62.19 642 GLU A C 1
ATOM 5257 O O . GLU A 1 642 ? 110.001 -16.485 -119.063 1.00 62.19 642 GLU A O 1
ATOM 5262 N N . ILE A 1 643 ? 108.149 -15.268 -118.731 1.00 59.09 643 ILE A N 1
ATOM 5263 C CA . ILE A 1 643 ? 108.309 -15.107 -117.272 1.00 59.09 643 ILE A CA 1
ATOM 5264 C C . ILE A 1 643 ? 107.996 -16.407 -116.496 1.00 59.09 643 ILE A C 1
ATOM 5266 O O . ILE A 1 643 ? 108.651 -16.692 -115.500 1.00 59.09 643 ILE A O 1
ATOM 5270 N N . ARG A 1 644 ? 107.093 -17.278 -116.962 1.00 61.47 644 ARG A N 1
ATOM 5271 C CA . ARG A 1 644 ? 106.758 -18.575 -116.330 1.00 61.47 644 ARG A CA 1
ATOM 5272 C C . ARG A 1 644 ? 107.901 -19.589 -116.395 1.00 61.47 644 ARG A C 1
ATOM 5274 O O . ARG A 1 644 ? 108.021 -20.450 -115.522 1.00 61.47 644 ARG A O 1
ATOM 5281 N N . ALA A 1 645 ? 108.791 -19.471 -117.380 1.00 61.50 645 ALA A N 1
ATOM 5282 C CA . ALA A 1 645 ? 110.058 -20.201 -117.370 1.00 61.50 645 ALA A CA 1
ATOM 5283 C C . ALA A 1 645 ? 110.968 -19.747 -116.207 1.00 61.50 645 ALA A C 1
ATOM 5285 O O . ALA A 1 645 ? 111.655 -20.577 -115.608 1.00 61.50 645 ALA A O 1
ATOM 5286 N N . LEU A 1 646 ? 110.912 -18.462 -115.830 1.00 58.28 646 LEU A N 1
ATOM 5287 C CA . LEU A 1 646 ? 111.599 -17.899 -114.663 1.00 58.28 646 LEU A CA 1
ATOM 5288 C C . LEU A 1 646 ? 110.858 -18.243 -113.350 1.00 58.28 646 LEU A C 1
ATOM 5290 O O . LEU A 1 646 ? 111.495 -18.639 -112.376 1.00 58.28 646 LEU A O 1
ATOM 5294 N N . GLU A 1 647 ? 109.524 -18.239 -113.309 1.00 57.47 647 GLU A N 1
ATOM 5295 C CA . GLU A 1 647 ? 108.739 -18.663 -112.130 1.00 57.47 647 GLU A CA 1
ATOM 5296 C C . GLU A 1 647 ? 108.889 -20.148 -111.779 1.00 57.47 647 GLU A C 1
ATOM 5298 O O . GLU A 1 647 ? 108.782 -20.506 -110.608 1.00 57.47 647 GLU A O 1
ATOM 5303 N N . ASN A 1 648 ? 109.225 -21.031 -112.723 1.00 61.34 648 ASN A N 1
ATOM 5304 C CA . ASN A 1 648 ? 109.549 -22.426 -112.394 1.00 61.34 648 ASN A CA 1
ATOM 5305 C C . ASN A 1 648 ? 110.779 -22.561 -111.472 1.00 61.34 648 ASN A C 1
ATOM 5307 O O . ASN A 1 648 ? 110.915 -23.565 -110.768 1.00 61.34 648 ASN A O 1
ATOM 5311 N N . THR A 1 649 ? 111.641 -21.539 -111.393 1.00 58.91 649 THR A N 1
ATOM 5312 C CA . THR A 1 649 ? 112.699 -21.468 -110.370 1.00 58.91 649 THR A CA 1
ATOM 5313 C C . THR A 1 649 ? 112.169 -20.984 -109.011 1.00 58.91 649 THR A C 1
ATOM 5315 O O . THR A 1 649 ? 112.564 -21.520 -107.973 1.00 58.91 649 THR A O 1
ATOM 5318 N N . LEU A 1 650 ? 111.192 -20.069 -109.001 1.00 57.22 650 LEU A N 1
ATOM 5319 C CA . LEU A 1 650 ? 110.456 -19.613 -107.813 1.00 57.22 650 LEU A CA 1
ATOM 5320 C C . LEU A 1 650 ? 109.520 -20.707 -107.254 1.00 57.22 650 LEU A C 1
ATOM 5322 O O . LEU A 1 650 ? 109.271 -20.780 -106.056 1.00 57.22 650 LEU A O 1
ATOM 5326 N N . SER A 1 651 ? 109.077 -21.643 -108.090 1.00 60.22 651 SER A N 1
ATOM 5327 C CA . SER A 1 651 ? 108.241 -22.785 -107.714 1.00 60.22 651 SER A CA 1
ATOM 5328 C C . SER A 1 651 ? 108.990 -23.856 -106.902 1.00 60.22 651 SER A C 1
ATOM 5330 O O . SER A 1 651 ? 108.382 -24.778 -106.385 1.00 60.22 651 SER A O 1
ATOM 5332 N N . LYS A 1 652 ? 110.305 -23.740 -106.658 1.00 58.38 652 LYS A N 1
ATOM 5333 C CA . LYS A 1 652 ? 110.972 -24.517 -105.584 1.00 58.38 652 LYS A CA 1
ATOM 5334 C C . LYS A 1 652 ? 110.716 -23.931 -104.189 1.00 58.38 652 LYS A C 1
ATOM 5336 O O . LYS A 1 652 ? 110.760 -24.654 -103.193 1.00 58.38 652 LYS A O 1
ATOM 5341 N N . LEU A 1 653 ? 110.353 -22.650 -104.106 1.00 54.84 653 LEU A N 1
ATOM 5342 C CA . LEU A 1 653 ? 109.899 -21.987 -102.878 1.00 54.84 653 LEU A CA 1
ATOM 5343 C C . LEU A 1 653 ? 108.494 -22.470 -102.439 1.00 54.84 653 LEU A C 1
ATOM 5345 O O . LEU A 1 653 ? 108.136 -22.307 -101.269 1.00 54.84 653 LEU A O 1
ATOM 5349 N N . VAL A 1 654 ? 107.780 -23.202 -103.318 1.00 54.91 654 VAL A N 1
ATOM 5350 C CA . VAL A 1 654 ? 106.633 -24.087 -103.006 1.00 54.91 654 VAL A CA 1
ATOM 5351 C C . VAL A 1 654 ? 106.847 -24.919 -101.756 1.00 54.91 654 VAL A C 1
ATOM 5353 O O . VAL A 1 654 ? 105.910 -25.121 -100.991 1.00 54.91 654 VAL A O 1
ATOM 5356 N N . ALA A 1 655 ? 108.031 -25.455 -101.507 1.00 53.75 655 ALA A N 1
ATOM 5357 C CA . ALA A 1 655 ? 108.090 -26.517 -100.511 1.00 53.75 655 ALA A CA 1
ATOM 5358 C C . ALA A 1 655 ? 107.975 -26.002 -99.060 1.00 53.75 655 ALA A C 1
ATOM 5360 O O . ALA A 1 655 ? 107.522 -26.739 -98.186 1.00 53.75 655 ALA A O 1
ATOM 5361 N N . LYS A 1 656 ? 108.352 -24.742 -98.783 1.00 53.62 656 LYS A N 1
ATOM 5362 C CA . LYS A 1 656 ? 108.485 -24.232 -97.403 1.00 53.62 656 LYS A CA 1
ATOM 5363 C C . LYS A 1 656 ? 107.210 -23.602 -96.840 1.00 53.62 656 LYS A C 1
ATOM 5365 O O . LYS A 1 656 ? 106.871 -23.856 -95.688 1.00 53.62 656 LYS A O 1
ATOM 5370 N N . ASN A 1 657 ? 106.482 -22.820 -97.635 1.00 49.44 657 ASN A N 1
ATOM 5371 C CA . ASN A 1 657 ? 105.291 -22.112 -97.145 1.00 49.44 657 ASN A CA 1
ATOM 5372 C C . ASN A 1 657 ? 104.035 -22.997 -97.087 1.00 49.44 657 ASN A C 1
ATOM 5374 O O . ASN A 1 657 ? 103.106 -22.716 -96.334 1.00 49.44 657 ASN A O 1
ATOM 5378 N N . ASN A 1 658 ? 104.037 -24.132 -97.791 1.00 55.97 658 ASN A N 1
ATOM 5379 C CA . ASN A 1 658 ? 102.927 -25.085 -97.779 1.00 55.97 658 ASN A CA 1
ATOM 5380 C C . ASN A 1 658 ? 102.780 -25.905 -96.478 1.00 55.97 658 ASN A C 1
ATOM 5382 O O . ASN A 1 658 ? 101.785 -26.609 -96.342 1.00 55.97 658 ASN A O 1
ATOM 5386 N N . LYS A 1 659 ? 103.672 -25.789 -95.479 1.00 51.44 659 LYS A N 1
ATOM 5387 C CA . LYS A 1 659 ? 103.451 -26.412 -94.152 1.00 51.44 659 LYS A CA 1
ATOM 5388 C C . LYS A 1 659 ? 102.584 -25.568 -93.204 1.00 51.44 659 LYS A C 1
ATOM 5390 O O . LYS A 1 659 ? 101.966 -26.124 -92.304 1.00 51.44 659 LYS A O 1
ATOM 5395 N N . LEU A 1 660 ? 102.471 -24.258 -93.441 1.00 47.91 660 LEU A N 1
ATOM 5396 C CA . LEU A 1 660 ? 101.606 -23.349 -92.668 1.00 47.91 660 LEU A CA 1
ATOM 5397 C C . LEU A 1 660 ? 100.109 -23.518 -92.994 1.00 47.91 660 LEU A C 1
ATOM 5399 O O . LEU A 1 660 ? 99.257 -23.070 -92.236 1.00 47.91 660 LEU A O 1
ATOM 5403 N N . ARG A 1 661 ? 99.779 -24.229 -94.081 1.00 48.50 661 ARG A N 1
ATOM 5404 C CA . ARG A 1 661 ? 98.402 -24.568 -94.481 1.00 48.50 661 ARG A CA 1
ATOM 5405 C C . ARG A 1 661 ? 97.824 -25.821 -93.806 1.00 48.50 661 ARG A C 1
ATOM 5407 O O . ARG A 1 661 ? 96.669 -26.139 -94.053 1.00 48.50 661 ARG A O 1
ATOM 5414 N N . ALA A 1 662 ? 98.567 -26.509 -92.938 1.00 48.28 662 ALA A N 1
ATOM 5415 C CA . ALA A 1 662 ? 98.074 -27.706 -92.242 1.00 48.28 662 ALA A CA 1
ATOM 5416 C C . ALA A 1 662 ? 97.337 -27.418 -90.909 1.00 48.28 662 ALA A C 1
ATOM 5418 O O . ALA A 1 662 ? 96.987 -28.355 -90.202 1.00 48.28 662 ALA A O 1
ATOM 5419 N N . GLY A 1 663 ? 97.120 -26.145 -90.545 1.00 47.06 663 GLY A N 1
ATOM 5420 C CA . GLY A 1 663 ? 96.575 -25.737 -89.239 1.00 47.06 663 GLY A CA 1
ATOM 5421 C C . GLY A 1 663 ? 95.066 -25.468 -89.164 1.00 47.06 663 GLY A C 1
ATOM 5422 O O . GLY A 1 663 ? 94.603 -25.016 -88.123 1.00 47.06 663 GLY A O 1
ATOM 5423 N N . PHE A 1 664 ? 94.288 -25.710 -90.225 1.00 44.38 664 PHE A N 1
ATOM 5424 C CA . PHE A 1 664 ? 92.835 -25.495 -90.202 1.00 44.38 664 PHE A CA 1
ATOM 5425 C C . PHE A 1 664 ? 92.053 -26.820 -90.227 1.00 44.38 664 PHE A C 1
ATOM 5427 O O . PHE A 1 664 ? 92.140 -27.541 -91.216 1.00 44.38 664 PHE A O 1
ATOM 5434 N N . HIS A 1 665 ? 91.221 -27.010 -89.184 1.00 38.28 665 HIS A N 1
ATOM 5435 C CA . HIS A 1 665 ? 90.230 -28.069 -88.843 1.00 38.28 665 HIS A CA 1
ATOM 5436 C C . HIS A 1 665 ? 90.735 -29.090 -87.803 1.00 38.28 665 HIS A C 1
ATOM 5438 O O . HIS A 1 665 ? 91.691 -29.802 -88.080 1.00 38.28 665 HIS A O 1
ATOM 5444 N N . ASN A 1 666 ? 90.176 -29.263 -86.591 1.00 39.06 666 ASN A N 1
ATOM 5445 C CA . ASN A 1 666 ? 88.866 -28.975 -85.945 1.00 39.06 666 ASN A CA 1
ATOM 5446 C C . ASN A 1 666 ? 89.054 -29.073 -84.394 1.00 39.06 666 ASN A C 1
ATOM 5448 O O . ASN A 1 666 ? 90.039 -29.683 -83.989 1.00 39.06 666 ASN A O 1
ATOM 5452 N N . ALA A 1 667 ? 88.225 -28.608 -83.437 1.00 38.28 667 ALA A N 1
ATOM 5453 C CA . ALA A 1 667 ? 86.902 -27.963 -83.348 1.00 38.28 667 ALA A CA 1
ATOM 5454 C C . ALA A 1 667 ? 86.821 -27.140 -82.026 1.00 38.28 667 ALA A C 1
ATOM 5456 O O . ALA A 1 667 ? 87.479 -27.495 -81.049 1.00 38.28 667 ALA A O 1
ATOM 5457 N N . ASP A 1 668 ? 86.020 -26.067 -82.000 1.00 42.38 668 ASP A N 1
ATOM 5458 C CA . ASP A 1 668 ? 85.918 -25.075 -80.912 1.00 42.38 668 ASP A CA 1
ATOM 5459 C C . ASP A 1 668 ? 84.869 -25.444 -79.836 1.00 42.38 668 ASP A C 1
ATOM 5461 O O . ASP A 1 668 ? 83.799 -25.979 -80.136 1.00 42.38 668 ASP A O 1
ATOM 5465 N N . SER A 1 669 ? 85.177 -25.137 -78.575 1.00 51.44 669 SER A N 1
ATOM 5466 C CA . SER A 1 669 ? 84.447 -25.502 -77.350 1.00 51.44 669 SER A CA 1
ATOM 5467 C C . SER A 1 669 ? 83.685 -24.309 -76.749 1.00 51.44 669 SER A C 1
ATOM 5469 O O . SER A 1 669 ? 83.879 -23.963 -75.584 1.00 51.44 669 SER A O 1
ATOM 5471 N N . GLY A 1 670 ? 82.830 -23.660 -77.547 1.00 63.59 670 GLY A N 1
ATOM 5472 C CA . GLY A 1 670 ? 82.163 -22.396 -77.191 1.00 63.59 670 GLY A CA 1
ATOM 5473 C C . GLY A 1 670 ? 80.699 -22.296 -77.633 1.00 63.59 670 GLY A C 1
ATOM 5474 O O . GLY A 1 670 ? 80.302 -21.303 -78.234 1.00 63.59 670 GLY A O 1
ATOM 5475 N N . GLY A 1 671 ? 79.894 -23.331 -77.381 1.00 58.75 671 GLY A N 1
ATOM 5476 C CA . GLY A 1 671 ? 78.461 -23.332 -77.704 1.00 58.75 671 GLY A CA 1
ATOM 5477 C C . GLY A 1 671 ? 77.608 -22.453 -76.774 1.00 58.75 671 GLY A C 1
ATOM 5478 O O . GLY A 1 671 ? 77.891 -22.321 -75.583 1.00 58.75 671 GLY A O 1
ATOM 5479 N N . ALA A 1 672 ? 76.519 -21.906 -77.324 1.00 59.91 672 ALA A N 1
ATOM 5480 C CA . ALA A 1 672 ? 75.570 -20.971 -76.703 1.00 59.91 672 ALA A CA 1
ATOM 5481 C C . ALA A 1 672 ? 74.836 -21.478 -75.433 1.00 59.91 672 ALA A C 1
ATOM 5483 O O . ALA A 1 672 ? 74.171 -20.694 -74.756 1.00 59.91 672 ALA A O 1
ATOM 5484 N N . ASP A 1 673 ? 74.992 -22.749 -75.060 1.00 56.97 673 ASP A N 1
ATOM 5485 C CA . ASP A 1 673 ? 74.288 -23.378 -73.932 1.00 56.97 673 ASP A CA 1
ATOM 5486 C C . ASP A 1 673 ? 74.885 -23.059 -72.545 1.00 56.97 673 ASP A C 1
ATOM 5488 O O . ASP A 1 673 ? 74.262 -23.331 -71.519 1.00 56.97 673 ASP A O 1
ATOM 5492 N N . VAL A 1 674 ? 76.072 -22.442 -72.467 1.00 60.19 674 VAL A N 1
ATOM 5493 C CA . VAL A 1 674 ? 76.679 -22.038 -71.178 1.00 60.19 674 VAL A CA 1
ATOM 5494 C C . VAL A 1 674 ? 76.089 -20.718 -70.651 1.00 60.19 674 VAL A C 1
ATOM 5496 O O . VAL A 1 674 ? 75.967 -20.537 -69.438 1.00 60.19 674 VAL A O 1
ATOM 5499 N N . GLY A 1 675 ? 75.647 -19.819 -71.539 1.00 63.47 675 GLY A N 1
ATOM 5500 C CA . GLY A 1 675 ? 75.062 -18.524 -71.158 1.00 63.47 675 GLY A CA 1
ATOM 5501 C C . GLY A 1 675 ? 73.675 -18.644 -70.518 1.00 63.47 675 GLY A C 1
ATOM 5502 O O . GLY A 1 675 ? 73.378 -17.966 -69.534 1.00 63.47 675 GLY A O 1
ATOM 5503 N N . THR A 1 676 ? 72.848 -19.574 -71.001 1.00 64.12 676 THR A N 1
ATOM 5504 C CA . THR A 1 676 ? 71.487 -19.800 -70.483 1.00 64.12 676 THR A CA 1
ATOM 5505 C C . THR A 1 676 ? 71.485 -20.405 -69.074 1.00 64.12 676 THR A C 1
ATOM 5507 O O . THR A 1 676 ? 70.582 -20.128 -68.281 1.00 64.12 676 THR A O 1
ATOM 5510 N N . LYS A 1 677 ? 72.528 -21.166 -68.709 1.00 67.50 677 LYS A N 1
ATOM 5511 C CA . LYS A 1 677 ? 72.711 -21.715 -67.356 1.00 67.50 677 LYS A CA 1
ATOM 5512 C C . LYS A 1 677 ? 73.012 -20.625 -66.315 1.00 67.50 677 LYS A C 1
ATOM 5514 O O . LYS A 1 677 ? 72.400 -20.626 -65.249 1.00 67.50 677 LYS A O 1
ATOM 5519 N N . HIS A 1 678 ? 73.889 -19.669 -66.633 1.00 70.00 678 HIS A N 1
ATOM 5520 C CA . HIS A 1 678 ? 74.237 -18.570 -65.718 1.00 70.00 678 HIS A CA 1
ATOM 5521 C C . HIS A 1 678 ? 73.058 -17.616 -65.448 1.00 70.00 678 HIS A C 1
ATOM 5523 O O . HIS A 1 678 ? 72.887 -17.145 -64.323 1.00 70.00 678 HIS A O 1
ATOM 5529 N N . GLU A 1 679 ? 72.191 -17.366 -66.434 1.00 72.31 679 GLU A N 1
ATOM 5530 C CA . GLU A 1 679 ? 71.000 -16.527 -66.229 1.00 72.31 679 GLU A CA 1
ATOM 5531 C C . GLU A 1 679 ? 69.950 -17.170 -65.308 1.00 72.31 679 GLU A C 1
ATOM 5533 O O . GLU A 1 679 ? 69.250 -16.467 -64.569 1.00 72.31 679 GLU A O 1
ATOM 5538 N N . LEU A 1 680 ? 69.823 -18.501 -65.336 1.00 70.50 680 LEU A N 1
ATOM 5539 C CA . LEU A 1 680 ? 68.889 -19.238 -64.481 1.00 70.50 680 LEU A CA 1
ATOM 5540 C C . LEU A 1 680 ? 69.396 -19.352 -63.036 1.00 70.50 680 LEU A C 1
ATOM 5542 O O . LEU A 1 680 ? 68.601 -19.193 -62.106 1.00 70.50 680 LEU A O 1
ATOM 5546 N N . GLU A 1 681 ? 70.704 -19.533 -62.835 1.00 72.38 681 GLU A N 1
ATOM 5547 C CA . GLU A 1 681 ? 71.333 -19.533 -61.505 1.00 72.38 681 GLU A CA 1
ATOM 5548 C C . GLU A 1 681 ? 71.215 -18.149 -60.831 1.00 72.38 681 GLU A C 1
ATOM 5550 O O . GLU A 1 681 ? 70.777 -18.059 -59.681 1.00 72.38 681 GLU A O 1
ATOM 5555 N N . ALA A 1 682 ? 71.420 -17.053 -61.575 1.00 75.19 682 ALA A N 1
ATOM 5556 C CA . ALA A 1 682 ? 71.238 -15.689 -61.064 1.00 75.19 682 ALA A CA 1
ATOM 5557 C C . ALA A 1 682 ? 69.772 -15.347 -60.704 1.00 75.19 682 ALA A C 1
ATOM 5559 O O . ALA A 1 682 ? 69.509 -14.569 -59.781 1.00 75.19 682 ALA A O 1
ATOM 5560 N N . LYS A 1 683 ? 68.785 -15.924 -61.409 1.00 75.25 683 LYS A N 1
ATOM 5561 C CA . LYS A 1 683 ? 67.355 -15.767 -61.071 1.00 75.25 683 LYS A CA 1
ATOM 5562 C C . LYS A 1 683 ? 66.976 -16.531 -59.799 1.00 75.25 683 LYS A C 1
ATOM 5564 O O . LYS A 1 683 ? 66.185 -16.016 -59.006 1.00 75.25 683 LYS A O 1
ATOM 5569 N N . LEU A 1 684 ? 67.542 -17.720 -59.582 1.00 72.75 684 LEU A N 1
ATOM 5570 C CA . LEU A 1 684 ? 67.312 -18.520 -58.375 1.00 72.75 684 LEU A CA 1
ATOM 5571 C C . LEU A 1 684 ? 67.846 -17.807 -57.122 1.00 72.75 684 LEU A C 1
ATOM 5573 O O . LEU A 1 684 ? 67.165 -17.762 -56.095 1.00 72.75 684 LEU A O 1
ATOM 5577 N N . GLU A 1 685 ? 69.025 -17.196 -57.220 1.00 77.38 685 GLU A N 1
ATOM 5578 C CA . GLU A 1 685 ? 69.680 -16.513 -56.102 1.00 77.38 685 GLU A CA 1
ATOM 5579 C C . GLU A 1 685 ? 68.897 -15.264 -55.652 1.00 77.38 685 GLU A C 1
ATOM 5581 O O . GLU A 1 685 ? 68.590 -15.117 -54.466 1.00 77.38 685 GLU A O 1
ATOM 5586 N N . ARG A 1 686 ? 68.399 -14.456 -56.603 1.00 78.38 686 ARG A N 1
ATOM 5587 C CA . ARG A 1 686 ? 67.513 -13.306 -56.319 1.00 78.38 686 ARG A CA 1
ATOM 5588 C C . ARG A 1 686 ? 66.194 -13.709 -55.650 1.00 78.38 686 ARG A C 1
ATOM 5590 O O . ARG A 1 686 ? 65.688 -12.990 -54.786 1.00 78.38 686 ARG A O 1
ATOM 5597 N N . LEU A 1 687 ? 65.610 -14.847 -56.033 1.00 76.44 687 LEU A N 1
ATOM 5598 C CA . LEU A 1 687 ? 64.369 -15.343 -55.423 1.00 76.44 687 LEU A CA 1
ATOM 5599 C C . LEU A 1 687 ? 64.597 -15.873 -54.002 1.00 76.44 687 LEU A C 1
ATOM 5601 O O . LEU A 1 687 ? 63.758 -15.655 -53.123 1.00 76.44 687 LEU A O 1
ATOM 5605 N N . LEU A 1 688 ? 65.735 -16.525 -53.749 1.00 77.88 688 LEU A N 1
ATOM 5606 C CA . LEU A 1 688 ? 66.110 -16.983 -52.4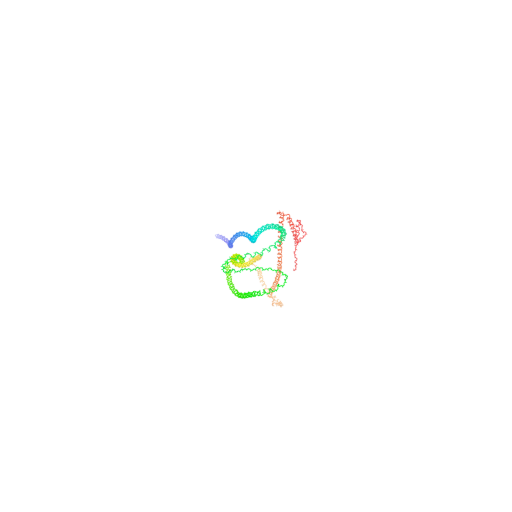11 1.00 77.88 688 LEU A CA 1
ATOM 5607 C C . LEU A 1 688 ? 66.408 -15.812 -51.468 1.00 77.88 688 LEU A C 1
ATOM 5609 O O . LEU A 1 688 ? 66.002 -15.861 -50.306 1.00 77.88 688 LEU A O 1
ATOM 5613 N N . GLU A 1 689 ? 67.040 -14.748 -51.956 1.00 78.94 689 GLU A N 1
ATOM 5614 C CA . GLU A 1 689 ? 67.293 -13.531 -51.180 1.00 78.94 689 GLU A CA 1
ATOM 5615 C C . GLU A 1 689 ? 65.993 -12.779 -50.853 1.00 78.94 689 GLU A C 1
ATOM 5617 O O . GLU A 1 689 ? 65.750 -12.424 -49.697 1.00 78.94 689 GLU A O 1
ATOM 5622 N N . ARG A 1 690 ? 65.061 -12.686 -51.814 1.00 79.25 690 ARG A N 1
ATOM 5623 C CA . ARG A 1 690 ? 63.710 -12.144 -51.579 1.00 79.25 690 ARG A CA 1
ATOM 5624 C C . ARG A 1 690 ? 62.918 -12.967 -50.557 1.00 79.25 690 ARG A C 1
ATOM 5626 O O . ARG A 1 690 ? 62.199 -12.395 -49.739 1.00 79.25 690 ARG A O 1
ATOM 5633 N N . ARG A 1 691 ? 63.071 -14.299 -50.548 1.00 79.69 691 ARG A N 1
ATOM 5634 C CA . ARG A 1 691 ? 62.458 -15.177 -49.532 1.00 79.69 691 ARG A CA 1
ATOM 5635 C C . ARG A 1 691 ? 63.057 -14.947 -48.142 1.00 79.69 691 ARG A C 1
ATOM 5637 O O . ARG A 1 691 ? 62.317 -14.985 -47.162 1.00 79.69 691 ARG A O 1
ATOM 5644 N N . ARG A 1 692 ? 64.371 -14.716 -48.038 1.00 82.25 692 ARG A N 1
ATOM 5645 C CA . ARG A 1 692 ? 65.040 -14.418 -46.757 1.00 82.25 692 ARG A CA 1
ATOM 5646 C C . ARG A 1 692 ? 64.629 -13.051 -46.210 1.00 82.25 692 ARG A C 1
ATOM 5648 O O . ARG A 1 692 ? 64.273 -12.980 -45.040 1.00 82.25 692 ARG A O 1
ATOM 5655 N N . SER A 1 693 ? 64.571 -12.020 -47.054 1.00 81.06 693 SER A N 1
ATOM 5656 C CA . SER A 1 693 ? 64.050 -10.693 -46.683 1.00 81.06 693 SER A CA 1
ATOM 5657 C C . SER A 1 693 ? 62.596 -10.773 -46.201 1.00 81.06 693 SER A C 1
ATOM 5659 O O . SER A 1 693 ? 62.291 -10.297 -45.112 1.00 81.06 693 SER A O 1
ATOM 5661 N N . LYS A 1 694 ? 61.717 -11.481 -46.926 1.00 80.56 694 LYS A N 1
ATOM 5662 C CA . LYS A 1 694 ? 60.314 -11.671 -46.517 1.00 80.56 694 LYS A CA 1
ATOM 5663 C C . LYS A 1 694 ? 60.155 -12.462 -45.218 1.00 80.56 694 LYS A C 1
ATOM 5665 O O . LYS A 1 694 ? 59.235 -12.189 -44.455 1.00 80.56 694 LYS A O 1
ATOM 5670 N N . LYS A 1 695 ? 61.036 -13.432 -44.956 1.00 82.25 695 LYS A N 1
ATOM 5671 C CA . LYS A 1 695 ? 61.045 -14.171 -43.687 1.00 82.25 695 LYS A CA 1
ATOM 5672 C C . LYS A 1 695 ? 61.511 -13.285 -42.527 1.00 82.25 695 LYS A C 1
ATOM 5674 O O . LYS A 1 695 ? 60.871 -13.296 -41.488 1.00 82.25 695 LYS A O 1
ATOM 5679 N N . SER A 1 696 ? 62.543 -12.466 -42.738 1.00 82.75 696 SER A N 1
ATOM 5680 C CA . SER A 1 696 ? 62.998 -11.483 -41.749 1.00 82.75 696 SER A CA 1
ATOM 5681 C C . SER A 1 696 ? 61.920 -10.441 -41.434 1.00 82.75 696 SER A C 1
ATOM 5683 O O . SER A 1 696 ? 61.713 -10.142 -40.267 1.00 82.75 696 SER A O 1
ATOM 5685 N N . GLU A 1 697 ? 61.202 -9.932 -42.444 1.00 80.88 697 GLU A N 1
ATOM 5686 C CA . GLU A 1 697 ? 60.056 -9.022 -42.254 1.00 80.88 697 GLU A CA 1
ATOM 5687 C C . GLU A 1 697 ? 58.918 -9.684 -41.457 1.00 80.88 697 GLU A C 1
ATOM 5689 O O . GLU A 1 697 ? 58.268 -9.044 -40.632 1.00 80.88 697 GLU A O 1
ATOM 5694 N N . ALA A 1 698 ? 58.662 -10.974 -41.689 1.00 78.12 698 ALA A N 1
ATOM 5695 C CA . ALA A 1 698 ? 57.646 -11.716 -40.948 1.00 78.12 698 ALA A CA 1
ATOM 5696 C C . ALA A 1 698 ? 58.049 -11.939 -39.481 1.00 78.12 698 ALA A C 1
ATOM 5698 O O . ALA A 1 698 ? 57.206 -11.803 -38.595 1.00 78.12 698 ALA A O 1
ATOM 5699 N N . ASP A 1 699 ? 59.325 -12.231 -39.223 1.00 80.94 699 ASP A N 1
ATOM 5700 C CA . ASP A 1 699 ? 59.852 -12.418 -37.870 1.00 80.94 699 ASP A CA 1
ATOM 5701 C C . ASP A 1 699 ? 59.866 -11.087 -37.084 1.00 80.94 699 ASP A C 1
ATOM 5703 O O . ASP A 1 699 ? 59.507 -11.077 -35.906 1.00 80.94 699 ASP A O 1
ATOM 5707 N N . THR A 1 700 ? 60.167 -9.948 -37.729 1.00 83.25 700 THR A N 1
ATOM 5708 C CA . THR A 1 700 ? 60.051 -8.617 -37.096 1.00 83.25 700 THR A CA 1
ATOM 5709 C C . THR A 1 700 ? 58.601 -8.256 -36.787 1.00 83.25 700 THR A C 1
ATOM 5711 O O . THR A 1 700 ? 58.299 -7.853 -35.670 1.00 83.25 700 THR A O 1
ATOM 5714 N N . LEU A 1 701 ? 57.670 -8.494 -37.720 1.00 81.94 701 LEU A N 1
ATOM 5715 C CA . LEU A 1 701 ? 56.244 -8.246 -37.478 1.00 81.94 701 LEU A CA 1
ATOM 5716 C C . LEU A 1 701 ? 55.680 -9.153 -36.372 1.00 81.94 701 LEU A C 1
ATOM 5718 O O . LEU A 1 701 ? 54.817 -8.734 -35.602 1.00 81.94 701 LEU A O 1
ATOM 5722 N N . ALA A 1 702 ? 56.164 -10.392 -36.259 1.00 80.88 702 ALA A N 1
ATOM 5723 C CA . ALA A 1 702 ? 55.786 -11.287 -35.169 1.00 80.88 702 ALA A CA 1
ATOM 5724 C C . ALA A 1 702 ? 56.299 -10.789 -33.805 1.00 80.88 702 ALA A C 1
ATOM 5726 O O . ALA A 1 702 ? 55.571 -10.893 -32.814 1.00 80.88 702 ALA A O 1
ATOM 5727 N N . ALA A 1 703 ? 57.510 -10.223 -33.756 1.00 86.25 703 ALA A N 1
ATOM 5728 C CA . ALA A 1 703 ? 58.055 -9.585 -32.559 1.00 86.25 703 ALA A CA 1
ATOM 5729 C C . ALA A 1 703 ? 57.254 -8.329 -32.170 1.00 86.25 703 ALA A C 1
ATOM 5731 O O . ALA A 1 703 ? 56.837 -8.219 -31.016 1.00 86.25 703 ALA A O 1
ATOM 5732 N N . ASP A 1 704 ? 56.921 -7.466 -33.134 1.00 85.56 704 ASP A N 1
ATOM 5733 C CA . ASP A 1 704 ? 56.099 -6.268 -32.911 1.00 85.56 704 ASP A CA 1
ATOM 5734 C C . ASP A 1 704 ? 54.708 -6.629 -32.367 1.00 85.56 704 ASP A C 1
ATOM 5736 O O . ASP A 1 704 ? 54.190 -5.988 -31.454 1.00 85.56 704 ASP A O 1
ATOM 5740 N N . VAL A 1 705 ? 54.093 -7.703 -32.876 1.00 82.06 705 VAL A N 1
ATOM 5741 C CA . VAL A 1 705 ? 52.798 -8.190 -32.376 1.00 82.06 705 VAL A CA 1
ATOM 5742 C C . VAL A 1 705 ? 52.899 -8.689 -30.931 1.00 82.06 705 VAL A C 1
ATOM 5744 O O . VAL A 1 705 ? 51.966 -8.479 -30.151 1.00 82.06 705 VAL A O 1
ATOM 5747 N N . GLN A 1 706 ? 53.995 -9.348 -30.548 1.00 84.19 706 GLN A N 1
ATOM 5748 C CA . GLN A 1 706 ? 54.214 -9.770 -29.159 1.00 84.19 706 GLN A CA 1
ATOM 5749 C C . GLN A 1 706 ? 54.460 -8.571 -28.237 1.00 84.19 706 GLN A C 1
ATOM 5751 O O . GLN A 1 706 ? 53.881 -8.511 -27.151 1.00 84.19 706 GLN A O 1
ATOM 5756 N N . GLU A 1 707 ? 55.227 -7.579 -28.687 1.00 87.69 707 GLU A N 1
ATOM 5757 C CA . GLU A 1 707 ? 55.446 -6.339 -27.941 1.00 87.69 707 GLU A CA 1
ATOM 5758 C C . GLU A 1 707 ? 54.137 -5.556 -27.754 1.00 87.69 707 GLU A C 1
ATOM 5760 O O . GLU A 1 707 ? 53.814 -5.130 -26.644 1.00 87.69 707 GLU A O 1
ATOM 5765 N N . MET A 1 708 ? 53.318 -5.438 -28.801 1.00 83.31 708 MET A N 1
ATOM 5766 C CA . MET A 1 708 ? 52.004 -4.793 -28.728 1.00 83.31 708 MET A CA 1
ATOM 5767 C C . MET A 1 708 ? 51.045 -5.531 -27.786 1.00 83.31 708 MET A C 1
ATOM 5769 O O . MET A 1 708 ? 50.293 -4.889 -27.053 1.00 83.31 708 MET A O 1
ATOM 5773 N N . LYS A 1 709 ? 51.085 -6.870 -27.746 1.00 82.94 709 LYS A N 1
ATOM 5774 C CA . LYS A 1 709 ? 50.315 -7.665 -26.773 1.00 82.94 709 LYS A CA 1
ATOM 5775 C C . LYS A 1 709 ? 50.774 -7.415 -25.336 1.00 82.94 709 LYS A C 1
ATOM 5777 O O . LYS A 1 709 ? 49.923 -7.279 -24.458 1.00 82.94 709 LYS A O 1
ATOM 5782 N N . ALA A 1 710 ? 52.082 -7.314 -25.098 1.00 85.00 710 ALA A N 1
ATOM 5783 C CA . ALA A 1 710 ? 52.630 -6.983 -23.783 1.00 85.00 710 ALA A CA 1
ATOM 5784 C C . ALA A 1 710 ? 52.252 -5.554 -23.350 1.00 85.00 710 ALA A C 1
ATOM 5786 O O . ALA A 1 710 ? 51.799 -5.351 -22.224 1.00 85.00 710 ALA A O 1
ATOM 5787 N N . ARG A 1 711 ? 52.327 -4.574 -24.261 1.00 87.50 711 ARG A N 1
ATOM 5788 C CA . ARG A 1 711 ? 51.868 -3.195 -24.011 1.00 87.50 711 ARG A CA 1
ATOM 5789 C C . ARG A 1 711 ? 50.370 -3.134 -23.704 1.00 87.50 711 ARG A C 1
ATOM 5791 O O . ARG A 1 711 ? 49.976 -2.461 -22.760 1.00 87.50 711 ARG A O 1
ATOM 5798 N N . LEU A 1 712 ? 49.539 -3.878 -24.435 1.00 82.31 712 LEU A N 1
ATOM 5799 C CA . LEU A 1 712 ? 48.101 -3.988 -24.157 1.00 82.31 712 LEU A CA 1
ATOM 5800 C C . LEU A 1 712 ? 47.806 -4.602 -22.783 1.00 82.31 712 LEU A C 1
ATOM 5802 O O . LEU A 1 712 ? 46.871 -4.168 -22.114 1.00 82.31 712 LEU A O 1
ATOM 5806 N N . ALA A 1 713 ? 48.580 -5.600 -22.353 1.00 86.62 713 ALA A N 1
ATOM 5807 C CA . ALA A 1 713 ? 48.439 -6.182 -21.020 1.00 86.62 713 ALA A CA 1
ATOM 5808 C C . ALA A 1 713 ? 48.801 -5.172 -19.917 1.00 86.62 713 ALA A C 1
ATOM 5810 O O . ALA A 1 713 ? 48.070 -5.057 -18.935 1.00 86.62 713 ALA A O 1
ATOM 5811 N N . ASN A 1 714 ? 49.866 -4.389 -20.109 1.00 86.44 714 ASN A N 1
ATOM 5812 C CA . ASN A 1 714 ? 50.254 -3.330 -19.174 1.00 86.44 714 ASN A CA 1
ATOM 5813 C C . ASN A 1 714 ? 49.203 -2.214 -19.100 1.00 86.44 714 ASN A C 1
ATOM 5815 O O . ASN A 1 714 ? 48.788 -1.856 -18.003 1.00 86.44 714 ASN A O 1
ATOM 5819 N N . LEU A 1 715 ? 48.690 -1.748 -20.243 1.00 83.88 715 LEU A N 1
ATOM 5820 C CA . LEU A 1 715 ? 47.622 -0.741 -20.286 1.00 83.88 715 LEU A CA 1
ATOM 5821 C C . LEU A 1 715 ? 46.335 -1.221 -19.602 1.00 83.88 715 LEU A C 1
ATOM 5823 O O . LEU A 1 715 ? 45.669 -0.437 -18.936 1.00 83.88 715 LEU A O 1
ATOM 5827 N N . ARG A 1 716 ? 45.992 -2.511 -19.709 1.00 83.38 716 ARG A N 1
ATOM 5828 C CA . ARG A 1 716 ? 44.854 -3.091 -18.971 1.00 83.38 716 ARG A CA 1
ATOM 5829 C C . ARG A 1 716 ? 45.088 -3.106 -17.463 1.00 83.38 716 ARG A C 1
ATOM 5831 O O . ARG A 1 716 ? 44.182 -2.774 -16.708 1.00 83.38 716 ARG A O 1
ATOM 5838 N N . ASN A 1 717 ? 46.300 -3.440 -17.022 1.00 85.69 717 ASN A N 1
ATOM 5839 C CA . ASN A 1 717 ? 46.652 -3.394 -15.603 1.00 85.69 717 ASN A CA 1
ATOM 5840 C C . ASN A 1 717 ? 46.607 -1.957 -15.052 1.00 85.69 717 ASN A C 1
ATOM 5842 O O . ASN A 1 717 ? 46.142 -1.744 -13.930 1.00 85.69 717 ASN A O 1
ATOM 5846 N N . GLU A 1 718 ? 47.047 -0.972 -15.840 1.00 85.06 718 GLU A N 1
ATOM 5847 C CA . GLU A 1 718 ? 46.930 0.455 -15.517 1.00 85.06 718 GLU A CA 1
ATOM 5848 C C . GLU A 1 718 ? 45.465 0.911 -15.478 1.00 85.06 718 GLU A C 1
ATOM 5850 O O . GLU A 1 718 ? 45.065 1.592 -14.534 1.00 85.06 718 GLU A O 1
ATOM 5855 N N . GLU A 1 719 ? 44.636 0.480 -16.433 1.00 80.00 719 GLU A N 1
ATOM 5856 C CA . GLU A 1 719 ? 43.193 0.747 -16.445 1.00 80.00 719 GLU A CA 1
ATOM 5857 C C . GLU A 1 719 ? 42.508 0.171 -15.194 1.00 80.00 719 GLU A C 1
ATOM 5859 O O . GLU A 1 719 ? 41.722 0.855 -14.537 1.00 80.00 719 GLU A O 1
ATOM 5864 N N . ASP A 1 720 ? 42.847 -1.055 -14.798 1.00 84.38 720 ASP A N 1
ATOM 5865 C CA . ASP A 1 720 ? 42.332 -1.682 -13.578 1.00 84.38 720 ASP A CA 1
ATOM 5866 C C . ASP A 1 720 ? 42.836 -0.991 -12.299 1.00 84.38 720 ASP A C 1
ATOM 5868 O O . ASP A 1 720 ? 42.130 -0.951 -11.281 1.00 84.38 720 ASP A O 1
ATOM 5872 N N . GLY A 1 721 ? 44.044 -0.421 -12.327 1.00 85.81 721 GLY A N 1
ATOM 5873 C CA . GLY A 1 721 ? 44.567 0.462 -11.282 1.00 85.81 721 GLY A CA 1
ATOM 5874 C C . GLY A 1 721 ? 43.766 1.763 -11.177 1.00 85.81 721 GLY A C 1
ATOM 5875 O O . GLY A 1 721 ? 43.263 2.099 -10.103 1.00 85.81 721 GLY A O 1
ATOM 5876 N N . MET A 1 722 ? 43.550 2.441 -12.305 1.00 83.88 722 MET A N 1
ATOM 5877 C CA . MET A 1 722 ? 42.744 3.663 -12.407 1.00 83.88 722 MET A CA 1
ATOM 5878 C C . MET A 1 722 ? 41.296 3.420 -11.961 1.00 83.88 722 MET A C 1
ATOM 5880 O O . MET A 1 722 ? 40.750 4.195 -11.183 1.00 83.88 722 MET A O 1
ATOM 5884 N N . ARG A 1 723 ? 40.674 2.301 -12.353 1.00 83.25 723 ARG A N 1
ATOM 5885 C CA . ARG A 1 723 ? 39.314 1.919 -11.920 1.00 83.25 723 ARG A CA 1
ATOM 5886 C C . ARG A 1 723 ? 39.214 1.677 -10.414 1.00 83.25 723 ARG A C 1
ATOM 5888 O O . ARG A 1 723 ? 38.171 1.943 -9.812 1.00 83.25 723 ARG A O 1
ATOM 5895 N N . ARG A 1 724 ? 40.266 1.144 -9.783 1.00 84.69 724 ARG A N 1
ATOM 5896 C CA . ARG A 1 724 ? 40.342 1.028 -8.316 1.00 84.69 724 ARG A CA 1
ATOM 5897 C C . ARG A 1 724 ? 40.487 2.401 -7.664 1.00 84.69 724 ARG A C 1
ATOM 5899 O O . ARG A 1 724 ? 39.777 2.678 -6.701 1.00 84.69 724 ARG A O 1
ATOM 5906 N N . HIS A 1 725 ? 41.316 3.273 -8.231 1.00 85.75 725 HIS A N 1
ATOM 5907 C CA . HIS A 1 725 ? 41.476 4.644 -7.754 1.00 85.75 725 HIS A CA 1
ATOM 5908 C C . HIS A 1 725 ? 40.175 5.456 -7.869 1.00 85.75 725 HIS A C 1
ATOM 5910 O O . HIS A 1 725 ? 39.759 6.081 -6.900 1.00 85.75 725 HIS A O 1
ATOM 5916 N N . ILE A 1 726 ? 39.459 5.358 -8.993 1.00 84.19 726 ILE A N 1
ATOM 5917 C CA . ILE A 1 726 ? 38.155 6.007 -9.197 1.00 84.19 726 ILE A CA 1
ATOM 5918 C C . ILE A 1 726 ? 37.138 5.533 -8.156 1.00 84.19 726 ILE A C 1
ATOM 5920 O O . ILE A 1 726 ? 36.443 6.359 -7.575 1.00 84.19 726 ILE A O 1
ATOM 5924 N N . ARG A 1 727 ? 37.075 4.227 -7.861 1.00 84.44 727 ARG A N 1
ATOM 5925 C CA . ARG A 1 727 ? 36.187 3.706 -6.806 1.00 84.44 727 ARG A CA 1
ATOM 5926 C C . ARG A 1 727 ? 36.537 4.251 -5.423 1.00 84.44 727 ARG A C 1
ATOM 5928 O O . ARG A 1 727 ? 35.632 4.581 -4.663 1.00 84.44 727 ARG A O 1
ATOM 5935 N N . LEU A 1 728 ? 37.825 4.379 -5.107 1.00 86.62 728 LEU A N 1
ATOM 5936 C CA . LEU A 1 728 ? 38.272 4.983 -3.852 1.00 86.62 728 LEU A CA 1
ATOM 5937 C C . LEU A 1 728 ? 37.879 6.466 -3.771 1.00 86.62 728 LEU A C 1
ATOM 5939 O O . LEU A 1 728 ? 37.356 6.905 -2.750 1.00 86.62 728 LEU A O 1
ATOM 5943 N N . VAL A 1 729 ? 38.086 7.226 -4.850 1.00 84.62 729 VAL A N 1
ATOM 5944 C CA . VAL A 1 729 ? 37.723 8.650 -4.930 1.00 84.62 729 VAL A CA 1
ATOM 5945 C C . VAL A 1 729 ? 36.208 8.841 -4.849 1.00 84.62 729 VAL A C 1
ATOM 5947 O O . VAL A 1 729 ? 35.752 9.705 -4.111 1.00 84.62 729 VAL A O 1
ATOM 5950 N N . GLN A 1 730 ? 35.416 8.003 -5.520 1.00 81.69 730 GLN A N 1
ATOM 5951 C CA . GLN A 1 730 ? 33.953 8.012 -5.406 1.00 81.69 730 GLN A CA 1
ATOM 5952 C C . GLN A 1 730 ? 33.486 7.682 -3.983 1.00 81.69 730 GLN A C 1
ATOM 5954 O O . GLN A 1 730 ? 32.568 8.325 -3.481 1.00 81.69 730 GLN A O 1
ATOM 5959 N N . GLY A 1 731 ? 34.137 6.728 -3.311 1.00 84.56 731 GLY A N 1
ATOM 5960 C CA . GLY A 1 731 ? 33.871 6.424 -1.905 1.00 84.56 731 GLY A CA 1
ATOM 5961 C C . GLY A 1 731 ? 34.155 7.614 -0.984 1.00 84.56 731 GLY A C 1
ATOM 5962 O O . GLY A 1 731 ? 33.324 7.944 -0.141 1.00 84.56 731 GLY A O 1
ATOM 5963 N N . LYS A 1 732 ? 35.281 8.310 -1.190 1.00 83.62 732 LYS A N 1
ATOM 5964 C CA . LYS A 1 732 ? 35.616 9.541 -0.453 1.00 83.62 732 LYS A CA 1
ATOM 5965 C C . LYS A 1 732 ? 34.644 10.684 -0.757 1.00 83.62 732 LYS A C 1
ATOM 5967 O O . LYS A 1 732 ? 34.210 11.361 0.164 1.00 83.62 732 LYS A O 1
ATOM 5972 N N . ALA A 1 733 ? 34.243 10.866 -2.015 1.00 77.31 733 ALA A N 1
ATOM 5973 C CA . ALA A 1 733 ? 33.249 11.869 -2.397 1.00 77.31 733 ALA A CA 1
ATOM 5974 C C . ALA A 1 733 ? 31.902 11.626 -1.696 1.00 77.31 733 ALA A C 1
ATOM 5976 O O . ALA A 1 733 ? 31.337 12.546 -1.121 1.00 77.31 733 ALA A O 1
ATOM 5977 N N . GLN A 1 734 ? 31.441 10.372 -1.635 1.00 82.50 734 GLN A N 1
ATOM 5978 C CA . GLN A 1 734 ? 30.224 10.012 -0.898 1.00 82.50 734 GLN A CA 1
ATOM 5979 C C . GLN A 1 734 ? 30.344 10.236 0.616 1.00 82.50 734 GLN A C 1
ATOM 5981 O O . GLN A 1 734 ? 29.348 10.554 1.264 1.00 82.50 734 GLN A O 1
ATOM 5986 N N . GLN A 1 735 ? 31.532 10.045 1.200 1.00 82.38 735 GLN A N 1
ATOM 5987 C CA . GLN A 1 735 ? 31.783 10.388 2.604 1.00 82.38 735 GLN A CA 1
ATOM 5988 C C . GLN A 1 735 ? 31.696 11.902 2.821 1.00 82.38 735 GLN A C 1
ATOM 5990 O O . GLN A 1 735 ? 30.963 12.335 3.706 1.00 82.38 735 GLN A O 1
ATOM 5995 N N . PHE A 1 736 ? 32.335 12.702 1.964 1.00 81.75 736 PHE A N 1
ATOM 5996 C CA . PHE A 1 736 ? 32.249 14.161 2.037 1.00 81.75 736 PHE A CA 1
ATOM 5997 C C . PHE A 1 736 ? 30.832 14.693 1.795 1.00 81.75 736 PHE A C 1
ATOM 5999 O O . PHE A 1 736 ? 30.419 15.631 2.471 1.00 81.75 736 PHE A O 1
ATOM 6006 N N . ASP A 1 737 ? 30.047 14.081 0.907 1.00 79.12 737 ASP A N 1
ATOM 6007 C CA . ASP A 1 737 ? 28.642 14.458 0.698 1.00 79.12 737 ASP A CA 1
ATOM 6008 C C . ASP A 1 737 ? 27.786 14.192 1.946 1.00 79.12 737 ASP A C 1
ATOM 6010 O O . ASP A 1 737 ? 26.919 14.999 2.296 1.00 79.12 737 ASP A O 1
ATOM 6014 N N . LYS A 1 738 ? 28.048 13.090 2.662 1.00 84.88 738 LYS A N 1
ATOM 6015 C CA . LYS A 1 738 ? 27.391 12.803 3.947 1.00 84.88 738 LYS A CA 1
ATOM 6016 C C . LYS A 1 738 ? 27.785 13.818 5.014 1.00 84.88 738 LYS A C 1
ATOM 6018 O O . LYS A 1 738 ? 26.904 14.384 5.654 1.00 84.88 738 LYS A O 1
ATOM 6023 N N . GLU A 1 739 ? 29.078 14.092 5.166 1.00 83.56 739 GLU A N 1
ATOM 6024 C CA . GLU A 1 739 ? 29.576 15.097 6.113 1.00 83.56 739 GLU A CA 1
ATOM 6025 C C . GLU A 1 739 ? 29.004 16.489 5.809 1.00 83.56 739 GLU A C 1
ATOM 6027 O O . GLU A 1 739 ? 28.554 17.193 6.715 1.00 83.56 739 GLU A O 1
ATOM 6032 N N . ARG A 1 740 ? 28.930 16.866 4.528 1.00 76.25 740 ARG A N 1
ATOM 6033 C CA . ARG A 1 740 ? 28.309 18.115 4.079 1.00 76.25 740 ARG A CA 1
ATOM 6034 C C . ARG A 1 740 ? 26.831 18.177 4.451 1.00 76.25 740 ARG A C 1
ATOM 6036 O O . ARG A 1 740 ? 26.399 19.189 4.995 1.00 76.25 740 ARG A O 1
ATOM 6043 N N . SER A 1 741 ? 26.068 17.112 4.208 1.00 82.38 741 SER A N 1
ATOM 6044 C CA . SER A 1 741 ? 24.647 17.052 4.571 1.00 82.38 741 SER A CA 1
ATOM 6045 C C . SER A 1 741 ? 24.435 17.160 6.089 1.00 82.38 741 SER A C 1
ATOM 6047 O O . SER A 1 741 ? 23.551 17.884 6.551 1.00 82.38 741 SER A O 1
ATOM 6049 N N . GLU A 1 742 ? 25.288 16.517 6.890 1.00 84.75 742 GLU A N 1
ATOM 6050 C CA . GLU A 1 742 ? 25.252 16.637 8.351 1.00 84.75 742 GLU A CA 1
ATOM 6051 C C . GLU A 1 742 ? 25.584 18.056 8.835 1.00 84.75 742 GLU A C 1
ATOM 6053 O O . GLU A 1 742 ? 24.941 18.565 9.763 1.00 84.75 742 GLU A O 1
ATOM 6058 N N . LEU A 1 743 ? 26.570 18.712 8.215 1.00 80.69 743 LEU A N 1
ATOM 6059 C CA . LEU A 1 743 ? 26.934 20.100 8.507 1.00 80.69 743 LEU A CA 1
ATOM 6060 C C . LEU A 1 743 ? 25.833 21.080 8.084 1.00 80.69 743 LEU A C 1
ATOM 6062 O O . LEU A 1 743 ? 25.509 21.985 8.854 1.00 80.69 743 LEU A O 1
ATOM 6066 N N . GLU A 1 744 ? 25.199 20.877 6.928 1.00 78.31 744 GLU A N 1
ATOM 6067 C CA . GLU A 1 744 ? 24.037 21.654 6.478 1.00 78.31 744 GLU A CA 1
ATOM 6068 C C . GLU A 1 744 ? 22.868 21.512 7.467 1.00 78.31 744 GLU A C 1
ATOM 6070 O O . GLU A 1 744 ? 22.301 22.516 7.903 1.00 78.31 744 GLU A O 1
ATOM 6075 N N . GLY A 1 745 ? 22.587 20.295 7.946 1.00 82.50 745 GLY A N 1
ATOM 6076 C CA . GLY A 1 745 ? 21.570 20.058 8.976 1.00 82.50 745 GLY A CA 1
ATOM 6077 C C . GLY A 1 745 ? 21.918 20.649 10.354 1.00 82.50 745 GLY A C 1
ATOM 6078 O O . GLY A 1 745 ? 21.033 21.053 11.114 1.00 82.50 745 GLY A O 1
ATOM 6079 N N . LYS A 1 746 ? 23.203 20.728 10.727 1.00 82.56 746 LYS A N 1
ATOM 6080 C CA . LYS A 1 746 ? 23.648 21.464 11.930 1.00 82.56 746 LYS A CA 1
ATOM 6081 C C . LYS A 1 746 ? 23.479 22.978 11.744 1.00 82.56 746 LYS A C 1
ATOM 6083 O O . LYS A 1 746 ? 22.974 23.634 12.655 1.00 82.56 746 LYS A O 1
ATOM 6088 N N . ARG A 1 747 ? 23.822 23.512 10.567 1.00 80.38 747 ARG A N 1
ATOM 6089 C CA . ARG A 1 747 ? 23.659 24.930 10.210 1.00 80.38 747 ARG A CA 1
ATOM 6090 C C . ARG A 1 747 ? 22.193 25.354 10.238 1.00 80.38 747 ARG A C 1
ATOM 6092 O O . ARG A 1 747 ? 21.878 26.378 10.833 1.00 80.38 747 ARG A O 1
ATOM 6099 N N . GLU A 1 748 ? 21.292 24.565 9.660 1.00 80.12 748 GLU A N 1
ATOM 6100 C CA . GLU A 1 748 ? 19.859 24.879 9.640 1.00 80.12 748 GLU A CA 1
ATOM 6101 C C . GLU A 1 748 ? 19.259 24.896 11.055 1.00 80.12 748 GLU A C 1
ATOM 6103 O O . GLU A 1 748 ? 18.497 25.797 11.407 1.00 80.12 748 GLU A O 1
ATOM 6108 N N . ARG A 1 749 ? 19.664 23.955 11.920 1.00 82.81 749 ARG A N 1
ATOM 6109 C CA . ARG A 1 749 ? 19.261 23.955 13.336 1.00 82.81 749 ARG A CA 1
ATOM 6110 C C . ARG A 1 749 ? 19.768 25.182 14.093 1.00 82.81 749 ARG A C 1
ATOM 6112 O O . ARG A 1 749 ? 19.017 25.733 14.897 1.00 82.81 749 ARG A O 1
ATOM 6119 N N . ALA A 1 750 ? 21.004 25.608 13.836 1.00 78.00 750 ALA A N 1
ATOM 6120 C CA . ALA A 1 750 ? 21.569 26.817 14.427 1.00 78.00 750 ALA A CA 1
ATOM 6121 C C . ALA A 1 750 ? 20.839 28.080 13.937 1.00 78.00 750 ALA A C 1
ATOM 6123 O O . ALA A 1 750 ? 20.445 28.894 14.766 1.00 78.00 750 ALA A O 1
ATOM 6124 N N . LEU A 1 751 ? 20.558 28.196 12.632 1.00 79.81 751 LEU A N 1
ATOM 6125 C CA . LEU A 1 751 ? 19.791 29.307 12.048 1.00 79.81 751 LEU A CA 1
ATOM 6126 C C . LEU A 1 751 ? 18.386 29.412 12.652 1.00 79.81 751 LEU A C 1
ATOM 6128 O O . LEU A 1 751 ? 18.014 30.468 13.151 1.00 79.81 751 LEU A O 1
ATOM 6132 N N . ARG A 1 752 ? 17.653 28.296 12.741 1.00 81.25 752 ARG A N 1
ATOM 6133 C CA . ARG A 1 752 ? 16.345 28.253 13.422 1.00 81.25 752 ARG A CA 1
ATOM 6134 C C . ARG A 1 752 ? 16.442 28.556 14.923 1.00 81.25 752 ARG A C 1
ATOM 6136 O O . ARG A 1 752 ? 15.453 28.924 15.554 1.00 81.25 752 ARG A O 1
ATOM 6143 N N . GLY A 1 753 ? 17.596 28.317 15.544 1.00 81.31 753 GLY A N 1
ATOM 6144 C CA . GLY A 1 753 ? 17.880 28.719 16.924 1.00 81.31 753 GLY A CA 1
ATOM 6145 C C . GLY A 1 753 ? 18.046 30.234 17.053 1.00 81.31 753 GLY A C 1
ATOM 6146 O O . GLY A 1 753 ? 17.429 30.838 17.926 1.00 81.31 753 GLY A O 1
ATOM 6147 N N . VAL A 1 754 ? 18.814 30.840 16.144 1.00 79.06 754 VAL A N 1
ATOM 6148 C CA . VAL A 1 754 ? 19.034 32.292 16.063 1.00 79.06 754 VAL A CA 1
ATOM 6149 C C . VAL A 1 754 ? 17.736 33.033 15.745 1.00 79.06 754 VAL A C 1
ATOM 6151 O O . VAL A 1 754 ? 17.432 34.013 16.412 1.00 79.06 754 VAL A O 1
ATOM 6154 N N . GLU A 1 755 ? 16.920 32.536 14.812 1.00 78.94 755 GLU A N 1
ATOM 6155 C CA . GLU A 1 755 ? 15.601 33.110 14.500 1.00 78.94 755 GLU A CA 1
ATOM 6156 C C . GLU A 1 755 ? 14.668 33.098 15.716 1.00 78.94 755 GLU A C 1
ATOM 6158 O O . GLU A 1 755 ? 14.019 34.098 16.015 1.00 78.94 755 GLU A O 1
ATOM 6163 N N . ARG A 1 756 ? 14.638 31.993 16.471 1.00 80.50 756 ARG A N 1
ATOM 6164 C CA . ARG A 1 756 ? 13.842 31.905 17.705 1.00 80.50 756 ARG A CA 1
ATOM 6165 C C . ARG A 1 756 ? 14.339 32.865 18.784 1.00 80.50 756 ARG A C 1
ATOM 6167 O O . ARG A 1 756 ? 13.519 33.515 19.425 1.00 80.50 756 ARG A O 1
ATOM 6174 N N . ALA A 1 757 ? 15.654 32.973 18.973 1.00 77.88 757 ALA A N 1
ATOM 6175 C CA . ALA A 1 757 ? 16.244 33.912 19.926 1.00 77.88 757 ALA A CA 1
ATOM 6176 C C . ALA A 1 757 ? 15.987 35.377 19.522 1.00 77.88 757 ALA A C 1
ATOM 6178 O O . ALA A 1 757 ? 15.653 36.193 20.375 1.00 77.88 757 ALA A O 1
ATOM 6179 N N . SER A 1 758 ? 16.056 35.687 18.224 1.00 74.62 758 SER A N 1
ATOM 6180 C CA . SER A 1 758 ? 15.718 36.990 17.641 1.00 74.62 758 SER A CA 1
ATOM 6181 C C . SER A 1 758 ? 14.245 37.354 17.877 1.00 74.62 758 SER A C 1
ATOM 6183 O O . SER A 1 758 ? 13.944 38.420 18.408 1.00 74.62 758 SER A O 1
ATOM 6185 N N . MET A 1 759 ? 13.312 36.430 17.621 1.00 76.94 759 MET A N 1
ATOM 6186 C CA . MET A 1 759 ? 11.888 36.636 17.924 1.00 76.94 759 MET A CA 1
ATOM 6187 C C . MET A 1 759 ? 11.630 36.869 19.421 1.00 76.94 759 MET A C 1
ATOM 6189 O O . MET A 1 759 ? 10.837 37.739 19.779 1.00 76.94 759 MET A O 1
ATOM 6193 N N . GLN A 1 760 ? 12.309 36.129 20.304 1.00 77.44 760 GLN A N 1
ATOM 6194 C CA . GLN A 1 760 ? 12.206 36.320 21.757 1.00 77.44 760 GLN A CA 1
ATOM 6195 C C . GLN A 1 760 ? 12.766 37.678 22.207 1.00 77.44 760 GLN A C 1
ATOM 6197 O O . GLN A 1 760 ? 12.158 38.340 23.048 1.00 77.44 760 GLN A O 1
ATOM 6202 N N . LEU A 1 761 ? 13.889 38.118 21.632 1.00 74.19 761 LEU A N 1
ATOM 6203 C CA . LEU A 1 761 ? 14.511 39.409 21.928 1.00 74.19 761 LEU A CA 1
ATOM 6204 C C . LEU A 1 761 ? 13.620 40.585 21.484 1.00 74.19 761 LEU A C 1
ATOM 6206 O O . LEU A 1 761 ? 13.428 41.538 22.241 1.00 74.19 761 LEU A O 1
ATOM 6210 N N . ARG A 1 762 ? 13.012 40.484 20.294 1.00 75.94 762 ARG A N 1
ATOM 6211 C CA . ARG A 1 762 ? 12.040 41.460 19.767 1.00 75.94 762 ARG A CA 1
ATOM 6212 C C . ARG A 1 762 ? 10.768 41.528 20.606 1.00 75.94 762 ARG A C 1
ATOM 6214 O O . ARG A 1 762 ? 10.300 42.623 20.915 1.00 75.94 762 ARG A O 1
ATOM 6221 N N . ALA A 1 763 ? 10.256 40.378 21.050 1.00 75.50 763 ALA A N 1
ATOM 6222 C CA . ALA A 1 763 ? 9.096 40.305 21.938 1.00 75.50 763 ALA A CA 1
ATOM 6223 C C . ALA A 1 763 ? 9.366 40.933 23.319 1.00 75.50 763 ALA A C 1
ATOM 6225 O O . ALA A 1 763 ? 8.506 41.635 23.844 1.00 75.50 763 ALA A O 1
ATOM 6226 N N . LEU A 1 764 ? 10.564 40.739 23.888 1.00 74.75 764 LEU A N 1
ATOM 6227 C CA . LEU A 1 764 ? 10.970 41.343 25.166 1.00 74.75 764 LEU A CA 1
ATOM 6228 C C . LEU A 1 764 ? 11.144 42.868 25.088 1.00 74.75 764 LEU A C 1
ATOM 6230 O O . LEU A 1 764 ? 10.911 43.555 26.081 1.00 74.75 764 LEU A O 1
ATOM 6234 N N . LYS A 1 765 ? 11.552 43.402 23.930 1.00 74.06 765 LYS A N 1
ATOM 6235 C CA . LYS A 1 765 ? 11.736 44.847 23.712 1.00 74.06 765 LYS A CA 1
ATOM 6236 C C . LYS A 1 765 ? 10.515 45.564 23.126 1.00 74.06 765 LYS A C 1
ATOM 6238 O O . LYS A 1 765 ? 10.497 46.791 23.126 1.00 74.06 765 LYS A O 1
ATOM 6243 N N . GLY A 1 766 ? 9.506 44.829 22.654 1.00 70.38 766 GLY A N 1
ATOM 6244 C CA . GLY A 1 766 ? 8.264 45.388 22.109 1.00 70.38 766 GLY A CA 1
ATOM 6245 C C . GLY A 1 766 ? 8.427 46.093 20.757 1.00 70.38 766 GLY A C 1
ATOM 6246 O O . GLY A 1 766 ? 7.707 47.050 20.485 1.00 70.38 766 GLY A O 1
ATOM 6247 N N . VAL A 1 767 ? 9.380 45.655 19.925 1.00 72.50 767 VAL A N 1
ATOM 6248 C CA . VAL A 1 767 ? 9.706 46.277 18.627 1.00 72.50 767 VAL A CA 1
ATOM 6249 C C . VAL A 1 767 ? 9.621 45.228 17.513 1.00 72.50 767 VAL A C 1
ATOM 6251 O O . VAL A 1 767 ? 10.155 44.133 17.660 1.00 72.50 767 VAL A O 1
ATOM 6254 N N . GLU A 1 768 ? 8.958 45.546 16.395 1.00 66.44 768 GLU A N 1
ATOM 6255 C CA . GLU A 1 768 ? 8.852 44.650 15.221 1.00 66.44 768 GLU A CA 1
ATOM 6256 C C . GLU A 1 768 ? 10.064 44.729 14.273 1.00 66.44 768 GLU A C 1
ATOM 6258 O O . GLU A 1 768 ? 10.262 43.860 13.423 1.00 66.44 768 GLU A O 1
ATOM 6263 N N . VAL A 1 769 ? 10.881 45.770 14.425 1.00 71.69 769 VAL A N 1
ATOM 6264 C CA . VAL A 1 769 ? 12.093 46.038 13.640 1.00 71.69 769 VAL A CA 1
ATOM 6265 C C . VAL A 1 769 ? 13.311 45.389 14.307 1.00 71.69 769 VAL A C 1
ATOM 6267 O O . VAL A 1 769 ? 13.320 45.195 15.524 1.00 71.69 769 VAL A O 1
ATOM 6270 N N . ASP A 1 770 ? 14.332 45.056 13.509 1.00 71.38 770 ASP A N 1
ATOM 6271 C CA . ASP A 1 770 ? 15.609 44.531 14.002 1.00 71.38 770 ASP A CA 1
ATOM 6272 C C . ASP A 1 770 ? 16.166 45.413 15.136 1.00 71.38 770 ASP A C 1
ATOM 6274 O O . ASP A 1 770 ? 16.247 46.637 14.997 1.00 71.38 770 ASP A O 1
ATOM 6278 N N . THR A 1 771 ? 16.544 44.808 16.264 1.00 75.38 771 THR A N 1
ATOM 6279 C CA . THR A 1 771 ? 17.077 45.562 17.412 1.00 75.38 771 THR A CA 1
ATOM 6280 C C . THR A 1 771 ? 18.543 45.951 17.188 1.00 75.38 771 THR A C 1
ATOM 6282 O O . THR A 1 771 ? 19.235 45.358 16.359 1.00 75.38 771 THR A O 1
ATOM 6285 N N . GLU A 1 772 ? 19.057 46.927 17.947 1.00 75.81 772 GLU A N 1
ATOM 6286 C CA . GLU A 1 772 ? 20.477 47.317 17.874 1.00 75.81 772 GLU A CA 1
ATOM 6287 C C . GLU A 1 772 ? 21.425 46.129 18.118 1.00 75.81 772 GLU A C 1
ATOM 6289 O O . GLU A 1 772 ? 22.448 46.017 17.447 1.00 75.81 772 GLU A O 1
ATOM 6294 N N . GLU A 1 773 ? 21.062 45.189 18.998 1.00 76.94 773 GLU A N 1
ATOM 6295 C CA . GLU A 1 773 ? 21.837 43.964 19.221 1.00 76.94 773 GLU A CA 1
ATOM 6296 C C . GLU A 1 773 ? 21.837 43.037 18.002 1.00 76.94 773 GLU A C 1
ATOM 6298 O O . GLU A 1 773 ? 22.866 42.452 17.679 1.00 76.94 773 GLU A O 1
ATOM 6303 N N . GLU A 1 774 ? 20.713 42.899 17.296 1.00 73.19 774 GLU A N 1
ATOM 6304 C CA . GLU A 1 774 ? 20.638 42.080 16.080 1.00 73.19 774 GLU A CA 1
ATOM 6305 C C . GLU A 1 774 ? 21.439 42.692 14.927 1.00 73.19 774 GLU A C 1
ATOM 6307 O O . GLU A 1 774 ? 22.063 41.966 14.149 1.00 73.19 774 GLU A O 1
ATOM 6312 N N . LEU A 1 775 ? 21.460 44.024 14.836 1.00 77.81 775 LEU A N 1
ATOM 6313 C CA . LEU A 1 775 ? 22.299 44.751 13.886 1.00 77.81 775 LEU A CA 1
ATOM 6314 C C . LEU A 1 775 ? 23.789 44.602 14.221 1.00 77.81 775 LEU A C 1
ATOM 6316 O O . LEU A 1 775 ? 24.583 44.389 13.304 1.00 77.81 775 LEU A O 1
ATOM 6320 N N . ASP A 1 776 ? 24.171 44.635 15.502 1.00 79.81 776 ASP A N 1
ATOM 6321 C CA . ASP A 1 776 ? 25.561 44.411 15.918 1.00 79.81 776 ASP A CA 1
ATOM 6322 C C . ASP A 1 776 ? 25.999 42.952 15.697 1.00 79.81 776 ASP A C 1
ATOM 6324 O O . ASP A 1 776 ? 27.079 42.710 15.158 1.00 79.81 776 ASP A O 1
ATOM 6328 N N . PHE A 1 777 ? 25.140 41.963 15.974 1.00 78.75 777 PHE A N 1
ATOM 6329 C CA . PHE A 1 777 ? 25.420 40.560 15.640 1.00 78.75 777 PHE A CA 1
ATOM 6330 C C . PHE A 1 777 ? 25.574 40.338 14.131 1.00 78.75 777 PHE A C 1
ATOM 6332 O O . PHE A 1 777 ? 26.482 39.621 13.711 1.00 78.75 777 PHE A O 1
ATOM 6339 N N . ARG A 1 778 ? 24.743 40.974 13.293 1.00 78.88 778 ARG A N 1
ATOM 6340 C CA . ARG A 1 778 ? 24.913 40.921 11.829 1.00 78.88 778 ARG A CA 1
ATOM 6341 C C . ARG A 1 778 ? 26.192 41.616 11.375 1.00 78.88 778 ARG A C 1
ATOM 6343 O O . ARG A 1 778 ? 26.862 41.113 10.478 1.00 78.88 778 ARG A O 1
ATOM 6350 N N . LEU A 1 779 ? 26.556 42.738 11.993 1.00 79.06 779 LEU A N 1
ATOM 6351 C CA . LEU A 1 779 ? 27.803 43.438 11.696 1.00 79.06 779 LEU A CA 1
ATOM 6352 C C . LEU A 1 779 ? 29.026 42.593 12.083 1.00 79.06 779 LEU A C 1
ATOM 6354 O O . LEU A 1 779 ? 29.995 42.538 11.325 1.00 79.06 779 LEU A O 1
ATOM 6358 N N . GLN A 1 780 ? 28.992 41.924 13.237 1.00 79.75 780 GLN A N 1
ATOM 6359 C CA . GLN A 1 780 ? 30.036 40.992 13.667 1.00 79.75 780 GLN A CA 1
ATOM 6360 C C . GLN A 1 780 ? 30.120 39.778 12.736 1.00 79.75 780 GLN A C 1
ATOM 6362 O O . GLN A 1 780 ? 31.219 39.452 12.293 1.00 79.75 780 GLN A O 1
ATOM 6367 N N . ALA A 1 781 ? 28.983 39.192 12.348 1.00 77.44 781 ALA A N 1
ATOM 6368 C CA . ALA A 1 781 ? 28.932 38.107 11.369 1.00 77.44 781 ALA A CA 1
ATOM 6369 C C . ALA A 1 781 ? 29.535 38.529 10.020 1.00 77.44 781 ALA A C 1
ATOM 6371 O O . ALA A 1 781 ? 30.414 37.847 9.510 1.00 77.44 781 ALA A O 1
ATOM 6372 N N . MET A 1 782 ? 29.179 39.706 9.490 1.00 78.69 782 MET A N 1
ATOM 6373 C CA . MET A 1 782 ? 29.774 40.224 8.249 1.00 78.69 782 MET A CA 1
ATOM 6374 C C . MET A 1 782 ? 31.280 40.490 8.368 1.00 78.69 782 MET A C 1
ATOM 6376 O O . MET A 1 782 ? 32.030 40.275 7.415 1.00 78.69 782 MET A O 1
ATOM 6380 N N . LYS A 1 783 ? 31.756 40.962 9.527 1.00 80.12 783 LYS A N 1
ATOM 6381 C CA . LYS A 1 783 ? 33.197 41.127 9.779 1.00 80.12 783 LYS A CA 1
ATOM 6382 C C . LYS A 1 783 ? 33.918 39.781 9.815 1.00 80.12 783 LYS A C 1
ATOM 6384 O O . LYS A 1 783 ? 35.044 39.688 9.332 1.00 80.12 783 LYS A O 1
ATOM 6389 N N . GLU A 1 784 ? 33.287 38.758 10.375 1.00 78.25 784 GLU A N 1
ATOM 6390 C CA . GLU A 1 784 ? 33.839 37.410 10.464 1.00 78.25 784 GLU A CA 1
ATOM 6391 C C . GLU A 1 784 ? 33.822 36.692 9.107 1.00 78.25 784 GLU A C 1
ATOM 6393 O O . GLU A 1 784 ? 34.841 36.119 8.727 1.00 78.25 784 GLU A O 1
ATOM 6398 N N . ASP A 1 785 ? 32.753 36.844 8.320 1.00 77.75 785 ASP A N 1
ATOM 6399 C CA . ASP A 1 785 ? 32.655 36.380 6.929 1.00 77.75 785 ASP A CA 1
ATOM 6400 C C . ASP A 1 785 ? 33.741 37.020 6.056 1.00 77.75 785 ASP A C 1
ATOM 6402 O O . ASP A 1 785 ? 34.483 36.324 5.363 1.00 77.75 785 ASP A O 1
ATOM 6406 N N . ASN A 1 786 ? 33.919 38.343 6.146 1.00 80.12 786 ASN A N 1
ATOM 6407 C CA . ASN A 1 786 ? 34.993 39.044 5.437 1.00 80.12 786 ASN A CA 1
ATOM 6408 C C . ASN A 1 786 ? 36.378 38.529 5.855 1.00 80.12 786 ASN A C 1
ATOM 6410 O O . ASN A 1 786 ? 37.264 38.365 5.016 1.00 80.12 786 ASN A O 1
ATOM 6414 N N . LYS A 1 787 ? 36.572 38.223 7.142 1.00 80.88 787 LYS A N 1
ATOM 6415 C CA . LYS A 1 787 ? 37.825 37.654 7.646 1.00 80.88 787 LYS A CA 1
ATOM 6416 C C . LYS A 1 787 ? 38.060 36.233 7.118 1.00 80.88 787 LYS A C 1
ATOM 6418 O O . LYS A 1 787 ? 39.184 35.918 6.738 1.00 80.88 787 LYS A O 1
ATOM 6423 N N . GLN A 1 788 ? 37.026 35.392 7.049 1.00 77.81 788 GLN A N 1
ATOM 6424 C CA . GLN A 1 788 ? 37.098 34.044 6.468 1.00 77.81 788 GLN A CA 1
ATOM 6425 C C . GLN A 1 788 ? 37.379 34.074 4.963 1.00 77.81 788 GLN A C 1
ATOM 6427 O O . GLN A 1 788 ? 38.221 33.316 4.487 1.00 77.81 788 GLN A O 1
ATOM 6432 N N . MET A 1 789 ? 36.748 34.986 4.224 1.00 78.94 789 MET A N 1
ATOM 6433 C CA . MET A 1 789 ? 37.005 35.179 2.795 1.00 78.94 789 MET A CA 1
ATOM 6434 C C . MET A 1 789 ? 38.456 35.596 2.531 1.00 78.94 789 MET A C 1
ATOM 6436 O O . MET A 1 789 ? 39.079 35.095 1.597 1.00 78.94 789 MET A O 1
ATOM 6440 N N . LEU A 1 790 ? 39.034 36.443 3.388 1.00 80.56 790 LEU A N 1
ATOM 6441 C CA . LEU A 1 790 ? 40.455 36.790 3.315 1.00 80.56 790 LEU A CA 1
ATOM 6442 C C . LEU A 1 790 ? 41.371 35.597 3.620 1.00 80.56 790 LEU A C 1
ATOM 6444 O O . LEU A 1 790 ? 42.401 35.453 2.967 1.00 80.56 790 LEU A O 1
ATOM 6448 N N . TYR A 1 791 ? 40.998 34.714 4.553 1.00 80.19 791 TYR A N 1
ATOM 6449 C CA . TYR A 1 791 ? 41.738 33.468 4.788 1.00 80.19 791 TYR A CA 1
ATOM 6450 C C . TYR A 1 791 ? 41.688 32.518 3.591 1.00 80.19 791 TYR A C 1
ATOM 6452 O O . TYR A 1 791 ? 42.716 31.950 3.236 1.00 80.19 791 TYR A O 1
ATOM 6460 N N . LEU A 1 792 ? 40.525 32.365 2.955 1.00 79.69 792 LEU A N 1
ATOM 6461 C CA . LEU A 1 792 ? 40.372 31.536 1.758 1.00 79.69 792 LEU A CA 1
ATOM 6462 C C . LEU A 1 792 ? 41.188 32.086 0.585 1.00 79.69 792 LEU A C 1
ATOM 6464 O O . LEU A 1 792 ? 41.858 31.320 -0.098 1.00 79.69 792 LEU A O 1
ATOM 6468 N N . LEU A 1 793 ? 41.187 33.407 0.383 1.00 76.69 793 LEU A N 1
ATOM 6469 C CA . LEU A 1 793 ? 42.001 34.054 -0.649 1.00 76.69 793 LEU A CA 1
ATOM 6470 C C . LEU A 1 793 ? 43.502 33.833 -0.421 1.00 76.69 793 LEU A C 1
ATOM 6472 O O . LEU A 1 793 ? 44.217 33.526 -1.371 1.00 76.69 793 LEU A O 1
ATOM 6476 N N . VAL A 1 794 ? 43.977 33.932 0.824 1.00 77.06 794 VAL A N 1
ATOM 6477 C CA . VAL A 1 794 ? 45.382 33.639 1.153 1.00 77.06 794 VAL A CA 1
ATOM 6478 C C . VAL A 1 794 ? 45.697 32.148 0.978 1.00 77.06 794 VAL A C 1
ATOM 6480 O O . VAL A 1 794 ? 46.711 31.827 0.368 1.00 77.06 794 VAL A O 1
ATOM 6483 N N . GLY A 1 795 ? 44.813 31.241 1.411 1.00 76.19 795 GLY A N 1
ATOM 6484 C CA . GLY A 1 795 ? 44.987 29.793 1.236 1.00 76.19 795 GLY A CA 1
ATOM 6485 C C . GLY A 1 795 ? 45.040 29.357 -0.234 1.00 76.19 795 GLY A C 1
ATOM 6486 O O . GLY A 1 795 ? 45.872 28.535 -0.602 1.00 76.19 795 GLY A O 1
ATOM 6487 N N . ILE A 1 796 ? 44.232 29.972 -1.105 1.00 77.81 796 ILE A N 1
ATOM 6488 C CA . ILE A 1 796 ? 44.303 29.761 -2.563 1.00 77.81 796 ILE A CA 1
ATOM 6489 C C . ILE A 1 796 ? 45.655 30.230 -3.120 1.00 77.81 796 ILE A C 1
ATOM 6491 O O . ILE A 1 796 ? 46.210 29.587 -4.009 1.00 77.81 796 ILE A O 1
ATOM 6495 N N . GLY A 1 797 ? 46.205 31.328 -2.593 1.00 74.00 797 GLY A N 1
ATOM 6496 C CA . GLY A 1 797 ? 47.557 31.777 -2.929 1.00 74.00 797 GLY A CA 1
ATOM 6497 C C . GLY A 1 797 ? 48.646 30.792 -2.481 1.00 74.00 797 GLY A C 1
ATOM 6498 O O . GLY A 1 797 ? 49.616 30.589 -3.207 1.00 74.00 797 GLY A O 1
ATOM 6499 N N . GLU A 1 798 ? 48.480 30.139 -1.328 1.00 75.62 798 GLU A N 1
ATOM 6500 C CA . GLU A 1 798 ? 49.413 29.118 -0.823 1.00 75.62 798 GLU A CA 1
ATOM 6501 C C . GLU A 1 798 ? 49.359 27.809 -1.635 1.00 75.62 798 GLU A C 1
ATOM 6503 O O . GLU A 1 798 ? 50.405 27.228 -1.928 1.00 75.62 798 GLU A O 1
ATOM 6508 N N . GLU A 1 799 ? 48.168 27.359 -2.051 1.00 75.94 799 GLU A N 1
ATOM 6509 C CA . GLU A 1 799 ? 47.989 26.169 -2.904 1.00 75.94 799 GLU A CA 1
ATOM 6510 C C . GLU A 1 799 ? 48.425 26.409 -4.361 1.00 75.94 799 GLU A C 1
ATOM 6512 O O . GLU A 1 799 ? 48.922 25.500 -5.035 1.00 75.94 799 GLU A O 1
ATOM 6517 N N . HIS A 1 800 ? 48.275 27.643 -4.853 1.00 77.56 800 HIS A N 1
ATOM 6518 C CA . HIS A 1 800 ? 48.612 28.043 -6.215 1.00 77.56 800 HIS A CA 1
ATOM 6519 C C . HIS A 1 800 ? 49.560 29.246 -6.221 1.00 77.56 800 HIS A C 1
ATOM 6521 O O . HIS A 1 800 ? 49.149 30.394 -6.395 1.00 77.56 800 HIS A O 1
ATOM 6527 N N . THR A 1 801 ? 50.863 28.970 -6.126 1.00 75.25 801 THR A N 1
ATOM 6528 C CA . THR A 1 801 ? 51.929 29.986 -6.025 1.00 75.25 801 THR A CA 1
ATOM 6529 C C . THR A 1 801 ? 51.944 31.014 -7.159 1.00 75.25 801 THR A C 1
ATOM 6531 O O . THR A 1 801 ? 52.350 32.147 -6.941 1.00 75.25 801 THR A O 1
ATOM 6534 N N . SER A 1 802 ? 51.451 30.674 -8.355 1.00 77.94 802 SER A N 1
ATOM 6535 C CA . SER A 1 802 ? 51.322 31.621 -9.473 1.00 77.94 802 SER A CA 1
ATOM 6536 C C . SER A 1 802 ? 50.235 32.682 -9.269 1.00 77.94 802 SER A C 1
ATOM 6538 O O . SER A 1 802 ? 50.267 33.716 -9.928 1.00 77.94 802 SER A O 1
ATOM 6540 N N . LEU A 1 803 ? 49.245 32.405 -8.414 1.00 75.44 803 LEU A N 1
ATOM 6541 C CA . LEU A 1 803 ? 48.152 33.320 -8.078 1.00 75.44 803 LEU A CA 1
ATOM 6542 C C . LEU A 1 803 ? 48.444 34.130 -6.810 1.00 75.44 803 LEU A C 1
ATOM 6544 O O . LEU A 1 803 ? 47.801 35.159 -6.597 1.00 75.44 803 LEU A O 1
ATOM 6548 N N . ALA A 1 804 ? 49.414 33.698 -5.998 1.00 75.62 804 ALA A N 1
ATOM 6549 C CA . ALA A 1 804 ? 49.799 34.349 -4.749 1.00 75.62 804 ALA A CA 1
ATOM 6550 C C . ALA A 1 804 ? 50.130 35.834 -4.950 1.00 75.62 804 ALA A C 1
ATOM 6552 O O . ALA A 1 804 ? 49.563 36.679 -4.260 1.00 75.62 804 ALA A O 1
ATOM 6553 N N . ASP A 1 805 ? 50.964 36.148 -5.945 1.00 77.12 805 ASP A N 1
ATOM 6554 C CA . ASP A 1 805 ? 51.389 37.521 -6.239 1.00 77.12 805 ASP A CA 1
ATOM 6555 C C . ASP A 1 805 ? 50.208 38.379 -6.712 1.00 77.12 805 ASP A C 1
ATOM 6557 O O . ASP A 1 805 ? 49.984 39.471 -6.201 1.00 77.12 805 ASP A O 1
ATOM 6561 N N . THR A 1 806 ? 49.359 37.849 -7.599 1.00 80.06 806 THR A N 1
ATOM 6562 C CA . THR A 1 806 ? 48.152 38.559 -8.059 1.00 80.06 806 THR A CA 1
ATOM 6563 C C . THR A 1 806 ? 47.128 38.802 -6.951 1.00 80.06 806 THR A C 1
ATOM 6565 O O . THR A 1 806 ? 46.479 39.846 -6.937 1.00 80.06 806 THR A O 1
ATOM 6568 N N . ILE A 1 807 ? 46.965 37.858 -6.020 1.00 77.88 807 ILE A N 1
ATOM 6569 C CA . ILE A 1 807 ? 46.058 38.009 -4.875 1.00 77.88 807 ILE A CA 1
ATOM 6570 C C . ILE A 1 807 ? 46.643 39.023 -3.889 1.00 77.88 807 ILE A C 1
ATOM 6572 O O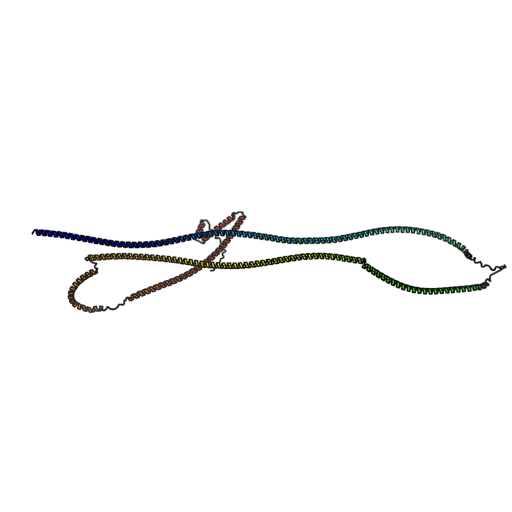 . ILE A 1 807 ? 45.913 39.880 -3.391 1.00 77.88 807 ILE A O 1
ATOM 6576 N N . HIS A 1 808 ? 47.953 38.975 -3.644 1.00 76.44 808 HIS A N 1
ATOM 6577 C CA . HIS A 1 808 ? 48.647 39.938 -2.798 1.00 76.44 808 HIS A CA 1
ATOM 6578 C C . HIS A 1 808 ? 48.553 41.360 -3.367 1.00 76.44 808 HIS A C 1
ATOM 6580 O O . HIS A 1 808 ? 48.160 42.280 -2.649 1.00 76.44 808 HIS A O 1
ATOM 6586 N N . ASP A 1 809 ? 48.801 41.539 -4.664 1.00 79.75 809 ASP A N 1
ATOM 6587 C CA . ASP A 1 809 ? 48.698 42.830 -5.349 1.00 79.75 809 ASP A CA 1
ATOM 6588 C C . ASP A 1 809 ? 47.263 43.371 -5.335 1.00 79.75 809 ASP A C 1
ATOM 6590 O O . ASP A 1 809 ? 47.048 44.554 -5.061 1.00 79.75 809 ASP A O 1
ATOM 6594 N N . ALA A 1 810 ? 46.260 42.513 -5.557 1.00 78.31 810 ALA A N 1
ATOM 6595 C CA . ALA A 1 810 ? 44.851 42.901 -5.511 1.00 78.31 810 ALA A CA 1
ATOM 6596 C C . ALA A 1 810 ? 44.400 43.321 -4.099 1.00 78.31 810 ALA A C 1
ATOM 6598 O O . ALA A 1 810 ? 43.695 44.322 -3.951 1.00 78.31 810 ALA A O 1
ATOM 6599 N N . LEU A 1 811 ? 44.831 42.601 -3.056 1.00 79.44 811 LEU A N 1
ATOM 6600 C CA . LEU A 1 811 ? 44.552 42.955 -1.658 1.00 79.44 811 LEU A CA 1
ATOM 6601 C C . LEU A 1 811 ? 45.230 44.274 -1.265 1.00 79.44 811 LEU A C 1
ATOM 6603 O O . LEU A 1 811 ? 44.617 45.120 -0.611 1.00 79.44 811 LEU A O 1
ATOM 6607 N N . THR A 1 812 ? 46.462 44.482 -1.731 1.00 78.69 812 THR A N 1
ATOM 6608 C CA . THR A 1 812 ? 47.238 45.698 -1.461 1.00 78.69 812 THR A CA 1
ATOM 6609 C C . THR A 1 812 ? 46.652 46.909 -2.190 1.00 78.69 812 THR A C 1
ATOM 6611 O O . THR A 1 812 ? 46.504 47.973 -1.588 1.00 78.69 812 THR A O 1
ATOM 6614 N N . ALA A 1 813 ? 46.221 46.747 -3.446 1.00 79.19 813 ALA A N 1
ATOM 6615 C CA . ALA A 1 813 ? 45.527 47.782 -4.215 1.00 79.19 813 ALA A CA 1
ATOM 6616 C C . ALA A 1 813 ? 44.168 48.169 -3.603 1.00 79.19 813 ALA A C 1
ATOM 6618 O O . ALA A 1 813 ? 43.761 49.327 -3.688 1.00 79.19 813 ALA A O 1
ATOM 6619 N N . ALA A 1 814 ? 43.485 47.223 -2.949 1.00 77.94 814 ALA A N 1
ATOM 6620 C CA . ALA A 1 814 ? 42.249 47.467 -2.208 1.00 77.94 814 ALA A CA 1
ATOM 6621 C C . ALA A 1 814 ? 42.475 48.021 -0.783 1.00 77.94 814 ALA A C 1
ATOM 6623 O O . ALA A 1 814 ? 41.506 48.344 -0.096 1.00 77.94 814 ALA A O 1
ATOM 6624 N N . GLY A 1 815 ? 43.729 48.139 -0.324 1.00 76.50 815 GLY A N 1
ATOM 6625 C CA . GLY A 1 815 ? 44.075 48.628 1.015 1.00 76.50 815 GLY A CA 1
ATOM 6626 C C . GLY A 1 815 ? 43.727 47.661 2.154 1.00 76.50 815 GLY A C 1
ATOM 6627 O O . GLY A 1 815 ? 43.557 48.095 3.294 1.00 76.50 815 GLY A O 1
ATOM 6628 N N . ILE A 1 816 ? 43.596 46.362 1.866 1.00 77.75 816 ILE A N 1
ATOM 6629 C CA . ILE A 1 816 ? 43.180 45.335 2.828 1.00 77.75 816 ILE A CA 1
ATOM 6630 C C . ILE A 1 816 ? 44.397 44.501 3.237 1.00 77.75 816 ILE A C 1
ATOM 6632 O O . ILE A 1 816 ? 45.027 43.850 2.407 1.00 77.75 816 ILE A O 1
ATOM 6636 N N . ALA A 1 817 ? 44.727 44.496 4.530 1.00 71.75 817 ALA A N 1
ATOM 6637 C CA . ALA A 1 817 ? 45.843 43.707 5.046 1.00 71.75 817 ALA A CA 1
ATOM 6638 C C . ALA A 1 817 ? 45.469 42.212 5.154 1.00 71.75 817 ALA A C 1
ATOM 6640 O O . ALA A 1 817 ? 44.410 41.896 5.710 1.00 71.75 817 ALA A O 1
ATOM 6641 N N . PRO A 1 818 ? 46.322 41.282 4.680 1.00 65.94 818 PRO A N 1
ATOM 6642 C CA . PRO A 1 818 ? 46.082 39.855 4.843 1.00 65.94 818 PRO A CA 1
ATOM 6643 C C . PRO A 1 818 ? 46.134 39.461 6.333 1.00 65.94 818 PRO A C 1
ATOM 6645 O O . PRO A 1 818 ? 46.907 40.034 7.109 1.00 65.94 818 PRO A O 1
ATOM 6648 N N . PRO A 1 819 ? 45.305 38.501 6.773 1.00 66.69 819 PRO A N 1
ATOM 6649 C CA . PRO A 1 819 ? 45.206 38.134 8.179 1.00 66.69 819 PRO A CA 1
ATOM 6650 C C . PRO A 1 819 ? 46.498 37.471 8.688 1.00 66.69 819 PRO A C 1
ATOM 6652 O O . PRO A 1 819 ? 47.019 36.536 8.093 1.00 66.69 819 PRO A O 1
ATOM 6655 N N . SER A 1 820 ? 47.009 37.930 9.834 1.00 59.66 820 SER A N 1
ATOM 6656 C CA . SER A 1 820 ? 48.368 37.633 10.324 1.00 59.66 820 SER A CA 1
ATOM 6657 C C . SER A 1 820 ? 48.572 36.270 11.010 1.00 59.66 820 SER A C 1
ATOM 6659 O O . SER A 1 820 ? 49.679 35.978 11.460 1.00 59.66 820 SER A O 1
ATOM 6661 N N . ARG A 1 821 ? 47.540 35.421 11.111 1.00 56.31 821 ARG A N 1
ATOM 6662 C CA . ARG A 1 821 ? 47.621 34.049 11.661 1.00 56.31 821 ARG A CA 1
ATOM 6663 C C . ARG A 1 821 ? 46.488 33.179 11.122 1.00 56.31 821 ARG A C 1
ATOM 6665 O O . ARG A 1 821 ? 45.357 33.660 11.174 1.00 56.31 821 ARG A O 1
ATOM 6672 N N . PRO A 1 822 ? 46.731 31.923 10.706 1.00 48.38 822 PRO A N 1
ATOM 6673 C CA . PRO A 1 822 ? 45.675 31.043 10.214 1.00 48.38 822 PRO A CA 1
ATOM 6674 C C . PRO A 1 822 ? 44.664 30.730 11.324 1.00 48.38 822 PRO A C 1
ATOM 6676 O O . PRO A 1 822 ? 45.024 30.600 12.499 1.00 48.38 822 PRO A O 1
ATOM 6679 N N . ALA A 1 823 ? 43.386 30.613 10.957 1.00 43.09 823 ALA A N 1
ATOM 6680 C CA . ALA A 1 823 ? 42.373 30.075 11.852 1.00 43.09 823 ALA A CA 1
ATOM 6681 C C . ALA A 1 823 ? 42.704 28.600 12.121 1.00 43.09 823 ALA A C 1
ATOM 6683 O O . ALA A 1 823 ? 42.687 27.778 11.210 1.00 43.09 823 ALA A O 1
ATOM 6684 N N . SER A 1 824 ? 43.038 28.271 13.371 1.00 42.47 824 SER A N 1
ATOM 6685 C CA . SER A 1 824 ? 43.172 26.884 13.812 1.00 42.47 824 SER A CA 1
ATOM 6686 C C . SER A 1 824 ? 41.828 26.188 13.604 1.00 42.47 824 SER A C 1
ATOM 6688 O O . SER A 1 824 ? 40.870 26.428 14.343 1.00 42.47 824 SER A O 1
ATOM 6690 N N . ALA A 1 825 ? 41.733 25.367 12.561 1.00 41.00 825 ALA A N 1
ATOM 6691 C CA . ALA A 1 825 ? 40.605 24.480 12.378 1.00 41.00 825 ALA A CA 1
ATOM 6692 C C . ALA A 1 825 ? 40.615 23.479 13.538 1.00 41.00 825 ALA A C 1
ATOM 6694 O O . ALA A 1 825 ? 41.500 22.627 13.634 1.00 41.00 825 ALA A O 1
ATOM 6695 N N . ARG A 1 826 ? 39.607 23.557 14.414 1.00 41.59 826 ARG A N 1
ATOM 6696 C CA . ARG A 1 826 ? 39.156 22.393 15.180 1.00 41.59 826 ARG A CA 1
ATOM 6697 C C . ARG A 1 826 ? 38.792 21.303 14.169 1.00 41.59 826 ARG A C 1
ATOM 6699 O O . ARG A 1 826 ? 37.679 21.270 13.659 1.00 41.59 826 ARG A O 1
ATOM 6706 N N . SER A 1 827 ? 39.760 20.447 13.876 1.00 33.88 827 SER A N 1
ATOM 6707 C CA . SER A 1 827 ? 39.588 19.169 13.207 1.00 33.88 827 SER A CA 1
ATOM 6708 C C . SER A 1 827 ? 40.049 18.100 14.193 1.00 33.88 827 SER A C 1
ATOM 6710 O O . SER A 1 827 ? 41.233 17.827 14.350 1.00 33.88 827 SER A O 1
ATOM 6712 N N . GLU A 1 828 ? 39.102 17.510 14.919 1.00 39.53 828 GLU A N 1
ATOM 6713 C CA . GLU A 1 828 ? 39.291 16.142 15.393 1.00 39.53 828 GLU A CA 1
ATOM 6714 C C . GLU A 1 828 ? 39.135 15.245 14.164 1.00 39.53 828 GLU A C 1
ATOM 6716 O O . GLU A 1 828 ? 38.043 14.781 13.850 1.00 39.53 828 GLU A O 1
ATOM 6721 N N . VAL A 1 829 ? 40.224 15.054 13.419 1.00 35.09 829 VAL A N 1
ATOM 6722 C CA . VAL A 1 829 ? 40.335 13.959 12.457 1.00 35.09 829 VAL A CA 1
ATOM 6723 C C . VAL A 1 829 ? 41.432 13.043 12.966 1.00 35.09 829 VAL A C 1
ATOM 6725 O O . VAL A 1 829 ? 42.616 13.373 12.975 1.00 35.09 829 VAL A O 1
ATOM 6728 N N . SER A 1 830 ? 40.973 11.895 13.455 1.00 32.38 830 SER A N 1
ATOM 6729 C CA . SER A 1 830 ? 41.760 10.721 13.792 1.00 32.38 830 SER A CA 1
ATOM 6730 C C . SER A 1 830 ? 42.800 10.436 12.707 1.00 32.38 830 SER A C 1
ATOM 6732 O O . SER A 1 830 ? 42.482 10.235 11.536 1.00 32.38 830 SER A O 1
ATOM 6734 N N . SER A 1 831 ? 44.058 10.376 13.133 1.00 34.69 831 SER A N 1
ATOM 6735 C CA . SER A 1 831 ? 45.128 9.712 12.407 1.00 34.69 831 SER A CA 1
ATOM 6736 C C . SER A 1 831 ? 44.773 8.236 12.229 1.00 34.69 831 SER A C 1
ATOM 6738 O O . SER A 1 831 ? 44.791 7.476 13.198 1.00 34.69 831 SER A O 1
ATOM 6740 N N . ILE A 1 832 ? 44.487 7.824 10.996 1.00 34.19 832 ILE A N 1
ATOM 6741 C CA . ILE A 1 832 ? 44.609 6.425 10.588 1.00 34.19 832 ILE A CA 1
ATOM 6742 C C . ILE A 1 832 ? 45.900 6.329 9.787 1.00 34.19 832 ILE A C 1
ATOM 6744 O O . ILE A 1 832 ? 46.001 6.826 8.666 1.00 34.19 832 ILE A O 1
ATOM 6748 N N . GLN A 1 833 ? 46.898 5.730 10.434 1.00 33.47 833 GLN A N 1
ATOM 6749 C CA . GLN A 1 833 ? 48.124 5.247 9.819 1.00 33.47 833 GLN A CA 1
ATOM 6750 C C . GLN A 1 833 ? 47.784 4.366 8.615 1.00 33.47 833 GLN A C 1
ATOM 6752 O O . GLN A 1 833 ? 47.017 3.410 8.719 1.00 33.47 833 GLN A O 1
ATOM 6757 N N . SER A 1 834 ? 48.384 4.690 7.478 1.00 31.98 834 SER A N 1
ATOM 6758 C CA . SER A 1 834 ? 48.510 3.793 6.340 1.00 31.98 834 SER A CA 1
ATOM 6759 C C . SER A 1 834 ? 49.719 2.882 6.562 1.00 31.98 834 SER A C 1
ATOM 6761 O O . SER A 1 834 ? 50.849 3.309 6.335 1.00 31.98 834 SER A O 1
ATOM 6763 N N . ASP A 1 835 ? 49.473 1.642 6.978 1.00 35.97 835 ASP A N 1
ATOM 6764 C CA . ASP A 1 835 ? 50.334 0.514 6.618 1.00 35.97 835 ASP A CA 1
ATOM 6765 C C . ASP A 1 835 ? 49.756 -0.111 5.339 1.00 35.97 835 ASP A C 1
ATOM 6767 O O . ASP A 1 835 ? 48.760 -0.837 5.404 1.00 35.97 835 ASP A O 1
ATOM 6771 N N . LEU A 1 836 ? 50.338 0.264 4.190 1.00 33.50 836 LEU A N 1
ATOM 6772 C CA . LEU A 1 836 ? 50.613 -0.537 2.979 1.00 33.50 836 LEU A CA 1
ATOM 6773 C C . LEU A 1 836 ? 51.058 0.359 1.818 1.00 33.50 836 LEU A C 1
ATOM 6775 O O . LEU A 1 836 ? 50.277 1.257 1.425 1.00 33.50 836 LEU A O 1
#